Protein AF-0000000084948016 (afdb_homodimer)

pLDDT: mean 96.47, std 5.18, range [37.22, 98.94]

Nearest PDB structures (foldseek):
  1gd9-assembly1_B  TM=9.548E-01  e=1.407E-39  Pyrococcus horikoshii
  1dju-assembly1_A  TM=9.347E-01  e=1.464E-37  Pyrococcus horikoshii OT3
  1dju-assembly1_B  TM=9.350E-01  e=1.111E-37  Pyrococcus horikoshii OT3
  1xi9-assembly1_C  TM=9.245E-01  e=1.014E-36  Pyrococcus furiosus DSM 3638
  6l1n-assembly1_B  TM=9.121E-01  e=1.161E-32  Bacillus subtilis

Organism: Flavobacterium columnare (strain ATCC 49512 / CIP 103533 / TG 44/87) (NCBI:txid1041826)

Foldseek 3Di:
DVPPDDPLVVPFDDQLLVVLVVVLVVVVVVVDPFQEQSDQFFPDDFDPLLVVLLVVCVVVPLPDAAALQADQLLLVLVQVLCCVQAVAHFHSLQKGKFQALLLVLLLLLQLFDDAQAEEEEQPQADLVNCSSNVSNNYHYQYQYDDQVRLSDDALVSVLVRDDPRYQEYEAEACGVPALDHDDPVRLVRNVVSCLVPVRYAYEYEHQFVLLFQPPDHHDSCNPPSNVQRYKYKYFCCHLRVCVVLRIIMIRHHSVSSVSSSVVSCVVPGHGDSSSSSSRSSVSNDDSVSSVVSSVQLVVLLVVLCVLQVPAPQWAWDRRRGRFKTKTFNQVQAQPQFPNRHHNWQVSVQVLCCVQLSYHWGASVSSVDTRIIMGGSSDDSVSSVSSSVSVSVRRD/DVPPDDPLVVPFDDQLLVVLVVVLVVVVVVVDPFQEQSDQFFPDDFDPLLVVLLVVCVVVPLPDAAALQADQLLLVLVQVLCCVQAVAHFHSLQKGKFQALLLVLLLLLQLFDDAQAEEEEQPQADLVNCSSNVSNNYHYQYQYDDQVRLSDDALVSVLVRDDPRYQEYEAEACGVPALDHDDPVRLVRNVVSCLVPVRYAYEYEHQFVLLFQPPDHHDSCNPPSNVQRYKYKYFCCHLRVCVVLRIIMIRHHSVSSVSSSVVSCVVPGHGDSSSSSSRSSVSNDDSVSSVVSSVQLVVLLVVLVVLQVPAPQWAWDRRRGRFKTKTFNQVQAQPQFPNRHHHWQVSVQVLCCVQLSYHWGASVSSVDTRIIMGGSSDDSVSSVSSSVSVSVSRD

Secondary structure (DSSP, 8-state):
-TTSS-HHHHHPPPPHHHHHHHHHHHHHHTT---EE------SSPPPHHHHHHHHHHHHTT--SPPPTT--HHHHHHHHHHHHHHH-----GGGEEEEEHHHHHHHHHHHHH--TT-EEEEESS--HHHHHHHHHTT-EEEEE---TTTTT---HHHHHHH--TTEEEEEEESS-TTT-----HHHHHHHHHHHTT-TT-EEEEE-TTTTSBSSS----GGGSTT-TTTEEEEEESTTTTT-GGG-EEEEE--HHHHHHHHHHHHHHT-SPPHHHHHHHHHHHHS-GGGGHHHHHHHHHHHHHHHHHHHTSTT-B----SBTTEE--B-GGGTT-EETTEE--SHHHHHHHIIIII-EE-EEGGGGT-TTBEEEE--S-HHHHHHHHHHHHHHT-/-TTSS-HHHHHPPPPHHHHHHHHHHHHHHTT---EE------SSPPPHHHHHHHHHHHHTT--SPPPTT--HHHHHHHHHHHHHHH-----GGGEEEEEHHHHHHHHHHHHH--TT-EEEEESS--HHHHHHHHHTT-EEEEE---TTTTT---HHHHHHH--TTEEEEEEESS-TTT-----HHHHHHHHHHHTT-TT-EEEEE-TTTTSBSSS----GGGSTT-TTTEEEEEESTTTTT-GGG-EEEEE--HHHHHHHHHHHHHHT-SPPHHHHHHHHHHHHS-GGGGHHHHHHHHHHHHHHHHHHHTSTT-B----SBTTEE--B-GGGTT-EETTEE--SHHHHHHHIIIII-EE-EEGGGGT-TTBEEEE--S-HHHHHHHHHHHHHHT-

Sequence (790 aa):
MNNILSERINSLAVSQTLAMAALARELKAQGKDIISLSLGEPDFNTPDFIKEAAKQAIDDNFSAYPPVEGYLDLKEAICAKFKRDNNLHYTPAQIVVSTGAKQSLYNIAQVMLNHGDEVVLPAPYWVSYFEIIKLSGGTPIEVPTSVASNFKITPAQLEAAITPKTKMMWFSSPCNPSGSIYSKEELEALAEILKKHPNIYVVSDEIYEHINYTGNYYSIGSIPGMENNVITVNGVAKAFAMTGWRMGYIGAPEFIAKACTKMQGQVTSGANTIAQRATKAAVEANPEAIKYMVDSFEKRRGIVYQLLSEIPGFKLTMPEGAFYFFPDVSEYFGKILRGKEIKDANDFAMYLLAEANVATVTGDAFGNPNCIRLSYATSEELLREAIKRIKEALVMNNILSERINSLAVSQTLAMAALARELKAQGKDIISLSLGEPDFNTPDFIKEAAKQAIDDNFSAYPPVEGYLDLKEAICAKFKRDNNLHYTPAQIVVSTGAKQSLYNIAQVMLNHGDEVVLPAPYWVSYFEIIKLSGGTPIEVPTSVASNFKITPAQLEAAITPKTKMMWFSSPCNPSGSIYSKEELEALAEILKKHPNIYVVSDEIYEHINYTGNYYSIGSIPGMENNVITVNGVAKAFAMTGWRMGYIGAPEFIAKACTKMQGQVTSGANTIAQRATKAAVEANPEAIKYMVDSFEKRRGIVYQLLSEIPGFKLTMPEGAFYFFPDVSEYFGKILRGKEIKDANDFAMYLLAEANVATVTGDAFGNPNCIRLSYATSEELLREAIKRIKEALV

InterPro domains:
  IPR004838 Aminotransferases, class-I, pyridoxal-phosphate-binding site [PS00105] (235-248)
  IPR004839 Aminotransferase, class I/classII, large domain [PF00155] (32-390)
  IPR015421 Pyridoxal phosphate-dependent transferase, major domain [G3DSA:3.40.640.10] (64-285)
  IPR015422 Pyridoxal phosphate-dependent transferase, small domain [G3DSA:3.90.1150.10] (21-390)
  IPR015424 Pyridoxal phosphate-dependent transferase [SSF53383] (5-394)
  IPR050596 Aspartate/prephenate aminotransferase-like [PTHR46383] (5-394)

Structure (mmCIF, N/CA/C/O backbone):
data_AF-0000000084948016-model_v1
#
loop_
_entity.id
_entity.type
_entity.pdbx_description
1 polymer Aminotransferase
#
loop_
_atom_site.group_PDB
_atom_site.id
_atom_site.type_symbol
_atom_site.label_atom_id
_atom_site.label_alt_id
_atom_site.label_comp_id
_atom_site.label_asym_id
_atom_site.label_entity_id
_atom_site.label_seq_id
_atom_site.pdbx_PDB_ins_code
_atom_site.Cartn_x
_atom_site.Cartn_y
_atom_site.Cartn_z
_atom_site.occupancy
_atom_site.B_iso_or_equiv
_atom_site.auth_seq_id
_atom_site.auth_comp_id
_atom_site.auth_asym_id
_atom_site.auth_atom_id
_atom_site.pdbx_PDB_model_num
ATOM 1 N N . MET A 1 1 ? 17.891 9.414 -20.531 1 37.31 1 MET A N 1
ATOM 2 C CA . MET A 1 1 ? 17.594 8.977 -19.172 1 37.31 1 MET A CA 1
ATOM 3 C C . MET A 1 1 ? 16.141 9.266 -18.828 1 37.31 1 MET A C 1
ATOM 5 O O . MET A 1 1 ? 15.492 8.477 -18.141 1 37.31 1 MET A O 1
ATOM 9 N N . ASN A 1 2 ? 15.578 10.578 -19.281 1 53.16 2 ASN A N 1
ATOM 10 C CA . ASN A 1 2 ? 14.289 11.242 -19.094 1 53.16 2 ASN A CA 1
ATOM 11 C C . ASN A 1 2 ? 13.156 10.469 -19.75 1 53.16 2 ASN A C 1
ATOM 13 O O . ASN A 1 2 ? 12.023 10.477 -19.266 1 53.16 2 ASN A O 1
ATOM 17 N N . ASN A 1 3 ? 13.57 9.383 -20.594 1 75.12 3 ASN A N 1
ATOM 18 C CA . ASN A 1 3 ? 12.57 8.805 -21.484 1 75.12 3 ASN A CA 1
ATOM 19 C C . ASN A 1 3 ? 12.125 7.43 -21 1 75.12 3 ASN A C 1
ATOM 21 O O . ASN A 1 3 ? 11.258 6.801 -21.625 1 75.12 3 ASN A O 1
ATOM 25 N N . ILE A 1 4 ? 12.633 7.137 -19.891 1 91.88 4 ILE A N 1
ATOM 26 C CA . ILE A 1 4 ? 12.328 5.766 -19.5 1 91.88 4 ILE A CA 1
ATOM 27 C C . ILE A 1 4 ? 11.195 5.754 -18.484 1 91.88 4 ILE A C 1
ATOM 29 O O . ILE A 1 4 ? 10.305 4.898 -18.531 1 91.88 4 ILE A O 1
ATOM 33 N N . LEU A 1 5 ? 11.094 6.789 -17.672 1 97.06 5 LEU A N 1
ATOM 34 C CA . LEU A 1 5 ? 10.086 6.859 -16.625 1 97.06 5 LEU A CA 1
ATOM 35 C C . LEU A 1 5 ? 8.758 7.371 -17.172 1 97.06 5 LEU A C 1
ATOM 37 O O . LEU A 1 5 ? 8.734 8.062 -18.203 1 97.06 5 LEU A O 1
ATOM 41 N N . SER A 1 6 ? 7.754 7.02 -16.562 1 97.12 6 SER A N 1
ATOM 42 C CA . SER A 1 6 ? 6.414 7.402 -17 1 97.12 6 SER A CA 1
ATOM 43 C C . SER A 1 6 ? 6.191 8.906 -16.844 1 97.12 6 SER A C 1
ATOM 45 O O . SER A 1 6 ? 6.832 9.555 -16.016 1 97.12 6 SER A O 1
ATOM 47 N N . GLU A 1 7 ? 5.23 9.445 -17.594 1 94.75 7 GLU A N 1
ATOM 48 C CA . GLU A 1 7 ? 4.852 10.859 -17.5 1 94.75 7 GLU A CA 1
ATOM 49 C C . GLU A 1 7 ? 4.262 11.18 -16.125 1 94.75 7 GLU A C 1
ATOM 51 O O . GLU A 1 7 ? 4.496 12.266 -15.594 1 94.75 7 GLU A O 1
ATOM 56 N N . ARG A 1 8 ? 3.514 10.266 -15.555 1 93.06 8 ARG A N 1
ATOM 57 C CA . ARG A 1 8 ? 2.85 10.523 -14.281 1 93.06 8 ARG A CA 1
ATOM 58 C C . ARG A 1 8 ? 3.867 10.727 -13.164 1 93.06 8 ARG A C 1
ATOM 60 O O . ARG A 1 8 ? 3.732 11.641 -12.352 1 93.06 8 ARG A O 1
ATOM 67 N N . ILE A 1 9 ? 4.945 9.867 -13.156 1 95.06 9 ILE A N 1
ATOM 68 C CA . ILE A 1 9 ? 5.918 9.984 -12.078 1 95.06 9 ILE A CA 1
ATOM 69 C C . ILE A 1 9 ? 6.742 11.258 -12.266 1 95.06 9 ILE A C 1
ATOM 71 O O . ILE A 1 9 ? 7.137 11.898 -11.289 1 95.06 9 ILE A O 1
ATOM 75 N N . ASN A 1 10 ? 6.965 11.609 -13.516 1 92.81 10 ASN A N 1
ATOM 76 C CA . ASN A 1 10 ? 7.715 12.828 -13.805 1 92.81 10 ASN A CA 1
ATOM 77 C C . ASN A 1 10 ? 6.922 14.078 -13.43 1 92.81 10 ASN A C 1
ATOM 79 O O . ASN A 1 10 ? 7.508 15.117 -13.117 1 92.81 10 ASN A O 1
ATOM 83 N N . SER A 1 11 ? 5.668 13.93 -13.383 1 89 11 SER A N 1
ATOM 84 C CA . SER A 1 11 ? 4.809 15.078 -13.094 1 89 11 SER A CA 1
ATOM 85 C C . SER A 1 11 ? 4.562 15.219 -11.594 1 89 11 SER A C 1
ATOM 87 O O . SER A 1 11 ? 4.086 16.25 -11.133 1 89 11 SER A O 1
ATOM 89 N N . LEU A 1 12 ? 4.859 14.219 -10.898 1 90 12 LEU A N 1
ATOM 90 C CA . LEU A 1 12 ? 4.617 14.227 -9.461 1 90 12 LEU A CA 1
ATOM 91 C C . LEU A 1 12 ? 5.656 15.078 -8.742 1 90 12 LEU A C 1
ATOM 93 O O . LEU A 1 12 ? 6.859 14.93 -8.977 1 90 12 LEU A O 1
ATOM 97 N N . ALA A 1 13 ? 5.156 15.984 -7.914 1 85 13 ALA A N 1
ATOM 98 C CA . ALA A 1 13 ? 6.066 16.781 -7.098 1 85 13 ALA A CA 1
ATOM 99 C C . ALA A 1 13 ? 6.57 15.992 -5.895 1 85 13 ALA A C 1
ATOM 101 O O . ALA A 1 13 ? 5.914 15.047 -5.453 1 85 13 ALA A O 1
ATOM 102 N N . VAL A 1 14 ? 7.707 16.391 -5.445 1 78.38 14 VAL A N 1
ATOM 103 C CA . VAL A 1 14 ? 8.234 15.789 -4.219 1 78.38 14 VAL A CA 1
ATOM 104 C C . VAL A 1 14 ? 7.496 16.359 -3.01 1 78.38 14 VAL A C 1
ATOM 106 O O . VAL A 1 14 ? 7.23 17.562 -2.951 1 78.38 14 VAL A O 1
ATOM 109 N N . SER A 1 15 ? 7.086 15.461 -2.135 1 82.12 15 SER A N 1
ATOM 110 C CA . SER A 1 15 ? 6.477 15.93 -0.897 1 82.12 15 SER A CA 1
ATOM 111 C C . SER A 1 15 ? 7.418 16.859 -0.129 1 82.12 15 SER A C 1
ATOM 113 O O . SER A 1 15 ? 8.516 16.438 0.259 1 82.12 15 SER A O 1
ATOM 115 N N . GLN A 1 16 ? 6.949 17.984 0.146 1 81.56 16 GLN A N 1
ATOM 116 C CA . GLN A 1 16 ? 7.805 18.953 0.813 1 81.56 16 GLN A CA 1
ATOM 117 C C . GLN A 1 16 ? 8.031 18.578 2.273 1 81.56 16 GLN A C 1
ATOM 119 O O . GLN A 1 16 ? 9.094 18.859 2.832 1 81.56 16 GLN A O 1
ATOM 124 N N . THR A 1 17 ? 7 17.953 2.854 1 83.56 17 THR A N 1
ATOM 125 C CA . THR A 1 17 ? 7.176 17.469 4.223 1 83.56 17 THR A CA 1
ATOM 126 C C . THR A 1 17 ? 8.242 16.391 4.289 1 83.56 17 THR A C 1
ATOM 128 O O . THR A 1 17 ? 9.141 16.438 5.137 1 83.56 17 THR A O 1
ATOM 131 N N . LEU A 1 18 ? 8.172 15.531 3.387 1 78.44 18 LEU A N 1
ATOM 132 C CA . LEU A 1 18 ? 9.133 14.43 3.365 1 78.44 18 LEU A CA 1
ATOM 133 C C . LEU A 1 18 ? 10.516 14.93 2.973 1 78.44 18 LEU A C 1
ATOM 135 O O . LEU A 1 18 ? 11.523 14.477 3.52 1 78.44 18 LEU A O 1
ATOM 139 N N . ALA A 1 19 ? 10.539 15.875 2.08 1 79.75 19 ALA A N 1
ATOM 140 C CA . ALA A 1 19 ? 11.805 16.453 1.639 1 79.75 19 ALA A CA 1
ATOM 141 C C . ALA A 1 19 ? 12.5 17.172 2.783 1 79.75 19 ALA A C 1
ATOM 143 O O . ALA A 1 19 ? 13.711 17.031 2.973 1 79.75 19 ALA A O 1
ATOM 144 N N . MET A 1 20 ? 11.75 17.891 3.543 1 86.62 20 MET A N 1
ATOM 145 C CA . MET A 1 20 ? 12.312 18.625 4.672 1 86.62 20 MET A CA 1
ATOM 146 C C . MET A 1 20 ? 12.758 17.672 5.773 1 86.62 20 MET A C 1
ATOM 148 O O . MET A 1 20 ? 13.805 17.891 6.395 1 86.62 20 MET A O 1
ATOM 152 N N . ALA A 1 21 ? 11.953 16.656 5.934 1 82.19 21 ALA A N 1
ATOM 153 C CA . ALA A 1 21 ? 12.336 15.648 6.922 1 82.19 21 ALA A CA 1
ATOM 154 C C . ALA A 1 21 ? 13.633 14.953 6.531 1 82.19 21 ALA A C 1
ATOM 156 O O . ALA A 1 21 ? 14.5 14.727 7.375 1 82.19 21 ALA A O 1
ATOM 157 N N . ALA A 1 22 ? 13.75 14.633 5.312 1 78.81 22 ALA A N 1
ATOM 158 C CA . ALA A 1 22 ? 14.961 13.984 4.812 1 78.81 22 ALA A CA 1
ATOM 159 C C . ALA A 1 22 ? 16.172 14.914 4.945 1 78.81 22 ALA A C 1
ATOM 161 O O . ALA A 1 22 ? 17.25 14.477 5.348 1 78.81 22 ALA A O 1
ATOM 162 N N . LEU A 1 23 ? 15.977 16.156 4.621 1 86.06 23 LEU A N 1
ATOM 163 C CA . LEU A 1 23 ? 17.047 17.141 4.723 1 86.06 23 LEU A CA 1
ATOM 164 C C . LEU A 1 23 ? 17.469 17.328 6.176 1 86.06 23 LEU A C 1
ATOM 166 O O . LEU A 1 23 ? 18.672 17.391 6.469 1 86.06 23 LEU A O 1
ATOM 170 N N . ALA A 1 24 ? 16.516 17.391 7.059 1 89 24 ALA A N 1
ATOM 171 C CA . ALA A 1 24 ? 16.812 17.516 8.484 1 89 24 ALA A CA 1
ATOM 172 C C . ALA A 1 24 ? 17.625 16.312 8.984 1 89 24 ALA A C 1
ATOM 174 O O . ALA A 1 24 ? 18.578 16.484 9.742 1 89 24 ALA A O 1
ATOM 175 N N . ARG A 1 25 ? 17.266 15.18 8.578 1 82.25 25 ARG A N 1
ATOM 176 C CA . ARG A 1 25 ? 17.969 13.961 8.953 1 82.25 25 ARG A CA 1
ATOM 177 C C . ARG A 1 25 ? 19.406 13.977 8.414 1 82.25 25 ARG A C 1
ATOM 179 O O . ARG A 1 25 ? 20.344 13.57 9.117 1 82.25 25 ARG A O 1
ATOM 186 N N . GLU A 1 26 ? 19.531 14.422 7.211 1 84.56 26 GLU A N 1
ATOM 187 C CA . GLU A 1 26 ? 20.844 14.508 6.594 1 84.56 26 GLU A CA 1
ATOM 188 C C . GLU A 1 26 ? 21.75 15.477 7.355 1 84.56 26 GLU A C 1
ATOM 190 O O . GLU A 1 26 ? 22.922 15.172 7.594 1 84.56 26 GLU A O 1
ATOM 195 N N . LEU A 1 27 ? 21.281 16.578 7.699 1 91.62 27 LEU A N 1
ATOM 196 C CA . LEU A 1 27 ? 22.047 17.578 8.43 1 91.62 27 LEU A CA 1
ATOM 197 C C . LEU A 1 27 ? 22.422 17.078 9.82 1 91.62 27 LEU A C 1
ATOM 199 O O . LEU A 1 27 ? 23.531 17.312 10.289 1 91.62 27 LEU A O 1
ATOM 203 N N . LYS A 1 28 ? 21.453 16.391 10.391 1 91 28 LYS A N 1
ATOM 204 C CA . LYS A 1 28 ? 21.766 15.766 11.68 1 91 28 LYS A CA 1
ATOM 205 C C . LYS A 1 28 ? 22.891 14.742 11.547 1 91 28 LYS A C 1
ATOM 207 O O . LYS A 1 28 ? 23.766 14.656 12.406 1 91 28 LYS A O 1
ATOM 212 N N . ALA A 1 29 ? 22.844 14.023 10.516 1 85.12 29 ALA A N 1
ATOM 213 C CA . ALA A 1 29 ? 23.875 13.008 10.266 1 85.12 29 ALA A CA 1
ATOM 214 C C . ALA A 1 29 ? 25.234 13.656 10.047 1 85.12 29 ALA A C 1
ATOM 216 O O . ALA A 1 29 ? 26.266 13.047 10.336 1 85.12 29 ALA A O 1
ATOM 217 N N . GLN A 1 30 ? 25.281 14.906 9.633 1 91.44 30 GLN A N 1
ATOM 218 C CA . GLN A 1 30 ? 26.5 15.664 9.422 1 91.44 30 GLN A CA 1
ATOM 219 C C . GLN A 1 30 ? 26.984 16.312 10.719 1 91.44 30 GLN A C 1
ATOM 221 O O . GLN A 1 30 ? 28 17.016 10.734 1 91.44 30 GLN A O 1
ATOM 226 N N . GLY A 1 31 ? 26.219 16.156 11.766 1 92.56 31 GLY A N 1
ATOM 227 C CA . GLY A 1 31 ? 26.656 16.625 13.07 1 92.56 31 GLY A CA 1
ATOM 228 C C . GLY A 1 31 ? 26.016 17.938 13.492 1 92.56 31 GLY A C 1
ATOM 229 O O . GLY A 1 31 ? 26.344 18.484 14.539 1 92.56 31 GLY A O 1
ATOM 230 N N . LYS A 1 32 ? 25.047 18.422 12.703 1 95.25 32 LYS A N 1
ATOM 231 C CA . LYS A 1 32 ? 24.375 19.656 13.062 1 95.25 32 LYS A CA 1
ATOM 232 C C . LYS A 1 32 ? 23.266 19.406 14.094 1 95.25 32 LYS A C 1
ATOM 234 O O . LYS A 1 32 ? 22.609 18.375 14.062 1 95.25 32 LYS A O 1
ATOM 239 N N . ASP A 1 33 ? 23.094 20.328 14.969 1 96.69 33 ASP A N 1
ATOM 240 C CA . ASP A 1 33 ? 22.062 20.234 16 1 96.69 33 ASP A CA 1
ATOM 241 C C . ASP A 1 33 ? 20.719 20.766 15.484 1 96.69 33 ASP A C 1
ATOM 243 O O . ASP A 1 33 ? 20.297 21.844 15.867 1 96.69 33 ASP A O 1
ATOM 247 N N . ILE A 1 34 ? 20.094 19.984 14.672 1 97.31 34 ILE A N 1
ATOM 248 C CA . ILE A 1 34 ? 18.844 20.375 14.039 1 97.31 34 ILE A CA 1
ATOM 249 C C . ILE A 1 34 ? 17.672 19.938 14.914 1 97.31 34 ILE A C 1
ATOM 251 O O . ILE A 1 34 ? 17.594 18.781 15.336 1 97.31 34 ILE A O 1
ATOM 255 N N . ILE A 1 35 ? 16.781 20.859 15.273 1 97.31 35 ILE A N 1
ATOM 256 C CA . ILE A 1 35 ? 15.492 20.516 15.844 1 97.31 35 ILE A CA 1
ATOM 257 C C . ILE A 1 35 ? 14.438 20.469 14.734 1 97.31 35 ILE A C 1
ATOM 259 O O . ILE A 1 35 ? 14.156 21.469 14.086 1 97.31 35 ILE A O 1
ATOM 263 N N . SER A 1 36 ? 13.906 19.281 14.5 1 95.69 36 SER A N 1
ATOM 264 C CA . SER A 1 36 ? 12.922 19.125 13.43 1 95.69 36 SER A CA 1
ATOM 265 C C . SER A 1 36 ? 11.5 19.266 13.961 1 95.69 36 SER A C 1
ATOM 267 O O . SER A 1 36 ? 11.062 18.484 14.797 1 95.69 36 SER A O 1
ATOM 269 N N . LEU A 1 37 ? 10.805 20.266 13.484 1 96.75 37 LEU A N 1
ATOM 270 C CA . LEU A 1 37 ? 9.383 20.438 13.742 1 96.75 37 LEU A CA 1
ATOM 271 C C . LEU A 1 37 ? 8.562 20.203 12.477 1 96.75 37 LEU A C 1
ATOM 273 O O . LEU A 1 37 ? 7.453 20.719 12.344 1 96.75 37 LEU A O 1
ATOM 277 N N . SER A 1 38 ? 9.203 19.438 11.508 1 92.75 38 SER A N 1
ATOM 278 C CA . SER A 1 38 ? 8.617 19.312 10.18 1 92.75 38 SER A CA 1
ATOM 279 C C . SER A 1 38 ? 7.734 18.062 10.094 1 92.75 38 SER A C 1
ATOM 281 O O . SER A 1 38 ? 6.859 17.984 9.227 1 92.75 38 SER A O 1
ATOM 283 N N . LEU A 1 39 ? 7.926 17.125 10.945 1 87.31 39 LEU A N 1
ATOM 284 C CA . LEU A 1 39 ? 7.219 15.852 10.812 1 87.31 39 LEU A CA 1
ATOM 285 C C . LEU A 1 39 ? 5.91 15.875 11.594 1 87.31 39 LEU A C 1
ATOM 287 O O . LEU A 1 39 ? 5.848 16.422 12.695 1 87.31 39 LEU A O 1
ATOM 291 N N . GLY A 1 40 ? 4.914 15.281 11 1 90.19 40 GLY A N 1
ATOM 292 C CA . GLY A 1 40 ? 3.605 15.172 11.625 1 90.19 40 GLY A CA 1
ATOM 293 C C . GLY A 1 40 ? 3.381 13.828 12.305 1 90.19 40 GLY A C 1
ATOM 294 O O . GLY A 1 40 ? 2.496 13.07 11.906 1 90.19 40 GLY A O 1
ATOM 295 N N . GLU A 1 41 ? 4.117 13.562 13.367 1 93.56 41 GLU A N 1
ATOM 296 C CA . GLU A 1 41 ? 3.988 12.297 14.094 1 93.56 41 GLU A CA 1
ATOM 297 C C . GLU A 1 41 ? 4.121 12.516 15.594 1 93.56 41 GLU A C 1
ATOM 299 O O . GLU A 1 41 ? 4.949 13.312 16.047 1 93.56 41 GLU A O 1
ATOM 304 N N . PRO A 1 42 ? 3.279 11.797 16.375 1 96.12 42 PRO A N 1
ATOM 305 C CA . PRO A 1 42 ? 3.41 11.883 17.828 1 96.12 42 PRO A CA 1
ATOM 306 C C . PRO A 1 42 ? 4.777 11.422 18.328 1 96.12 42 PRO A C 1
ATOM 308 O O . PRO A 1 42 ? 5.383 10.523 17.734 1 96.12 42 PRO A O 1
ATOM 311 N N . ASP A 1 43 ? 5.242 12.039 19.375 1 95.94 43 ASP A N 1
ATOM 312 C CA . ASP A 1 43 ? 6.516 11.641 19.953 1 95.94 43 ASP A CA 1
ATOM 313 C C . ASP A 1 43 ? 6.305 10.641 21.094 1 95.94 43 ASP A C 1
ATOM 315 O O . ASP A 1 43 ? 7.195 10.445 21.922 1 95.94 43 ASP A O 1
ATOM 319 N N . PHE A 1 44 ? 5.117 10.094 21.219 1 97.12 44 PHE A N 1
ATOM 320 C CA . PHE A 1 44 ? 4.809 9.055 22.188 1 97.12 44 PHE A CA 1
ATOM 321 C C . PHE A 1 44 ? 4.996 7.672 21.578 1 97.12 44 PHE A C 1
ATOM 323 O O . PHE A 1 44 ? 4.992 7.523 20.344 1 97.12 44 PHE A O 1
ATOM 330 N N . ASN A 1 45 ? 5.188 6.742 22.469 1 97.06 45 ASN A N 1
ATOM 331 C CA . ASN A 1 45 ? 5.16 5.352 22.031 1 97.06 45 ASN A CA 1
ATOM 332 C C . ASN A 1 45 ? 3.736 4.805 22 1 97.06 45 ASN A C 1
ATOM 334 O O . ASN A 1 45 ? 2.85 5.32 22.672 1 97.06 45 ASN A O 1
ATOM 338 N N . THR A 1 46 ? 3.545 3.812 21.156 1 98.38 46 THR A N 1
ATOM 339 C CA . THR A 1 46 ? 2.27 3.102 21.141 1 98.38 46 THR A CA 1
ATOM 340 C C . THR A 1 46 ? 1.924 2.588 22.531 1 98.38 46 THR A C 1
ATOM 342 O O . THR A 1 46 ? 2.789 2.07 23.25 1 98.38 46 THR A O 1
ATOM 345 N N . PRO A 1 47 ? 0.701 2.77 22.984 1 98.38 47 PRO A N 1
ATOM 346 C CA . PRO A 1 47 ? 0.299 2.291 24.312 1 98.38 47 PRO A CA 1
ATOM 347 C C . PRO A 1 47 ? 0.566 0.801 24.516 1 98.38 47 PRO A C 1
ATOM 349 O O . PRO A 1 47 ? 0.412 0.014 23.578 1 98.38 47 PRO A O 1
ATOM 352 N N . ASP A 1 48 ? 0.799 0.384 25.766 1 98.12 48 ASP A N 1
ATOM 353 C CA . ASP A 1 48 ? 1.234 -0.97 26.094 1 98.12 48 ASP A CA 1
ATOM 354 C C . ASP A 1 48 ? 0.15 -1.992 25.766 1 98.12 48 ASP A C 1
ATOM 356 O O . ASP A 1 48 ? 0.451 -3.096 25.297 1 98.12 48 ASP A O 1
ATOM 360 N N . PHE A 1 49 ? -1.1 -1.623 25.938 1 98.38 49 PHE A N 1
ATOM 361 C CA . PHE A 1 49 ? -2.164 -2.588 25.688 1 98.38 49 PHE A CA 1
ATOM 362 C C . PHE A 1 49 ? -2.256 -2.926 24.219 1 98.38 49 PHE A C 1
ATOM 364 O O . PHE A 1 49 ? -2.652 -4.035 23.844 1 98.38 49 PHE A O 1
ATOM 371 N N . ILE A 1 50 ? -1.916 -2.006 23.391 1 98.81 50 ILE A N 1
ATOM 372 C CA . ILE A 1 50 ? -1.888 -2.236 21.953 1 98.81 50 ILE A CA 1
ATOM 373 C C . ILE A 1 50 ? -0.684 -3.105 21.594 1 98.81 50 ILE A C 1
ATOM 375 O O . ILE A 1 50 ? -0.8 -4.039 20.797 1 98.81 50 ILE A O 1
ATOM 379 N N . LYS A 1 51 ? 0.521 -2.816 22.188 1 98.75 51 LYS A N 1
ATOM 380 C CA . LYS A 1 51 ? 1.724 -3.615 21.984 1 98.75 51 LYS A CA 1
ATOM 381 C C . LYS A 1 51 ? 1.484 -5.074 22.359 1 98.75 51 LYS A C 1
ATOM 383 O O . LYS A 1 51 ? 1.913 -5.984 21.641 1 98.75 51 LYS A O 1
ATOM 388 N N . GLU A 1 52 ? 0.765 -5.277 23.438 1 98.81 52 GLU A N 1
ATOM 389 C CA . GLU A 1 52 ? 0.481 -6.629 23.906 1 98.81 52 GLU A CA 1
ATOM 390 C C . GLU A 1 52 ? -0.44 -7.371 22.938 1 98.81 52 GLU A C 1
ATOM 392 O O . GLU A 1 52 ? -0.263 -8.562 22.703 1 98.81 52 GLU A O 1
ATOM 397 N N . ALA A 1 53 ? -1.417 -6.664 22.375 1 98.88 53 ALA A N 1
ATOM 398 C CA . ALA A 1 53 ? -2.299 -7.266 21.375 1 98.88 53 ALA A CA 1
ATOM 399 C C . ALA A 1 53 ? -1.515 -7.695 20.141 1 98.88 53 ALA A C 1
ATOM 401 O O . ALA A 1 53 ? -1.79 -8.75 19.562 1 98.88 53 ALA A O 1
ATOM 402 N N . ALA A 1 54 ? -0.563 -6.91 19.766 1 98.88 54 ALA A N 1
ATOM 403 C CA . ALA A 1 54 ? 0.278 -7.234 18.625 1 98.88 54 ALA A CA 1
ATOM 404 C C . ALA A 1 54 ? 1.131 -8.469 18.906 1 98.88 54 ALA A C 1
ATOM 406 O O . ALA A 1 54 ? 1.238 -9.359 18.047 1 98.88 54 ALA A O 1
ATOM 407 N N . LYS A 1 55 ? 1.793 -8.5 20.078 1 98.88 55 LYS A N 1
ATOM 408 C CA . LYS A 1 55 ? 2.619 -9.648 20.438 1 98.88 55 LYS A CA 1
ATOM 409 C C . LYS A 1 55 ? 1.786 -10.922 20.516 1 98.88 55 LYS A C 1
ATOM 411 O O . LYS A 1 55 ? 2.227 -11.984 20.062 1 98.88 55 LYS A O 1
ATOM 416 N N . GLN A 1 56 ? 0.56 -10.797 21.047 1 98.88 56 GLN A N 1
ATOM 417 C CA . GLN A 1 56 ? -0.337 -11.945 21.094 1 98.88 56 GLN A CA 1
ATOM 418 C C . GLN A 1 56 ? -0.695 -12.43 19.688 1 98.88 56 GLN A C 1
ATOM 420 O O . GLN A 1 56 ? -0.8 -13.633 19.453 1 98.88 56 GLN A O 1
ATOM 425 N N . ALA A 1 57 ? -0.928 -11.508 18.797 1 98.88 57 ALA A N 1
ATOM 426 C CA . ALA A 1 57 ? -1.243 -11.859 17.406 1 98.88 57 ALA A CA 1
ATOM 427 C C . ALA A 1 57 ? -0.109 -12.656 16.781 1 98.88 57 ALA A C 1
ATOM 429 O O . ALA A 1 57 ? -0.354 -13.578 15.984 1 98.88 57 ALA A O 1
ATOM 430 N N . ILE A 1 58 ? 1.152 -12.25 17.047 1 98.81 58 ILE A N 1
ATOM 431 C CA . ILE A 1 58 ? 2.314 -12.977 16.562 1 98.81 58 ILE A CA 1
ATOM 432 C C . ILE A 1 58 ? 2.307 -14.398 17.109 1 98.81 58 ILE A C 1
ATOM 434 O O . ILE A 1 58 ? 2.49 -15.367 16.359 1 98.81 58 ILE A O 1
ATOM 438 N N . ASP A 1 59 ? 1.972 -14.547 18.391 1 98.56 59 ASP A N 1
ATOM 439 C CA . ASP A 1 59 ? 1.938 -15.852 19.047 1 98.56 59 ASP A CA 1
ATOM 440 C C . ASP A 1 59 ? 0.79 -16.703 18.5 1 98.56 59 ASP A C 1
ATOM 442 O O . ASP A 1 59 ? 0.904 -17.938 18.422 1 98.56 59 ASP A O 1
ATOM 446 N N . ASP A 1 60 ? -0.289 -16.031 18.109 1 98.44 60 ASP A N 1
ATOM 447 C CA . ASP A 1 60 ? -1.47 -16.719 17.594 1 98.44 60 ASP A CA 1
ATOM 448 C C . ASP A 1 60 ? -1.328 -17.016 16.109 1 98.44 60 ASP A C 1
ATOM 450 O O . ASP A 1 60 ? -2.262 -17.531 15.477 1 98.44 60 ASP A O 1
ATOM 454 N N . ASN A 1 61 ? -0.239 -16.672 15.461 1 98.06 61 ASN A N 1
ATOM 455 C CA . ASN A 1 61 ? 0.104 -16.984 14.078 1 98.06 61 ASN A CA 1
ATOM 456 C C . ASN A 1 61 ? -0.816 -16.281 13.094 1 98.06 61 ASN A C 1
ATOM 458 O O . ASN A 1 61 ? -1.275 -16.891 12.125 1 98.06 61 ASN A O 1
ATOM 462 N N . PHE A 1 62 ? -1.126 -15.023 13.383 1 97.44 62 PHE A N 1
ATOM 463 C CA . PHE A 1 62 ? -1.756 -14.188 12.367 1 97.44 62 PHE A CA 1
ATOM 464 C C . PHE A 1 62 ? -0.758 -13.812 11.273 1 97.44 62 PHE A C 1
ATOM 466 O O . PHE A 1 62 ? -0.321 -12.664 11.195 1 97.44 62 PHE A O 1
ATOM 473 N N . SER A 1 63 ? -0.422 -14.758 10.438 1 95.75 63 SER A N 1
ATOM 474 C CA . SER A 1 63 ? 0.646 -14.539 9.469 1 95.75 63 SER A CA 1
ATOM 475 C C . SER A 1 63 ? 0.175 -14.836 8.047 1 95.75 63 SER A C 1
ATOM 477 O O . SER A 1 63 ? 0.899 -14.586 7.082 1 95.75 63 SER A O 1
ATOM 479 N N . ALA A 1 64 ? -1.017 -15.375 7.805 1 94.69 64 ALA A N 1
ATOM 480 C CA . ALA A 1 64 ? -1.543 -15.719 6.484 1 94.69 64 ALA A CA 1
ATOM 481 C C . ALA A 1 64 ? -2.189 -14.508 5.82 1 94.69 64 ALA A C 1
ATOM 483 O O . ALA A 1 64 ? -2.402 -13.477 6.465 1 94.69 64 ALA A O 1
ATOM 484 N N . TYR A 1 65 ? -2.502 -14.641 4.574 1 94.06 65 TYR A N 1
ATOM 485 C CA . TYR A 1 65 ? -3.188 -13.562 3.869 1 94.06 65 TYR A CA 1
ATOM 486 C C . TYR A 1 65 ? -4.484 -13.188 4.578 1 94.06 65 TYR A C 1
ATOM 488 O O . TYR A 1 65 ? -5.301 -14.055 4.891 1 94.06 65 TYR A O 1
ATOM 496 N N . PRO A 1 66 ? -4.688 -11.945 4.867 1 93.94 66 PRO A N 1
ATOM 497 C CA . PRO A 1 66 ? -6 -11.484 5.324 1 93.94 66 PRO A CA 1
ATOM 498 C C . PRO A 1 66 ? -6.949 -11.164 4.176 1 93.94 66 PRO A C 1
ATOM 500 O O . PRO A 1 66 ? -6.52 -11.07 3.021 1 93.94 66 PRO A O 1
ATOM 503 N N . PRO A 1 67 ? -8.242 -11.094 4.52 1 93.62 67 PRO A N 1
ATOM 504 C CA . PRO A 1 67 ? -9.094 -10.492 3.498 1 93.62 67 PRO A CA 1
ATOM 505 C C . PRO A 1 67 ? -8.602 -9.117 3.051 1 93.62 67 PRO A C 1
ATOM 507 O O . PRO A 1 67 ? -8.094 -8.344 3.865 1 93.62 67 PRO A O 1
ATOM 510 N N . VAL A 1 68 ? -8.781 -8.773 1.821 1 95.69 68 VAL A N 1
ATOM 511 C CA . VAL A 1 68 ? -8.266 -7.551 1.224 1 95.69 68 VAL A CA 1
ATOM 512 C C . VAL A 1 68 ? -8.781 -6.336 1.998 1 95.69 68 VAL A C 1
ATOM 514 O O . VAL A 1 68 ? -8.039 -5.375 2.223 1 95.69 68 VAL A O 1
ATOM 517 N N . GLU A 1 69 ? -10.07 -6.414 2.455 1 97.12 69 GLU A N 1
ATOM 518 C CA . GLU A 1 69 ? -10.719 -5.281 3.111 1 97.12 69 GLU A CA 1
ATOM 519 C C . GLU A 1 69 ? -10.484 -5.309 4.621 1 97.12 69 GLU A C 1
ATOM 521 O O . GLU A 1 69 ? -10.883 -4.383 5.332 1 97.12 69 GLU A O 1
ATOM 526 N N . GLY A 1 70 ? -9.891 -6.355 5.18 1 97.69 70 GLY A N 1
ATOM 527 C CA . GLY A 1 70 ? -9.656 -6.492 6.605 1 97.69 70 GLY A CA 1
ATOM 528 C C . GLY A 1 70 ? -10.5 -7.582 7.246 1 97.69 70 GLY A C 1
ATOM 529 O O . GLY A 1 70 ? -11.5 -8.023 6.672 1 97.69 70 GLY A O 1
ATOM 530 N N . TYR A 1 71 ? -10.047 -8.055 8.406 1 97.69 71 TYR A N 1
ATOM 531 C CA . TYR A 1 71 ? -10.766 -9.094 9.133 1 97.69 71 TYR A CA 1
ATOM 532 C C . TYR A 1 71 ? -12.156 -8.617 9.531 1 97.69 71 TYR A C 1
ATOM 534 O O . TYR A 1 71 ? -12.336 -7.453 9.898 1 97.69 71 TYR A O 1
ATOM 542 N N . LEU A 1 72 ? -13.117 -9.516 9.516 1 97.25 72 LEU A N 1
ATOM 543 C CA . LEU A 1 72 ? -14.5 -9.172 9.812 1 97.25 72 LEU A CA 1
ATOM 544 C C . LEU A 1 72 ? -14.633 -8.594 11.219 1 97.25 72 LEU A C 1
ATOM 546 O O . LEU A 1 72 ? -15.32 -7.59 11.414 1 97.25 72 LEU A O 1
ATOM 550 N N . ASP A 1 73 ? -13.992 -9.188 12.188 1 98.5 73 ASP A N 1
ATOM 551 C CA . ASP A 1 73 ? -14.125 -8.727 13.57 1 98.5 73 ASP A CA 1
ATOM 552 C C . ASP A 1 73 ? -13.477 -7.355 13.758 1 98.5 73 ASP A C 1
ATOM 554 O O . ASP A 1 73 ? -13.93 -6.562 14.586 1 98.5 73 ASP A O 1
ATOM 558 N N . LEU A 1 74 ? -12.43 -7.055 13.031 1 98.88 74 LEU A N 1
ATOM 559 C CA . LEU A 1 74 ? -11.875 -5.703 13.047 1 98.88 74 LEU A CA 1
ATOM 560 C C . LEU A 1 74 ? -12.852 -4.711 12.422 1 98.88 74 LEU A C 1
ATOM 562 O O . LEU A 1 74 ? -13.07 -3.625 12.969 1 98.88 74 LEU A O 1
ATOM 566 N N . LYS A 1 75 ? -13.445 -5.078 11.289 1 98.88 75 LYS A N 1
ATOM 567 C CA . LYS A 1 75 ? -14.414 -4.203 10.633 1 98.88 75 LYS A CA 1
ATOM 568 C C . LYS A 1 75 ? -15.617 -3.934 11.531 1 98.88 75 LYS A C 1
ATOM 570 O O . LYS A 1 75 ? -16.125 -2.816 11.562 1 98.88 75 LYS A O 1
ATOM 575 N N . GLU A 1 76 ? -16 -4.93 12.266 1 98.88 76 GLU A N 1
ATOM 576 C CA . GLU A 1 76 ? -17.078 -4.754 13.234 1 98.88 76 GLU A CA 1
ATOM 577 C C . GLU A 1 76 ? -16.672 -3.793 14.344 1 98.88 76 GLU A C 1
ATOM 579 O O . GLU A 1 76 ? -17.469 -2.939 14.758 1 98.88 76 GLU A O 1
ATOM 584 N N . ALA A 1 77 ? -15.453 -3.934 14.82 1 98.94 77 ALA A N 1
ATOM 585 C CA . ALA A 1 77 ? -14.938 -3.037 15.852 1 98.94 77 ALA A CA 1
ATOM 586 C C . ALA A 1 77 ? -14.875 -1.599 15.344 1 98.94 77 ALA A C 1
ATOM 588 O O . ALA A 1 77 ? -15.172 -0.658 16.078 1 98.94 77 ALA A O 1
ATOM 589 N N . ILE A 1 78 ? -14.531 -1.438 14.102 1 98.94 78 ILE A N 1
ATOM 590 C CA . ILE A 1 78 ? -14.453 -0.117 13.484 1 98.94 78 ILE A CA 1
ATOM 591 C C . ILE A 1 78 ? -15.859 0.479 13.375 1 98.94 78 ILE A C 1
ATOM 593 O O . ILE A 1 78 ? -16.062 1.668 13.633 1 98.94 78 ILE A O 1
ATOM 597 N N . CYS A 1 79 ? -16.812 -0.351 12.984 1 98.94 79 CYS A N 1
ATOM 598 C CA . CYS A 1 79 ? -18.203 0.106 12.953 1 98.94 79 CYS A CA 1
ATOM 599 C C . CYS A 1 79 ? -18.641 0.608 14.328 1 98.94 79 CYS A C 1
ATOM 601 O O . CYS A 1 79 ? -19.25 1.677 14.438 1 98.94 79 CYS A O 1
ATOM 603 N N . ALA A 1 80 ? -18.328 -0.164 15.328 1 98.88 80 ALA A N 1
ATOM 604 C CA . ALA A 1 80 ? -18.688 0.213 16.688 1 98.88 80 ALA A CA 1
ATOM 605 C C . ALA A 1 80 ? -18.016 1.521 17.094 1 98.88 80 ALA A C 1
ATOM 607 O O . ALA A 1 80 ? -18.641 2.387 17.719 1 98.88 80 ALA A O 1
ATOM 608 N N . LYS A 1 81 ? -16.781 1.647 16.781 1 98.56 81 LYS A N 1
ATOM 609 C CA . LYS A 1 81 ? -16.047 2.873 17.078 1 98.56 81 LYS A CA 1
ATOM 610 C C . LYS A 1 81 ? -16.672 4.07 16.359 1 98.56 81 LYS A C 1
ATOM 612 O O . LYS A 1 81 ? -16.828 5.141 16.953 1 98.56 81 LYS A O 1
ATOM 617 N N . PHE A 1 82 ? -17.016 3.969 15.078 1 98.62 82 PHE A N 1
ATOM 618 C CA . PHE A 1 82 ? -17.641 5.043 14.312 1 98.62 82 PHE A CA 1
ATOM 619 C C . PHE A 1 82 ? -18.969 5.461 14.945 1 98.62 82 PHE A C 1
ATOM 621 O O . PHE A 1 82 ? -19.266 6.656 15.047 1 98.62 82 PHE A O 1
ATOM 628 N N . LYS A 1 83 ? -19.688 4.473 15.375 1 98.44 83 LYS A N 1
ATOM 629 C CA . LYS A 1 83 ? -20.953 4.781 16.047 1 98.44 83 LYS A CA 1
ATOM 630 C C . LYS A 1 83 ? -20.703 5.516 17.359 1 98.44 83 LYS A C 1
ATOM 632 O O . LYS A 1 83 ? -21.312 6.559 17.625 1 98.44 83 LYS A O 1
ATOM 637 N N . ARG A 1 84 ? -19.797 5.055 18.156 1 97.31 84 ARG A N 1
ATOM 638 C CA . ARG A 1 84 ? -19.5 5.57 19.484 1 97.31 84 ARG A CA 1
ATOM 639 C C . ARG A 1 84 ? -18.922 6.98 19.422 1 97.31 84 ARG A C 1
ATOM 641 O O . ARG A 1 84 ? -19.375 7.879 20.141 1 97.31 84 ARG A O 1
ATOM 648 N N . ASP A 1 85 ? -17.984 7.176 18.531 1 96.69 85 ASP A N 1
ATOM 649 C CA . ASP A 1 85 ? -17.172 8.383 18.562 1 96.69 85 ASP A CA 1
ATOM 650 C C . ASP A 1 85 ? -17.688 9.43 17.594 1 96.69 85 ASP A C 1
ATOM 652 O O . ASP A 1 85 ? -17.469 10.625 17.781 1 96.69 85 ASP A O 1
ATOM 656 N N . ASN A 1 86 ? -18.422 8.992 16.516 1 97.06 86 ASN A N 1
ATOM 657 C CA . ASN A 1 86 ? -18.703 9.914 15.414 1 97.06 86 ASN A CA 1
ATOM 658 C C . ASN A 1 86 ? -20.188 9.922 15.062 1 97.06 86 ASN A C 1
ATOM 660 O O . ASN A 1 86 ? -20.625 10.688 14.203 1 97.06 86 ASN A O 1
ATOM 664 N N . ASN A 1 87 ? -21.016 9.07 15.68 1 97.75 87 ASN A N 1
ATOM 665 C CA . ASN A 1 87 ? -22.422 8.898 15.352 1 97.75 87 ASN A CA 1
ATOM 666 C C . ASN A 1 87 ? -22.609 8.531 13.883 1 97.75 87 ASN A C 1
ATOM 668 O O . ASN A 1 87 ? -23.484 9.07 13.211 1 97.75 87 ASN A O 1
ATOM 672 N N . LEU A 1 88 ? -21.719 7.746 13.383 1 98.56 88 LEU A N 1
ATOM 673 C CA . LEU A 1 88 ? -21.797 7.191 12.039 1 98.56 88 LEU A CA 1
ATOM 674 C C . LEU A 1 88 ? -22.219 5.727 12.078 1 98.56 88 LEU A C 1
ATOM 676 O O . LEU A 1 88 ? -21.656 4.941 12.852 1 98.56 88 LEU A O 1
ATOM 680 N N . HIS A 1 89 ? -23.141 5.352 11.258 1 98.31 89 HIS A N 1
ATOM 681 C CA . HIS A 1 89 ? -23.672 3.992 11.242 1 98.31 89 HIS A CA 1
ATOM 682 C C . HIS A 1 89 ? -23.281 3.256 9.969 1 98.31 89 HIS A C 1
ATOM 684 O O . HIS A 1 89 ? -23.875 3.461 8.914 1 98.31 89 HIS A O 1
ATOM 690 N N . TYR A 1 90 ? -22.312 2.422 10.141 1 98.62 90 TYR A N 1
ATOM 691 C CA . TYR A 1 90 ? -21.828 1.606 9.031 1 98.62 90 TYR A CA 1
ATOM 692 C C . TYR A 1 90 ? -22.031 0.123 9.32 1 98.62 90 TYR A C 1
ATOM 694 O O . TYR A 1 90 ? -22.141 -0.284 10.477 1 98.62 90 TYR A O 1
ATOM 702 N N . THR A 1 91 ? -22.172 -0.672 8.258 1 98.69 91 THR A N 1
ATOM 703 C CA . THR A 1 91 ? -22.016 -2.121 8.32 1 98.69 91 THR A CA 1
ATOM 704 C C . THR A 1 91 ? -20.609 -2.529 7.883 1 98.69 91 THR A C 1
ATOM 706 O O . THR A 1 91 ? -19.891 -1.745 7.254 1 98.69 91 THR A O 1
ATOM 709 N N . PRO A 1 92 ? -20.188 -3.729 8.203 1 98.62 92 PRO A N 1
ATOM 710 C CA . PRO A 1 92 ? -18.844 -4.168 7.809 1 98.62 92 PRO A CA 1
ATOM 711 C C . PRO A 1 92 ? -18.609 -4.086 6.305 1 98.62 92 PRO A C 1
ATOM 713 O O . PRO A 1 92 ? -17.484 -3.846 5.863 1 98.62 92 PRO A O 1
ATOM 716 N N . ALA A 1 93 ? -19.625 -4.203 5.477 1 98.06 93 ALA A N 1
ATOM 717 C CA . ALA A 1 93 ? -19.5 -4.145 4.02 1 98.06 93 ALA A CA 1
ATOM 718 C C . ALA A 1 93 ? -19.078 -2.754 3.561 1 98.06 93 ALA A C 1
ATOM 720 O O . ALA A 1 93 ? -18.656 -2.572 2.418 1 98.06 93 ALA A O 1
ATOM 721 N N . GLN A 1 94 ? -19.172 -1.771 4.48 1 98.75 94 GLN A N 1
ATOM 722 C CA . GLN A 1 94 ? -18.859 -0.382 4.152 1 98.75 94 GLN A CA 1
ATOM 723 C C . GLN A 1 94 ? -17.469 0.01 4.645 1 98.75 94 GLN A C 1
ATOM 725 O O . GLN A 1 94 ? -17.031 1.146 4.445 1 98.75 94 GLN A O 1
ATOM 730 N N . ILE A 1 95 ? -16.766 -0.965 5.301 1 98.94 95 ILE A N 1
ATOM 731 C CA . ILE A 1 95 ? -15.469 -0.692 5.898 1 98.94 95 ILE A CA 1
ATOM 732 C C . ILE A 1 95 ? -14.367 -1.309 5.043 1 98.94 95 ILE A C 1
ATOM 734 O O . ILE A 1 95 ? -14.484 -2.455 4.605 1 98.94 95 ILE A O 1
ATOM 738 N N . VAL A 1 96 ? -13.32 -0.559 4.727 1 98.94 96 VAL A N 1
ATOM 739 C CA . VAL A 1 96 ? -12.109 -1.07 4.094 1 98.94 96 VAL A CA 1
ATOM 740 C C . VAL A 1 96 ? -10.883 -0.677 4.922 1 98.94 96 VAL A C 1
ATOM 742 O O . VAL A 1 96 ? -10.648 0.509 5.16 1 98.94 96 VAL A O 1
ATOM 745 N N . VAL A 1 97 ? -10.148 -1.661 5.418 1 98.94 97 VAL A N 1
ATOM 746 C CA . VAL A 1 97 ? -8.906 -1.453 6.156 1 98.94 97 VAL A CA 1
ATOM 747 C C . VAL A 1 97 ? -7.73 -1.405 5.184 1 98.94 97 VAL A C 1
ATOM 749 O O . VAL A 1 97 ? -7.605 -2.264 4.309 1 98.94 97 VAL A O 1
ATOM 752 N N . SER A 1 98 ? -6.879 -0.392 5.324 1 98.81 98 SER A N 1
ATOM 753 C CA . SER A 1 98 ? -5.816 -0.156 4.352 1 98.81 98 SER A CA 1
ATOM 754 C C . SER A 1 98 ? -4.473 0.055 5.043 1 98.81 98 SER A C 1
ATOM 756 O O . SER A 1 98 ? -4.402 0.108 6.27 1 98.81 98 SER A O 1
ATOM 758 N N . THR A 1 99 ? -3.408 0.122 4.25 1 98.69 99 THR A N 1
ATOM 759 C CA . THR A 1 99 ? -2.057 0.399 4.727 1 98.69 99 THR A CA 1
ATOM 760 C C . THR A 1 99 ? -1.873 1.891 4.992 1 98.69 99 THR A C 1
ATOM 762 O O . THR A 1 99 ? -1.249 2.598 4.199 1 98.69 99 THR A O 1
ATOM 765 N N . GLY A 1 100 ? -2.426 2.309 6.121 1 98.19 100 GLY A N 1
ATOM 766 C CA . GLY A 1 100 ? -2.449 3.723 6.461 1 98.19 100 GLY A CA 1
ATOM 767 C C . GLY A 1 100 ? -3.604 4.469 5.82 1 98.19 100 GLY A C 1
ATOM 768 O O . GLY A 1 100 ? -4.18 4.008 4.836 1 98.19 100 GLY A O 1
ATOM 769 N N . ALA A 1 101 ? -3.92 5.633 6.418 1 98.31 101 ALA A N 1
ATOM 770 C CA . ALA A 1 101 ? -4.969 6.484 5.855 1 98.31 101 ALA A CA 1
ATOM 771 C C . ALA A 1 101 ? -4.582 6.988 4.469 1 98.31 101 ALA A C 1
ATOM 773 O O . ALA A 1 101 ? -5.449 7.227 3.627 1 98.31 101 ALA A O 1
ATOM 774 N N . LYS A 1 102 ? -3.287 7.141 4.18 1 97.94 102 LYS A N 1
ATOM 775 C CA . LYS A 1 102 ? -2.85 7.586 2.861 1 97.94 102 LYS A CA 1
ATOM 776 C C . LYS A 1 102 ? -3.348 6.645 1.77 1 97.94 102 LYS A C 1
ATOM 778 O O . LYS A 1 102 ? -3.828 7.09 0.727 1 97.94 102 LYS A O 1
ATOM 783 N N . GLN A 1 103 ? -3.244 5.262 1.989 1 98.81 103 GLN A N 1
ATOM 784 C CA . GLN A 1 103 ? -3.736 4.34 0.972 1 98.81 103 GLN A CA 1
ATOM 785 C C . GLN A 1 103 ? -5.25 4.449 0.816 1 98.81 103 GLN A C 1
ATOM 787 O O . GLN A 1 103 ? -5.777 4.301 -0.288 1 98.81 103 GLN A O 1
ATOM 792 N N . SER A 1 104 ? -5.938 4.684 1.936 1 98.88 104 SER A N 1
ATOM 793 C CA . SER A 1 104 ? -7.375 4.91 1.839 1 98.88 104 SER A CA 1
ATOM 794 C C . SER A 1 104 ? -7.691 6.059 0.887 1 98.88 104 SER A C 1
ATOM 796 O O . SER A 1 104 ? -8.547 5.926 0.008 1 98.88 104 SER A O 1
ATOM 798 N N . LEU A 1 105 ? -6.992 7.156 1.059 1 98.88 105 LEU A N 1
ATOM 799 C CA . LEU A 1 105 ? -7.184 8.328 0.213 1 98.88 105 LEU A CA 1
ATOM 800 C C . LEU A 1 105 ? -6.82 8.023 -1.235 1 98.88 105 LEU A C 1
ATOM 802 O O . LEU A 1 105 ? -7.531 8.422 -2.158 1 98.88 105 LEU A O 1
ATOM 806 N N . TYR A 1 106 ? -5.742 7.312 -1.383 1 98.81 106 TYR A N 1
ATOM 807 C CA . TYR A 1 106 ? -5.316 6.902 -2.717 1 98.81 106 TYR A CA 1
ATOM 808 C C . TYR A 1 106 ? -6.387 6.051 -3.391 1 98.81 106 TYR A C 1
ATOM 810 O O . TYR A 1 106 ? -6.742 6.289 -4.547 1 98.81 106 TYR A O 1
ATOM 818 N N . ASN A 1 107 ? -6.887 5.008 -2.682 1 98.88 107 ASN A N 1
ATOM 819 C CA . ASN A 1 107 ? -7.93 4.141 -3.217 1 98.88 107 ASN A CA 1
ATOM 820 C C . ASN A 1 107 ? -9.156 4.938 -3.641 1 98.88 107 ASN A C 1
ATOM 822 O O . ASN A 1 107 ? -9.688 4.73 -4.734 1 98.88 107 ASN A O 1
ATOM 826 N N . ILE A 1 108 ? -9.594 5.855 -2.781 1 98.88 108 ILE A N 1
ATOM 827 C CA . ILE A 1 108 ? -10.773 6.664 -3.062 1 98.88 108 ILE A CA 1
ATOM 828 C C . ILE A 1 108 ? -10.562 7.445 -4.359 1 98.88 108 ILE A C 1
ATOM 830 O O . ILE A 1 108 ? -11.43 7.441 -5.238 1 98.88 108 ILE A O 1
ATOM 834 N N . ALA A 1 109 ? -9.43 8.094 -4.484 1 98.75 109 ALA A N 1
ATOM 835 C CA . ALA A 1 109 ? -9.148 8.898 -5.672 1 98.75 109 ALA A CA 1
ATOM 836 C C . ALA A 1 109 ? -9.141 8.031 -6.93 1 98.75 109 ALA A C 1
ATOM 838 O O . ALA A 1 109 ? -9.758 8.383 -7.938 1 98.75 109 ALA A O 1
ATOM 839 N N . GLN A 1 110 ? -8.469 6.891 -6.84 1 98.31 110 GLN A N 1
ATOM 840 C CA . GLN A 1 110 ? -8.328 6.008 -7.992 1 98.31 110 GLN A CA 1
ATOM 841 C C . GLN A 1 110 ? -9.688 5.488 -8.453 1 98.31 110 GLN A C 1
ATOM 843 O O . GLN A 1 110 ? -9.93 5.348 -9.656 1 98.31 110 GLN A O 1
ATOM 848 N N . VAL A 1 111 ? -10.594 5.223 -7.551 1 98.38 111 VAL A N 1
ATOM 849 C CA . VAL A 1 111 ? -11.82 4.531 -7.945 1 98.38 111 VAL A CA 1
ATOM 850 C C . VAL A 1 111 ? -12.906 5.551 -8.289 1 98.38 111 VAL A C 1
ATOM 852 O O . VAL A 1 111 ? -13.93 5.203 -8.875 1 98.38 111 VAL A O 1
ATOM 855 N N . MET A 1 112 ? -12.688 6.852 -7.938 1 98.44 112 MET A N 1
ATOM 856 C CA . MET A 1 112 ? -13.773 7.805 -8.109 1 98.44 112 MET A CA 1
ATOM 857 C C . MET A 1 112 ? -13.445 8.82 -9.203 1 98.44 112 MET A C 1
ATOM 859 O O . MET A 1 112 ? -14.344 9.359 -9.852 1 98.44 112 MET A O 1
ATOM 863 N N . LEU A 1 113 ? -12.172 9.102 -9.477 1 98.06 113 LEU A N 1
ATOM 864 C CA . LEU A 1 113 ? -11.82 10.242 -10.312 1 98.06 113 LEU A CA 1
ATOM 865 C C . LEU A 1 113 ? -11.469 9.781 -11.727 1 98.06 113 LEU A C 1
ATOM 867 O O . LEU A 1 113 ? -10.836 8.734 -11.906 1 98.06 113 LEU A O 1
ATOM 871 N N . ASN A 1 114 ? -11.891 10.5 -12.688 1 96.5 114 ASN A N 1
ATOM 872 C CA . ASN A 1 114 ? -11.461 10.445 -14.078 1 96.5 114 ASN A CA 1
ATOM 873 C C . ASN A 1 114 ? -10.781 11.742 -14.508 1 96.5 114 ASN A C 1
ATOM 875 O O . ASN A 1 114 ? -10.828 12.742 -13.789 1 96.5 114 ASN A O 1
ATOM 879 N N . HIS A 1 115 ? -10.102 11.648 -15.688 1 94.31 115 HIS A N 1
ATOM 880 C CA . HIS A 1 115 ? -9.539 12.867 -16.266 1 94.31 115 HIS A CA 1
ATOM 881 C C . HIS A 1 115 ? -10.617 13.93 -16.453 1 94.31 115 HIS A C 1
ATOM 883 O O . HIS A 1 115 ? -11.664 13.656 -17.031 1 94.31 115 HIS A O 1
ATOM 889 N N . GLY A 1 116 ? -10.383 15.086 -15.844 1 93.06 116 GLY A N 1
ATOM 890 C CA . GLY A 1 116 ? -11.32 16.188 -16.016 1 93.06 116 GLY A CA 1
ATOM 891 C C . GLY A 1 116 ? -12.156 16.453 -14.773 1 93.06 116 GLY A C 1
ATOM 892 O O . GLY A 1 116 ? -12.734 17.531 -14.625 1 93.06 116 GLY A O 1
ATOM 893 N N . ASP A 1 117 ? -12.266 15.438 -13.898 1 97.94 117 ASP A N 1
ATOM 894 C CA . ASP A 1 117 ? -13 15.641 -12.648 1 97.94 117 ASP A CA 1
ATOM 895 C C . ASP A 1 117 ? -12.305 16.656 -11.758 1 97.94 117 ASP A C 1
ATOM 897 O O . ASP A 1 117 ? -11.07 16.703 -11.703 1 97.94 117 ASP A O 1
ATOM 901 N N . GLU A 1 118 ? -13.094 17.484 -11.109 1 98.75 118 GLU A N 1
ATOM 902 C CA . GLU A 1 118 ? -12.562 18.484 -10.195 1 98.75 118 GLU A CA 1
ATOM 903 C C . GLU A 1 118 ? -12.812 18.109 -8.742 1 98.75 118 GLU A C 1
ATOM 905 O O . GLU A 1 118 ? -13.867 17.562 -8.406 1 98.75 118 GLU A O 1
ATOM 910 N N . VAL A 1 119 ? -11.836 18.359 -7.91 1 98.88 119 VAL A N 1
ATOM 911 C CA . VAL A 1 119 ? -11.953 18.125 -6.473 1 98.88 119 VAL A CA 1
ATOM 912 C C . VAL A 1 119 ? -11.727 19.438 -5.723 1 98.88 119 VAL A C 1
ATOM 914 O O . VAL A 1 119 ? -10.648 20.031 -5.793 1 98.88 119 VAL A O 1
ATOM 917 N N . VAL A 1 120 ? -12.742 19.891 -4.984 1 98.94 120 VAL A N 1
ATOM 918 C CA . VAL A 1 120 ? -12.617 21.109 -4.168 1 98.94 120 VAL A CA 1
ATOM 919 C C . VAL A 1 120 ? -11.742 20.812 -2.951 1 98.94 120 VAL A C 1
ATOM 921 O O . VAL A 1 120 ? -11.984 19.859 -2.213 1 98.94 120 VAL A O 1
ATOM 924 N N . LEU A 1 121 ? -10.734 21.672 -2.76 1 98.62 121 LEU A N 1
ATOM 925 C CA . LEU A 1 121 ? -9.797 21.547 -1.65 1 98.62 121 LEU A CA 1
ATOM 926 C C . LEU A 1 121 ? -9.75 22.828 -0.832 1 98.62 121 LEU A C 1
ATOM 928 O O . LEU A 1 121 ? -9.039 23.781 -1.186 1 98.62 121 LEU A O 1
ATOM 932 N N . PRO A 1 122 ? -10.477 22.828 0.265 1 98.75 122 PRO A N 1
ATOM 933 C CA . PRO A 1 122 ? -10.211 23.938 1.18 1 98.75 122 PRO A CA 1
ATOM 934 C C . PRO A 1 122 ? -8.742 24.047 1.587 1 98.75 122 PRO A C 1
ATOM 936 O O . PRO A 1 122 ? -8.148 23.047 2.002 1 98.75 122 PRO A O 1
ATOM 939 N N . ALA A 1 123 ? -8.156 25.188 1.38 1 98.5 123 ALA A N 1
ATOM 940 C CA . ALA A 1 123 ? -6.762 25.406 1.758 1 98.5 123 ALA A CA 1
ATOM 941 C C . ALA A 1 123 ? -6.664 26.172 3.074 1 98.5 123 ALA A C 1
ATOM 943 O O . ALA A 1 123 ? -7.41 27.125 3.301 1 98.5 123 ALA A O 1
ATOM 944 N N . PRO A 1 124 ? -5.805 25.781 3.967 1 98.31 124 PRO A N 1
ATOM 945 C CA . PRO A 1 124 ? -4.727 24.828 3.744 1 98.31 124 PRO A CA 1
ATOM 946 C C . PRO A 1 124 ? -5.195 23.375 3.855 1 98.31 124 PRO A C 1
ATOM 948 O O . PRO A 1 124 ? -6.273 23.109 4.398 1 98.31 124 PRO A O 1
ATOM 951 N N . TYR A 1 125 ? -4.508 22.469 3.225 1 98.25 125 TYR A N 1
ATOM 952 C CA . TYR A 1 125 ? -4.809 21.047 3.205 1 98.25 125 TYR A CA 1
ATOM 953 C C . TYR A 1 125 ? -3.545 20.219 3.402 1 98.25 125 TYR A C 1
ATOM 955 O O . TYR A 1 125 ? -2.432 20.734 3.285 1 98.25 125 TYR A O 1
ATOM 963 N N . TRP A 1 126 ? -3.693 18.969 3.752 1 96.88 126 TRP A N 1
ATOM 964 C CA . TRP A 1 126 ? -2.543 18.078 3.854 1 96.88 126 TRP A CA 1
ATOM 965 C C . TRP A 1 126 ? -1.888 17.875 2.49 1 96.88 126 TRP A C 1
ATOM 967 O O . TRP A 1 126 ? -2.574 17.625 1.496 1 96.88 126 TRP A O 1
ATOM 977 N N . VAL A 1 127 ? -0.653 17.906 2.363 1 94.81 127 VAL A N 1
ATOM 978 C CA . VAL A 1 127 ? 0.172 18.047 1.169 1 94.81 127 VAL A CA 1
ATOM 979 C C . VAL A 1 127 ? -0.163 16.938 0.172 1 94.81 127 VAL A C 1
ATOM 981 O O . VAL A 1 127 ? -0.177 17.172 -1.04 1 94.81 127 VAL A O 1
ATOM 984 N N . SER A 1 128 ? -0.505 15.758 0.586 1 95.44 128 SER A N 1
ATOM 985 C CA . SER A 1 128 ? -0.632 14.617 -0.318 1 95.44 128 SER A CA 1
ATOM 986 C C . SER A 1 128 ? -1.984 14.625 -1.023 1 95.44 128 SER A C 1
ATOM 988 O O . SER A 1 128 ? -2.166 13.938 -2.029 1 95.44 128 SER A O 1
ATOM 990 N N . TYR A 1 129 ? -3.018 15.391 -0.474 1 97.94 129 TYR A N 1
ATOM 991 C CA . TYR A 1 129 ? -4.297 15.445 -1.172 1 97.94 129 TYR A CA 1
ATOM 992 C C . TYR A 1 129 ? -4.105 15.875 -2.623 1 97.94 129 TYR A C 1
ATOM 994 O O . TYR A 1 129 ? -4.59 15.211 -3.541 1 97.94 129 TYR A O 1
ATOM 1002 N N . PHE A 1 130 ? -3.34 16.938 -2.715 1 96.88 130 PHE A N 1
ATOM 1003 C CA . PHE A 1 130 ? -3.145 17.578 -4.012 1 96.88 130 PHE A CA 1
ATOM 1004 C C . PHE A 1 130 ? -2.52 16.594 -5.004 1 96.88 130 PHE A C 1
ATOM 1006 O O . PHE A 1 130 ? -3.029 16.422 -6.113 1 96.88 130 PHE A O 1
ATOM 1013 N N . GLU A 1 131 ? -1.518 15.938 -4.645 1 95.69 131 GLU A N 1
ATOM 1014 C CA . GLU A 1 131 ? -0.771 15.062 -5.543 1 95.69 131 GLU A CA 1
ATOM 1015 C C . GLU A 1 131 ? -1.544 13.781 -5.832 1 95.69 131 GLU A C 1
ATOM 1017 O O . GLU A 1 131 ? -1.484 13.25 -6.945 1 95.69 131 GLU A O 1
ATOM 1022 N N . ILE A 1 132 ? -2.25 13.219 -4.855 1 97.44 132 ILE A N 1
ATOM 1023 C CA . ILE A 1 132 ? -3.039 12.008 -5.039 1 97.44 132 ILE A CA 1
ATOM 1024 C C . ILE A 1 132 ? -4.164 12.273 -6.035 1 97.44 132 ILE A C 1
ATOM 1026 O O . ILE A 1 132 ? -4.434 11.453 -6.914 1 97.44 132 ILE A O 1
ATOM 1030 N N . ILE A 1 133 ? -4.824 13.445 -5.922 1 97.94 133 ILE A N 1
ATOM 1031 C CA . ILE A 1 133 ? -5.887 13.836 -6.844 1 97.94 133 ILE A CA 1
ATOM 1032 C C . ILE A 1 133 ? -5.324 13.93 -8.258 1 97.94 133 ILE A C 1
ATOM 1034 O O . ILE A 1 133 ? -5.879 13.352 -9.195 1 97.94 133 ILE A O 1
ATOM 1038 N N . LYS A 1 134 ? -4.152 14.555 -8.391 1 96.19 134 LYS A N 1
ATOM 1039 C CA . LYS A 1 134 ? -3.527 14.719 -9.695 1 96.19 134 LYS A CA 1
ATOM 1040 C C . LYS A 1 134 ? -3.123 13.367 -10.289 1 96.19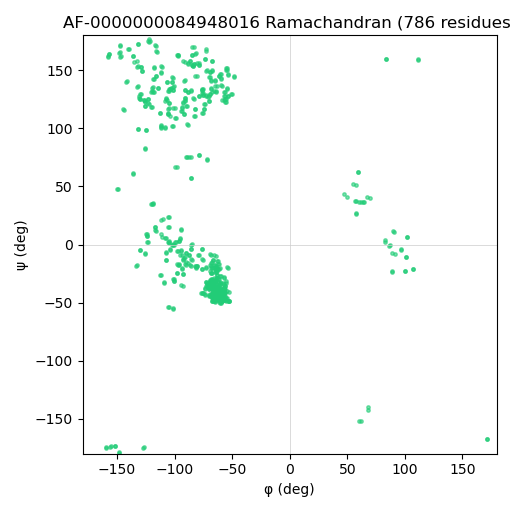 134 LYS A C 1
ATOM 1042 O O . LYS A 1 134 ? -3.357 13.102 -11.469 1 96.19 134 LYS A O 1
ATOM 1047 N N . LEU A 1 135 ? -2.559 12.562 -9.469 1 95 135 LEU A N 1
ATOM 1048 C CA . LEU A 1 135 ? -2.109 11.234 -9.875 1 95 135 LEU A CA 1
ATOM 1049 C C . LEU A 1 135 ? -3.277 10.406 -10.398 1 95 135 LEU A C 1
ATOM 1051 O O . LEU A 1 135 ? -3.09 9.523 -11.242 1 95 135 LEU A O 1
ATOM 1055 N N . SER A 1 136 ? -4.465 10.688 -9.938 1 96.38 136 SER A N 1
ATOM 1056 C CA . SER A 1 136 ? -5.656 9.922 -10.281 1 96.38 136 SER A CA 1
ATOM 1057 C C . SER A 1 136 ? -6.426 10.57 -11.43 1 96.38 136 SER A C 1
ATOM 1059 O O . SER A 1 136 ? -7.523 10.133 -11.773 1 96.38 136 SER A O 1
ATOM 1061 N N . GLY A 1 137 ? -5.852 11.711 -11.992 1 94.88 137 GLY A N 1
ATOM 1062 C CA . GLY A 1 137 ? -6.438 12.352 -13.164 1 94.88 137 GLY A CA 1
ATOM 1063 C C . GLY A 1 137 ? -7.332 13.523 -12.812 1 94.88 137 GLY A C 1
ATOM 1064 O O . GLY A 1 137 ? -7.824 14.227 -13.695 1 94.88 137 GLY A O 1
ATOM 1065 N N . GLY A 1 138 ? -7.52 13.758 -11.492 1 97.31 138 GLY A N 1
ATOM 1066 C CA . GLY A 1 138 ? -8.367 14.859 -11.062 1 97.31 138 GLY A CA 1
ATOM 1067 C C . GLY A 1 138 ? -7.648 16.188 -11.07 1 97.31 138 GLY A C 1
ATOM 1068 O O . GLY A 1 138 ? -6.422 16.25 -11.195 1 97.31 138 GLY A O 1
ATOM 1069 N N . THR A 1 139 ? -8.438 17.234 -11.008 1 98.19 139 THR A N 1
ATOM 1070 C CA . THR A 1 139 ? -7.926 18.594 -10.891 1 98.19 139 THR A CA 1
ATOM 1071 C C . THR A 1 139 ? -8.289 19.188 -9.539 1 98.19 139 THR A C 1
ATOM 1073 O O . THR A 1 139 ? -9.461 19.438 -9.25 1 98.19 139 THR A O 1
ATOM 1076 N N . PRO A 1 140 ? -7.352 19.438 -8.703 1 98.19 140 PRO A N 1
ATOM 1077 C CA . PRO A 1 140 ? -7.648 20.109 -7.438 1 98.19 140 PRO A CA 1
ATOM 1078 C C . PRO A 1 140 ? -8.055 21.562 -7.629 1 98.19 140 PRO A C 1
ATOM 1080 O O . PRO A 1 140 ? -7.395 22.312 -8.359 1 98.19 140 PRO A O 1
ATOM 1083 N N . ILE A 1 141 ? -9.148 21.969 -7.055 1 98.69 141 ILE A N 1
ATOM 1084 C CA . ILE A 1 141 ? -9.633 23.344 -7.023 1 98.69 141 ILE A CA 1
ATOM 1085 C C . ILE A 1 141 ? -9.477 23.906 -5.613 1 98.69 141 ILE A C 1
ATOM 1087 O O . ILE A 1 141 ? -10.352 23.719 -4.762 1 98.69 141 ILE A O 1
ATOM 1091 N N . GLU A 1 142 ? -8.453 24.688 -5.418 1 98.5 142 GLU A N 1
ATOM 1092 C CA . GLU A 1 142 ? -8.148 25.234 -4.094 1 98.5 142 GLU A CA 1
ATOM 1093 C C . GLU A 1 142 ? -9.094 26.375 -3.74 1 98.5 142 GLU A C 1
ATOM 1095 O O . GLU A 1 142 ? -9.406 27.219 -4.586 1 98.5 142 GLU A O 1
ATOM 1100 N N . VAL A 1 143 ? -9.602 26.344 -2.568 1 98.81 143 VAL A N 1
ATOM 1101 C CA . VAL A 1 143 ? -10.375 27.438 -1.996 1 98.81 143 VAL A CA 1
ATOM 1102 C C . VAL A 1 143 ? -9.602 28.078 -0.847 1 98.81 143 VAL A C 1
ATOM 1104 O O . VAL A 1 143 ? -9.625 27.578 0.28 1 98.81 143 VAL A O 1
ATOM 1107 N N . PRO A 1 144 ? -8.984 29.172 -1.071 1 98.12 144 PRO A N 1
ATOM 1108 C CA . PRO A 1 144 ? -8.07 29.75 -0.084 1 98.12 144 PRO A CA 1
ATOM 1109 C C . PRO A 1 144 ? -8.797 30.281 1.146 1 98.12 144 PRO A C 1
ATOM 1111 O O . PRO A 1 144 ? -9.914 30.797 1.031 1 98.12 144 PRO A O 1
ATOM 1114 N N . THR A 1 145 ? -8.211 30.141 2.24 1 98 145 THR A N 1
ATOM 1115 C CA . THR A 1 145 ? -8.617 30.75 3.502 1 98 145 THR A CA 1
ATOM 1116 C C . THR A 1 145 ? -7.457 31.516 4.141 1 98 145 THR A C 1
ATOM 1118 O O . THR A 1 145 ? -6.43 31.734 3.496 1 98 145 THR A O 1
ATOM 1121 N N . SER A 1 146 ? -7.703 32.031 5.395 1 95.94 146 SER A N 1
ATOM 1122 C CA . SER A 1 146 ? -6.699 32.844 6.055 1 95.94 146 SER A CA 1
ATOM 1123 C C . SER A 1 146 ? -6.734 32.656 7.566 1 95.94 146 SER A C 1
ATOM 1125 O O . SER A 1 146 ? -7.625 32 8.094 1 95.94 146 SER A O 1
ATOM 1127 N N . VAL A 1 147 ? -5.73 33.25 8.18 1 96.62 147 VAL A N 1
ATOM 1128 C CA . VAL A 1 147 ? -5.684 33.25 9.633 1 96.62 147 VAL A CA 1
ATOM 1129 C C . VAL A 1 147 ? -6.953 33.906 10.195 1 96.62 147 VAL A C 1
ATOM 1131 O O . VAL A 1 147 ? -7.516 33.406 11.18 1 96.62 147 VAL A O 1
ATOM 1134 N N . ALA A 1 148 ? -7.434 34.938 9.539 1 96 148 ALA A N 1
ATOM 1135 C CA . ALA A 1 148 ? -8.602 35.688 9.992 1 96 148 ALA A CA 1
ATOM 1136 C C . ALA A 1 148 ? -9.859 34.844 9.953 1 96 148 ALA A C 1
ATOM 1138 O O . ALA A 1 148 ? -10.766 35 10.766 1 96 148 ALA A O 1
ATOM 1139 N N . SER A 1 149 ? -9.922 33.875 9.055 1 96.88 149 SER A N 1
ATOM 1140 C CA . SER A 1 149 ? -11.07 32.969 8.93 1 96.88 149 SER A CA 1
ATOM 1141 C C . SER A 1 149 ? -10.844 31.688 9.703 1 96.88 149 SER A C 1
ATOM 1143 O O . SER A 1 149 ? -11.602 30.719 9.555 1 96.88 149 SER A O 1
ATOM 1145 N N . ASN A 1 150 ? -9.734 31.594 10.445 1 97.69 150 ASN A N 1
ATOM 1146 C CA . ASN A 1 150 ? -9.297 30.375 11.125 1 97.69 150 ASN A CA 1
ATOM 1147 C C . ASN A 1 150 ? -9.125 29.219 10.148 1 97.69 150 ASN A C 1
ATOM 1149 O O . ASN A 1 150 ? -9.406 28.062 10.492 1 97.69 150 ASN A O 1
ATOM 1153 N N . PHE A 1 151 ? -8.852 29.609 8.945 1 98.19 151 PHE A N 1
ATOM 1154 C CA . PHE A 1 151 ? -8.531 28.672 7.867 1 98.19 151 PHE A CA 1
ATOM 1155 C C . PHE A 1 151 ? -9.719 27.781 7.551 1 98.19 151 PHE A C 1
ATOM 1157 O O . PHE A 1 151 ? -9.555 26.594 7.281 1 98.19 151 PHE A O 1
ATOM 1164 N N . LYS A 1 152 ? -10.953 28.297 7.613 1 98.38 152 LYS A N 1
ATOM 1165 C CA . LYS A 1 152 ? -12.172 27.578 7.258 1 98.38 152 LYS A CA 1
ATOM 1166 C C . LYS A 1 152 ? -12.891 28.25 6.094 1 98.38 152 LYS A C 1
ATOM 1168 O O . LYS A 1 152 ? -12.938 29.484 6.016 1 98.38 152 LYS A O 1
ATOM 1173 N N . ILE A 1 153 ? -13.445 27.438 5.234 1 98.69 153 ILE A N 1
ATOM 1174 C CA . ILE A 1 153 ? -14.195 28.016 4.121 1 98.69 153 ILE A CA 1
ATOM 1175 C C . ILE A 1 153 ? -15.641 28.266 4.551 1 98.69 153 ILE A C 1
ATOM 1177 O O . ILE A 1 153 ? -16.141 27.656 5.492 1 98.69 153 ILE A O 1
ATOM 1181 N N . THR A 1 154 ? -16.297 29.172 3.838 1 98.38 154 THR A N 1
ATOM 1182 C CA . THR A 1 154 ? -17.719 29.453 4.039 1 98.38 154 THR A CA 1
ATOM 1183 C C . THR A 1 154 ? -18.562 28.703 3.023 1 98.38 154 THR A C 1
ATOM 1185 O O . THR A 1 154 ? -18.047 28.234 2.004 1 98.38 154 THR A O 1
ATOM 1188 N N . PRO A 1 155 ? -19.891 28.594 3.328 1 98.62 155 PRO A N 1
ATOM 1189 C CA . PRO A 1 155 ? -20.797 28.016 2.328 1 98.62 155 PRO A CA 1
ATOM 1190 C C . PRO A 1 155 ? -20.75 28.75 0.992 1 98.62 155 PRO A C 1
ATOM 1192 O O . PRO A 1 155 ? -20.797 28.125 -0.068 1 98.62 155 PRO A O 1
ATOM 1195 N N . ALA A 1 156 ? -20.625 30.062 1.053 1 98.62 156 ALA A N 1
ATOM 1196 C CA . ALA A 1 156 ? -20.578 30.859 -0.169 1 98.62 156 ALA A CA 1
ATOM 1197 C C . ALA A 1 156 ? -19.328 30.531 -0.99 1 98.62 156 ALA A C 1
ATOM 1199 O O . ALA A 1 156 ? -19.391 30.453 -2.219 1 98.62 156 ALA A O 1
ATOM 1200 N N . GLN A 1 157 ? -18.203 30.344 -0.366 1 98.81 157 GLN A N 1
ATOM 1201 C CA . GLN A 1 157 ? -16.969 29.984 -1.055 1 98.81 157 GLN A CA 1
ATOM 1202 C C . GLN A 1 157 ? -17.078 28.594 -1.682 1 98.81 157 GLN A C 1
ATOM 1204 O O . GLN A 1 157 ? -16.609 28.359 -2.795 1 98.81 157 GLN A O 1
ATOM 1209 N N . LEU A 1 158 ? -17.703 27.688 -0.913 1 98.81 158 LEU A N 1
ATOM 1210 C CA . LEU A 1 158 ? -17.922 26.344 -1.441 1 98.81 158 LEU A CA 1
ATOM 1211 C C . LEU A 1 158 ? -18.797 26.375 -2.684 1 98.81 158 LEU A C 1
ATOM 1213 O O . LEU A 1 158 ? -18.469 25.766 -3.705 1 98.81 158 LEU A O 1
ATOM 1217 N N . GLU A 1 159 ? -19.875 27.094 -2.574 1 98.69 159 GLU A N 1
ATOM 1218 C CA . GLU A 1 159 ? -20.812 27.203 -3.695 1 98.69 159 GLU A CA 1
ATOM 1219 C C . GLU A 1 159 ? -20.125 27.781 -4.926 1 98.69 159 GLU A C 1
ATOM 1221 O O . GLU A 1 159 ? -20.344 27.328 -6.047 1 98.69 159 GLU A O 1
ATOM 1226 N N . ALA A 1 160 ? -19.297 28.781 -4.707 1 98.69 160 ALA A N 1
ATOM 1227 C CA . ALA A 1 160 ? -18.609 29.453 -5.797 1 98.69 160 ALA A CA 1
ATOM 1228 C C . ALA A 1 160 ? -17.578 28.547 -6.461 1 98.69 160 ALA A C 1
ATOM 1230 O O . ALA A 1 160 ? -17.266 28.703 -7.641 1 98.69 160 ALA A O 1
ATOM 1231 N N . ALA A 1 161 ? -17.062 27.547 -5.742 1 98.75 161 ALA A N 1
ATOM 1232 C CA . ALA A 1 161 ? -16.016 26.656 -6.238 1 98.75 161 ALA A CA 1
ATOM 1233 C C . ALA A 1 161 ? -16.609 25.5 -7.035 1 98.75 161 ALA A C 1
ATOM 1235 O O . ALA A 1 161 ? -15.891 24.828 -7.785 1 98.75 161 ALA A O 1
ATOM 1236 N N . ILE A 1 162 ? -17.875 25.203 -6.891 1 98.62 162 ILE A N 1
ATOM 1237 C CA . ILE A 1 162 ? -18.516 24.062 -7.523 1 98.62 162 ILE A CA 1
ATOM 1238 C C . ILE A 1 162 ? -18.812 24.375 -8.984 1 98.62 162 ILE A C 1
ATOM 1240 O O . ILE A 1 162 ? -19.344 25.453 -9.305 1 98.62 162 ILE A O 1
ATOM 1244 N N . THR A 1 163 ? -18.422 23.578 -9.875 1 98.31 163 THR A N 1
ATOM 1245 C CA . THR A 1 163 ? -18.719 23.609 -11.297 1 98.31 163 THR A CA 1
ATOM 1246 C C . THR A 1 163 ? -19.375 22.297 -11.734 1 98.31 163 THR A C 1
ATOM 1248 O O . THR A 1 163 ? -19.5 21.359 -10.945 1 98.31 163 THR A O 1
ATOM 1251 N N . PRO A 1 164 ? -19.828 22.188 -12.977 1 97.19 164 PRO A N 1
ATOM 1252 C CA . PRO A 1 164 ? -20.391 20.922 -13.461 1 97.19 164 PRO A CA 1
ATOM 1253 C C . PRO A 1 164 ? -19.375 19.781 -13.453 1 97.19 164 PRO A C 1
ATOM 1255 O O . PRO A 1 164 ? -19.75 18.609 -13.562 1 97.19 164 PRO A O 1
ATOM 1258 N N . LYS A 1 165 ? -18.078 20.125 -13.312 1 97.94 165 LYS A N 1
ATOM 1259 C CA . LYS A 1 165 ? -17.031 19.109 -13.328 1 97.94 165 LYS A CA 1
ATOM 1260 C C . LYS A 1 165 ? -16.672 18.672 -11.906 1 97.94 165 LYS A C 1
ATOM 1262 O O . LYS A 1 165 ? -15.898 17.734 -11.719 1 97.94 165 LYS A O 1
ATOM 1267 N N . THR A 1 166 ? -17.25 19.297 -10.875 1 98.62 166 THR A N 1
ATOM 1268 C CA . THR A 1 166 ? -16.922 18.969 -9.5 1 98.62 166 THR A CA 1
ATOM 1269 C C . THR A 1 166 ? -17.453 17.594 -9.125 1 98.62 166 THR A C 1
ATOM 1271 O O . THR A 1 166 ? -18.656 17.328 -9.258 1 98.62 166 THR A O 1
ATOM 1274 N N . LYS A 1 167 ? -16.5 16.766 -8.68 1 98.38 167 LYS A N 1
ATOM 1275 C CA . LYS A 1 167 ? -16.844 15.398 -8.32 1 98.38 167 LYS A CA 1
ATOM 1276 C C . LYS A 1 167 ? -16.781 15.188 -6.809 1 98.38 167 LYS A C 1
ATOM 1278 O O . LYS A 1 167 ? -17.531 14.383 -6.254 1 98.38 167 LYS A O 1
ATOM 1283 N N . MET A 1 168 ? -15.867 15.883 -6.207 1 98.81 168 MET A N 1
ATOM 1284 C CA . MET A 1 168 ? -15.617 15.633 -4.793 1 98.81 168 MET A CA 1
ATOM 1285 C C . MET A 1 168 ? -15.188 16.906 -4.078 1 98.81 168 MET A C 1
ATOM 1287 O O . MET A 1 168 ? -14.797 17.875 -4.719 1 98.81 168 MET A O 1
ATOM 1291 N N . MET A 1 169 ? -15.219 16.859 -2.742 1 98.88 169 MET A N 1
ATOM 1292 C CA . MET A 1 169 ? -14.555 17.781 -1.819 1 98.88 169 MET A CA 1
ATOM 1293 C C . MET A 1 169 ? -13.758 17 -0.771 1 98.88 169 MET A C 1
ATOM 1295 O O . MET A 1 169 ? -14.273 16.062 -0.163 1 98.88 169 MET A O 1
ATOM 1299 N N . TRP A 1 170 ? -12.484 17.359 -0.597 1 98.88 170 TRP A N 1
ATOM 1300 C CA . TRP A 1 170 ? -11.648 16.719 0.41 1 98.88 170 TRP A CA 1
ATOM 1301 C C . TRP A 1 170 ? -11.25 17.703 1.5 1 98.88 170 TRP A C 1
ATOM 1303 O O . TRP A 1 170 ? -10.859 18.844 1.207 1 98.88 170 TRP A O 1
ATOM 1313 N N . PHE A 1 171 ? -11.344 17.297 2.723 1 98.69 171 PHE A N 1
ATOM 1314 C CA . PHE A 1 171 ? -10.82 18.125 3.812 1 98.69 171 PHE A CA 1
ATOM 1315 C C . PHE A 1 171 ? -10.539 17.266 5.043 1 98.69 171 PHE A C 1
ATOM 1317 O O . PHE A 1 171 ? -10.969 16.109 5.117 1 98.69 171 PHE A O 1
ATOM 1324 N N . SER A 1 172 ? -9.781 17.781 5.898 1 98.25 172 SER A N 1
ATOM 1325 C CA . SER A 1 172 ? -9.562 17.141 7.188 1 98.25 172 SER A CA 1
ATOM 1326 C C . SER A 1 172 ? -10.07 18 8.336 1 98.25 172 SER A C 1
ATOM 1328 O O . SER A 1 172 ? -10.008 19.234 8.273 1 98.25 172 SER A O 1
ATOM 1330 N N . SER A 1 173 ? -10.555 17.406 9.312 1 96.38 173 SER A N 1
ATOM 1331 C CA . SER A 1 173 ? -11 18.016 10.562 1 96.38 173 SER A CA 1
ATOM 1332 C C . SER A 1 173 ? -10.719 17.109 11.75 1 96.38 173 SER A C 1
ATOM 1334 O O . SER A 1 173 ? -11.281 16.016 11.844 1 96.38 173 SER A O 1
ATOM 1336 N N . PRO A 1 174 ? -9.891 17.547 12.656 1 97.81 174 PRO A N 1
ATOM 1337 C CA . PRO A 1 174 ? -9.055 18.75 12.68 1 97.81 174 PRO A CA 1
ATOM 1338 C C . PRO A 1 174 ? -8.148 18.859 11.453 1 97.81 174 PRO A C 1
ATOM 1340 O O . PRO A 1 174 ? -7.707 17.844 10.914 1 97.81 174 PRO A O 1
ATOM 1343 N N . CYS A 1 175 ? -7.879 20.094 11.109 1 98.31 175 CYS A N 1
ATOM 1344 C CA . CYS A 1 175 ? -7.172 20.391 9.867 1 98.31 175 CYS A CA 1
ATOM 1345 C C . CYS A 1 175 ? -5.664 20.25 10.047 1 98.31 175 CYS A C 1
ATOM 1347 O O . CYS A 1 175 ? -5.102 20.75 11.016 1 98.31 175 CYS A O 1
ATOM 1349 N N . ASN A 1 176 ? -4.996 19.484 9.281 1 97.69 176 ASN A N 1
ATOM 1350 C CA . ASN A 1 176 ? -3.57 19.609 8.984 1 97.69 176 ASN A CA 1
ATOM 1351 C C . ASN A 1 176 ? -3.32 20.5 7.777 1 97.69 176 ASN A C 1
ATOM 1353 O O . ASN A 1 176 ? -3.66 20.141 6.648 1 97.69 176 ASN A O 1
ATOM 1357 N N . PRO A 1 177 ? -2.893 21.703 8.055 1 97.75 177 PRO A N 1
ATOM 1358 C CA . PRO A 1 177 ? -1.862 22.016 9.047 1 97.75 177 PRO A CA 1
ATOM 1359 C C . PRO A 1 177 ? -2.344 23 10.109 1 97.75 177 PRO A C 1
ATOM 1361 O O . PRO A 1 177 ? -1.582 23.375 11.008 1 97.75 177 PRO A O 1
ATOM 1364 N N . SER A 1 178 ? -3.594 23.438 10.094 1 97.94 178 SER A N 1
ATOM 1365 C CA . SER A 1 178 ? -3.943 24.625 10.875 1 97.94 178 SER A CA 1
ATOM 1366 C C . SER A 1 178 ? -4.438 24.25 12.266 1 97.94 178 SER A C 1
ATOM 1368 O O . SER A 1 178 ? -4.473 25.094 13.164 1 97.94 178 SER A O 1
ATOM 1370 N N . GLY A 1 179 ? -4.953 23.047 12.352 1 98 179 GLY A N 1
ATOM 1371 C CA . GLY A 1 179 ? -5.535 22.609 13.617 1 98 179 GLY A CA 1
ATOM 1372 C C . GLY A 1 179 ? -6.961 23.094 13.805 1 98 179 GLY A C 1
ATOM 1373 O O . GLY A 1 179 ? -7.59 22.797 14.82 1 98 179 GLY A O 1
ATOM 1374 N N . SER A 1 180 ? -7.52 23.75 12.852 1 97.81 180 SER A N 1
ATOM 1375 C CA . SER A 1 180 ? -8.891 24.234 12.945 1 97.81 180 SER A CA 1
ATOM 1376 C C . SER A 1 180 ? -9.891 23.078 12.922 1 97.81 180 SER A C 1
ATOM 1378 O O . SER A 1 180 ? -9.625 22.031 12.32 1 97.81 180 SER A O 1
ATOM 1380 N N . ILE A 1 181 ? -11.016 23.234 13.602 1 97.81 181 ILE A N 1
ATOM 1381 C CA . ILE A 1 181 ? -12.117 22.281 13.633 1 97.81 181 ILE A CA 1
ATOM 1382 C C . ILE A 1 181 ? -13.422 22.984 13.234 1 97.81 181 ILE A C 1
ATOM 1384 O O . ILE A 1 181 ? -13.766 24.016 13.797 1 97.81 181 ILE A O 1
ATOM 1388 N N . TYR A 1 182 ? -14.055 22.484 12.25 1 97.06 182 TYR A N 1
ATOM 1389 C CA . TYR A 1 182 ? -15.375 23.016 11.93 1 97.06 182 TYR A CA 1
ATOM 1390 C C . TYR A 1 182 ? -16.375 22.656 13.023 1 97.06 182 TYR A C 1
ATOM 1392 O O . TYR A 1 182 ? -16.438 21.5 13.477 1 97.06 182 TYR A O 1
ATOM 1400 N N . SER A 1 183 ? -17.172 23.625 13.445 1 95.75 183 SER A N 1
ATOM 1401 C CA . SER A 1 183 ? -18.25 23.359 14.383 1 95.75 183 SER A CA 1
ATOM 1402 C C . SER A 1 183 ? -19.406 22.609 13.703 1 95.75 183 SER A C 1
ATOM 1404 O O . SER A 1 183 ? -19.438 22.5 12.477 1 95.75 183 SER A O 1
ATOM 1406 N N . LYS A 1 184 ? -20.281 22.094 14.484 1 96.88 184 LYS A N 1
ATOM 1407 C CA . LYS A 1 184 ? -21.484 21.453 13.961 1 96.88 184 LYS A CA 1
ATOM 1408 C C . LYS A 1 184 ? -22.25 22.391 13.031 1 96.88 184 LYS A C 1
ATOM 1410 O O . LYS A 1 184 ? -22.625 21.984 11.922 1 96.88 184 LYS A O 1
ATOM 1415 N N . GLU A 1 185 ? -22.406 23.625 13.492 1 97.44 185 GLU A N 1
ATOM 1416 C CA . GLU A 1 185 ? -23.156 24.609 12.719 1 97.44 185 GLU A CA 1
ATOM 1417 C C . GLU A 1 185 ? -22.484 24.906 11.383 1 97.44 185 GLU A C 1
ATOM 1419 O O . GLU A 1 185 ? -23.141 25.016 10.352 1 97.44 185 GLU A O 1
ATOM 1424 N N . GLU A 1 186 ? -21.203 25.031 11.422 1 97.75 186 GLU A N 1
ATOM 1425 C CA . GLU A 1 186 ? -20.453 25.297 10.195 1 97.75 186 GLU A CA 1
ATOM 1426 C C . GLU A 1 186 ? -20.562 24.141 9.219 1 97.75 186 GLU A C 1
ATOM 1428 O O . GLU A 1 186 ? -20.734 24.344 8.016 1 97.75 186 GLU A O 1
ATOM 1433 N N . LEU A 1 187 ? -20.453 22.891 9.711 1 98.38 187 LEU A N 1
ATOM 1434 C CA . LEU A 1 187 ? -20.547 21.719 8.859 1 98.38 187 LEU A CA 1
ATOM 1435 C C . LEU A 1 187 ? -21.953 21.578 8.281 1 98.38 187 LEU A C 1
ATOM 1437 O O . LEU A 1 187 ? -22.125 21.203 7.117 1 98.38 187 LEU A O 1
ATOM 1441 N N . GLU A 1 188 ? -22.969 21.891 9.102 1 98.5 188 GLU A N 1
ATOM 1442 C CA . GLU A 1 188 ? -24.344 21.844 8.617 1 98.5 188 GLU A CA 1
ATOM 1443 C C . GLU A 1 188 ? -24.562 22.859 7.5 1 98.5 188 GLU A C 1
ATOM 1445 O O . GLU A 1 188 ? -25.266 22.578 6.531 1 98.5 188 GLU A O 1
ATOM 1450 N N . ALA A 1 189 ? -23.984 24.016 7.676 1 98.69 189 ALA A N 1
ATOM 1451 C CA . ALA A 1 189 ? -24.109 25.047 6.648 1 98.69 189 ALA A CA 1
ATOM 1452 C C . ALA A 1 189 ? -23.453 24.609 5.344 1 98.69 189 ALA A C 1
ATOM 1454 O O . ALA A 1 189 ? -24 24.844 4.262 1 98.69 189 ALA A O 1
ATOM 1455 N N . LEU A 1 190 ? -22.281 24 5.41 1 98.69 190 LEU A N 1
ATOM 1456 C CA . LEU A 1 190 ? -21.625 23.453 4.223 1 98.69 190 LEU A CA 1
ATOM 1457 C C . LEU A 1 190 ? -22.469 22.344 3.607 1 98.69 190 LEU A C 1
ATOM 1459 O O . LEU A 1 190 ? -22.594 22.25 2.383 1 98.69 190 LEU A O 1
ATOM 1463 N N . ALA A 1 191 ? -23.047 21.469 4.469 1 98.62 191 ALA A N 1
ATOM 1464 C CA . ALA A 1 191 ? -23.859 20.344 4.023 1 98.62 191 ALA A CA 1
ATOM 1465 C C . ALA A 1 191 ? -25.078 20.828 3.23 1 98.62 191 ALA A C 1
ATOM 1467 O O . ALA A 1 191 ? -25.516 20.156 2.287 1 98.62 191 ALA A O 1
ATOM 1468 N N . GLU A 1 192 ? -25.625 21.969 3.607 1 98.5 192 GLU A N 1
ATOM 1469 C CA . GLU A 1 192 ? -26.766 22.516 2.891 1 98.5 192 GLU A CA 1
ATOM 1470 C C . GLU A 1 192 ? -26.422 22.812 1.435 1 98.5 192 GLU A C 1
ATOM 1472 O O . GLU A 1 192 ? -27.25 22.641 0.543 1 98.5 192 GLU A O 1
ATOM 1477 N N . ILE A 1 193 ? -25.234 23.281 1.189 1 98.69 193 ILE A N 1
ATOM 1478 C CA . ILE A 1 193 ? -24.766 23.516 -0.172 1 98.69 193 ILE A CA 1
ATOM 1479 C C . ILE A 1 193 ? -24.562 22.188 -0.887 1 98.69 193 ILE A C 1
ATOM 1481 O O . ILE A 1 193 ? -25 22.016 -2.027 1 98.69 193 ILE A O 1
ATOM 1485 N N . LEU A 1 194 ? -23.984 21.219 -0.21 1 98.62 194 LEU A N 1
ATOM 1486 C CA . LEU A 1 194 ? -23.625 19.938 -0.807 1 98.62 194 LEU A CA 1
ATOM 1487 C C . LEU A 1 194 ? -24.859 19.125 -1.159 1 98.62 194 LEU A C 1
ATOM 1489 O O . LEU A 1 194 ? -24.891 18.406 -2.166 1 98.62 194 LEU A O 1
ATOM 1493 N N . LYS A 1 195 ? -25.938 19.234 -0.382 1 98 195 LYS A N 1
ATOM 1494 C CA . LYS A 1 195 ? -27.172 18.5 -0.592 1 98 195 LYS A CA 1
ATOM 1495 C C . LYS A 1 195 ? -27.828 18.891 -1.911 1 98 195 LYS A C 1
ATOM 1497 O O . LYS A 1 195 ? -28.609 18.125 -2.484 1 98 195 LYS A O 1
ATOM 1502 N N . LYS A 1 196 ? -27.5 20.078 -2.408 1 97.62 196 LYS A N 1
ATOM 1503 C CA . LYS A 1 196 ? -28.016 20.531 -3.695 1 97.62 196 LYS A CA 1
ATOM 1504 C C . LYS A 1 196 ? -27.312 19.828 -4.852 1 97.62 196 LYS A C 1
ATOM 1506 O O . LYS A 1 196 ? -27.781 19.859 -5.988 1 97.62 196 LYS A O 1
ATOM 1511 N N . HIS A 1 197 ? -26.219 19.156 -4.59 1 97.25 197 HIS A N 1
ATOM 1512 C CA . HIS A 1 197 ? -25.422 18.453 -5.586 1 97.25 197 HIS A CA 1
ATOM 1513 C C . HIS A 1 197 ? -25.219 17 -5.211 1 97.25 197 HIS A C 1
ATOM 1515 O O . HIS A 1 197 ? -24.125 16.594 -4.82 1 97.25 197 HIS A O 1
ATOM 1521 N N . PRO A 1 198 ? -26.156 16.172 -5.5 1 94.06 198 PRO A N 1
ATOM 1522 C CA . PRO A 1 198 ? -26.172 14.789 -4.992 1 94.06 198 PRO A CA 1
ATOM 1523 C C . PRO A 1 198 ? -25.062 13.938 -5.602 1 94.06 198 PRO A C 1
ATOM 1525 O O . PRO A 1 198 ? -24.781 12.844 -5.102 1 94.06 198 PRO A O 1
ATOM 1528 N N . ASN A 1 199 ? -24.391 14.43 -6.574 1 95.12 199 ASN A N 1
ATOM 1529 C CA . ASN A 1 199 ? -23.328 13.633 -7.199 1 95.12 199 ASN A CA 1
ATOM 1530 C C . ASN A 1 199 ? -21.953 14.039 -6.695 1 95.12 199 ASN A C 1
ATOM 1532 O O . ASN A 1 199 ? -20.938 13.492 -7.137 1 95.12 199 ASN A O 1
ATOM 1536 N N . ILE A 1 200 ? -21.906 15.016 -5.801 1 98.12 200 ILE A N 1
ATOM 1537 C CA . ILE A 1 200 ? -20.641 15.398 -5.18 1 98.12 200 ILE A CA 1
ATOM 1538 C C . ILE A 1 200 ? -20.438 14.602 -3.895 1 98.12 200 ILE A C 1
ATOM 1540 O O . ILE A 1 200 ? -21.328 14.562 -3.035 1 98.12 200 ILE A O 1
ATOM 1544 N N . TYR A 1 201 ? -19.312 13.891 -3.801 1 98.75 201 TYR A N 1
ATOM 1545 C CA . TYR A 1 201 ? -18.969 13.109 -2.621 1 98.75 201 TYR A CA 1
ATOM 1546 C C . TYR A 1 201 ? -17.922 13.836 -1.776 1 98.75 201 TYR A C 1
ATOM 1548 O O . TYR A 1 201 ? -17.047 14.516 -2.311 1 98.75 201 TYR A O 1
ATOM 1556 N N . VAL A 1 202 ? -18.047 13.703 -0.458 1 98.88 202 VAL A N 1
ATOM 1557 C CA . VAL A 1 202 ? -17.125 14.367 0.469 1 98.88 202 VAL A CA 1
ATOM 1558 C C . VAL A 1 202 ? -16.203 13.336 1.102 1 98.88 202 VAL A C 1
ATOM 1560 O O . VAL A 1 202 ? -16.656 12.312 1.613 1 98.88 202 VAL A O 1
ATOM 1563 N N . VAL A 1 203 ? -14.93 13.57 0.986 1 98.94 203 VAL A N 1
ATOM 1564 C CA . VAL A 1 203 ? -13.961 12.852 1.807 1 98.94 203 VAL A CA 1
ATOM 1565 C C . VAL A 1 203 ? -13.672 13.648 3.078 1 98.94 203 VAL A C 1
ATOM 1567 O O . VAL A 1 203 ? -13.156 14.766 3.018 1 98.94 203 VAL A O 1
ATOM 1570 N N . SER A 1 204 ? -14.086 13.117 4.133 1 98.88 204 SER A N 1
ATOM 1571 C CA . SER A 1 204 ? -13.789 13.688 5.445 1 98.88 204 SER A CA 1
ATOM 1572 C C . SER A 1 204 ? -12.672 12.922 6.141 1 98.88 204 SER A C 1
ATOM 1574 O O . SER A 1 204 ? -12.898 11.836 6.684 1 98.88 204 SER A O 1
ATOM 1576 N N . ASP A 1 205 ? -11.484 13.484 6.109 1 98.81 205 ASP A N 1
ATOM 1577 C CA . ASP A 1 205 ? -10.336 12.906 6.793 1 98.81 205 ASP A CA 1
ATOM 1578 C C . ASP A 1 205 ? -10.32 13.289 8.273 1 98.81 205 ASP A C 1
ATOM 1580 O O . ASP A 1 205 ? -10.055 14.438 8.617 1 98.81 205 ASP A O 1
ATOM 1584 N N . GLU A 1 206 ? -10.555 12.312 9.109 1 98.69 206 GLU A N 1
ATOM 1585 C CA . GLU A 1 206 ? -10.742 12.57 10.539 1 98.69 206 GLU A CA 1
ATOM 1586 C C . GLU A 1 206 ? -9.688 11.859 11.375 1 98.69 206 GLU A C 1
ATOM 1588 O O . GLU A 1 206 ? -9.961 11.406 12.484 1 98.69 206 GLU A O 1
ATOM 1593 N N . ILE A 1 207 ? -8.5 11.789 10.836 1 98.31 207 ILE A N 1
ATOM 1594 C CA . ILE A 1 207 ? -7.379 11.062 11.422 1 98.31 207 ILE A CA 1
ATOM 1595 C C . ILE A 1 207 ? -7.004 11.68 12.766 1 98.31 207 ILE A C 1
ATOM 1597 O O . ILE A 1 207 ? -6.469 11.008 13.641 1 98.31 207 ILE A O 1
ATOM 1601 N N . TYR A 1 208 ? -7.355 12.969 13.008 1 98 208 TYR A N 1
ATOM 1602 C CA . TYR A 1 208 ? -6.965 13.68 14.219 1 98 208 TYR A CA 1
ATOM 1603 C C . TYR A 1 208 ? -8.148 13.812 15.18 1 98 208 TYR A C 1
ATOM 1605 O O . TYR A 1 208 ? -8.086 14.57 16.141 1 98 208 TYR A O 1
ATOM 1613 N N . GLU A 1 209 ? -9.227 13.055 14.984 1 97.44 209 GLU A N 1
ATOM 1614 C CA . GLU A 1 209 ? -10.477 13.281 15.695 1 97.44 209 GLU A CA 1
ATOM 1615 C C . GLU A 1 209 ? -10.266 13.258 17.203 1 97.44 209 GLU A C 1
ATOM 1617 O O . GLU A 1 209 ? -10.883 14.039 17.938 1 97.44 209 GLU A O 1
ATOM 1622 N N . HIS A 1 210 ? -9.305 12.461 17.688 1 97.06 210 HIS A N 1
ATOM 1623 C CA . HIS A 1 210 ? -9.141 12.289 19.125 1 97.06 210 HIS A CA 1
ATOM 1624 C C . HIS A 1 210 ? -8.156 13.305 19.688 1 97.06 210 HIS A C 1
ATOM 1626 O O . HIS A 1 210 ? -8.078 13.477 20.906 1 97.06 210 HIS A O 1
ATOM 1632 N N . ILE A 1 211 ? -7.371 13.922 18.844 1 97.38 211 ILE A N 1
ATOM 1633 C CA . ILE A 1 211 ? -6.535 15.039 19.281 1 97.38 211 ILE A CA 1
ATOM 1634 C C . ILE A 1 211 ? -7.305 16.344 19.125 1 97.38 211 ILE A C 1
ATOM 1636 O O . ILE A 1 211 ? -7.066 17.109 18.188 1 97.38 211 ILE A O 1
ATOM 1640 N N . ASN A 1 212 ? -8.18 16.547 19.969 1 96.62 212 ASN A N 1
ATOM 1641 C CA . ASN A 1 212 ? -9.195 17.594 20 1 96.62 212 ASN A CA 1
ATOM 1642 C C . ASN A 1 212 ? -9.227 18.297 21.344 1 96.62 212 ASN A C 1
ATOM 1644 O O . ASN A 1 212 ? -9.414 17.656 22.391 1 96.62 212 ASN A O 1
ATOM 1648 N N . TYR A 1 213 ? -9.086 19.625 21.328 1 96.81 213 TYR A N 1
ATOM 1649 C CA . TYR A 1 213 ? -8.945 20.359 22.578 1 96.81 213 TYR A CA 1
ATOM 1650 C C . TYR A 1 213 ? -10.234 21.109 22.922 1 96.81 213 TYR A C 1
ATOM 1652 O O . TYR A 1 213 ? -10.289 21.844 23.906 1 96.81 213 TYR A O 1
ATOM 1660 N N . THR A 1 214 ? -11.242 20.953 22.094 1 92.94 214 THR A N 1
ATOM 1661 C CA . THR A 1 214 ? -12.477 21.703 22.266 1 92.94 214 THR A CA 1
ATOM 1662 C C . THR A 1 214 ? -13.516 20.891 23.031 1 92.94 214 THR A C 1
ATOM 1664 O O . THR A 1 214 ? -14.5 21.438 23.531 1 92.94 214 THR A O 1
ATOM 1667 N N . GLY A 1 215 ? -13.32 19.594 23.125 1 85.94 215 GLY A N 1
ATOM 1668 C CA . GLY A 1 215 ? -14.25 18.719 23.828 1 85.94 215 GLY A CA 1
ATOM 1669 C C . GLY A 1 215 ? -15.359 18.203 22.922 1 85.94 215 GLY A C 1
ATOM 1670 O O . GLY A 1 215 ? -16 17.203 23.25 1 85.94 215 GLY A O 1
ATOM 1671 N N . ASN A 1 216 ? -15.609 18.922 21.875 1 86.06 216 ASN A N 1
ATOM 1672 C CA . ASN A 1 216 ? -16.672 18.469 20.984 1 86.06 216 ASN A CA 1
ATOM 1673 C C . ASN A 1 216 ? -16.141 18.203 19.578 1 86.06 216 ASN A C 1
ATOM 1675 O O . ASN A 1 216 ? -15.305 18.953 19.062 1 86.06 216 ASN A O 1
ATOM 1679 N N . TYR A 1 217 ? -16.547 17.062 18.984 1 90.88 217 TYR A N 1
ATOM 1680 C CA . TYR A 1 217 ? -16.203 16.734 17.609 1 90.88 217 TYR A CA 1
ATOM 1681 C C . TYR A 1 217 ? -17.422 16.281 16.828 1 90.88 217 TYR A C 1
ATOM 1683 O O . TYR A 1 217 ? -18.297 15.602 17.391 1 90.88 217 TYR A O 1
ATOM 1691 N N . TYR A 1 218 ? -17.562 16.75 15.641 1 95.19 218 TYR A N 1
ATOM 1692 C CA . TYR A 1 218 ? -18.703 16.422 14.789 1 95.19 218 TYR A CA 1
ATOM 1693 C C . TYR A 1 218 ? -18.25 15.992 13.406 1 95.19 218 TYR A C 1
ATOM 1695 O O . TYR A 1 218 ? -17.438 16.672 12.773 1 95.19 218 TYR A O 1
ATOM 1703 N N . SER A 1 219 ? -18.734 14.797 12.992 1 97.94 219 SER A N 1
ATOM 1704 C CA . SER A 1 219 ? -18.422 14.305 11.648 1 97.94 219 SER A CA 1
ATOM 1705 C C . SER A 1 219 ? -19.484 14.742 10.641 1 97.94 219 SER A C 1
ATOM 1707 O O . SER A 1 219 ? -20.688 14.578 10.883 1 97.94 219 SER A O 1
ATOM 1709 N N . ILE A 1 220 ? -19.094 15.227 9.555 1 98.5 220 ILE A N 1
ATOM 1710 C CA . ILE A 1 220 ? -20.031 15.719 8.539 1 98.5 220 ILE A CA 1
ATOM 1711 C C . ILE A 1 220 ? -20.891 14.562 8.031 1 98.5 220 ILE A C 1
ATOM 1713 O O . ILE A 1 220 ? -22.047 14.766 7.645 1 98.5 220 ILE A O 1
ATOM 1717 N N . GLY A 1 221 ? -20.375 13.32 8.102 1 98.31 221 GLY A N 1
ATOM 1718 C CA . GLY A 1 221 ? -21.109 12.156 7.648 1 98.31 221 GLY A CA 1
ATOM 1719 C C . GLY A 1 221 ? -22.312 11.844 8.508 1 98.31 221 GLY A C 1
ATOM 1720 O O . GLY A 1 221 ? -23.203 11.078 8.109 1 98.31 221 GLY A O 1
ATOM 1721 N N . SER A 1 222 ? -22.375 12.422 9.703 1 97.81 222 SER A N 1
ATOM 1722 C CA . SER A 1 222 ? -23.469 12.164 10.625 1 97.81 222 SER A CA 1
ATOM 1723 C C . SER A 1 222 ? -24.641 13.109 10.375 1 97.81 222 SER A C 1
ATOM 1725 O O . SER A 1 222 ? -25.719 12.953 10.961 1 97.81 222 SER A O 1
ATOM 1727 N N . ILE A 1 223 ? -24.469 14.133 9.531 1 98.19 223 ILE A N 1
ATOM 1728 C CA . ILE A 1 223 ? -25.516 15.086 9.203 1 98.19 223 ILE A CA 1
ATOM 1729 C C . ILE A 1 223 ? -26.578 14.406 8.344 1 98.19 223 ILE A C 1
ATOM 1731 O O . ILE A 1 223 ? -26.266 13.812 7.305 1 98.19 223 ILE A O 1
ATOM 1735 N N . PRO A 1 224 ? -27.859 14.5 8.758 1 97.19 224 PRO A N 1
ATOM 1736 C CA . PRO A 1 224 ? -28.906 13.891 7.941 1 97.19 224 PRO A CA 1
ATOM 1737 C C . PRO A 1 224 ? -28.875 14.352 6.488 1 97.19 224 PRO A C 1
ATOM 1739 O O . PRO A 1 224 ? -28.75 15.547 6.215 1 97.19 224 PRO A O 1
ATOM 1742 N N . GLY A 1 225 ? -28.859 13.398 5.613 1 96.88 225 GLY A N 1
ATOM 1743 C CA . GLY A 1 225 ? -28.828 13.695 4.191 1 96.88 225 GLY A CA 1
ATOM 1744 C C . GLY A 1 225 ? -27.438 13.562 3.58 1 96.88 225 GLY A C 1
ATOM 1745 O O . GLY A 1 225 ? -27.297 13.555 2.355 1 96.88 225 GLY A O 1
ATOM 1746 N N . MET A 1 226 ? -26.422 13.414 4.441 1 97.81 226 MET A N 1
ATOM 1747 C CA . MET A 1 226 ? -25.047 13.344 3.941 1 97.81 226 MET A CA 1
ATOM 1748 C C . MET A 1 226 ? -24.531 11.906 3.969 1 97.81 226 MET A C 1
ATOM 1750 O O . MET A 1 226 ? -23.469 11.617 3.422 1 97.81 226 MET A O 1
ATOM 1754 N N . GLU A 1 227 ? -25.281 10.922 4.492 1 94 227 GLU A N 1
ATOM 1755 C CA . GLU A 1 227 ? -24.828 9.578 4.836 1 94 227 GLU A CA 1
ATOM 1756 C C . GLU A 1 227 ? -24.328 8.836 3.598 1 94 227 GLU A C 1
ATOM 1758 O O . GLU A 1 227 ? -23.391 8.047 3.68 1 94 227 GLU A O 1
ATOM 1763 N N . ASN A 1 228 ? -24.922 9.102 2.479 1 95.56 228 ASN A N 1
ATOM 1764 C CA . ASN A 1 228 ? -24.625 8.336 1.272 1 95.56 228 ASN A CA 1
ATOM 1765 C C . ASN A 1 228 ? -23.625 9.078 0.374 1 95.56 228 ASN A C 1
ATOM 1767 O O . ASN A 1 228 ? -23.266 8.578 -0.695 1 95.56 228 ASN A O 1
ATOM 1771 N N . ASN A 1 229 ? -23.156 10.281 0.864 1 97.81 229 ASN A N 1
ATOM 1772 C CA . ASN A 1 229 ? -22.266 11.078 0.026 1 97.81 229 ASN A CA 1
ATOM 1773 C C . ASN A 1 229 ? -20.953 11.391 0.741 1 97.81 229 ASN A C 1
ATOM 1775 O O . ASN A 1 229 ? -20.172 12.211 0.267 1 97.81 229 ASN A O 1
ATOM 1779 N N . VAL A 1 230 ? -20.766 10.75 1.898 1 98.75 230 VAL A N 1
ATOM 1780 C CA . VAL A 1 230 ? -19.547 11.023 2.645 1 98.75 230 VAL A CA 1
ATOM 1781 C C . VAL A 1 230 ? -18.719 9.742 2.777 1 98.75 230 VAL A C 1
ATOM 1783 O O . VAL A 1 230 ? -19.266 8.664 3.02 1 98.75 230 VAL A O 1
ATOM 1786 N N . ILE A 1 231 ? -17.484 9.82 2.49 1 98.88 231 ILE A N 1
ATOM 1787 C CA . ILE A 1 231 ? -16.484 8.82 2.811 1 98.88 231 ILE A CA 1
ATOM 1788 C C . ILE A 1 231 ? -15.617 9.305 3.971 1 98.88 231 ILE A C 1
ATOM 1790 O O . ILE A 1 231 ? -14.883 10.289 3.834 1 98.88 231 ILE A O 1
ATOM 1794 N N . THR A 1 232 ? -15.711 8.672 5.105 1 98.94 232 THR A N 1
ATOM 1795 C CA . THR A 1 232 ? -14.93 9.055 6.273 1 98.94 232 THR A CA 1
ATOM 1796 C C . THR A 1 232 ? -13.625 8.266 6.336 1 98.94 232 THR A C 1
ATOM 1798 O O . THR A 1 232 ? -13.633 7.035 6.277 1 98.94 232 THR A O 1
ATOM 1801 N N . VAL A 1 233 ? -12.539 8.961 6.355 1 98.94 233 VAL A N 1
ATOM 1802 C CA . VAL A 1 233 ? -11.211 8.375 6.473 1 98.94 233 VAL A CA 1
ATOM 1803 C C . VAL A 1 233 ? -10.703 8.523 7.902 1 98.94 233 VAL A C 1
ATOM 1805 O O . VAL A 1 233 ? -10.82 9.602 8.5 1 98.94 233 VAL A O 1
ATOM 1808 N N . ASN A 1 234 ? -10.188 7.484 8.453 1 98.81 234 ASN A N 1
ATOM 1809 C CA . ASN A 1 234 ? -9.625 7.504 9.805 1 98.81 234 ASN A CA 1
ATOM 1810 C C . ASN A 1 234 ? -8.523 6.465 9.969 1 98.81 234 ASN A C 1
ATOM 1812 O O . ASN A 1 234 ? -8.008 5.938 8.977 1 98.81 234 ASN A O 1
ATOM 1816 N N . GLY A 1 235 ? -8.023 6.293 11.188 1 98.44 235 GLY A N 1
ATOM 1817 C CA . GLY A 1 235 ? -6.926 5.387 11.492 1 98.44 235 GLY A CA 1
ATOM 1818 C C . GLY A 1 235 ? -6.414 5.523 12.906 1 98.44 235 GLY A C 1
ATOM 1819 O O . GLY A 1 235 ? -7.074 6.125 13.758 1 98.44 235 GLY A O 1
ATOM 1820 N N . VAL A 1 236 ? -5.254 4.91 13.133 1 98.44 236 VAL A N 1
ATOM 1821 C CA . VAL A 1 236 ? -4.75 4.844 14.5 1 98.44 236 VAL A CA 1
ATOM 1822 C C . VAL A 1 236 ? -3.348 5.449 14.562 1 98.44 236 VAL A C 1
ATOM 1824 O O . VAL A 1 236 ? -2.695 5.418 15.609 1 98.44 236 VAL A O 1
ATOM 1827 N N . ALA A 1 237 ? -2.904 6.035 13.508 1 98.06 237 ALA A N 1
ATOM 1828 C CA . ALA A 1 237 ? -1.536 6.531 13.383 1 98.06 237 ALA A CA 1
ATOM 1829 C C . ALA A 1 237 ? -1.269 7.66 14.375 1 98.06 237 ALA A C 1
ATOM 1831 O O . ALA A 1 237 ? -0.171 7.762 14.922 1 98.06 237 ALA A O 1
ATOM 1832 N N . LYS A 1 238 ? -2.303 8.531 14.594 1 97.94 238 LYS A N 1
ATOM 1833 C CA . LYS A 1 238 ? -2.035 9.781 15.297 1 97.94 238 LYS A CA 1
ATOM 1834 C C . LYS A 1 238 ? -2.473 9.695 16.766 1 97.94 238 LYS A C 1
ATOM 1836 O O . LYS A 1 238 ? -1.636 9.672 17.656 1 97.94 238 LYS A O 1
ATOM 1841 N N . ALA A 1 239 ? -3.732 9.352 16.969 1 95.62 239 ALA A N 1
ATOM 1842 C CA . ALA A 1 239 ? -4.266 9.328 18.328 1 95.62 239 ALA A CA 1
ATOM 1843 C C . ALA A 1 239 ? -3.572 8.266 19.172 1 95.62 239 ALA A C 1
ATOM 1845 O O . ALA A 1 239 ? -3.361 8.453 20.375 1 95.62 239 ALA A O 1
ATOM 1846 N N . PHE A 1 240 ? -3.148 7.184 18.547 1 97.88 240 PHE A N 1
ATOM 1847 C CA . PHE A 1 240 ? -2.609 6.059 19.312 1 97.88 240 PHE A CA 1
ATOM 1848 C C . PHE A 1 240 ? -1.112 5.91 19.062 1 97.88 240 PHE A C 1
ATOM 1850 O O . PHE A 1 240 ? -0.512 4.906 19.453 1 97.88 240 PHE A O 1
ATOM 1857 N N . ALA A 1 241 ? -0.511 6.848 18.391 1 98 241 ALA A N 1
ATOM 1858 C CA . ALA A 1 241 ? 0.926 6.871 18.125 1 98 241 ALA A CA 1
ATOM 1859 C C . ALA A 1 241 ? 1.378 5.586 17.438 1 98 241 ALA A C 1
ATOM 1861 O O . ALA A 1 241 ? 2.326 4.934 17.875 1 98 241 ALA A O 1
ATOM 1862 N N . MET A 1 242 ? 0.697 5.25 16.359 1 98.31 242 MET A N 1
ATOM 1863 C CA . MET A 1 242 ? 0.977 4.02 15.617 1 98.31 242 MET A CA 1
ATOM 1864 C C . MET A 1 242 ? 1.364 4.324 14.172 1 98.31 242 MET A C 1
ATOM 1866 O O . MET A 1 242 ? 0.989 3.59 13.258 1 98.31 242 MET A O 1
ATOM 1870 N N . THR A 1 243 ? 2.064 5.422 13.922 1 97.75 243 THR A N 1
ATOM 1871 C CA . THR A 1 243 ? 2.326 5.898 12.57 1 97.75 243 THR A CA 1
ATOM 1872 C C . THR A 1 243 ? 3.059 4.832 11.758 1 97.75 243 THR A C 1
ATOM 1874 O O . THR A 1 243 ? 2.717 4.582 10.602 1 97.75 243 THR A O 1
ATOM 1877 N N . GLY A 1 244 ? 4.023 4.098 12.352 1 97.94 244 GLY A N 1
ATOM 1878 C CA . GLY A 1 244 ? 4.816 3.113 11.633 1 97.94 244 GLY A CA 1
ATOM 1879 C C . GLY A 1 244 ? 4.094 1.797 11.43 1 97.94 244 GLY A C 1
ATOM 1880 O O . GLY A 1 244 ? 4.551 0.94 10.672 1 97.94 244 GLY A O 1
ATOM 1881 N N . TRP A 1 245 ? 2.936 1.624 12.078 1 98.5 245 TRP A N 1
ATOM 1882 C CA . TRP A 1 245 ? 2.168 0.389 11.953 1 98.5 245 TRP A CA 1
ATOM 1883 C C . TRP A 1 245 ? 1.352 0.379 10.664 1 98.5 245 TRP A C 1
ATOM 1885 O O . TRP A 1 245 ? 0.895 -0.677 10.227 1 98.5 245 TRP A O 1
ATOM 1895 N N . ARG A 1 246 ? 1.138 1.542 10.062 1 98.5 246 ARG A N 1
ATOM 1896 C CA . ARG A 1 246 ? 0.542 1.754 8.75 1 98.5 246 ARG A CA 1
ATOM 1897 C C . ARG A 1 246 ? -0.868 1.175 8.688 1 98.5 246 ARG A C 1
ATOM 1899 O O . ARG A 1 246 ? -1.145 0.284 7.879 1 98.5 246 ARG A O 1
ATOM 1906 N N . MET A 1 247 ? -1.744 1.726 9.516 1 98.81 247 MET A N 1
ATOM 1907 C CA . MET A 1 247 ? -3.131 1.271 9.547 1 98.81 247 MET A CA 1
ATOM 1908 C C . MET A 1 247 ? -4.09 2.441 9.359 1 98.81 247 MET A C 1
ATOM 1910 O O . MET A 1 247 ? -3.988 3.447 10.062 1 98.81 247 MET A O 1
ATOM 1914 N N . GLY A 1 248 ? -4.941 2.371 8.398 1 98.75 248 GLY A N 1
ATOM 1915 C CA . GLY A 1 248 ? -6.055 3.277 8.164 1 98.75 248 GLY A CA 1
ATOM 1916 C C . GLY A 1 248 ? -7.312 2.568 7.703 1 98.75 248 GLY A C 1
ATOM 1917 O O . GLY A 1 248 ? -7.293 1.361 7.445 1 98.75 248 GLY A O 1
ATOM 1918 N N . TYR A 1 249 ? -8.398 3.229 7.695 1 98.94 249 TYR A N 1
ATOM 1919 C CA . TYR A 1 249 ? -9.648 2.625 7.246 1 98.94 249 TYR A CA 1
ATOM 1920 C C . TYR A 1 249 ? -10.633 3.691 6.785 1 98.94 249 TYR A C 1
ATOM 1922 O O . TYR A 1 249 ? -10.461 4.879 7.078 1 98.94 249 TYR A O 1
ATOM 1930 N N . ILE A 1 250 ? -11.656 3.24 6.055 1 98.94 250 ILE A N 1
ATOM 1931 C CA . ILE A 1 250 ? -12.734 4.141 5.645 1 98.94 250 ILE A CA 1
ATOM 1932 C C . ILE A 1 250 ? -14.086 3.539 6.02 1 98.94 250 ILE A C 1
ATOM 1934 O O . ILE A 1 250 ? -14.195 2.328 6.215 1 98.94 250 ILE A O 1
ATOM 1938 N N . GLY A 1 251 ? -15.016 4.363 6.289 1 98.88 251 GLY A N 1
ATOM 1939 C CA . GLY A 1 251 ? -16.438 4.117 6.141 1 98.88 251 GLY A CA 1
ATOM 1940 C C . GLY A 1 251 ? -17.047 4.824 4.941 1 98.88 251 GLY A C 1
ATOM 1941 O O . GLY A 1 251 ? -16.938 6.047 4.816 1 98.88 251 GLY A O 1
ATOM 1942 N N . ALA A 1 252 ? -17.641 4.098 4.023 1 98.75 252 ALA A N 1
ATOM 1943 C CA . ALA A 1 252 ? -18.109 4.652 2.752 1 98.75 252 ALA A CA 1
ATOM 1944 C C . ALA A 1 252 ? -19.375 3.941 2.275 1 98.75 252 ALA A C 1
ATOM 1946 O O . ALA A 1 252 ? -19.719 2.863 2.768 1 98.75 252 ALA A O 1
ATOM 1947 N N . PRO A 1 253 ? -20.125 4.598 1.322 1 98.19 253 PRO A N 1
ATOM 1948 C CA . PRO A 1 253 ? -21.141 3.795 0.645 1 98.19 253 PRO A CA 1
ATOM 1949 C C . PRO A 1 253 ? -20.609 2.463 0.13 1 98.19 253 PRO A C 1
ATOM 1951 O O . PRO A 1 253 ? -19.469 2.396 -0.345 1 98.19 253 PRO A O 1
ATOM 1954 N N . GLU A 1 254 ? -21.453 1.478 0.204 1 97.94 254 GLU A N 1
ATOM 1955 C CA . GLU A 1 254 ? -21.031 0.103 -0.031 1 97.94 254 GLU A CA 1
ATOM 1956 C C . GLU A 1 254 ? -20.375 -0.045 -1.403 1 97.94 254 GLU A C 1
ATOM 1958 O O . GLU A 1 254 ? -19.359 -0.719 -1.543 1 97.94 254 GLU A O 1
ATOM 1963 N N . PHE A 1 255 ? -20.922 0.58 -2.443 1 97.12 255 PHE A N 1
ATOM 1964 C CA . PHE A 1 255 ? -20.391 0.395 -3.789 1 97.12 255 PHE A CA 1
ATOM 1965 C C . PHE A 1 255 ? -19.016 1.015 -3.916 1 97.12 255 PHE A C 1
ATOM 1967 O O . PHE A 1 255 ? -18.172 0.529 -4.68 1 97.12 255 PHE A O 1
ATOM 1974 N N . ILE A 1 256 ? -18.734 2.084 -3.145 1 98.38 256 ILE A N 1
ATOM 1975 C CA . ILE A 1 256 ? -17.406 2.695 -3.148 1 98.38 256 ILE A CA 1
ATOM 1976 C C . ILE A 1 256 ? -16.438 1.82 -2.361 1 98.38 256 ILE A C 1
ATOM 1978 O O . ILE A 1 256 ? -15.289 1.617 -2.783 1 98.38 256 ILE A O 1
ATOM 1982 N N . ALA A 1 257 ? -16.906 1.304 -1.213 1 98.62 257 ALA A N 1
ATOM 1983 C CA . ALA A 1 257 ? -16.078 0.402 -0.415 1 98.62 257 ALA A CA 1
ATOM 1984 C C . ALA A 1 257 ? -15.656 -0.815 -1.23 1 98.62 257 ALA A C 1
ATOM 1986 O O . ALA A 1 257 ? -14.492 -1.212 -1.199 1 98.62 257 ALA A O 1
ATOM 1987 N N . LYS A 1 258 ? -16.562 -1.378 -1.974 1 96.75 258 LYS A N 1
ATOM 1988 C CA . LYS A 1 258 ? -16.266 -2.529 -2.822 1 96.75 258 LYS A CA 1
ATOM 1989 C C . LYS A 1 258 ? -15.242 -2.174 -3.898 1 96.75 258 LYS A C 1
ATOM 1991 O O . LYS A 1 258 ? -14.344 -2.961 -4.188 1 96.75 258 LYS A O 1
ATOM 1996 N N . ALA A 1 259 ? -15.398 -0.999 -4.473 1 97.88 259 ALA A N 1
ATOM 1997 C CA . ALA A 1 259 ? -14.453 -0.538 -5.492 1 97.88 259 ALA A CA 1
ATOM 1998 C C . ALA A 1 259 ? -13.062 -0.335 -4.898 1 97.88 259 ALA A C 1
ATOM 2000 O O . ALA A 1 259 ? -12.062 -0.682 -5.523 1 97.88 259 ALA A O 1
ATOM 2001 N N . CYS A 1 260 ? -13.039 0.244 -3.68 1 98.5 260 CYS A N 1
ATOM 2002 C CA . CYS A 1 260 ? -11.758 0.438 -3.01 1 98.5 260 CYS A CA 1
ATOM 2003 C C . CYS A 1 260 ? -11.094 -0.899 -2.707 1 98.5 260 CYS A C 1
ATOM 2005 O O . CYS A 1 260 ? -9.875 -1.035 -2.838 1 98.5 260 CYS A O 1
ATOM 2007 N N . THR A 1 261 ? -11.883 -1.871 -2.314 1 97.06 261 THR A N 1
ATOM 2008 C CA . THR A 1 261 ? -11.367 -3.213 -2.066 1 97.06 261 THR A CA 1
ATOM 2009 C C . THR A 1 261 ? -10.758 -3.803 -3.336 1 97.06 261 THR A C 1
ATOM 2011 O O . THR A 1 261 ? -9.664 -4.367 -3.305 1 97.06 261 THR A O 1
ATOM 2014 N N . LYS A 1 262 ? -11.5 -3.658 -4.406 1 95.94 262 LYS A N 1
ATOM 2015 C CA . LYS A 1 262 ? -11.039 -4.156 -5.699 1 95.94 262 LYS A CA 1
ATOM 2016 C C . LYS A 1 262 ? -9.719 -3.502 -6.102 1 95.94 262 LYS A C 1
ATOM 2018 O O . LYS A 1 262 ? -8.789 -4.184 -6.527 1 95.94 262 LYS A O 1
ATOM 2023 N N . MET A 1 263 ? -9.57 -2.197 -5.957 1 97.38 263 MET A N 1
ATOM 2024 C CA . MET A 1 263 ? -8.352 -1.458 -6.277 1 97.38 263 MET A CA 1
ATOM 2025 C C . MET A 1 263 ? -7.199 -1.896 -5.379 1 97.38 263 MET A C 1
ATOM 2027 O O . MET A 1 263 ? -6.102 -2.184 -5.863 1 97.38 263 MET A O 1
ATOM 2031 N N . GLN A 1 264 ? -7.527 -1.987 -4.102 1 97.25 264 GLN A N 1
ATOM 2032 C CA . GLN A 1 264 ? -6.523 -2.385 -3.119 1 97.25 264 GLN A CA 1
ATOM 2033 C C . GLN A 1 264 ? -6.004 -3.791 -3.404 1 97.25 264 GLN A C 1
ATOM 2035 O O . GLN A 1 264 ? -4.832 -4.086 -3.156 1 97.25 264 GLN A O 1
ATOM 2040 N N . GLY A 1 265 ? -6.812 -4.605 -3.973 1 95.31 265 GLY A N 1
ATOM 2041 C CA . GLY A 1 265 ? -6.438 -5.965 -4.328 1 95.31 265 GLY A CA 1
ATOM 2042 C C . GLY A 1 265 ? -5.344 -6.027 -5.379 1 95.31 265 GLY A C 1
ATOM 2043 O O . GLY A 1 265 ? -4.629 -7.023 -5.48 1 95.31 265 GLY A O 1
ATOM 2044 N N . GLN A 1 266 ? -5.137 -4.926 -6.113 1 96.12 266 GLN A N 1
ATOM 2045 C CA . GLN A 1 266 ? -4.133 -4.883 -7.172 1 96.12 266 GLN A CA 1
ATOM 2046 C C . GLN A 1 266 ? -2.932 -4.039 -6.758 1 96.12 266 GLN A C 1
ATOM 2048 O O . GLN A 1 266 ? -1.912 -4.012 -7.449 1 96.12 266 GLN A O 1
ATOM 2053 N N . VAL A 1 267 ? -3.018 -3.359 -5.586 1 97.5 267 VAL A N 1
ATOM 2054 C CA . VAL A 1 267 ? -1.972 -2.428 -5.18 1 97.5 267 VAL A CA 1
ATOM 2055 C C . VAL A 1 267 ? -1.132 -3.045 -4.066 1 97.5 267 VAL A C 1
ATOM 2057 O O . VAL A 1 267 ? 0.088 -3.168 -4.191 1 97.5 267 VAL A O 1
ATOM 2060 N N . THR A 1 268 ? -1.856 -3.465 -3.018 1 97.56 268 THR A N 1
ATOM 2061 C CA . THR A 1 268 ? -1.137 -3.988 -1.863 1 97.56 268 THR A CA 1
ATOM 2062 C C . THR A 1 268 ? -1.757 -5.301 -1.39 1 97.56 268 THR A C 1
ATOM 2064 O O . THR A 1 268 ? -1.144 -6.039 -0.617 1 97.56 268 THR A O 1
ATOM 2067 N N . SER A 1 269 ? -2.969 -5.602 -1.777 1 94.31 269 SER A N 1
ATOM 2068 C CA . SER A 1 269 ? -3.771 -6.652 -1.16 1 94.31 269 SER A CA 1
ATOM 2069 C C . SER A 1 269 ? -4.164 -6.285 0.267 1 94.31 269 SER A C 1
ATOM 2071 O O . SER A 1 269 ? -4.57 -5.152 0.531 1 94.31 269 SER A O 1
ATOM 2073 N N . GLY A 1 270 ? -4.152 -7.176 1.193 1 95.31 270 GLY A N 1
ATOM 2074 C CA . GLY A 1 270 ? -4.602 -6.895 2.549 1 95.31 270 GLY A CA 1
ATOM 2075 C C . GLY A 1 270 ? -3.555 -6.184 3.387 1 95.31 270 GLY A C 1
ATOM 2076 O O . GLY A 1 270 ? -2.363 -6.238 3.082 1 95.31 270 GLY A O 1
ATOM 2077 N N . ALA A 1 271 ? -4.004 -5.465 4.422 1 98.25 271 ALA A N 1
ATOM 2078 C CA . ALA A 1 271 ? -3.104 -4.789 5.355 1 98.25 271 ALA A CA 1
ATOM 2079 C C . ALA A 1 271 ? -2.424 -5.793 6.281 1 98.25 271 ALA A C 1
ATOM 2081 O O . ALA A 1 271 ? -2.867 -6.938 6.402 1 98.25 271 ALA A O 1
ATOM 2082 N N . ASN A 1 272 ? -1.306 -5.426 6.895 1 98.75 272 ASN A N 1
ATOM 2083 C CA . ASN A 1 272 ? -0.53 -6.266 7.797 1 98.75 272 ASN A CA 1
ATOM 2084 C C . ASN A 1 272 ? -1.409 -6.887 8.883 1 98.75 272 ASN A C 1
ATOM 2086 O O . ASN A 1 272 ? -2.15 -6.18 9.562 1 98.75 272 ASN A O 1
ATOM 2090 N N . THR A 1 273 ? -1.319 -8.172 9.062 1 98.69 273 THR A N 1
ATOM 2091 C CA . THR A 1 273 ? -2.256 -8.906 9.906 1 98.69 273 THR A CA 1
ATOM 2092 C C . THR A 1 273 ? -2.006 -8.602 11.383 1 98.69 273 THR A C 1
ATOM 2094 O O . THR A 1 273 ? -2.949 -8.516 12.172 1 98.69 273 THR A O 1
ATOM 2097 N N . ILE A 1 274 ? -0.743 -8.414 11.797 1 98.81 274 ILE A N 1
ATOM 2098 C CA . ILE A 1 274 ? -0.416 -8.094 13.188 1 98.81 274 ILE A CA 1
ATOM 2099 C C . ILE A 1 274 ? -0.94 -6.707 13.531 1 98.81 274 ILE A C 1
ATOM 2101 O O . ILE A 1 274 ? -1.552 -6.512 14.586 1 98.81 274 ILE A O 1
ATOM 2105 N N . ALA A 1 275 ? -0.716 -5.793 12.609 1 98.88 275 ALA A N 1
ATOM 2106 C CA . ALA A 1 275 ? -1.165 -4.418 12.82 1 98.88 275 ALA A CA 1
ATOM 2107 C C . ALA A 1 275 ? -2.689 -4.34 12.875 1 98.88 275 ALA A C 1
ATOM 2109 O O . ALA A 1 275 ? -3.25 -3.498 13.578 1 98.88 275 ALA A O 1
ATOM 2110 N N . GLN A 1 276 ? -3.385 -5.215 12.133 1 98.88 276 GLN A N 1
ATOM 2111 C CA . GLN A 1 276 ? -4.844 -5.242 12.211 1 98.88 276 GLN A CA 1
ATOM 2112 C C . GLN A 1 276 ? -5.316 -5.637 13.602 1 98.88 276 GLN A C 1
ATOM 2114 O O . GLN A 1 276 ? -6.266 -5.059 14.133 1 98.88 276 GLN A O 1
ATOM 2119 N N . ARG A 1 277 ? -4.621 -6.605 14.195 1 98.88 277 ARG A N 1
ATOM 2120 C CA . ARG A 1 277 ? -4.984 -7.027 15.547 1 98.88 277 ARG A CA 1
ATOM 2121 C C . ARG A 1 277 ? -4.715 -5.918 16.562 1 98.88 277 ARG A C 1
ATOM 2123 O O . ARG A 1 277 ? -5.52 -5.688 17.469 1 98.88 277 ARG A O 1
ATOM 2130 N N . ALA A 1 278 ? -3.586 -5.27 16.391 1 98.88 278 ALA A N 1
ATOM 2131 C CA . ALA A 1 278 ? -3.266 -4.113 17.234 1 98.88 278 ALA A CA 1
ATOM 2132 C C . ALA A 1 278 ? -4.316 -3.018 17.078 1 98.88 278 ALA A C 1
ATOM 2134 O O . ALA A 1 278 ? -4.73 -2.402 18.062 1 98.88 278 ALA A O 1
ATOM 2135 N N . THR A 1 279 ? -4.762 -2.818 15.883 1 98.94 279 THR A N 1
ATOM 2136 C CA . THR A 1 279 ? -5.746 -1.785 15.578 1 98.94 279 THR A CA 1
ATOM 2137 C C . THR A 1 279 ? -7.086 -2.109 16.234 1 98.94 279 THR A C 1
ATOM 2139 O O . THR A 1 279 ? -7.773 -1.214 16.734 1 98.94 279 THR A O 1
ATOM 2142 N N . LYS A 1 280 ? -7.43 -3.383 16.203 1 98.94 280 LYS A N 1
ATOM 2143 C CA . LYS A 1 280 ? -8.664 -3.779 16.875 1 98.94 280 LYS A CA 1
ATOM 2144 C C . LYS A 1 280 ? -8.641 -3.402 18.344 1 98.94 280 LYS A C 1
ATOM 2146 O O . LYS A 1 280 ? -9.625 -2.873 18.875 1 98.94 280 LYS A O 1
ATOM 2151 N N . ALA A 1 281 ? -7.488 -3.652 19.016 1 98.88 281 ALA A N 1
ATOM 2152 C CA . ALA A 1 281 ? -7.34 -3.273 20.422 1 98.88 281 ALA A CA 1
ATOM 2153 C C . ALA A 1 281 ? -7.465 -1.763 20.594 1 98.88 281 ALA A C 1
ATOM 2155 O O . ALA A 1 281 ? -8.086 -1.293 21.547 1 98.88 281 ALA A O 1
ATOM 2156 N N . ALA A 1 282 ? -6.949 -1.034 19.688 1 98.81 282 ALA A N 1
ATOM 2157 C CA . ALA A 1 282 ? -6.957 0.425 19.766 1 98.81 282 ALA A CA 1
ATOM 2158 C C . ALA A 1 282 ? -8.375 0.971 19.641 1 98.81 282 ALA A C 1
ATOM 2160 O O . ALA A 1 282 ? -8.828 1.758 20.469 1 98.81 282 ALA A O 1
ATOM 2161 N N . VAL A 1 283 ? -9.117 0.498 18.625 1 98.62 283 VAL A N 1
ATOM 2162 C CA . VAL A 1 283 ? -10.406 1.107 18.312 1 98.62 283 VAL A CA 1
ATOM 2163 C C . VAL A 1 283 ? -11.453 0.651 19.328 1 98.62 283 VAL A C 1
ATOM 2165 O O . VAL A 1 283 ? -12.477 1.316 19.516 1 98.62 283 VAL A O 1
ATOM 2168 N N . GLU A 1 284 ? -11.188 -0.457 19.984 1 98.62 284 GLU A N 1
ATOM 2169 C CA . GLU A 1 284 ? -12.109 -0.952 21 1 98.62 284 GLU A CA 1
ATOM 2170 C C . GLU A 1 284 ? -11.906 -0.228 22.328 1 98.62 284 GLU A C 1
ATOM 2172 O O . GLU A 1 284 ? -12.789 -0.237 23.188 1 98.62 284 GLU A O 1
ATOM 2177 N N . ALA A 1 285 ? -10.758 0.369 22.469 1 97.44 285 ALA A N 1
ATOM 2178 C CA . ALA A 1 285 ? -10.43 1.013 23.75 1 97.44 285 ALA A CA 1
ATOM 2179 C C . ALA A 1 285 ? -11.242 2.289 23.938 1 97.44 285 ALA A C 1
ATOM 2181 O O . ALA A 1 285 ? -11.625 2.941 22.969 1 97.44 285 ALA A O 1
ATOM 2182 N N . ASN A 1 286 ? -11.508 2.58 25.234 1 94.69 286 ASN A N 1
ATOM 2183 C CA . ASN A 1 286 ? -12.031 3.896 25.578 1 94.69 286 ASN A CA 1
ATOM 2184 C C . ASN A 1 286 ? -11.031 5.004 25.266 1 94.69 286 ASN A C 1
ATOM 2186 O O . ASN A 1 286 ? -9.852 4.891 25.594 1 94.69 286 ASN A O 1
ATOM 2190 N N . PRO A 1 287 ? -11.508 6 24.609 1 91.75 287 PRO A N 1
ATOM 2191 C CA . PRO A 1 287 ? -10.602 7.098 24.25 1 91.75 287 PRO A CA 1
ATOM 2192 C C . PRO A 1 287 ? -9.859 7.664 25.453 1 91.75 287 PRO A C 1
ATOM 2194 O O . PRO A 1 287 ? -8.797 8.281 25.297 1 91.75 287 PRO A O 1
ATOM 2197 N N . GLU A 1 288 ? -10.336 7.457 26.656 1 94.19 288 GLU A N 1
ATOM 2198 C CA . GLU A 1 288 ? -9.656 7.887 27.875 1 94.19 288 GLU A CA 1
ATOM 2199 C C . GLU A 1 288 ? -8.289 7.223 28 1 94.19 288 GLU A C 1
ATOM 2201 O O . GLU A 1 288 ? -7.402 7.742 28.688 1 94.19 288 GLU A O 1
ATOM 2206 N N . ALA A 1 289 ? -8.133 6.176 27.312 1 94.75 289 ALA A N 1
ATOM 2207 C CA . ALA A 1 289 ? -6.887 5.414 27.391 1 94.75 289 ALA A CA 1
ATOM 2208 C C . ALA A 1 289 ? -5.723 6.215 26.812 1 94.75 289 ALA A C 1
ATOM 2210 O O . ALA A 1 289 ? -4.559 5.934 27.109 1 94.75 289 ALA A O 1
ATOM 2211 N N . ILE A 1 290 ? -6.055 7.223 25.984 1 95.62 290 ILE A N 1
ATOM 2212 C CA . ILE A 1 290 ? -4.984 7.977 25.359 1 95.62 290 ILE A CA 1
ATOM 2213 C C . ILE A 1 290 ? -5.027 9.43 25.828 1 95.62 290 ILE A C 1
ATOM 2215 O O . ILE A 1 290 ? -4.359 10.297 25.25 1 95.62 290 ILE A O 1
ATOM 2219 N N . LYS A 1 291 ? -5.793 9.742 26.844 1 96.25 291 LYS A N 1
ATOM 2220 C CA . LYS A 1 291 ? -5.984 11.102 27.344 1 96.25 291 LYS A CA 1
ATOM 2221 C C . LYS A 1 291 ? -4.664 11.719 27.781 1 96.25 291 LYS A C 1
ATOM 2223 O O . LYS A 1 291 ? -4.453 12.93 27.641 1 96.25 291 LYS A O 1
ATOM 2228 N N . TYR A 1 292 ? -3.736 10.93 28.297 1 97.12 292 TYR A N 1
ATOM 2229 C CA . TYR A 1 292 ? -2.453 11.438 28.766 1 97.12 292 TYR A CA 1
ATOM 2230 C C . TYR A 1 292 ? -1.66 12.047 27.625 1 97.12 292 TYR A C 1
ATOM 2232 O O . TYR A 1 292 ? -0.962 13.055 27.797 1 97.12 292 TYR A O 1
ATOM 2240 N N . MET A 1 293 ? -1.771 11.477 26.469 1 97.38 293 MET A N 1
ATOM 2241 C CA . MET A 1 293 ? -1.1 12.047 25.312 1 97.38 293 MET A CA 1
ATOM 2242 C C . MET A 1 293 ? -1.755 13.359 24.891 1 97.38 293 MET A C 1
ATOM 2244 O O . MET A 1 293 ? -1.066 14.352 24.625 1 97.38 293 MET A O 1
ATOM 2248 N N . VAL A 1 294 ? -3.096 13.375 24.875 1 97.19 294 VAL A N 1
ATOM 2249 C CA . VAL A 1 294 ? -3.854 14.547 24.453 1 97.19 294 VAL A CA 1
ATOM 2250 C C . VAL A 1 294 ? -3.598 15.703 25.422 1 97.19 294 VAL A C 1
ATOM 2252 O O . VAL A 1 294 ? -3.406 16.844 24.984 1 97.19 294 VAL A O 1
ATOM 2255 N N . ASP A 1 295 ? -3.523 15.375 26.688 1 97.75 295 ASP A N 1
ATOM 2256 C CA . ASP A 1 295 ? -3.246 16.391 27.703 1 97.75 295 ASP A CA 1
ATOM 2257 C C . ASP A 1 295 ? -1.858 17 27.516 1 97.75 295 ASP A C 1
ATOM 2259 O O . ASP A 1 295 ? -1.673 18.203 27.688 1 97.75 295 ASP A O 1
ATOM 2263 N N . SER A 1 296 ? -0.949 16.156 27.188 1 98.06 296 SER A N 1
ATOM 2264 C CA . SER A 1 296 ? 0.41 16.625 26.938 1 98.06 296 SER A CA 1
ATOM 2265 C C . SER A 1 296 ? 0.465 17.547 25.734 1 98.06 296 SER A C 1
ATOM 2267 O O . SER A 1 296 ? 1.117 18.594 25.781 1 98.06 296 SER A O 1
ATOM 2269 N N . PHE A 1 297 ? -0.239 17.172 24.688 1 98.19 297 PHE A N 1
ATOM 2270 C CA . PHE A 1 297 ? -0.297 18.016 23.5 1 98.19 297 PHE A CA 1
ATOM 2271 C C . PHE A 1 297 ? -0.94 19.359 23.828 1 98.19 297 PHE A C 1
ATOM 2273 O O . PHE A 1 297 ? -0.497 20.406 23.359 1 98.19 297 PHE A O 1
ATOM 2280 N N . GLU A 1 298 ? -1.966 19.297 24.609 1 98.12 298 GLU A N 1
ATOM 2281 C CA . GLU A 1 298 ? -2.662 20.531 25 1 98.12 298 GLU A CA 1
ATOM 2282 C C . GLU A 1 298 ? -1.749 21.469 25.781 1 98.12 298 GLU A C 1
ATOM 2284 O O . GLU A 1 298 ? -1.744 22.672 25.547 1 98.12 298 GLU A O 1
ATOM 2289 N N . LYS A 1 299 ? -1.018 20.906 26.703 1 98.44 299 LYS A N 1
ATOM 2290 C CA . LYS A 1 299 ? -0.056 21.688 27.469 1 98.44 299 LYS A CA 1
ATOM 2291 C C . LYS A 1 299 ? 0.99 22.312 26.562 1 98.44 299 LYS A C 1
ATOM 2293 O O . LYS A 1 299 ? 1.266 23.516 26.656 1 98.44 299 LYS A O 1
ATOM 2298 N N . ARG A 1 300 ? 1.546 21.547 25.688 1 98.62 300 ARG A N 1
ATOM 2299 C CA . ARG A 1 300 ? 2.557 22.031 24.75 1 98.62 300 ARG A CA 1
ATOM 2300 C C . ARG A 1 300 ? 1.989 23.109 23.844 1 98.62 300 ARG A C 1
ATOM 2302 O O . ARG A 1 300 ? 2.664 24.094 23.547 1 98.62 300 ARG A O 1
ATOM 2309 N N . ARG A 1 301 ? 0.776 22.875 23.406 1 98.31 301 ARG A N 1
ATOM 2310 C CA . ARG A 1 301 ? 0.065 23.844 22.594 1 98.31 301 ARG A CA 1
ATOM 2311 C C . ARG A 1 301 ? 0.052 25.219 23.266 1 98.31 301 ARG A C 1
ATOM 2313 O O . ARG A 1 301 ? 0.313 26.234 22.609 1 98.31 301 ARG A O 1
ATOM 2320 N N . GLY A 1 302 ? -0.31 25.219 24.531 1 98.25 302 GLY A N 1
ATOM 2321 C CA . GLY A 1 302 ? -0.334 26.453 25.297 1 98.25 302 GLY A CA 1
ATOM 2322 C C . GLY A 1 302 ? 1.018 27.141 25.344 1 98.25 302 GLY A C 1
ATOM 2323 O O . GLY A 1 302 ? 1.114 28.359 25.141 1 98.25 302 GLY A O 1
ATOM 2324 N N . ILE A 1 303 ? 2.047 26.406 25.562 1 98.31 303 ILE A N 1
ATOM 2325 C CA . ILE A 1 303 ? 3.408 26.922 25.656 1 98.31 303 ILE A CA 1
ATOM 2326 C C . ILE A 1 303 ? 3.85 27.5 24.312 1 98.31 303 ILE A C 1
ATOM 2328 O O . ILE A 1 303 ? 4.355 28.625 24.25 1 98.31 303 ILE A O 1
ATOM 2332 N N . VAL A 1 304 ? 3.627 26.734 23.297 1 98.56 304 VAL A N 1
ATOM 2333 C CA . VAL A 1 304 ? 4.074 27.141 21.969 1 98.56 304 VAL A CA 1
ATOM 2334 C C . VAL A 1 304 ? 3.307 28.375 21.531 1 98.56 304 VAL A C 1
ATOM 2336 O O . VAL A 1 304 ? 3.883 29.297 20.922 1 98.56 304 VAL A O 1
ATOM 2339 N N . TYR A 1 305 ? 2.002 28.391 21.812 1 98.38 305 TYR A N 1
ATOM 2340 C CA . TYR A 1 305 ? 1.201 29.562 21.453 1 98.38 305 TYR A CA 1
ATOM 2341 C C . TYR A 1 305 ? 1.759 30.828 22.109 1 98.38 305 TYR A C 1
ATOM 2343 O O . TYR A 1 305 ? 1.916 31.859 21.453 1 98.38 305 TYR A O 1
ATOM 2351 N N . GLN A 1 306 ? 2.023 30.719 23.359 1 98.19 306 GLN A N 1
ATOM 2352 C CA . GLN A 1 306 ? 2.564 31.859 24.078 1 98.19 306 GLN A CA 1
ATOM 2353 C C . GLN A 1 306 ? 3.891 32.312 23.484 1 98.19 306 GLN A C 1
ATOM 2355 O O . GLN A 1 306 ? 4.078 33.5 23.219 1 98.19 306 GLN A O 1
ATOM 2360 N N . LEU A 1 307 ? 4.77 31.438 23.25 1 98.31 307 LEU A N 1
ATOM 2361 C CA . LEU A 1 307 ? 6.113 31.75 22.781 1 98.31 307 LEU A CA 1
ATOM 2362 C C . LEU A 1 307 ? 6.07 32.312 21.359 1 98.31 307 LEU A C 1
ATOM 2364 O O . LEU A 1 307 ? 6.746 33.281 21.047 1 98.31 307 LEU A O 1
ATOM 2368 N N . LEU A 1 308 ? 5.301 31.688 20.5 1 98.12 308 LEU A N 1
ATOM 2369 C CA . LEU A 1 308 ? 5.211 32.125 19.109 1 98.12 308 LEU A CA 1
ATOM 2370 C C . LEU A 1 308 ? 4.547 33.5 19.031 1 98.12 308 LEU A C 1
ATOM 2372 O O . LEU A 1 308 ? 4.891 34.312 18.172 1 98.12 308 LEU A O 1
ATOM 2376 N N . SER A 1 309 ? 3.574 33.75 19.906 1 97.06 309 SER A N 1
ATOM 2377 C CA . SER A 1 309 ? 2.834 35 19.891 1 97.06 309 SER A CA 1
ATOM 2378 C C . SER A 1 309 ? 3.742 36.188 20.234 1 97.06 309 SER A C 1
ATOM 2380 O O . SER A 1 309 ? 3.432 37.344 19.906 1 97.06 309 SER A O 1
ATOM 2382 N N . GLU A 1 310 ? 4.848 35.875 20.812 1 96.69 310 GLU A N 1
ATOM 2383 C CA . GLU A 1 310 ? 5.801 36.906 21.188 1 96.69 310 GLU A CA 1
ATOM 2384 C C . GLU A 1 310 ? 6.723 37.281 20.031 1 96.69 310 GLU A C 1
ATOM 2386 O O . GLU A 1 310 ? 7.426 38.281 20.094 1 96.69 310 GLU A O 1
ATOM 2391 N N . ILE A 1 311 ? 6.719 36.5 19.031 1 97.12 311 ILE A N 1
ATOM 2392 C CA . ILE A 1 311 ? 7.578 36.781 17.891 1 97.12 311 ILE A CA 1
ATOM 2393 C C . ILE A 1 311 ? 6.914 37.812 16.984 1 97.12 311 ILE A C 1
ATOM 2395 O O . ILE A 1 311 ? 5.863 37.562 16.391 1 97.12 311 ILE A O 1
ATOM 2399 N N . PRO A 1 312 ? 7.535 39 16.828 1 95.81 312 PRO A N 1
ATOM 2400 C CA . PRO A 1 312 ? 6.945 40 15.938 1 95.81 312 PRO A CA 1
ATOM 2401 C C . PRO A 1 312 ? 6.75 39.469 14.516 1 95.81 312 PRO A C 1
ATOM 2403 O O . PRO A 1 312 ? 7.617 38.75 13.992 1 95.81 312 PRO A O 1
ATOM 2406 N N . GLY A 1 313 ? 5.531 39.688 14 1 96.38 313 GLY A N 1
ATOM 2407 C CA . GLY A 1 313 ? 5.285 39.344 12.617 1 96.38 313 GLY A CA 1
ATOM 2408 C C . GLY A 1 313 ? 4.57 38.031 12.461 1 96.38 313 GLY A C 1
ATOM 2409 O O . GLY A 1 313 ? 4.035 37.719 11.391 1 96.38 313 GLY A O 1
ATOM 2410 N N . PHE A 1 314 ? 4.66 37.188 13.438 1 97.88 314 PHE A N 1
ATOM 2411 C CA . PHE A 1 314 ? 3.893 35.938 13.406 1 97.88 314 PHE A CA 1
ATOM 2412 C C . PHE A 1 314 ? 2.42 36.188 13.695 1 97.88 314 PHE A C 1
ATOM 2414 O O . PHE A 1 314 ? 2.08 36.781 14.734 1 97.88 314 PHE A O 1
ATOM 2421 N N . LYS A 1 315 ? 1.569 35.906 12.742 1 97.56 315 LYS A N 1
ATOM 2422 C CA . LYS A 1 315 ? 0.126 35.938 12.961 1 97.56 315 LYS A CA 1
ATOM 2423 C C . LYS A 1 315 ? -0.415 34.5 13.141 1 97.56 315 LYS A C 1
ATOM 2425 O O . LYS A 1 315 ? -0.273 33.656 12.242 1 97.56 315 LYS A O 1
ATOM 2430 N N . LEU A 1 316 ? -0.944 34.219 14.227 1 94.31 316 LEU A N 1
ATOM 2431 C CA . LEU A 1 316 ? -1.273 32.844 14.492 1 94.31 316 LEU A CA 1
ATOM 2432 C C . LEU A 1 316 ? -2.676 32.719 15.086 1 94.31 316 LEU A C 1
ATOM 2434 O O . LEU A 1 316 ? -3.236 33.688 15.578 1 94.31 316 LEU A O 1
ATOM 2438 N N . THR A 1 317 ? -3.279 31.594 14.969 1 95.56 317 THR A N 1
ATOM 2439 C CA . THR A 1 317 ? -4.48 31.156 15.656 1 95.56 317 THR A CA 1
ATOM 2440 C C . THR A 1 317 ? -4.152 30.047 16.656 1 95.56 317 THR A C 1
ATOM 2442 O O . THR A 1 317 ? -3.111 29.391 16.547 1 95.56 317 THR A O 1
ATOM 2445 N N . MET A 1 318 ? -4.977 29.969 17.672 1 97 318 MET A N 1
ATOM 2446 C CA . MET A 1 318 ? -4.871 28.828 18.578 1 97 318 MET A CA 1
ATOM 2447 C C . MET A 1 318 ? -5.457 27.562 17.938 1 97 318 MET A C 1
ATOM 2449 O O . MET A 1 318 ? -6.66 27.5 17.688 1 97 318 MET A O 1
ATOM 2453 N N . PRO A 1 319 ? -4.602 26.578 17.656 1 97.81 319 PRO A N 1
ATOM 2454 C CA . PRO A 1 319 ? -5.164 25.344 17.094 1 97.81 319 PRO A CA 1
ATOM 2455 C C . PRO A 1 319 ? -6.191 24.688 18.016 1 97.81 319 PRO A C 1
ATOM 2457 O O . PRO A 1 319 ? -6.012 24.672 19.234 1 97.81 319 PRO A O 1
ATOM 2460 N N . GLU A 1 320 ? -7.207 24.141 17.453 1 98 320 GLU A N 1
ATOM 2461 C CA . GLU A 1 320 ? -8.273 23.469 18.203 1 98 320 GLU A CA 1
ATOM 2462 C C . GLU A 1 320 ? -8.055 21.969 18.25 1 98 320 GLU A C 1
ATOM 2464 O O . GLU A 1 320 ? -8.672 21.266 19.078 1 98 320 GLU A O 1
ATOM 2469 N N . GLY A 1 321 ? -7.23 21.453 17.391 1 97.81 321 GLY A N 1
ATOM 2470 C CA . GLY A 1 321 ? -6.895 20.047 17.328 1 97.81 321 GLY A CA 1
ATOM 2471 C C . GLY A 1 321 ? -5.59 19.781 16.609 1 97.81 321 GLY A C 1
ATOM 2472 O O . GLY A 1 321 ? -4.832 20.703 16.312 1 97.81 321 GLY A O 1
ATOM 2473 N N . ALA A 1 322 ? -5.312 18.484 16.438 1 97.81 322 ALA A N 1
ATOM 2474 C CA . ALA A 1 322 ? -4.043 18.047 15.859 1 97.81 322 ALA A CA 1
ATOM 2475 C C . ALA A 1 322 ? -2.865 18.484 16.719 1 97.81 322 ALA A C 1
ATOM 2477 O O . ALA A 1 322 ? -2.947 18.484 17.953 1 97.81 322 ALA A O 1
ATOM 2478 N N . PHE A 1 323 ? -1.693 18.703 16.156 1 98.5 323 PHE A N 1
ATOM 2479 C CA . PHE A 1 323 ? -0.534 19.125 16.922 1 98.5 323 PHE A CA 1
ATOM 2480 C C . PHE A 1 323 ? 0.404 19.969 16.078 1 98.5 323 PHE A C 1
ATOM 2482 O O . PHE A 1 323 ? 1.615 19.75 16.062 1 98.5 323 PHE A O 1
ATOM 2489 N N . TYR A 1 324 ? -0.256 20.969 15.367 1 98.25 324 TYR A N 1
ATOM 2490 C CA . TYR A 1 324 ? 0.502 21.875 14.508 1 98.25 324 TYR A CA 1
ATOM 2491 C C . TYR A 1 324 ? 0.151 23.328 14.805 1 98.25 324 TYR A C 1
ATOM 2493 O O . TYR A 1 324 ? -0.95 23.625 15.273 1 98.25 324 TYR A O 1
ATOM 2501 N N . PHE A 1 325 ? 1.07 24.219 14.555 1 98.56 325 PHE A N 1
ATOM 2502 C CA . PHE A 1 325 ? 0.82 25.641 14.352 1 98.56 325 PHE A CA 1
ATOM 2503 C C . PHE A 1 325 ? 1.091 26.031 12.898 1 98.56 325 PHE A C 1
ATOM 2505 O O . PHE A 1 325 ? 1.941 25.422 12.242 1 98.56 325 PHE A O 1
ATOM 2512 N N . PHE A 1 326 ? 0.373 26.969 12.438 1 98.56 326 PHE A N 1
ATOM 2513 C CA . PHE A 1 326 ? 0.452 27.391 11.047 1 98.56 326 PHE A CA 1
ATOM 2514 C C . PHE A 1 326 ? 0.465 28.906 10.938 1 98.56 326 PHE A C 1
ATOM 2516 O O . PHE A 1 326 ? -0.369 29.5 10.242 1 98.56 326 PHE A O 1
ATOM 2523 N N . PRO A 1 327 ? 1.438 29.562 11.508 1 98.5 327 PRO A N 1
ATOM 2524 C CA . PRO A 1 327 ? 1.473 31.016 11.539 1 98.5 327 PRO A CA 1
ATOM 2525 C C . PRO A 1 327 ? 1.688 31.641 10.164 1 98.5 327 PRO A C 1
ATOM 2527 O O . PRO A 1 327 ? 2.424 31.078 9.344 1 98.5 327 PRO A O 1
ATOM 2530 N N . ASP A 1 328 ? 1.043 32.719 9.891 1 98.56 328 ASP A N 1
ATOM 2531 C CA . ASP A 1 328 ? 1.336 33.594 8.758 1 98.56 328 ASP A CA 1
ATOM 2532 C C . ASP A 1 328 ? 2.605 34.406 9.008 1 98.56 328 ASP A C 1
ATOM 2534 O O . ASP A 1 328 ? 2.684 35.156 9.977 1 98.56 328 ASP A O 1
ATOM 2538 N N . VAL A 1 329 ? 3.568 34.281 8.195 1 98.5 329 VAL A N 1
ATOM 2539 C CA . VAL A 1 329 ? 4.871 34.906 8.391 1 98.5 329 VAL A CA 1
ATOM 2540 C C . VAL A 1 329 ? 5.141 35.906 7.262 1 98.5 329 VAL A C 1
ATOM 2542 O O . VAL A 1 329 ? 6.289 36.281 7.023 1 98.5 329 VAL A O 1
ATOM 2545 N N . SER A 1 330 ? 4.141 36.281 6.512 1 98.19 330 SER A N 1
ATOM 2546 C CA . SER A 1 330 ? 4.273 37.094 5.309 1 98.19 330 SER A CA 1
ATOM 2547 C C . SER A 1 330 ? 4.871 38.469 5.625 1 98.19 330 SER A C 1
ATOM 2549 O O . SER A 1 330 ? 5.359 39.156 4.727 1 98.19 330 SER A O 1
ATOM 2551 N N . GLU A 1 331 ? 4.875 38.875 6.891 1 97.69 331 GLU A N 1
ATOM 2552 C CA . GLU A 1 331 ? 5.496 40.156 7.305 1 97.69 331 GLU A CA 1
ATOM 2553 C C . GLU A 1 331 ? 6.992 40.125 7.023 1 97.69 331 GLU A C 1
ATOM 2555 O O . GLU A 1 331 ? 7.621 41.188 6.945 1 97.69 331 GLU A O 1
ATOM 2560 N N . TYR A 1 332 ? 7.543 39 6.887 1 98.12 332 TYR A N 1
ATOM 2561 C CA . TYR A 1 332 ? 8.984 38.906 6.68 1 98.12 332 TYR A CA 1
ATOM 2562 C C . TYR A 1 332 ? 9.32 38.906 5.195 1 98.12 332 TYR A C 1
ATOM 2564 O O . TYR A 1 332 ? 10.492 39 4.816 1 98.12 332 TYR A O 1
ATOM 2572 N N . PHE A 1 333 ? 8.297 38.75 4.363 1 98.19 333 PHE A N 1
ATOM 2573 C CA . PHE A 1 333 ? 8.547 38.688 2.928 1 98.19 333 PHE A CA 1
ATOM 2574 C C . PHE A 1 333 ? 9.086 40.031 2.422 1 98.19 333 PHE A C 1
ATOM 2576 O O . PHE A 1 333 ? 8.555 41.094 2.768 1 98.19 333 PHE A O 1
ATOM 2583 N N . GLY A 1 334 ? 10.141 40.062 1.65 1 97.56 334 GLY A N 1
ATOM 2584 C CA . GLY A 1 334 ? 10.781 41.25 1.129 1 97.56 334 GLY A CA 1
ATOM 2585 C C . GLY A 1 334 ? 11.859 41.812 2.045 1 97.56 334 GLY A C 1
ATOM 2586 O O . GLY A 1 334 ? 12.617 42.688 1.653 1 97.56 334 GLY A O 1
ATOM 2587 N N . LYS A 1 335 ? 11.977 41.281 3.191 1 97.38 335 LYS A N 1
ATOM 2588 C CA . LYS A 1 335 ? 13 41.75 4.129 1 97.38 335 LYS A CA 1
ATOM 2589 C C . LYS A 1 335 ? 14.312 41 3.916 1 97.38 335 LYS A C 1
ATOM 2591 O O . LYS A 1 335 ? 14.336 39.938 3.309 1 97.38 335 LYS A O 1
ATOM 2596 N N . ILE A 1 336 ? 15.367 41.594 4.293 1 97.38 336 ILE A N 1
ATOM 2597 C CA . ILE A 1 336 ? 16.688 40.969 4.328 1 97.38 336 ILE A CA 1
ATOM 2598 C C . ILE A 1 336 ? 17.062 40.625 5.77 1 97.38 336 ILE A C 1
ATOM 2600 O O . ILE A 1 336 ? 17.141 41.531 6.621 1 97.38 336 ILE A O 1
ATOM 2604 N N . LEU A 1 337 ? 17.109 39.406 6.109 1 96.69 337 LEU A N 1
ATOM 2605 C CA . LEU A 1 337 ? 17.516 38.906 7.418 1 96.69 337 LEU A CA 1
ATOM 2606 C C . LEU A 1 337 ? 18.922 38.312 7.363 1 96.69 337 LEU A C 1
ATOM 2608 O O . LEU A 1 337 ? 19.156 37.312 6.676 1 96.69 337 LEU A O 1
ATOM 2612 N N . ARG A 1 338 ? 19.859 38.906 8.109 1 95.94 338 ARG A N 1
ATOM 2613 C CA . ARG A 1 338 ? 21.25 38.469 8.133 1 95.94 338 ARG A CA 1
ATOM 2614 C C . ARG A 1 338 ? 21.781 38.25 6.723 1 95.94 338 ARG A C 1
ATOM 2616 O O . ARG A 1 338 ? 22.359 37.188 6.418 1 95.94 338 ARG A O 1
ATOM 2623 N N . GLY A 1 339 ? 21.5 39.125 5.789 1 95.44 339 GLY A N 1
ATOM 2624 C CA . GLY A 1 339 ? 22.031 39.156 4.441 1 95.44 339 GLY A CA 1
ATOM 2625 C C . GLY A 1 339 ? 21.266 38.312 3.469 1 95.44 339 GLY A C 1
ATOM 2626 O O . GLY A 1 339 ? 21.609 38.219 2.287 1 95.44 339 GLY A O 1
ATOM 2627 N N . LYS A 1 340 ? 20.219 37.625 3.934 1 96.12 340 LYS A N 1
ATOM 2628 C CA . LYS A 1 340 ? 19.406 36.781 3.072 1 96.12 340 LYS A CA 1
ATOM 2629 C C . LYS A 1 340 ? 18.047 37.406 2.797 1 96.12 340 LYS A C 1
ATOM 2631 O O . LYS A 1 340 ? 17.328 37.75 3.729 1 96.12 340 LYS A O 1
ATOM 2636 N N . GLU A 1 341 ? 17.734 37.562 1.573 1 97.75 341 GLU A N 1
ATOM 2637 C CA . GLU A 1 341 ? 16.406 38.062 1.21 1 97.75 341 GLU A CA 1
ATOM 2638 C C . GLU A 1 341 ? 15.352 36.969 1.371 1 97.75 341 GLU A C 1
ATOM 2640 O O . GLU A 1 341 ? 15.531 35.844 0.884 1 97.75 341 GLU A O 1
ATOM 2645 N N . ILE A 1 342 ? 14.281 37.312 2.049 1 98.44 342 ILE A N 1
ATOM 2646 C CA . ILE A 1 342 ? 13.156 36.375 2.225 1 98.44 342 ILE A CA 1
ATOM 2647 C C . ILE A 1 342 ? 12.055 36.719 1.221 1 98.44 342 ILE A C 1
ATOM 2649 O O . ILE A 1 342 ? 11.32 37.719 1.403 1 98.44 342 ILE A O 1
ATOM 2653 N N . LYS A 1 343 ? 11.875 35.906 0.25 1 98.44 343 LYS A N 1
ATOM 2654 C CA . LYS A 1 343 ? 10.922 36.219 -0.812 1 98.44 343 LYS A CA 1
ATOM 2655 C C . LYS A 1 343 ? 9.555 35.625 -0.517 1 98.44 343 LYS A C 1
ATOM 2657 O O . LYS A 1 343 ? 8.531 36.156 -0.94 1 98.44 343 LYS A O 1
ATOM 2662 N N . ASP A 1 344 ? 9.539 34.469 0.079 1 98.25 344 ASP A N 1
ATOM 2663 C CA . ASP A 1 344 ? 8.32 33.719 0.327 1 98.25 344 ASP A CA 1
ATOM 2664 C C . ASP A 1 344 ? 8.5 32.781 1.507 1 98.25 344 ASP A C 1
ATOM 2666 O O . ASP A 1 344 ? 9.508 32.844 2.219 1 98.25 344 ASP A O 1
ATOM 2670 N N . ALA A 1 345 ? 7.504 31.984 1.704 1 98.12 345 ALA A N 1
ATOM 2671 C CA . ALA A 1 345 ? 7.512 31.078 2.848 1 98.12 345 ALA A CA 1
ATOM 2672 C C . ALA A 1 345 ? 8.586 30.016 2.689 1 98.12 345 ALA A C 1
ATOM 2674 O O . ALA A 1 345 ? 9.141 29.531 3.68 1 98.12 345 ALA A O 1
ATOM 2675 N N . ASN A 1 346 ? 8.867 29.625 1.475 1 97.12 346 ASN A N 1
ATOM 2676 C CA . ASN A 1 346 ? 9.945 28.688 1.233 1 97.12 346 ASN A CA 1
ATOM 2677 C C . ASN A 1 346 ? 11.289 29.234 1.693 1 97.12 346 ASN A C 1
ATOM 2679 O O . ASN A 1 346 ? 12.039 28.547 2.395 1 97.12 346 ASN A O 1
ATOM 2683 N N . ASP A 1 347 ? 11.57 30.438 1.271 1 97.69 347 ASP A N 1
ATOM 2684 C CA . ASP A 1 347 ? 12.797 31.094 1.701 1 97.69 347 ASP A CA 1
ATOM 2685 C C . ASP A 1 347 ? 12.867 31.188 3.225 1 97.69 347 ASP A C 1
ATOM 2687 O O . ASP A 1 347 ? 13.93 31 3.814 1 97.69 347 ASP A O 1
ATOM 2691 N N . PHE A 1 348 ? 11.781 31.547 3.783 1 98.25 348 PHE A N 1
ATOM 2692 C CA . PHE A 1 348 ? 11.734 31.719 5.23 1 98.25 348 PHE A CA 1
ATOM 2693 C C . PHE A 1 348 ? 12.031 30.406 5.945 1 98.25 348 PHE A C 1
ATOM 2695 O O . PHE A 1 348 ? 12.82 30.375 6.891 1 98.25 348 PHE A O 1
ATOM 2702 N N . ALA A 1 349 ? 11.391 29.281 5.535 1 97.88 349 ALA A N 1
ATOM 2703 C CA . ALA A 1 349 ? 11.641 27.969 6.125 1 97.88 349 ALA A CA 1
ATOM 2704 C C . ALA A 1 349 ? 13.109 27.578 5.988 1 97.88 349 ALA A C 1
ATOM 2706 O O . ALA A 1 349 ? 13.711 27.062 6.938 1 97.88 349 ALA A O 1
ATOM 2707 N N . MET A 1 350 ? 13.656 27.844 4.793 1 97 350 MET A N 1
ATOM 2708 C CA . MET A 1 350 ? 15.062 27.531 4.562 1 97 350 MET A CA 1
ATOM 2709 C C . MET A 1 350 ? 15.969 28.406 5.41 1 97 350 MET A C 1
ATOM 2711 O O . MET A 1 350 ? 17.016 27.953 5.879 1 97 350 MET A O 1
ATOM 2715 N N . TYR A 1 351 ? 15.609 29.641 5.566 1 97.69 351 TYR A N 1
ATOM 2716 C CA . TYR A 1 351 ? 16.344 30.562 6.426 1 97.69 351 TYR A CA 1
ATOM 2717 C C . TYR A 1 351 ? 16.391 30.047 7.863 1 97.69 351 TYR A C 1
ATOM 2719 O O . TYR A 1 351 ? 17.438 30.047 8.5 1 97.69 351 TYR A O 1
ATOM 2727 N N . LEU A 1 352 ? 15.227 29.625 8.391 1 98.19 352 LEU A N 1
ATOM 2728 C CA . LEU A 1 352 ? 15.164 29.094 9.75 1 98.19 352 LEU A CA 1
ATOM 2729 C C . LEU A 1 352 ? 16.047 27.844 9.891 1 98.19 352 LEU A C 1
ATOM 2731 O O . LEU A 1 352 ? 16.688 27.656 10.922 1 98.19 352 LEU A O 1
ATOM 2735 N N . LEU A 1 353 ? 15.984 27 8.875 1 97.62 353 LEU A N 1
ATOM 2736 C CA . LEU A 1 353 ? 16.828 25.797 8.906 1 97.62 353 LEU A CA 1
ATOM 2737 C C . LEU A 1 353 ? 18.297 26.172 8.961 1 97.62 353 LEU A C 1
ATOM 2739 O O . LEU A 1 353 ? 19.062 25.578 9.734 1 97.62 353 LEU A O 1
ATOM 2743 N N . ALA A 1 354 ? 18.734 27.156 8.18 1 95.62 354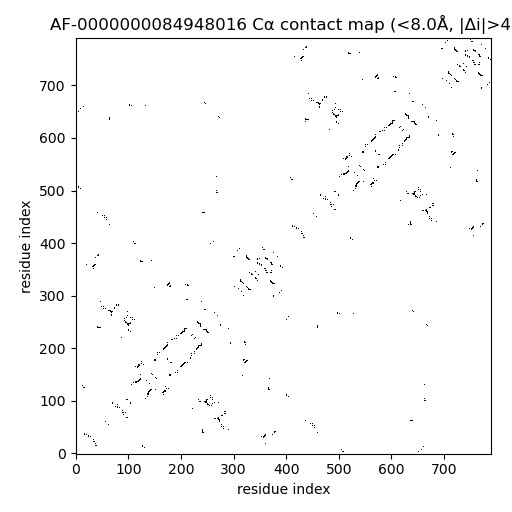 ALA A N 1
ATOM 2744 C CA . ALA A 1 354 ? 20.141 27.531 8.031 1 95.62 354 ALA A CA 1
ATOM 2745 C C . ALA A 1 354 ? 20.641 28.312 9.242 1 95.62 354 ALA A C 1
ATOM 2747 O O . ALA A 1 354 ? 21.75 28.094 9.711 1 95.62 354 ALA A O 1
ATOM 2748 N N . GLU A 1 355 ? 19.797 29.234 9.734 1 97.06 355 GLU A N 1
ATOM 2749 C CA . GLU A 1 355 ? 20.266 30.203 10.719 1 97.06 355 GLU A CA 1
ATOM 2750 C C . GLU A 1 355 ? 19.844 29.812 12.133 1 97.06 355 GLU A C 1
ATOM 2752 O O . GLU A 1 355 ? 20.531 30.141 13.109 1 97.06 355 GLU A O 1
ATOM 2757 N N . ALA A 1 356 ? 18.719 29.125 12.203 1 97.88 356 ALA A N 1
ATOM 2758 C CA . ALA A 1 356 ? 18.219 28.734 13.523 1 97.88 356 ALA A CA 1
ATOM 2759 C C . ALA A 1 356 ? 18.391 27.25 13.766 1 97.88 356 ALA A C 1
ATOM 2761 O O . ALA A 1 356 ? 18.25 26.781 14.898 1 97.88 356 ALA A O 1
ATOM 2762 N N . ASN A 1 357 ? 18.688 26.438 12.758 1 97.75 357 ASN A N 1
ATOM 2763 C CA . ASN A 1 357 ? 18.781 24.984 12.844 1 97.75 357 ASN A CA 1
ATOM 2764 C C . ASN A 1 357 ? 17.438 24.375 13.25 1 97.75 357 ASN A C 1
ATOM 2766 O O . ASN A 1 357 ? 17.406 23.453 14.078 1 97.75 357 ASN A O 1
ATOM 2770 N N . VAL A 1 358 ? 16.391 24.984 12.75 1 98.25 358 VAL A N 1
ATOM 2771 C CA . VAL A 1 358 ? 15.039 24.5 13 1 98.25 358 VAL A CA 1
ATOM 2772 C C . VAL A 1 358 ? 14.344 24.203 11.672 1 98.25 358 VAL A C 1
ATOM 2774 O O . VAL A 1 358 ? 14.211 25.094 10.82 1 98.25 358 VAL A O 1
ATOM 2777 N N . ALA A 1 359 ? 13.938 22.953 11.523 1 97.81 359 ALA A N 1
ATOM 2778 C CA . ALA A 1 359 ? 13.25 22.547 10.297 1 97.81 359 ALA A CA 1
ATOM 2779 C C . ALA A 1 359 ? 11.742 22.734 10.414 1 97.81 359 ALA A C 1
ATOM 2781 O O . ALA A 1 359 ? 11.117 22.203 11.328 1 97.81 359 ALA A O 1
ATOM 2782 N N . THR A 1 360 ? 11.188 23.531 9.594 1 97.81 360 THR A N 1
ATOM 2783 C CA . THR A 1 360 ? 9.75 23.734 9.422 1 97.81 360 THR A CA 1
ATOM 2784 C C . THR A 1 360 ? 9.328 23.453 7.988 1 97.81 360 THR A C 1
ATOM 2786 O O . THR A 1 360 ? 10.156 23.109 7.148 1 97.81 360 THR A O 1
ATOM 2789 N N . VAL A 1 361 ? 8.031 23.531 7.715 1 97.06 361 VAL A N 1
ATOM 2790 C CA . VAL A 1 361 ? 7.562 23.219 6.371 1 97.06 361 VAL A CA 1
ATOM 2791 C C . VAL A 1 361 ? 6.852 24.422 5.777 1 97.06 361 VAL A C 1
ATOM 2793 O O . VAL A 1 361 ? 6.016 25.047 6.434 1 97.06 361 VAL A O 1
ATOM 2796 N N . THR A 1 362 ? 7.203 24.797 4.547 1 97.69 362 THR A N 1
ATOM 2797 C CA . THR A 1 362 ? 6.59 25.906 3.848 1 97.69 362 THR A CA 1
ATOM 2798 C C . THR A 1 362 ? 5.086 25.703 3.691 1 97.69 362 THR A C 1
ATOM 2800 O O . THR A 1 362 ? 4.641 24.578 3.42 1 97.69 362 THR A O 1
ATOM 2803 N N . GLY A 1 363 ? 4.332 26.734 3.918 1 97.69 363 GLY A N 1
ATOM 2804 C CA . GLY A 1 363 ? 2.889 26.656 3.748 1 97.69 363 GLY A CA 1
ATOM 2805 C C . GLY A 1 363 ? 2.467 26.516 2.299 1 97.69 363 GLY A C 1
ATOM 2806 O O . GLY A 1 363 ? 1.335 26.109 2.018 1 97.69 363 GLY A O 1
ATOM 2807 N N . ASP A 1 364 ? 3.352 26.828 1.408 1 96.06 364 ASP A N 1
ATOM 2808 C CA . ASP A 1 364 ? 3.078 26.656 -0.015 1 96.06 364 ASP A CA 1
ATOM 2809 C C . ASP A 1 364 ? 2.691 25.219 -0.326 1 96.06 364 ASP A C 1
ATOM 2811 O O . ASP A 1 364 ? 1.812 24.969 -1.155 1 96.06 364 ASP A O 1
ATOM 2815 N N . ALA A 1 365 ? 3.271 24.297 0.336 1 94.56 365 ALA A N 1
ATOM 2816 C CA . ALA A 1 365 ? 3.037 22.875 0.149 1 94.56 365 ALA A CA 1
ATOM 2817 C C . ALA A 1 365 ? 1.628 22.484 0.586 1 94.56 365 ALA A C 1
ATOM 2819 O O . ALA A 1 365 ? 1.101 21.453 0.161 1 94.56 365 ALA A O 1
ATOM 2820 N N . PHE A 1 366 ? 1.026 23.328 1.42 1 97.38 366 PHE A N 1
ATOM 2821 C CA . PHE A 1 366 ? -0.291 23.062 1.987 1 97.38 366 PHE A CA 1
ATOM 2822 C C . PHE A 1 366 ? -1.354 23.922 1.31 1 97.38 366 PHE A C 1
ATOM 2824 O O . PHE A 1 366 ? -2.504 23.953 1.755 1 97.38 366 PHE A O 1
ATOM 2831 N N . GLY A 1 367 ? -0.942 24.703 0.311 1 96.94 367 GLY A N 1
ATOM 2832 C CA . GLY A 1 367 ? -1.88 25.562 -0.403 1 96.94 367 GLY A CA 1
ATOM 2833 C C . GLY A 1 367 ? -2.02 26.938 0.211 1 96.94 367 GLY A C 1
ATOM 2834 O O . GLY A 1 367 ? -2.982 27.656 -0.07 1 96.94 367 GLY A O 1
ATOM 2835 N N . ASN A 1 368 ? -1.185 27.328 1.122 1 97.75 368 ASN A N 1
ATOM 2836 C CA . ASN A 1 368 ? -1.127 28.656 1.706 1 97.75 368 ASN A CA 1
ATOM 2837 C C . ASN A 1 368 ? 0.298 29.203 1.719 1 97.75 368 ASN A C 1
ATOM 2839 O O . ASN A 1 368 ? 1.037 29 2.684 1 97.75 368 ASN A O 1
ATOM 2843 N N . PRO A 1 369 ? 0.651 30.031 0.79 1 97.44 369 PRO A N 1
ATOM 2844 C CA . PRO A 1 369 ? 2.043 30.438 0.583 1 97.44 369 PRO A CA 1
ATOM 2845 C C . PRO A 1 369 ? 2.52 31.453 1.619 1 97.44 369 PRO A C 1
ATOM 2847 O O . PRO A 1 369 ? 3.707 31.797 1.658 1 97.44 369 PRO A O 1
ATOM 2850 N N . ASN A 1 370 ? 1.649 31.891 2.486 1 98.19 370 ASN A N 1
ATOM 2851 C CA . ASN A 1 370 ? 2.021 32.906 3.463 1 98.19 370 ASN A CA 1
ATOM 2852 C C . ASN A 1 370 ? 2.467 32.281 4.781 1 98.19 370 ASN A C 1
ATOM 2854 O O . ASN A 1 370 ? 3.006 32.969 5.648 1 98.19 370 ASN A O 1
ATOM 2858 N N . CYS A 1 371 ? 2.289 30.969 4.938 1 98.5 371 CYS A N 1
ATOM 2859 C CA . CYS A 1 371 ? 2.436 30.375 6.254 1 98.5 371 CYS A CA 1
ATOM 2860 C C . CYS A 1 371 ? 3.588 29.375 6.27 1 98.5 371 CYS A C 1
ATOM 2862 O O . CYS A 1 371 ? 4.199 29.109 5.234 1 98.5 371 CYS A O 1
ATOM 2864 N N . ILE A 1 372 ? 3.924 28.891 7.445 1 98.19 372 ILE A N 1
ATOM 2865 C CA . ILE A 1 372 ? 4.758 27.719 7.664 1 98.19 372 ILE A CA 1
ATOM 2866 C C . ILE A 1 372 ? 4.102 26.797 8.695 1 98.19 372 ILE A C 1
ATOM 2868 O O . ILE A 1 372 ? 3.316 27.266 9.531 1 98.19 372 ILE A O 1
ATOM 2872 N N . ARG A 1 373 ? 4.375 25.547 8.617 1 98.31 373 ARG A N 1
ATOM 2873 C CA . ARG A 1 373 ? 3.855 24.609 9.609 1 98.31 373 ARG A CA 1
ATOM 2874 C C . ARG A 1 373 ? 4.938 24.219 10.609 1 98.31 373 ARG A C 1
ATOM 2876 O O . ARG A 1 373 ? 6.062 23.906 10.219 1 98.31 373 ARG A O 1
ATOM 2883 N N . LEU A 1 374 ? 4.602 24.219 11.859 1 97.5 374 LEU A N 1
ATOM 2884 C CA . LEU A 1 374 ? 5.418 23.734 12.961 1 97.5 374 LEU A CA 1
ATOM 2885 C C . LEU A 1 374 ? 4.668 22.656 13.75 1 97.5 374 LEU A C 1
ATOM 2887 O O . LEU A 1 374 ? 3.547 22.891 14.211 1 97.5 374 LEU A O 1
ATOM 2891 N N . SER A 1 375 ? 5.266 21.547 13.883 1 97.81 375 SER A N 1
ATOM 2892 C CA . SER A 1 375 ? 4.699 20.516 14.734 1 97.81 375 SER A CA 1
ATOM 2893 C C . SER A 1 375 ? 5.117 20.703 16.188 1 97.81 375 SER A C 1
ATOM 2895 O O . SER A 1 375 ? 6.281 20.984 16.469 1 97.81 375 SER A O 1
ATOM 2897 N N . TYR A 1 376 ? 4.188 20.641 17.062 1 98.06 376 TYR A N 1
ATOM 2898 C CA . TYR A 1 376 ? 4.562 20.688 18.469 1 98.06 376 TYR A CA 1
ATOM 2899 C C . TYR A 1 376 ? 4.473 19.312 19.125 1 98.06 376 TYR A C 1
ATOM 2901 O O . TYR A 1 376 ? 4.254 19.203 20.328 1 98.06 376 TYR A O 1
ATOM 2909 N N . ALA A 1 377 ? 4.574 18.25 18.297 1 96.5 377 ALA A N 1
ATOM 2910 C CA . ALA A 1 377 ? 4.621 16.875 18.75 1 96.5 377 ALA A CA 1
ATOM 2911 C C . ALA A 1 377 ? 6.047 16.453 19.094 1 96.5 377 ALA A C 1
ATOM 2913 O O . ALA A 1 377 ? 6.586 15.523 18.5 1 96.5 377 ALA A O 1
ATOM 2914 N N . THR A 1 378 ? 6.727 17.109 19.984 1 96.31 378 THR A N 1
ATOM 2915 C CA . THR A 1 378 ? 8.039 16.828 20.547 1 96.31 378 THR A CA 1
ATOM 2916 C C . THR A 1 378 ? 8.133 17.312 21.984 1 96.31 378 THR A C 1
ATOM 2918 O O . THR A 1 378 ? 7.152 17.812 22.547 1 96.31 378 THR A O 1
ATOM 2921 N N . SER A 1 379 ? 9.242 17.156 22.641 1 96.56 379 SER A N 1
ATOM 2922 C CA . SER A 1 379 ? 9.352 17.484 24.062 1 96.56 379 SER A CA 1
ATOM 2923 C C . SER A 1 379 ? 9.234 19 24.281 1 96.56 379 SER A C 1
ATOM 2925 O O . SER A 1 379 ? 9.562 19.797 23.406 1 96.56 379 SER A O 1
ATOM 2927 N N . GLU A 1 380 ? 8.719 19.312 25.422 1 97.5 380 GLU A N 1
ATOM 2928 C CA . GLU A 1 380 ? 8.617 20.719 25.797 1 97.5 380 GLU A CA 1
ATOM 2929 C C . GLU A 1 380 ? 9.977 21.422 25.703 1 97.5 380 GLU A C 1
ATOM 2931 O O . GLU A 1 380 ? 10.062 22.562 25.25 1 97.5 380 GLU A O 1
ATOM 2936 N N . GLU A 1 381 ? 11.008 20.734 26.109 1 98.12 381 GLU A N 1
ATOM 2937 C CA . GLU A 1 381 ? 12.359 21.281 26.078 1 98.12 381 GLU A CA 1
ATOM 2938 C C . GLU A 1 381 ? 12.781 21.641 24.656 1 98.12 381 GLU A C 1
ATOM 2940 O O . GLU A 1 381 ? 13.281 22.75 24.422 1 98.12 381 GLU A O 1
ATOM 2945 N N . LEU A 1 382 ? 12.516 20.766 23.766 1 97.69 382 LEU A N 1
ATOM 2946 C CA . LEU A 1 382 ? 12.891 20.984 22.375 1 97.69 382 LEU A CA 1
ATOM 2947 C C . LEU A 1 382 ? 12.055 22.109 21.75 1 97.69 382 LEU A C 1
ATOM 2949 O O . LEU A 1 382 ? 12.555 22.891 20.953 1 97.69 382 LEU A O 1
ATOM 2953 N N . LEU A 1 383 ? 10.812 22.188 22.172 1 98.44 383 LEU A N 1
ATOM 2954 C CA . LEU A 1 383 ? 9.938 23.234 21.672 1 98.44 383 LEU A CA 1
ATOM 2955 C C . LEU A 1 383 ? 10.414 24.609 22.125 1 98.44 383 LEU A C 1
ATOM 2957 O O . LEU A 1 383 ? 10.5 25.531 21.312 1 98.44 383 LEU A O 1
ATOM 2961 N N . ARG A 1 384 ? 10.719 24.75 23.391 1 98.56 384 ARG A N 1
ATOM 2962 C CA . ARG A 1 384 ? 11.211 26.016 23.922 1 98.56 384 ARG A CA 1
ATOM 2963 C C . ARG A 1 384 ? 12.523 26.422 23.25 1 98.56 384 ARG A C 1
ATOM 2965 O O . ARG A 1 384 ? 12.703 27.594 22.891 1 98.56 384 ARG A O 1
ATOM 2972 N N . GLU A 1 385 ? 13.398 25.422 23.078 1 98.62 385 GLU A N 1
ATOM 2973 C CA . GLU A 1 385 ? 14.68 25.688 22.438 1 98.62 385 GLU A CA 1
ATOM 2974 C C . GLU A 1 385 ? 14.5 26.094 20.984 1 98.62 385 GLU A C 1
ATOM 2976 O O . GLU A 1 385 ? 15.148 27.031 20.5 1 98.62 385 GLU A O 1
ATOM 2981 N N . ALA A 1 386 ? 13.633 25.391 20.281 1 98.56 386 ALA A N 1
ATOM 2982 C CA . ALA A 1 386 ? 13.398 25.688 18.875 1 98.56 386 ALA A CA 1
ATOM 2983 C C . ALA A 1 386 ? 12.883 27.125 18.703 1 98.56 386 ALA A C 1
ATOM 2985 O O . ALA A 1 386 ? 13.359 27.859 17.844 1 98.56 386 ALA A O 1
ATOM 2986 N N . ILE A 1 387 ? 11.922 27.516 19.484 1 98.5 387 ILE A N 1
ATOM 2987 C CA . ILE A 1 387 ? 11.305 28.828 19.344 1 98.5 387 ILE A CA 1
ATOM 2988 C C . ILE A 1 387 ? 12.305 29.906 19.766 1 98.5 387 ILE A C 1
ATOM 2990 O O . ILE A 1 387 ? 12.352 30.984 19.172 1 98.5 387 ILE A O 1
ATOM 2994 N N . LYS A 1 388 ? 13.102 29.625 20.797 1 98.25 388 LYS A N 1
ATOM 2995 C CA . LYS A 1 388 ? 14.18 30.531 21.188 1 98.25 388 LYS A CA 1
ATOM 2996 C C . LYS A 1 388 ? 15.125 30.797 20.016 1 98.25 388 LYS A C 1
ATOM 2998 O O . LYS A 1 388 ? 15.461 31.938 19.719 1 98.25 388 LYS A O 1
ATOM 3003 N N . ARG A 1 389 ? 15.523 29.734 19.344 1 98.44 389 ARG A N 1
ATOM 3004 C CA . ARG A 1 389 ? 16.422 29.859 18.203 1 98.44 389 ARG A CA 1
ATOM 3005 C C . ARG A 1 389 ? 15.789 30.672 17.078 1 98.44 389 ARG A C 1
ATOM 3007 O O . ARG A 1 389 ? 16.453 31.469 16.422 1 98.44 389 ARG A O 1
ATOM 3014 N N . ILE A 1 390 ? 14.547 30.406 16.859 1 98.44 390 ILE A N 1
ATOM 3015 C CA . ILE A 1 390 ? 13.82 31.125 15.828 1 98.44 390 ILE A CA 1
ATOM 3016 C C . ILE A 1 390 ? 13.805 32.625 16.156 1 98.44 390 ILE A C 1
ATOM 3018 O O . ILE A 1 390 ? 14.133 33.469 15.312 1 98.44 390 ILE A O 1
ATOM 3022 N N . LYS A 1 391 ? 13.477 32.969 17.391 1 97.38 391 LYS A N 1
ATOM 3023 C CA . LYS A 1 391 ? 13.438 34.344 17.828 1 97.38 391 LYS A CA 1
ATOM 3024 C C . LYS A 1 391 ? 14.789 35.031 17.641 1 97.38 391 LYS A C 1
ATOM 3026 O O . LYS A 1 391 ? 14.859 36.156 17.141 1 97.38 391 LYS A O 1
ATOM 3031 N N . GLU A 1 392 ? 15.812 34.312 17.984 1 97.25 392 GLU A N 1
ATOM 3032 C CA . GLU A 1 392 ? 17.172 34.875 17.891 1 97.25 392 GLU A CA 1
ATOM 3033 C C . GLU A 1 392 ? 17.562 35.094 16.438 1 97.25 392 GLU A C 1
ATOM 3035 O O . GLU A 1 392 ? 18.281 36.062 16.125 1 97.25 392 GLU A O 1
ATOM 3040 N N . ALA A 1 393 ? 17.109 34.219 15.586 1 97.56 393 ALA A N 1
ATOM 3041 C CA . ALA A 1 393 ? 17.469 34.312 14.172 1 97.56 393 ALA A CA 1
ATOM 3042 C C . ALA A 1 393 ? 16.75 35.469 13.492 1 97.56 393 ALA A C 1
ATOM 3044 O O . ALA A 1 393 ? 17.156 35.906 12.414 1 97.56 393 ALA A O 1
ATOM 3045 N N . LEU A 1 394 ? 15.688 35.938 14.086 1 96.94 394 LEU A N 1
ATOM 3046 C CA . LEU A 1 394 ? 14.859 36.938 13.43 1 96.94 394 LEU A CA 1
ATOM 3047 C C . LEU A 1 394 ? 15.211 38.344 13.93 1 96.94 394 LEU A C 1
ATOM 3049 O O . LEU A 1 394 ? 14.617 39.344 13.477 1 96.94 394 LEU A O 1
ATOM 3053 N N . VAL A 1 395 ? 16.094 38.438 14.922 1 87.81 395 VAL A N 1
ATOM 3054 C CA . VAL A 1 395 ? 16.594 39.719 15.406 1 87.81 395 VAL A CA 1
ATOM 3055 C C . VAL A 1 395 ? 17.828 40.125 14.617 1 87.81 395 VAL A C 1
ATOM 3057 O O . VAL A 1 395 ? 18.625 39.281 14.211 1 87.81 395 VAL A O 1
ATOM 3060 N N . MET B 1 1 ? -25.938 4.809 -11.094 1 37.22 1 MET B N 1
ATOM 3061 C CA . MET B 1 1 ? -25.031 4.156 -10.164 1 37.22 1 MET B CA 1
ATOM 3062 C C . MET B 1 1 ? -23.641 3.982 -10.789 1 37.22 1 MET B C 1
ATOM 3064 O O . MET B 1 1 ? -22.625 4.109 -10.102 1 37.22 1 MET B O 1
ATOM 3068 N N . ASN B 1 2 ? -23.594 3.576 -12.211 1 52.81 2 ASN B N 1
ATOM 3069 C CA . ASN B 1 2 ? -22.5 3.236 -13.117 1 52.81 2 ASN B CA 1
ATOM 3070 C C . ASN B 1 2 ? -21.609 4.438 -13.383 1 52.81 2 ASN B C 1
ATOM 3072 O O . ASN B 1 2 ? -20.406 4.277 -13.594 1 52.81 2 ASN B O 1
ATOM 3076 N N . ASN B 1 3 ? -22.078 5.711 -12.898 1 75.44 3 ASN B N 1
ATOM 3077 C CA . ASN B 1 3 ? -21.422 6.918 -13.391 1 75.44 3 ASN B CA 1
ATOM 3078 C C . ASN B 1 3 ? -20.562 7.566 -12.312 1 75.44 3 ASN B C 1
ATOM 3080 O O . ASN B 1 3 ? -19.938 8.594 -12.547 1 75.44 3 ASN B O 1
ATOM 3084 N N . ILE B 1 4 ? -20.516 6.863 -11.266 1 91.94 4 ILE B N 1
ATOM 3085 C CA . ILE B 1 4 ? -19.828 7.559 -10.18 1 91.94 4 ILE B CA 1
ATOM 3086 C C . ILE B 1 4 ? -18.391 7.039 -10.07 1 91.94 4 ILE B C 1
ATOM 3088 O O . ILE B 1 4 ? -17.453 7.816 -9.852 1 91.94 4 ILE B O 1
ATOM 3092 N N . LEU B 1 5 ? -18.172 5.77 -10.406 1 97.12 5 LEU B N 1
ATOM 3093 C CA . LEU B 1 5 ? -16.859 5.156 -10.289 1 97.12 5 LEU B CA 1
ATOM 3094 C C . LEU B 1 5 ? -16 5.465 -11.516 1 97.12 5 LEU B C 1
ATOM 3096 O O . LEU B 1 5 ? -16.531 5.742 -12.594 1 97.12 5 LEU B O 1
ATOM 3100 N N . SER B 1 6 ? -14.789 5.453 -11.32 1 97.12 6 SER B N 1
ATOM 3101 C CA . SER B 1 6 ? -13.844 5.77 -12.391 1 97.12 6 SER B CA 1
ATOM 3102 C C . SER B 1 6 ? -13.867 4.699 -13.484 1 97.12 6 SER B C 1
ATOM 3104 O O . SER B 1 6 ? -14.219 3.547 -13.219 1 97.12 6 SER B O 1
ATOM 3106 N N . GLU B 1 7 ? -13.422 5.059 -14.688 1 94.81 7 GLU B N 1
ATOM 3107 C CA . GLU B 1 7 ? -13.312 4.125 -15.805 1 94.81 7 GLU B CA 1
ATOM 3108 C C . GLU B 1 7 ? -12.289 3.033 -15.516 1 94.81 7 GLU B C 1
ATOM 3110 O O . GLU B 1 7 ? -12.477 1.877 -15.898 1 94.81 7 GLU B O 1
ATOM 3115 N N . ARG B 1 8 ? -11.211 3.371 -14.836 1 93.12 8 ARG B N 1
ATOM 3116 C CA . ARG B 1 8 ? -10.141 2.41 -14.578 1 93.12 8 ARG B CA 1
ATOM 3117 C C . ARG B 1 8 ? -10.625 1.279 -13.68 1 93.12 8 ARG B C 1
ATOM 3119 O O . ARG B 1 8 ? -10.344 0.107 -13.945 1 93.12 8 ARG B O 1
ATOM 3126 N N . ILE B 1 9 ? -11.414 1.641 -12.625 1 95.06 9 ILE B N 1
ATOM 3127 C CA . ILE B 1 9 ? -11.859 0.595 -11.703 1 95.06 9 ILE B CA 1
ATOM 3128 C C . ILE B 1 9 ? -12.914 -0.272 -12.391 1 95.06 9 ILE B C 1
ATOM 3130 O O . ILE B 1 9 ? -12.992 -1.479 -12.141 1 95.06 9 ILE B O 1
ATOM 3134 N N . ASN B 1 10 ? -13.703 0.354 -13.234 1 92.88 10 ASN B N 1
ATOM 3135 C CA . ASN B 1 10 ? -14.719 -0.392 -13.969 1 92.88 10 ASN B CA 1
ATOM 3136 C C . ASN B 1 10 ? -14.102 -1.35 -14.977 1 92.88 10 ASN B C 1
ATOM 3138 O O . ASN B 1 10 ? -14.695 -2.375 -15.312 1 92.88 10 ASN B O 1
ATOM 3142 N N . SER B 1 11 ? -12.945 -1.044 -15.383 1 89.19 11 SER B N 1
ATOM 3143 C CA . SER B 1 11 ? -12.273 -1.854 -16.391 1 89.19 11 SER B CA 1
ATOM 3144 C C . SER B 1 11 ? -11.477 -2.984 -15.766 1 89.19 11 SER B C 1
ATOM 3146 O O . SER B 1 11 ? -11.055 -3.918 -16.453 1 89.19 11 SER B O 1
ATOM 3148 N N . LEU B 1 12 ? -11.258 -2.881 -14.516 1 89.75 12 LEU B N 1
ATOM 3149 C CA . LEU B 1 12 ? -10.453 -3.877 -13.82 1 89.75 12 LEU B CA 1
ATOM 3150 C C . LEU B 1 12 ? -11.242 -5.164 -13.602 1 89.75 12 LEU B C 1
ATOM 3152 O O . LEU B 1 12 ? -12.383 -5.125 -13.133 1 89.75 12 LEU B O 1
ATOM 3156 N N . ALA B 1 13 ? -10.633 -6.25 -13.992 1 84.81 13 ALA B N 1
ATOM 3157 C CA . A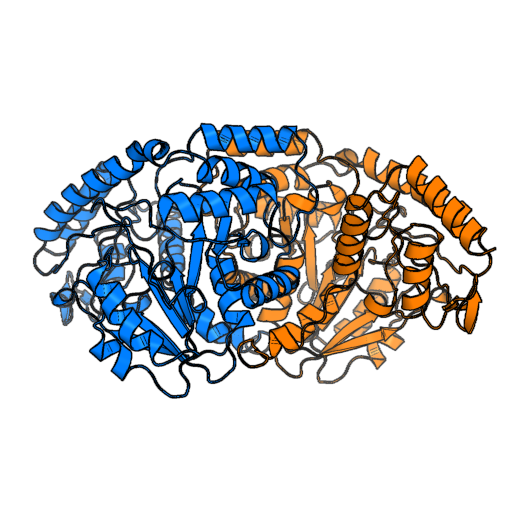LA B 1 13 ? -11.266 -7.543 -13.75 1 84.81 13 ALA B CA 1
ATOM 3158 C C . ALA B 1 13 ? -11.07 -7.984 -12.297 1 84.81 13 ALA B C 1
ATOM 3160 O O . ALA B 1 13 ? -10.117 -7.562 -11.641 1 84.81 13 ALA B O 1
ATOM 3161 N N . VAL B 1 14 ? -11.984 -8.789 -11.883 1 78.5 14 VAL B N 1
ATOM 3162 C CA . VAL B 1 14 ? -11.844 -9.375 -10.555 1 78.5 14 VAL B CA 1
ATOM 3163 C C . VAL B 1 14 ? -10.797 -10.492 -10.594 1 78.5 14 VAL B C 1
ATOM 3165 O O . VAL B 1 14 ? -10.766 -11.281 -11.539 1 78.5 14 VAL B O 1
ATOM 3168 N N . SER B 1 15 ? -9.914 -10.445 -9.609 1 82 15 SER B N 1
ATOM 3169 C CA . SER B 1 15 ? -8.953 -11.531 -9.508 1 82 15 SER B CA 1
ATOM 3170 C C . SER B 1 15 ? -9.648 -12.875 -9.352 1 82 15 SER B C 1
ATOM 3172 O O . SER B 1 15 ? -10.391 -13.094 -8.391 1 82 15 SER B O 1
ATOM 3174 N N . GLN B 1 16 ? -9.328 -13.734 -10.211 1 81.12 16 GLN B N 1
ATOM 3175 C CA . GLN B 1 16 ? -10 -15.031 -10.188 1 81.12 16 GLN B CA 1
ATOM 3176 C C . GLN B 1 16 ? -9.523 -15.875 -9.008 1 81.12 16 GLN B C 1
ATOM 3178 O O . GLN B 1 16 ? -10.289 -16.672 -8.453 1 81.12 16 GLN B O 1
ATOM 3183 N N . THR B 1 17 ? -8.25 -15.672 -8.648 1 83.5 17 THR B N 1
ATOM 3184 C CA . THR B 1 17 ? -7.746 -16.375 -7.473 1 83.5 17 THR B CA 1
ATOM 3185 C C . THR B 1 17 ? -8.469 -15.898 -6.215 1 83.5 17 THR B C 1
ATOM 3187 O O . THR B 1 17 ? -8.922 -16.719 -5.41 1 83.5 17 THR B O 1
ATOM 3190 N N . LEU B 1 18 ? -8.617 -14.664 -6.137 1 78.31 18 LEU B N 1
ATOM 3191 C CA . LEU B 1 18 ? -9.273 -14.094 -4.965 1 78.31 18 LEU B CA 1
ATOM 3192 C C . LEU B 1 18 ? -10.766 -14.406 -4.973 1 78.31 18 LEU B C 1
ATOM 3194 O O . LEU B 1 18 ? -11.352 -14.688 -3.922 1 78.31 18 LEU B O 1
ATOM 3198 N N . ALA B 1 19 ? -11.328 -14.406 -6.145 1 79.5 19 ALA B N 1
ATOM 3199 C CA . ALA B 1 19 ? -12.75 -14.711 -6.285 1 79.5 19 ALA B CA 1
ATOM 3200 C C . ALA B 1 19 ? -13.039 -16.156 -5.883 1 79.5 19 ALA B C 1
ATOM 3202 O O . ALA B 1 19 ? -14.008 -16.422 -5.176 1 79.5 19 ALA B O 1
ATOM 3203 N N . MET B 1 20 ? -12.188 -17.031 -6.285 1 86.5 20 MET B N 1
ATOM 3204 C CA . MET B 1 20 ? -12.367 -18.453 -5.953 1 86.5 20 MET B CA 1
ATOM 3205 C C . MET B 1 20 ? -12.133 -18.688 -4.465 1 86.5 20 MET B C 1
ATOM 3207 O O . MET B 1 20 ? -12.852 -19.469 -3.84 1 86.5 20 MET B O 1
ATOM 3211 N N . ALA B 1 21 ? -11.156 -17.969 -3.965 1 81.81 21 ALA B N 1
ATOM 3212 C CA . ALA B 1 21 ? -10.898 -18.078 -2.531 1 81.81 21 ALA B CA 1
ATOM 3213 C C . ALA B 1 21 ? -12.086 -17.578 -1.716 1 81.81 21 ALA B C 1
ATOM 3215 O O . ALA B 1 21 ? -12.469 -18.203 -0.724 1 81.81 21 ALA B O 1
ATOM 3216 N N . ALA B 1 22 ? -12.625 -16.516 -2.121 1 78.12 22 ALA B N 1
ATOM 3217 C CA . ALA B 1 22 ? -13.789 -15.953 -1.438 1 78.12 22 ALA B CA 1
ATOM 3218 C C . ALA B 1 22 ? -14.984 -16.891 -1.534 1 78.12 22 ALA B C 1
ATOM 3220 O O . ALA B 1 22 ? -15.703 -17.109 -0.551 1 78.12 22 ALA B O 1
ATOM 3221 N N . LEU B 1 23 ? -15.188 -17.453 -2.697 1 85.94 23 LEU B N 1
ATOM 3222 C CA . LEU B 1 23 ? -16.281 -18.391 -2.91 1 85.94 23 LEU B CA 1
ATOM 3223 C C . LEU B 1 23 ? -16.109 -19.641 -2.053 1 85.94 23 LEU B C 1
ATOM 3225 O O . LEU B 1 23 ? -17.062 -20.125 -1.439 1 85.94 23 LEU B O 1
ATOM 3229 N N . ALA B 1 24 ? -14.914 -20.125 -1.985 1 88.88 24 ALA B N 1
ATOM 3230 C CA . ALA B 1 24 ? -14.609 -21.297 -1.156 1 88.88 24 ALA B CA 1
ATOM 3231 C C . ALA B 1 24 ? -14.898 -21.016 0.315 1 88.88 24 ALA B C 1
ATOM 3233 O O . ALA B 1 24 ? -15.469 -21.844 1.015 1 88.88 24 ALA B O 1
ATOM 3234 N N . ARG B 1 25 ? -14.531 -19.891 0.757 1 82.06 25 ARG B N 1
ATOM 3235 C CA . ARG B 1 25 ? -14.781 -19.469 2.135 1 82.06 25 ARG B CA 1
ATOM 3236 C C . ARG B 1 25 ? -16.281 -19.375 2.412 1 82.06 25 ARG B C 1
ATOM 3238 O O . ARG B 1 25 ? -16.75 -19.781 3.479 1 82.06 25 ARG B O 1
ATOM 3245 N N . GLU B 1 26 ? -16.969 -18.828 1.462 1 84.31 26 GLU B N 1
ATOM 3246 C CA . GLU B 1 26 ? -18.406 -18.703 1.597 1 84.31 26 GLU B CA 1
ATOM 3247 C C . GLU B 1 26 ? -19.094 -20.062 1.702 1 84.31 26 GLU B C 1
ATOM 3249 O O . GLU B 1 26 ? -19.969 -20.266 2.535 1 84.31 26 GLU B O 1
ATOM 3254 N N . LEU B 1 27 ? -18.734 -20.953 0.904 1 91.62 27 LEU B N 1
ATOM 3255 C CA . LEU B 1 27 ? -19.312 -22.297 0.902 1 91.62 27 LEU B CA 1
ATOM 3256 C C . LEU B 1 27 ? -18.969 -23.031 2.195 1 91.62 27 LEU B C 1
ATOM 3258 O O . LEU B 1 27 ? -19.812 -23.75 2.75 1 91.62 27 LEU B O 1
ATOM 3262 N N . LYS B 1 28 ? -17.75 -22.797 2.627 1 90.88 28 LYS B N 1
ATOM 3263 C CA . LYS B 1 28 ? -17.375 -23.375 3.918 1 90.88 28 LYS B CA 1
ATOM 3264 C C . LYS B 1 28 ? -18.234 -22.797 5.043 1 90.88 28 LYS B C 1
ATOM 3266 O O . LYS B 1 28 ? -18.641 -23.531 5.945 1 90.88 28 LYS B O 1
ATOM 3271 N N . ALA B 1 29 ? -18.484 -21.578 4.984 1 84.94 29 ALA B N 1
ATOM 3272 C CA . ALA B 1 29 ? -19.328 -20.922 5.988 1 84.94 29 ALA B CA 1
ATOM 3273 C C . ALA B 1 29 ? -20.75 -21.453 5.961 1 84.94 29 ALA B C 1
ATOM 3275 O O . ALA B 1 29 ? -21.438 -21.453 6.984 1 84.94 29 ALA B O 1
ATOM 3276 N N . GLN B 1 30 ? -21.188 -22 4.836 1 91.44 30 GLN B N 1
ATOM 3277 C CA . GLN B 1 30 ? -22.5 -22.594 4.676 1 91.44 30 GLN B CA 1
ATOM 3278 C C . GLN B 1 30 ? -22.516 -24.047 5.129 1 91.44 30 GLN B C 1
ATOM 3280 O O . GLN B 1 30 ? -23.547 -24.719 5.055 1 91.44 30 GLN B O 1
ATOM 3285 N N . GLY B 1 31 ? -21.375 -24.547 5.512 1 92.56 31 GLY B N 1
ATOM 3286 C CA . GLY B 1 31 ? -21.312 -25.875 6.094 1 92.56 31 GLY B CA 1
ATOM 3287 C C . GLY B 1 31 ? -20.812 -26.938 5.125 1 92.56 31 GLY B C 1
ATOM 3288 O O . GLY B 1 31 ? -20.781 -28.125 5.457 1 92.56 31 GLY B O 1
ATOM 3289 N N . LYS B 1 32 ? -20.375 -26.516 3.939 1 95.25 32 LYS B N 1
ATOM 3290 C CA . LYS B 1 32 ? -19.844 -27.469 2.969 1 95.25 32 LYS B CA 1
ATOM 3291 C C . LYS B 1 32 ? -18.406 -27.844 3.281 1 95.25 32 LYS B C 1
ATOM 3293 O O . LYS B 1 32 ? -17.625 -26.984 3.732 1 95.25 32 LYS B O 1
ATOM 3298 N N . ASP B 1 33 ? -18.047 -29.047 3.031 1 96.69 33 ASP B N 1
ATOM 3299 C CA . ASP B 1 33 ? -16.688 -29.516 3.258 1 96.69 33 ASP B CA 1
ATOM 3300 C C . ASP B 1 33 ? -15.797 -29.25 2.045 1 96.69 33 ASP B C 1
ATOM 3302 O O . ASP B 1 33 ? -15.453 -30.172 1.303 1 96.69 33 ASP B O 1
ATOM 3306 N N . ILE B 1 34 ? -15.422 -28.016 1.892 1 97.31 34 ILE B N 1
ATOM 3307 C CA . ILE B 1 34 ? -14.641 -27.594 0.738 1 97.31 34 ILE B CA 1
ATOM 3308 C C . ILE B 1 34 ? -13.148 -27.703 1.056 1 97.31 34 ILE B C 1
ATOM 3310 O O . ILE B 1 34 ? -12.695 -27.234 2.096 1 97.31 34 ILE B O 1
ATOM 3314 N N . ILE B 1 35 ? -12.398 -28.406 0.239 1 97.25 35 ILE B N 1
ATOM 3315 C CA . ILE B 1 35 ? -10.938 -28.344 0.268 1 97.25 35 ILE B CA 1
ATOM 3316 C C . ILE B 1 35 ? -10.445 -27.312 -0.743 1 97.25 35 ILE B C 1
ATOM 3318 O O . ILE B 1 35 ? -10.648 -27.469 -1.948 1 97.25 35 ILE B O 1
ATOM 3322 N N . SER B 1 36 ? -9.844 -26.266 -0.243 1 95.69 36 SER B N 1
ATOM 3323 C CA . SER B 1 36 ? -9.383 -25.203 -1.133 1 95.69 36 SER B CA 1
ATOM 3324 C C . SER B 1 36 ? -7.922 -25.406 -1.526 1 95.69 36 SER B C 1
ATOM 3326 O O . SER B 1 36 ? -7.035 -25.406 -0.669 1 95.69 36 SER B O 1
ATOM 3328 N N . LEU B 1 37 ? -7.68 -25.578 -2.791 1 96.69 37 LEU B N 1
ATOM 3329 C CA . LEU B 1 37 ? -6.34 -25.625 -3.365 1 96.69 37 LEU B CA 1
ATOM 3330 C C . LEU B 1 37 ? -6.09 -24.391 -4.238 1 96.69 37 LEU B C 1
ATOM 3332 O O . LEU B 1 37 ? -5.25 -24.438 -5.141 1 96.69 37 LEU B O 1
ATOM 3336 N N . SER B 1 38 ? -6.91 -23.312 -3.959 1 92.69 38 SER B N 1
ATOM 3337 C CA . SER B 1 38 ? -6.906 -22.156 -4.848 1 92.69 38 SER B CA 1
ATOM 3338 C C . SER B 1 38 ? -5.922 -21.094 -4.367 1 92.69 38 SER B C 1
ATOM 3340 O O . SER B 1 38 ? -5.492 -20.234 -5.145 1 92.69 38 SER B O 1
ATOM 3342 N N . LEU B 1 39 ? -5.555 -21.125 -3.139 1 87.19 39 LEU B N 1
ATOM 3343 C CA . LEU B 1 39 ? -4.73 -20.047 -2.59 1 87.19 39 LEU B CA 1
ATOM 3344 C C . LEU B 1 39 ? -3.248 -20.375 -2.725 1 87.19 39 LEU B C 1
ATOM 3346 O O . LEU B 1 39 ? -2.844 -21.531 -2.533 1 87.19 39 LEU B O 1
ATOM 3350 N N . GLY B 1 40 ? -2.5 -19.344 -3.023 1 90.06 40 GLY B N 1
ATOM 3351 C CA . GLY B 1 40 ? -1.057 -19.484 -3.139 1 90.06 40 GLY B CA 1
ATOM 3352 C C . GLY B 1 40 ? -0.316 -19.031 -1.895 1 90.06 40 GLY B C 1
ATOM 3353 O O . GLY B 1 40 ? 0.458 -18.062 -1.94 1 90.06 40 GLY B O 1
ATOM 3354 N N . GLU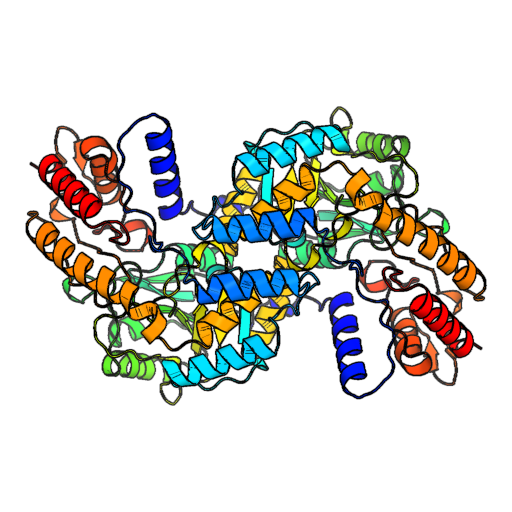 B 1 41 ? -0.484 -19.734 -0.792 1 93.56 41 GLU B N 1
ATOM 3355 C CA . GLU B 1 41 ? 0.192 -19.391 0.454 1 93.56 41 GLU B CA 1
ATOM 3356 C C . GLU B 1 41 ? 0.637 -20.641 1.207 1 93.56 41 GLU B C 1
ATOM 3358 O O . GLU B 1 41 ? -0.081 -21.641 1.235 1 93.56 41 GLU B O 1
ATOM 3363 N N . PRO B 1 42 ? 1.831 -20.578 1.814 1 96.06 42 PRO B N 1
ATOM 3364 C CA . PRO B 1 42 ? 2.293 -21.703 2.625 1 96.06 42 PRO B CA 1
ATOM 3365 C C . PRO B 1 42 ? 1.359 -22.016 3.795 1 96.06 42 PRO B C 1
ATOM 3367 O O . PRO B 1 42 ? 0.75 -21.094 4.359 1 96.06 42 PRO B O 1
ATOM 3370 N N . ASP B 1 43 ? 1.259 -23.25 4.129 1 95.94 43 ASP B N 1
ATOM 3371 C CA . ASP B 1 43 ? 0.438 -23.641 5.273 1 95.94 43 ASP B CA 1
ATOM 3372 C C . ASP B 1 43 ? 1.28 -23.75 6.543 1 95.94 43 ASP B C 1
ATOM 3374 O O . ASP B 1 43 ? 0.856 -24.375 7.523 1 95.94 43 ASP B O 1
ATOM 3378 N N . PHE B 1 44 ? 2.496 -23.266 6.512 1 97.12 44 PHE B N 1
ATOM 3379 C CA . PHE B 1 44 ? 3.373 -23.203 7.676 1 97.12 44 PHE B CA 1
ATOM 3380 C C . PHE B 1 44 ? 3.221 -21.875 8.406 1 97.12 44 PHE B C 1
ATOM 3382 O O . PHE B 1 44 ? 2.764 -20.891 7.824 1 97.12 44 PHE B O 1
ATOM 3389 N N . ASN B 1 45 ? 3.588 -21.953 9.656 1 97.12 45 ASN B N 1
ATOM 3390 C CA . ASN B 1 45 ? 3.701 -20.703 10.398 1 97.12 45 ASN B CA 1
ATOM 3391 C C . ASN B 1 45 ? 5.059 -20.047 10.18 1 97.12 45 ASN B C 1
ATOM 3393 O O . ASN B 1 45 ? 6.031 -20.703 9.828 1 97.12 45 ASN B O 1
ATOM 3397 N N . THR B 1 46 ? 5.078 -18.734 10.344 1 98.38 46 THR B N 1
ATOM 3398 C CA . THR B 1 46 ? 6.344 -18.016 10.32 1 98.38 46 THR B CA 1
ATOM 3399 C C . THR B 1 46 ? 7.324 -18.594 11.328 1 98.38 46 THR B C 1
ATOM 3401 O O . THR B 1 46 ? 6.941 -18.922 12.453 1 98.38 46 THR B O 1
ATOM 3404 N N . PRO B 1 47 ? 8.562 -18.812 10.961 1 98.38 47 PRO B N 1
ATOM 3405 C CA . PRO B 1 47 ? 9.555 -19.375 11.875 1 98.38 47 PRO B CA 1
ATOM 3406 C C . PRO B 1 47 ? 9.68 -18.562 13.172 1 98.38 47 PRO B C 1
ATOM 3408 O O . PRO B 1 47 ? 9.586 -17.344 13.148 1 98.38 47 PRO B O 1
ATOM 3411 N N . ASP B 1 48 ? 10.07 -19.234 14.266 1 98.12 48 ASP B N 1
ATOM 3412 C CA . ASP B 1 48 ? 10.07 -18.656 15.609 1 98.12 48 ASP B CA 1
ATOM 3413 C C . ASP B 1 48 ? 11.094 -17.516 15.711 1 98.12 48 ASP B C 1
ATOM 3415 O O . ASP B 1 48 ? 10.852 -16.516 16.375 1 98.12 48 ASP B O 1
ATOM 3419 N N . PHE B 1 49 ? 12.219 -17.656 15.031 1 98.44 49 PHE B N 1
ATOM 3420 C CA . PHE B 1 49 ? 13.25 -16.641 15.156 1 98.44 49 PHE B CA 1
ATOM 3421 C C . PHE B 1 49 ? 12.781 -15.328 14.531 1 98.44 49 PHE B C 1
ATOM 3423 O O . PHE B 1 49 ? 13.195 -14.25 14.961 1 98.44 49 PHE B O 1
ATOM 3430 N N . ILE B 1 50 ? 11.969 -15.414 13.539 1 98.81 50 ILE B N 1
ATOM 3431 C CA . ILE B 1 50 ? 11.398 -14.234 12.906 1 98.81 50 ILE B CA 1
ATOM 3432 C C . ILE B 1 50 ? 10.336 -13.617 13.82 1 98.81 50 ILE B C 1
ATOM 3434 O O . ILE B 1 50 ? 10.289 -12.398 14 1 98.81 50 ILE B O 1
ATOM 3438 N N . LYS B 1 51 ? 9.461 -14.477 14.453 1 98.75 51 LYS B N 1
ATOM 3439 C CA . LYS B 1 51 ? 8.453 -14.016 15.406 1 98.75 51 LYS B CA 1
ATOM 3440 C C . LYS B 1 51 ? 9.094 -13.266 16.562 1 98.75 51 LYS B C 1
ATOM 3442 O O . LYS B 1 51 ? 8.586 -12.227 17 1 98.75 51 LYS B O 1
ATOM 3447 N N . GLU B 1 52 ? 10.211 -13.766 17.031 1 98.81 52 GLU B N 1
ATOM 3448 C CA . GLU B 1 52 ? 10.914 -13.148 18.141 1 98.81 52 GLU B CA 1
ATOM 3449 C C . GLU B 1 52 ? 11.477 -11.781 17.766 1 98.81 52 GLU B C 1
ATOM 3451 O O . GLU B 1 52 ? 11.445 -10.844 18.562 1 98.81 52 GLU B O 1
ATOM 3456 N N . ALA B 1 53 ? 11.984 -11.664 16.531 1 98.88 53 ALA B N 1
ATOM 3457 C CA . ALA B 1 53 ? 12.469 -10.375 16.047 1 98.88 53 ALA B CA 1
ATOM 3458 C C . ALA B 1 53 ? 11.344 -9.352 15.977 1 98.88 53 ALA B C 1
ATOM 3460 O O . ALA B 1 53 ? 11.547 -8.18 16.297 1 98.88 53 ALA B O 1
ATOM 3461 N N . ALA B 1 54 ? 10.195 -9.797 15.602 1 98.88 54 ALA B N 1
ATOM 3462 C CA . ALA B 1 54 ? 9.031 -8.914 15.539 1 98.88 54 ALA B CA 1
ATOM 3463 C C . ALA B 1 54 ? 8.617 -8.445 16.938 1 98.88 54 ALA B C 1
ATOM 3465 O O . ALA B 1 54 ? 8.344 -7.266 17.141 1 98.88 54 ALA B O 1
ATOM 3466 N N . LYS B 1 55 ? 8.516 -9.398 17.875 1 98.88 55 LYS B N 1
ATOM 3467 C CA . LYS B 1 55 ? 8.148 -9.047 19.25 1 98.88 55 LYS B CA 1
ATOM 3468 C C . LYS B 1 55 ? 9.156 -8.086 19.859 1 98.88 55 LYS B C 1
ATOM 3470 O O . LYS B 1 55 ? 8.781 -7.137 20.562 1 98.88 55 LYS B O 1
ATOM 3475 N N . GLN B 1 56 ? 10.453 -8.32 19.562 1 98.88 56 GLN B N 1
ATOM 3476 C CA . GLN B 1 56 ? 11.492 -7.418 20.062 1 98.88 56 GLN B CA 1
ATOM 3477 C C . GLN B 1 56 ? 11.32 -6.02 19.469 1 98.88 56 GLN B C 1
ATOM 3479 O O . GLN B 1 56 ? 11.547 -5.023 20.172 1 98.88 56 GLN B O 1
ATOM 3484 N N . ALA B 1 57 ? 10.984 -5.945 18.203 1 98.88 57 ALA B N 1
ATOM 3485 C CA . ALA B 1 57 ? 10.766 -4.656 17.547 1 98.88 57 ALA B CA 1
ATOM 3486 C C . ALA B 1 57 ? 9.641 -3.879 18.234 1 98.88 57 ALA B C 1
ATOM 3488 O O . ALA B 1 57 ? 9.711 -2.654 18.359 1 98.88 57 ALA B O 1
ATOM 3489 N N . ILE B 1 58 ? 8.555 -4.59 18.625 1 98.81 58 ILE B N 1
ATOM 3490 C CA . ILE B 1 58 ? 7.449 -3.963 19.344 1 98.81 58 ILE B CA 1
ATOM 3491 C C . ILE B 1 58 ? 7.953 -3.408 20.672 1 98.81 58 ILE B C 1
ATOM 3493 O O . ILE B 1 58 ? 7.668 -2.262 21.031 1 98.81 58 ILE B O 1
ATOM 3497 N N . ASP B 1 59 ? 8.805 -4.16 21.359 1 98.62 59 ASP B N 1
ATOM 3498 C CA . ASP B 1 59 ? 9.352 -3.752 22.641 1 98.62 59 ASP B CA 1
ATOM 3499 C C . ASP B 1 59 ? 10.32 -2.58 22.484 1 98.62 59 ASP B C 1
ATOM 3501 O O . ASP B 1 59 ? 10.414 -1.725 23.375 1 98.62 59 ASP B O 1
ATOM 3505 N N . ASP B 1 60 ? 10.984 -2.545 21.328 1 98.5 60 ASP B N 1
ATOM 3506 C CA . ASP B 1 60 ? 11.961 -1.493 21.062 1 98.5 60 ASP B CA 1
ATOM 3507 C C . ASP B 1 60 ? 11.281 -0.246 20.5 1 98.5 60 ASP B C 1
ATOM 3509 O O . ASP B 1 60 ? 11.953 0.717 20.125 1 98.5 60 ASP B O 1
ATOM 3513 N N . ASN B 1 61 ? 9.977 -0.224 20.312 1 98.06 61 ASN B N 1
ATOM 3514 C CA . ASN B 1 61 ? 9.172 0.921 19.922 1 98.06 61 ASN B CA 1
ATOM 3515 C C . ASN B 1 61 ? 9.453 1.33 18.469 1 98.06 61 ASN B C 1
ATOM 3517 O O . ASN B 1 61 ? 9.578 2.518 18.172 1 98.06 61 ASN B O 1
ATOM 3521 N N . PHE B 1 62 ? 9.609 0.329 17.609 1 97.5 62 PHE B N 1
ATOM 3522 C CA . PHE B 1 62 ? 9.602 0.622 16.188 1 97.5 62 PHE B CA 1
ATOM 3523 C C . PHE B 1 62 ? 8.195 0.973 15.711 1 97.5 62 PHE B C 1
ATOM 3525 O O . PHE B 1 62 ? 7.559 0.193 14.992 1 97.5 62 PHE B O 1
ATOM 3532 N N . SER B 1 63 ? 7.723 2.139 16.062 1 95.75 63 SER B N 1
ATOM 3533 C CA . SER B 1 63 ? 6.332 2.492 15.805 1 95.75 63 SER B CA 1
ATOM 3534 C C . SER B 1 63 ? 6.234 3.803 15.023 1 95.75 63 SER B C 1
ATOM 3536 O O . SER B 1 63 ? 5.148 4.199 14.602 1 95.75 63 SER B O 1
ATOM 3538 N N . ALA B 1 64 ? 7.305 4.562 14.805 1 94.81 64 ALA B N 1
ATOM 3539 C CA . ALA B 1 64 ? 7.305 5.844 14.102 1 94.81 64 ALA B CA 1
ATOM 3540 C C . ALA B 1 64 ? 7.371 5.641 12.586 1 94.81 64 ALA B C 1
ATOM 3542 O O . ALA B 1 64 ? 7.609 4.527 12.117 1 94.81 64 ALA B O 1
ATOM 3543 N N . TYR B 1 65 ? 7.172 6.684 11.867 1 94.19 65 TYR B N 1
ATOM 3544 C CA . TYR B 1 65 ? 7.285 6.605 10.414 1 94.19 65 TYR B CA 1
ATOM 3545 C C . TYR B 1 65 ? 8.656 6.09 10 1 94.19 65 TYR B C 1
ATOM 3547 O O . TYR B 1 65 ? 9.688 6.59 10.469 1 94.19 65 TYR B O 1
ATOM 3555 N N . PRO B 1 66 ? 8.711 5.09 9.18 1 94.06 66 PRO B N 1
ATOM 3556 C CA . PRO B 1 66 ? 9.984 4.699 8.562 1 94.06 66 PRO B CA 1
ATOM 3557 C C . PRO B 1 66 ? 10.305 5.496 7.301 1 94.06 66 PRO B C 1
ATOM 3559 O O . PRO B 1 66 ? 9.43 6.191 6.773 1 94.06 66 PRO B O 1
ATOM 3562 N N . PRO B 1 67 ? 11.578 5.441 6.914 1 93.75 67 PRO B N 1
ATOM 3563 C CA . PRO B 1 67 ? 11.812 5.938 5.555 1 93.75 67 PRO B CA 1
ATOM 3564 C C . PRO B 1 67 ? 10.922 5.25 4.516 1 93.75 67 PRO B C 1
ATOM 3566 O O . PRO B 1 67 ? 10.656 4.051 4.625 1 93.75 67 PRO B O 1
ATOM 3569 N N . VAL B 1 68 ? 10.523 5.945 3.508 1 95.81 68 VAL B N 1
ATOM 3570 C CA . VAL B 1 68 ? 9.586 5.461 2.504 1 95.81 68 VAL B CA 1
ATOM 3571 C C . VAL B 1 68 ? 10.125 4.191 1.855 1 95.81 68 VAL B C 1
ATOM 3573 O O . VAL B 1 68 ? 9.375 3.248 1.598 1 95.81 68 VAL B O 1
ATOM 3576 N N . GLU B 1 69 ? 11.477 4.148 1.635 1 97.19 69 GLU B N 1
ATOM 3577 C CA . GLU B 1 69 ? 12.109 3.039 0.921 1 97.19 69 GLU B CA 1
ATOM 3578 C C . GLU B 1 69 ? 12.523 1.928 1.882 1 97.19 69 GLU B C 1
ATOM 3580 O O . GLU B 1 69 ? 12.984 0.87 1.453 1 97.19 69 GLU B O 1
ATOM 3585 N N . GLY B 1 70 ? 12.422 2.113 3.188 1 97.75 70 GLY B N 1
ATOM 3586 C CA . GLY B 1 70 ? 12.828 1.135 4.184 1 97.75 70 GLY B CA 1
ATOM 3587 C C . GLY B 1 70 ? 14.039 1.564 4.984 1 97.75 70 GLY B C 1
ATOM 3588 O O . GLY B 1 70 ? 14.781 2.463 4.57 1 97.75 70 GLY B O 1
ATOM 3589 N N . TYR B 1 71 ? 14.203 0.959 6.152 1 97.69 71 TYR B N 1
ATOM 3590 C CA . TYR B 1 71 ? 15.344 1.265 7.012 1 97.69 71 TYR B CA 1
ATOM 3591 C C . TYR B 1 71 ? 16.656 0.922 6.324 1 97.69 71 TYR B C 1
ATOM 3593 O O . TYR B 1 71 ? 16.75 -0.085 5.617 1 97.69 71 TYR B O 1
ATOM 3601 N N . LEU B 1 72 ? 17.672 1.708 6.566 1 97.25 72 LEU B N 1
ATOM 3602 C CA . LEU B 1 72 ? 18.969 1.534 5.918 1 97.25 72 LEU B CA 1
ATOM 3603 C C . LEU B 1 72 ? 19.562 0.162 6.23 1 97.25 72 LEU B C 1
ATOM 3605 O O . LEU B 1 72 ? 20.062 -0.522 5.336 1 97.25 72 LEU B O 1
ATOM 3609 N N . ASP B 1 73 ? 19.484 -0.263 7.473 1 98.5 73 ASP B N 1
ATOM 3610 C CA . ASP B 1 73 ? 20.094 -1.537 7.855 1 98.5 73 ASP B CA 1
ATOM 3611 C C . ASP B 1 73 ? 19.328 -2.711 7.238 1 98.5 73 ASP B C 1
ATOM 3613 O O . ASP B 1 73 ? 19.922 -3.75 6.938 1 98.5 73 ASP B O 1
ATOM 3617 N N . LEU B 1 74 ? 18.047 -2.596 7.047 1 98.88 74 LEU B N 1
ATOM 3618 C CA . LEU B 1 74 ? 17.297 -3.613 6.312 1 98.88 74 LEU B CA 1
ATOM 3619 C C . LEU B 1 74 ? 17.719 -3.641 4.848 1 98.88 74 LEU B C 1
ATOM 3621 O O . LEU B 1 74 ? 17.938 -4.715 4.277 1 98.88 74 LEU B O 1
ATOM 3625 N N . LYS B 1 75 ? 17.859 -2.467 4.227 1 98.88 75 LYS B N 1
ATOM 3626 C CA . LYS B 1 75 ? 18.281 -2.395 2.832 1 98.88 75 LYS B CA 1
ATOM 3627 C C . LYS B 1 75 ? 19.672 -2.996 2.648 1 98.88 75 LYS B C 1
ATOM 3629 O O . LYS B 1 75 ? 19.938 -3.67 1.651 1 98.88 75 LYS B O 1
ATOM 3634 N N . GLU B 1 76 ? 20.516 -2.777 3.617 1 98.88 76 GLU B N 1
ATOM 3635 C CA . GLU B 1 76 ? 21.844 -3.387 3.59 1 98.88 76 GLU B CA 1
ATOM 3636 C C . GLU B 1 76 ? 21.75 -4.906 3.689 1 98.88 76 GLU B C 1
ATOM 3638 O O . GLU B 1 76 ? 22.453 -5.625 2.979 1 98.88 76 GLU B O 1
ATOM 3643 N N . ALA B 1 77 ? 20.891 -5.391 4.555 1 98.94 77 ALA B N 1
ATOM 3644 C CA . ALA B 1 77 ? 20.672 -6.828 4.703 1 98.94 77 ALA B CA 1
ATOM 3645 C C . ALA B 1 77 ? 20.141 -7.438 3.41 1 98.94 77 ALA B C 1
ATOM 3647 O O . ALA B 1 77 ? 20.531 -8.547 3.029 1 98.94 77 ALA B O 1
ATOM 3648 N N . ILE B 1 78 ? 19.281 -6.715 2.742 1 98.94 78 ILE B N 1
ATOM 3649 C CA . ILE B 1 78 ? 18.719 -7.172 1.48 1 98.94 78 ILE B CA 1
ATOM 3650 C C . ILE B 1 78 ? 19.797 -7.227 0.411 1 98.94 78 ILE B C 1
ATOM 3652 O O . ILE B 1 78 ? 19.859 -8.172 -0.376 1 98.94 78 ILE B O 1
ATOM 3656 N N . CYS B 1 79 ? 20.656 -6.207 0.391 1 98.88 79 CYS B N 1
ATOM 3657 C CA . CYS B 1 79 ? 21.797 -6.23 -0.523 1 98.88 79 CYS B CA 1
ATOM 3658 C C . CYS B 1 79 ? 22.656 -7.473 -0.294 1 98.88 79 CYS B C 1
ATOM 3660 O O . CYS B 1 79 ? 23.031 -8.148 -1.247 1 98.88 79 CYS B O 1
ATOM 3662 N N . ALA B 1 80 ? 22.938 -7.738 0.949 1 98.88 80 ALA B N 1
ATOM 3663 C CA . ALA B 1 80 ? 23.75 -8.906 1.294 1 98.88 80 ALA B CA 1
ATOM 3664 C C . ALA B 1 80 ? 23.062 -10.195 0.859 1 98.88 80 ALA B C 1
ATOM 3666 O O . ALA B 1 80 ? 23.719 -11.102 0.324 1 98.88 80 ALA B O 1
ATOM 3667 N N . LYS B 1 81 ? 21.812 -10.289 1.097 1 98.56 81 LYS B N 1
ATOM 3668 C CA . LYS B 1 81 ? 21.047 -11.461 0.684 1 98.56 81 LYS B CA 1
ATOM 3669 C C . LYS B 1 81 ? 21.078 -11.633 -0.832 1 98.56 81 LYS B C 1
ATOM 3671 O O . LYS B 1 81 ? 21.266 -12.742 -1.334 1 98.56 81 LYS B O 1
ATOM 3676 N N . PHE B 1 82 ? 20.875 -10.562 -1.627 1 98.62 82 PHE B N 1
ATOM 3677 C CA . PHE B 1 82 ? 20.922 -10.617 -3.084 1 98.62 82 PHE B CA 1
ATOM 3678 C C . PHE B 1 82 ? 22.281 -11.109 -3.572 1 98.62 82 PHE B C 1
ATOM 3680 O O . PHE B 1 82 ? 22.359 -11.922 -4.496 1 98.62 82 PHE B O 1
ATOM 3687 N N . LYS B 1 83 ? 23.297 -10.609 -2.916 1 98.44 83 LYS B N 1
ATOM 3688 C CA . LYS B 1 83 ? 24.625 -11.062 -3.279 1 98.44 83 LYS B CA 1
ATOM 3689 C C . LYS B 1 83 ? 24.812 -12.547 -2.973 1 98.44 83 LYS B C 1
ATOM 3691 O O . LYS B 1 83 ? 25.266 -13.312 -3.826 1 98.44 83 LYS B O 1
ATOM 3696 N N . ARG B 1 84 ? 24.406 -12.977 -1.825 1 97.25 84 ARG B N 1
ATOM 3697 C CA . ARG B 1 84 ? 24.594 -14.344 -1.331 1 97.25 84 ARG B CA 1
ATOM 3698 C C . ARG B 1 84 ? 23.781 -15.336 -2.148 1 97.25 84 ARG B C 1
ATOM 3700 O O . ARG B 1 84 ? 24.312 -16.375 -2.576 1 97.25 84 ARG B O 1
ATOM 3707 N N . ASP B 1 85 ? 22.547 -15.016 -2.4 1 96.62 85 ASP B N 1
ATOM 3708 C CA . ASP B 1 85 ? 21.609 -16 -2.91 1 96.62 85 ASP B CA 1
ATOM 3709 C C . ASP B 1 85 ? 21.469 -15.891 -4.426 1 96.62 85 ASP B C 1
ATOM 3711 O O . ASP B 1 85 ? 21.109 -16.875 -5.09 1 96.62 85 ASP B O 1
ATOM 3715 N N . ASN B 1 86 ? 21.766 -14.688 -5.016 1 97 86 ASN B N 1
ATOM 3716 C CA . ASN B 1 86 ? 21.391 -14.469 -6.41 1 97 86 ASN B CA 1
ATOM 3717 C C . ASN B 1 86 ? 22.562 -13.938 -7.223 1 97 86 ASN B C 1
ATOM 3719 O O . ASN B 1 86 ? 22.453 -13.742 -8.438 1 97 86 ASN B O 1
ATOM 3723 N N . ASN B 1 87 ? 23.703 -13.656 -6.594 1 97.69 87 ASN B N 1
ATOM 3724 C CA . ASN B 1 87 ? 24.859 -13.039 -7.234 1 97.69 87 ASN B CA 1
ATOM 3725 C C . ASN B 1 87 ? 24.5 -11.695 -7.871 1 97.69 87 ASN B C 1
ATOM 3727 O O . ASN B 1 87 ? 24.906 -11.414 -9 1 97.69 87 ASN B O 1
ATOM 3731 N N . LEU B 1 88 ? 23.656 -10.977 -7.215 1 98.5 88 LEU B N 1
ATOM 3732 C CA . LEU B 1 88 ? 23.281 -9.625 -7.605 1 98.5 88 LEU B CA 1
ATOM 3733 C C . LEU B 1 88 ? 23.953 -8.594 -6.695 1 98.5 88 LEU B C 1
ATOM 3735 O O . LEU B 1 88 ? 23.922 -8.734 -5.469 1 98.5 88 LEU B O 1
ATOM 3739 N N . HIS B 1 89 ? 24.516 -7.578 -7.266 1 98.31 89 HIS B N 1
ATOM 3740 C CA . HIS B 1 89 ? 25.25 -6.562 -6.512 1 98.31 89 HIS B CA 1
ATOM 3741 C C . HIS B 1 89 ? 24.5 -5.227 -6.535 1 98.31 89 HIS B C 1
ATOM 3743 O O . HIS B 1 89 ? 24.594 -4.484 -7.52 1 98.31 89 HIS B O 1
ATOM 3749 N N . TYR B 1 90 ? 23.875 -4.977 -5.449 1 98.62 90 TYR B N 1
ATOM 3750 C CA . TYR B 1 90 ? 23.125 -3.73 -5.281 1 98.62 90 TYR B CA 1
ATOM 3751 C C . TYR B 1 90 ? 23.703 -2.904 -4.137 1 98.62 90 TYR B C 1
ATOM 3753 O O . TYR B 1 90 ? 24.359 -3.443 -3.24 1 98.62 90 TYR B O 1
ATOM 3761 N N . THR B 1 91 ? 23.547 -1.585 -4.215 1 98.69 91 THR B N 1
ATOM 3762 C CA . THR B 1 91 ? 23.703 -0.691 -3.072 1 98.69 91 THR B CA 1
ATOM 3763 C C . THR B 1 91 ? 22.359 -0.372 -2.445 1 98.69 91 THR B C 1
ATOM 3765 O O . THR B 1 91 ? 21.312 -0.58 -3.07 1 98.69 91 THR B O 1
ATOM 3768 N N . PRO B 1 92 ? 22.328 0.123 -1.243 1 98.62 92 PRO B N 1
ATOM 3769 C CA . PRO B 1 92 ? 21.062 0.444 -0.593 1 98.62 92 PRO B CA 1
ATOM 3770 C C . PRO B 1 92 ? 20.219 1.427 -1.401 1 98.62 92 PRO B C 1
ATOM 3772 O O . PRO B 1 92 ? 18.984 1.371 -1.356 1 98.62 92 PRO B O 1
ATOM 3775 N N . ALA B 1 93 ? 20.812 2.293 -2.191 1 98.06 93 ALA B N 1
ATOM 3776 C CA . ALA B 1 93 ? 20.094 3.277 -2.998 1 98.06 93 ALA B CA 1
ATOM 3777 C C . ALA B 1 93 ? 19.266 2.6 -4.086 1 98.06 93 ALA B C 1
ATOM 3779 O O . ALA B 1 93 ? 18.391 3.221 -4.68 1 98.06 93 ALA B O 1
ATOM 3780 N N . GLN B 1 94 ? 19.531 1.3 -4.309 1 98.75 94 GLN B N 1
ATOM 3781 C CA . GLN B 1 94 ? 18.859 0.552 -5.371 1 98.75 94 GLN B CA 1
ATOM 3782 C C . GLN B 1 94 ? 17.75 -0.327 -4.805 1 98.75 94 GLN B C 1
ATOM 3784 O O . GLN B 1 94 ? 17.062 -1.023 -5.555 1 98.75 94 GLN B O 1
ATOM 3789 N N . ILE B 1 95 ? 17.578 -0.284 -3.451 1 98.94 95 ILE B N 1
ATOM 3790 C CA . ILE B 1 95 ? 16.609 -1.144 -2.775 1 98.94 95 ILE B CA 1
ATOM 3791 C C . ILE B 1 95 ? 15.391 -0.322 -2.361 1 98.94 95 ILE B C 1
ATOM 3793 O O . ILE B 1 95 ? 15.531 0.784 -1.833 1 98.94 95 ILE B O 1
ATOM 3797 N N . VAL B 1 96 ? 14.18 -0.791 -2.645 1 98.94 96 VAL B N 1
ATOM 3798 C CA . VAL B 1 96 ? 12.938 -0.222 -2.133 1 98.94 96 VAL B CA 1
ATOM 3799 C C . VAL B 1 96 ? 12.117 -1.312 -1.447 1 98.94 96 VAL B C 1
ATOM 3801 O O . VAL B 1 96 ? 11.773 -2.322 -2.066 1 98.94 96 VAL B O 1
ATOM 3804 N N . VAL B 1 97 ? 11.852 -1.153 -0.157 1 98.94 97 VAL B N 1
ATOM 3805 C CA . VAL B 1 97 ? 11.008 -2.059 0.619 1 98.94 97 VAL B CA 1
ATOM 3806 C C . VAL B 1 97 ? 9.555 -1.614 0.527 1 98.94 97 VAL B C 1
ATOM 3808 O O . VAL B 1 97 ? 9.242 -0.434 0.709 1 98.94 97 VAL B O 1
ATOM 3811 N N . SER B 1 98 ? 8.656 -2.555 0.223 1 98.81 98 SER B N 1
ATOM 3812 C CA . SER B 1 98 ? 7.262 -2.213 -0.053 1 98.81 98 SER B CA 1
ATOM 3813 C C . SER B 1 98 ? 6.309 -3.107 0.73 1 98.81 98 SER B C 1
ATOM 3815 O O . SER B 1 98 ? 6.738 -4.043 1.41 1 98.81 98 SER B O 1
ATOM 3817 N N . THR B 1 99 ? 5.016 -2.785 0.683 1 98.69 99 THR B N 1
ATOM 3818 C CA . THR B 1 99 ? 3.957 -3.57 1.306 1 98.69 99 THR B CA 1
ATOM 3819 C C . THR B 1 99 ? 3.613 -4.789 0.454 1 98.69 99 THR B C 1
ATOM 3821 O O . THR B 1 99 ? 2.596 -4.801 -0.242 1 98.69 99 THR B O 1
ATOM 3824 N N . GLY B 1 100 ? 4.488 -5.781 0.556 1 98.12 100 GLY B N 1
ATOM 3825 C CA . GLY B 1 100 ? 4.375 -6.961 -0.286 1 98.12 100 GLY B CA 1
ATOM 3826 C C . GLY B 1 100 ? 5.008 -6.781 -1.653 1 98.12 100 GLY B C 1
ATOM 3827 O O . GLY B 1 100 ? 5.203 -5.652 -2.109 1 98.12 100 GLY B O 1
ATOM 3828 N N . ALA B 1 101 ? 5.316 -7.93 -2.287 1 98.31 101 ALA B N 1
ATOM 3829 C CA . ALA B 1 101 ? 5.863 -7.898 -3.643 1 98.31 101 ALA B CA 1
ATOM 3830 C C . ALA B 1 101 ? 4.859 -7.305 -4.625 1 98.31 101 ALA B C 1
ATOM 3832 O O . ALA B 1 101 ? 5.246 -6.691 -5.625 1 98.31 101 ALA B O 1
ATOM 3833 N N . LYS B 1 102 ? 3.553 -7.441 -4.359 1 97.94 102 LYS B N 1
ATOM 3834 C CA . LYS B 1 102 ? 2.537 -6.871 -5.242 1 97.94 102 LYS B CA 1
ATOM 3835 C C . LYS B 1 102 ? 2.713 -5.359 -5.375 1 97.94 102 LYS B C 1
ATOM 3837 O O . LYS B 1 102 ? 2.631 -4.816 -6.477 1 97.94 102 LYS B O 1
ATOM 3842 N N . GLN B 1 103 ? 2.975 -4.621 -4.215 1 98.81 103 GLN B N 1
ATOM 3843 C CA . GLN B 1 103 ? 3.172 -3.18 -4.32 1 98.81 103 GLN B CA 1
ATOM 3844 C C . GLN B 1 103 ? 4.438 -2.854 -5.105 1 98.81 103 GLN B C 1
ATOM 3846 O O . GLN B 1 103 ? 4.48 -1.858 -5.832 1 98.81 103 GLN B O 1
ATOM 3851 N N . SER B 1 104 ? 5.461 -3.68 -4.93 1 98.88 104 SER B N 1
ATOM 3852 C CA . SER B 1 104 ? 6.66 -3.488 -5.738 1 98.88 104 SER B CA 1
ATOM 3853 C C . SER B 1 104 ? 6.336 -3.51 -7.227 1 98.88 104 SER B C 1
ATOM 3855 O O . SER B 1 104 ? 6.758 -2.623 -7.973 1 98.88 104 SER B O 1
ATOM 3857 N N . LEU B 1 105 ? 5.574 -4.496 -7.633 1 98.88 105 LEU B N 1
ATOM 3858 C CA . LEU B 1 105 ? 5.18 -4.637 -9.031 1 98.88 105 LEU B CA 1
ATOM 3859 C C . LEU B 1 105 ? 4.316 -3.457 -9.469 1 98.88 105 LEU B C 1
ATOM 3861 O O . LEU B 1 105 ? 4.496 -2.928 -10.57 1 98.88 105 LEU B O 1
ATOM 3865 N N . TYR B 1 106 ? 3.426 -3.084 -8.594 1 98.81 106 TYR B N 1
ATOM 3866 C CA . TYR B 1 106 ? 2.576 -1.93 -8.867 1 98.81 106 TYR B CA 1
ATOM 3867 C C . TYR B 1 106 ? 3.414 -0.673 -9.07 1 98.81 106 TYR B C 1
ATOM 3869 O O . TYR B 1 106 ? 3.211 0.067 -10.03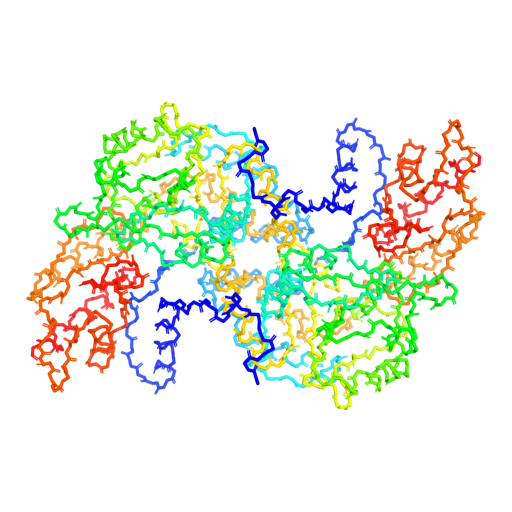9 1 98.81 106 TYR B O 1
ATOM 3877 N N . ASN B 1 107 ? 4.348 -0.399 -8.141 1 98.88 107 ASN B N 1
ATOM 3878 C CA . ASN B 1 107 ? 5.227 0.763 -8.242 1 98.88 107 ASN B CA 1
ATOM 3879 C C . ASN B 1 107 ? 5.996 0.768 -9.562 1 98.88 107 ASN B C 1
ATOM 3881 O O . ASN B 1 107 ? 6.059 1.791 -10.242 1 98.88 107 ASN B O 1
ATOM 3885 N N . ILE B 1 108 ? 6.559 -0.376 -9.914 1 98.88 108 ILE B N 1
ATOM 3886 C CA . ILE B 1 108 ? 7.34 -0.494 -11.141 1 98.88 108 ILE B CA 1
ATOM 3887 C C . ILE B 1 108 ? 6.477 -0.122 -12.344 1 98.88 108 ILE B C 1
ATOM 3889 O O . ILE B 1 108 ? 6.887 0.677 -13.188 1 98.88 108 ILE B O 1
ATOM 3893 N N . ALA B 1 109 ? 5.293 -0.684 -12.414 1 98.75 109 ALA B N 1
ATOM 3894 C CA . ALA B 1 109 ? 4.406 -0.418 -13.547 1 98.75 109 ALA B CA 1
ATOM 3895 C C . ALA B 1 109 ? 4.043 1.062 -13.625 1 98.75 109 ALA B C 1
ATOM 3897 O O . ALA B 1 109 ? 4.109 1.669 -14.695 1 98.75 109 ALA B O 1
ATOM 3898 N N . GLN B 1 110 ? 3.697 1.635 -12.477 1 98.31 110 GLN B N 1
ATOM 3899 C CA . GLN B 1 110 ? 3.264 3.027 -12.438 1 98.31 110 GLN B CA 1
ATOM 3900 C C . GLN B 1 110 ? 4.383 3.965 -12.883 1 98.31 110 GLN B C 1
ATOM 3902 O O . GLN B 1 110 ? 4.125 4.969 -13.547 1 98.31 110 GLN B O 1
ATOM 3907 N N . VAL B 1 111 ? 5.609 3.662 -12.562 1 98.38 111 VAL B N 1
ATOM 3908 C CA . VAL B 1 111 ? 6.668 4.641 -12.789 1 98.38 111 VAL B CA 1
ATOM 3909 C C . VAL B 1 111 ? 7.301 4.406 -14.156 1 98.38 111 VAL B C 1
ATOM 3911 O O . VAL B 1 111 ? 8.031 5.258 -14.664 1 98.38 111 VAL B O 1
ATOM 3914 N N . MET B 1 112 ? 7.016 3.244 -14.797 1 98.44 112 MET B N 1
ATOM 3915 C CA . MET B 1 112 ? 7.73 2.932 -16.031 1 98.44 112 MET B CA 1
ATOM 3916 C C . MET B 1 112 ? 6.793 2.979 -17.234 1 98.44 112 MET B C 1
ATOM 3918 O O . MET B 1 112 ? 7.23 3.25 -18.359 1 98.44 112 MET B O 1
ATOM 3922 N N . LEU B 1 113 ? 5.492 2.75 -17.062 1 98.12 113 LEU B N 1
ATOM 3923 C CA . LEU B 1 113 ? 4.617 2.527 -18.219 1 98.12 113 LEU B CA 1
ATOM 3924 C C . LEU B 1 113 ? 3.807 3.781 -18.531 1 98.12 113 LEU B C 1
ATOM 3926 O O . LEU B 1 113 ? 3.373 4.492 -17.625 1 98.12 113 LEU B O 1
ATOM 3930 N N . ASN B 1 114 ? 3.652 4.074 -19.75 1 96.5 114 ASN B N 1
ATOM 3931 C CA . ASN B 1 114 ? 2.711 5.035 -20.312 1 96.5 114 ASN B CA 1
ATOM 3932 C C . ASN B 1 114 ? 1.68 4.348 -21.203 1 96.5 114 ASN B C 1
ATOM 3934 O O . ASN B 1 114 ? 1.825 3.17 -21.531 1 96.5 114 ASN B O 1
ATOM 3938 N N . HIS B 1 115 ? 0.603 5.129 -21.516 1 94.31 115 HIS B N 1
ATOM 3939 C CA . HIS B 1 115 ? -0.368 4.621 -22.469 1 94.31 115 HIS B CA 1
ATOM 3940 C C . HIS B 1 115 ? 0.303 4.25 -23.797 1 94.31 115 HIS B C 1
ATOM 3942 O O . HIS B 1 115 ? 1.05 5.055 -24.359 1 94.31 115 HIS B O 1
ATOM 3948 N N . GLY B 1 116 ? 0.13 3.002 -24.188 1 93.12 116 GLY B N 1
ATOM 3949 C CA . GLY B 1 116 ? 0.684 2.564 -25.453 1 93.12 116 GLY B CA 1
ATOM 3950 C C . GLY B 1 116 ? 1.892 1.659 -25.297 1 93.12 116 GLY B C 1
ATOM 3951 O O . GLY B 1 116 ? 2.264 0.945 -26.234 1 93.12 116 GLY B O 1
ATOM 3952 N N . ASP B 1 117 ? 2.547 1.716 -24.141 1 97.94 117 ASP B N 1
ATOM 3953 C CA . ASP B 1 117 ? 3.676 0.826 -23.891 1 97.94 117 ASP B CA 1
ATOM 3954 C C . ASP B 1 117 ? 3.225 -0.632 -23.844 1 97.94 117 ASP B C 1
ATOM 3956 O O . ASP B 1 117 ? 2.141 -0.936 -23.328 1 97.94 117 ASP B O 1
ATOM 3960 N N . GLU B 1 118 ? 4.043 -1.501 -24.391 1 98.75 118 GLU B N 1
ATOM 3961 C CA . GLU B 1 118 ? 3.752 -2.932 -24.391 1 98.75 118 GLU B CA 1
ATOM 3962 C C . GLU B 1 118 ? 4.645 -3.676 -23.406 1 98.75 118 GLU B C 1
ATOM 3964 O O . GLU B 1 118 ? 5.824 -3.352 -23.25 1 98.75 118 GLU B O 1
ATOM 3969 N N . VAL B 1 119 ? 4.07 -4.625 -22.703 1 98.88 119 VAL B N 1
ATOM 3970 C CA . VAL B 1 119 ? 4.805 -5.484 -21.781 1 98.88 119 VAL B CA 1
ATOM 3971 C C . VAL B 1 119 ? 4.664 -6.941 -22.219 1 98.88 119 VAL B C 1
ATOM 3973 O O . VAL B 1 119 ? 3.557 -7.488 -22.234 1 98.88 119 VAL B O 1
ATOM 3976 N N . VAL B 1 120 ? 5.777 -7.59 -22.547 1 98.94 120 VAL B N 1
ATOM 3977 C CA . VAL B 1 120 ? 5.777 -9.008 -22.906 1 98.94 120 VAL B CA 1
ATOM 3978 C C . VAL B 1 120 ? 5.547 -9.859 -21.656 1 98.94 120 VAL B C 1
ATOM 3980 O O . VAL B 1 120 ? 6.246 -9.703 -20.656 1 98.94 120 VAL B O 1
ATOM 3983 N N . LEU B 1 121 ? 4.566 -10.758 -21.75 1 98.62 121 LEU B N 1
ATOM 3984 C CA . LEU B 1 121 ? 4.207 -11.648 -20.656 1 98.62 121 LEU B CA 1
ATOM 3985 C C . LEU B 1 121 ? 4.266 -13.109 -21.109 1 98.62 121 LEU B C 1
ATOM 3987 O O . LEU B 1 121 ? 3.307 -13.617 -21.688 1 98.62 121 LEU B O 1
ATOM 3991 N N . PRO B 1 122 ? 5.367 -13.758 -20.781 1 98.75 122 PRO B N 1
ATOM 3992 C CA . PRO B 1 122 ? 5.305 -15.203 -20.969 1 98.75 122 PRO B CA 1
ATOM 3993 C C . PRO B 1 122 ? 4.145 -15.852 -20.219 1 98.75 122 PRO B C 1
ATOM 3995 O O . PRO B 1 122 ? 3.979 -15.602 -19.016 1 98.75 122 PRO B O 1
ATOM 3998 N N . ALA B 1 123 ? 3.311 -16.578 -20.906 1 98.5 123 ALA B N 1
ATOM 3999 C CA . ALA B 1 123 ? 2.18 -17.25 -20.281 1 98.5 123 ALA B CA 1
ATOM 4000 C C . ALA B 1 123 ? 2.479 -18.734 -20.062 1 98.5 123 ALA B C 1
ATOM 4002 O O . ALA B 1 123 ? 3.055 -19.391 -20.922 1 98.5 123 ALA B O 1
ATOM 4003 N N . PRO B 1 124 ? 2.156 -19.266 -18.922 1 98.31 124 PRO B N 1
ATOM 4004 C CA . PRO B 1 124 ? 1.287 -18.672 -17.906 1 98.31 124 PRO B CA 1
ATOM 4005 C C . PRO B 1 124 ? 2.031 -17.688 -17 1 98.31 124 PRO B C 1
ATOM 4007 O O . PRO B 1 124 ? 3.264 -17.703 -16.953 1 98.31 124 PRO B O 1
ATOM 4010 N N . TYR B 1 125 ? 1.334 -16.766 -16.422 1 98.25 125 TYR B N 1
ATOM 4011 C CA . TYR B 1 125 ? 1.869 -15.742 -15.531 1 98.25 125 TYR B CA 1
ATOM 4012 C C . TYR B 1 125 ? 0.983 -15.57 -14.305 1 98.25 125 TYR B C 1
ATOM 4014 O O . TYR B 1 125 ? -0.158 -16.047 -14.281 1 98.25 125 TYR B O 1
ATOM 4022 N N . TRP B 1 126 ? 1.498 -14.969 -13.25 1 96.81 126 TRP B N 1
ATOM 4023 C CA . TRP B 1 126 ? 0.683 -14.664 -12.078 1 96.81 126 TRP B CA 1
ATOM 4024 C C . TRP B 1 126 ? -0.423 -13.672 -12.43 1 96.81 126 TRP B C 1
ATOM 4026 O O . TRP B 1 126 ? -0.173 -12.664 -13.086 1 96.81 126 TRP B O 1
ATOM 4036 N N . VAL B 1 127 ? -1.576 -13.828 -12.023 1 94.75 127 VAL B N 1
ATOM 4037 C CA . VAL B 1 127 ? -2.83 -13.227 -12.461 1 94.75 127 VAL B CA 1
ATOM 4038 C C . VAL B 1 127 ? -2.734 -11.703 -12.352 1 94.75 127 VAL B C 1
ATOM 4040 O O . VAL B 1 127 ? -3.264 -10.984 -13.203 1 94.75 127 VAL B O 1
ATOM 4043 N N . SER B 1 128 ? -2.039 -11.148 -11.414 1 95.38 128 SER B N 1
ATOM 4044 C CA . SER B 1 128 ? -2.084 -9.719 -11.148 1 95.38 128 SER B CA 1
ATOM 4045 C C . SER B 1 128 ? -1.174 -8.953 -12.102 1 95.38 128 SER B C 1
ATOM 4047 O O . SER B 1 128 ? -1.298 -7.73 -12.242 1 95.38 128 SER B O 1
ATOM 4049 N N . TYR B 1 129 ? -0.167 -9.656 -12.773 1 97.88 129 TYR B N 1
ATOM 4050 C CA . TYR B 1 129 ? 0.672 -8.953 -13.734 1 97.88 129 TYR B CA 1
ATOM 4051 C C . TYR B 1 129 ? -0.177 -8.227 -14.773 1 97.88 129 TYR B C 1
ATOM 4053 O O . TYR B 1 129 ? 0.001 -7.031 -15.008 1 97.88 129 TYR B O 1
ATOM 4061 N N . PHE B 1 130 ? -1.104 -9.016 -15.273 1 96.88 130 PHE B N 1
ATOM 4062 C CA . PHE B 1 130 ? -1.933 -8.547 -16.375 1 96.88 130 PHE B CA 1
ATOM 4063 C C . PHE B 1 130 ? -2.711 -7.297 -15.977 1 96.88 130 PHE B C 1
ATOM 4065 O O . PHE B 1 130 ? -2.678 -6.285 -16.672 1 96.88 130 PHE B O 1
ATOM 4072 N N . GLU B 1 131 ? -3.328 -7.297 -14.891 1 95.69 131 GLU B N 1
ATOM 4073 C CA . GLU B 1 131 ? -4.195 -6.207 -14.453 1 95.69 131 GLU B CA 1
ATOM 4074 C C . GLU B 1 131 ? -3.381 -4.996 -14.016 1 95.69 131 GLU B C 1
ATOM 4076 O O . GLU B 1 131 ? -3.789 -3.854 -14.227 1 95.69 131 GLU B O 1
ATOM 4081 N N . ILE B 1 132 ? -2.238 -5.199 -13.352 1 97.44 132 ILE B N 1
ATOM 4082 C CA . ILE B 1 132 ? -1.378 -4.109 -12.914 1 97.44 132 ILE B CA 1
ATOM 4083 C C . ILE B 1 132 ? -0.834 -3.354 -14.125 1 97.44 132 ILE B C 1
ATOM 4085 O O . ILE B 1 132 ? -0.803 -2.121 -14.133 1 97.44 132 ILE B O 1
ATOM 4089 N N . ILE B 1 133 ? -0.428 -4.094 -15.172 1 98 133 ILE B N 1
ATOM 4090 C CA . ILE B 1 133 ? 0.064 -3.486 -16.406 1 98 133 ILE B CA 1
ATOM 4091 C C . ILE B 1 133 ? -1.037 -2.637 -17.031 1 98 133 ILE B C 1
ATOM 4093 O O . ILE B 1 133 ? -0.816 -1.471 -17.375 1 98 133 ILE B O 1
ATOM 4097 N N . LYS B 1 134 ? -2.254 -3.182 -17.062 1 96.19 134 LYS B N 1
ATOM 4098 C CA . LYS B 1 134 ? -3.381 -2.467 -17.656 1 96.19 134 LYS B CA 1
ATOM 4099 C C . LYS B 1 134 ? -3.725 -1.22 -16.859 1 96.19 134 LYS B C 1
ATOM 4101 O O . LYS B 1 134 ? -3.955 -0.15 -17.422 1 96.19 134 LYS B O 1
ATOM 4106 N N . LEU B 1 135 ? -3.727 -1.377 -15.586 1 94.94 135 LEU B N 1
ATOM 4107 C CA . LEU B 1 135 ? -4.043 -0.278 -14.68 1 94.94 135 LEU B CA 1
ATOM 4108 C C . LEU B 1 135 ? -3.057 0.872 -14.852 1 94.94 135 LEU B C 1
ATOM 4110 O O . LEU B 1 135 ? -3.4 2.031 -14.609 1 94.94 135 LEU B O 1
ATOM 4114 N N . SER B 1 136 ? -1.867 0.576 -15.289 1 96.31 136 SER B N 1
ATOM 4115 C CA . SER B 1 136 ? -0.8 1.562 -15.422 1 96.31 136 SER B CA 1
ATOM 4116 C C . SER B 1 136 ? -0.716 2.098 -16.844 1 96.31 136 SER B C 1
ATOM 4118 O O . SER B 1 136 ? 0.2 2.852 -17.188 1 96.31 136 SER B O 1
ATOM 4120 N N . GLY B 1 137 ? -1.683 1.635 -17.75 1 94.88 137 GLY B N 1
ATOM 4121 C CA . GLY B 1 137 ? -1.763 2.156 -19.094 1 94.88 137 GLY B CA 1
ATOM 4122 C C . GLY B 1 137 ? -1.048 1.285 -20.125 1 94.88 137 GLY B C 1
ATOM 4123 O O . GLY B 1 137 ? -1.115 1.545 -21.328 1 94.88 137 GLY B O 1
ATOM 4124 N N . GLY B 1 138 ? -0.373 0.215 -19.625 1 97.31 138 GLY B N 1
ATOM 4125 C CA . GLY B 1 138 ? 0.345 -0.67 -20.531 1 97.31 138 GLY B CA 1
ATOM 4126 C C . GLY B 1 138 ? -0.55 -1.698 -21.203 1 97.31 138 GLY B C 1
ATOM 4127 O O . GLY B 1 138 ? -1.703 -1.876 -20.797 1 97.31 138 GLY B O 1
ATOM 4128 N N . THR B 1 139 ? -0.029 -2.285 -22.234 1 98.12 139 THR B N 1
ATOM 4129 C CA . THR B 1 139 ? -0.693 -3.375 -22.938 1 98.12 139 THR B CA 1
ATOM 4130 C C . THR B 1 139 ? 0.072 -4.684 -22.766 1 98.12 139 THR B C 1
ATOM 4132 O O . THR B 1 139 ? 1.191 -4.828 -23.266 1 98.12 139 THR B O 1
ATOM 4135 N N . PRO B 1 140 ? -0.47 -5.621 -22.094 1 98.19 140 PRO B N 1
ATOM 4136 C CA . PRO B 1 140 ? 0.192 -6.922 -21.984 1 98.19 140 PRO B CA 1
ATOM 4137 C C . PRO B 1 140 ? 0.199 -7.688 -23.312 1 98.19 140 PRO B C 1
ATOM 4139 O O . PRO B 1 140 ? -0.834 -7.785 -23.984 1 98.19 140 PRO B O 1
ATOM 4142 N N . ILE B 1 141 ? 1.341 -8.156 -23.719 1 98.69 141 ILE B N 1
ATOM 4143 C CA . ILE B 1 141 ? 1.523 -9.008 -24.891 1 98.69 141 ILE B CA 1
ATOM 4144 C C . ILE B 1 141 ? 1.857 -10.438 -24.453 1 98.69 141 ILE B C 1
ATOM 4146 O O . ILE B 1 141 ? 3.02 -10.75 -24.188 1 98.69 141 ILE B O 1
ATOM 4150 N N . GLU B 1 142 ? 0.875 -11.297 -24.469 1 98.5 142 GLU B N 1
ATOM 4151 C CA . GLU B 1 142 ? 1.048 -12.664 -24 1 98.5 142 GLU B CA 1
ATOM 4152 C C . GLU B 1 142 ? 1.819 -13.508 -25.016 1 98.5 142 GLU B C 1
ATOM 4154 O O . GLU B 1 142 ? 1.587 -13.398 -26.219 1 98.5 142 GLU B O 1
ATOM 4159 N N . VAL B 1 143 ? 2.758 -14.227 -24.547 1 98.81 143 VAL B N 1
ATOM 4160 C CA . VAL B 1 143 ? 3.479 -15.219 -25.328 1 98.81 143 VAL B CA 1
ATOM 4161 C C . VAL B 1 143 ? 3.141 -16.625 -24.828 1 98.81 143 VAL B C 1
ATOM 4163 O O . VAL B 1 143 ? 3.719 -17.094 -23.844 1 98.81 143 VAL B O 1
ATOM 4166 N N . PRO B 1 144 ? 2.287 -17.312 -25.484 1 98.19 144 PRO B N 1
ATOM 4167 C CA . PRO B 1 144 ? 1.77 -18.578 -24.969 1 98.19 144 PRO B CA 1
ATOM 4168 C C . PRO B 1 144 ? 2.82 -19.688 -24.969 1 98.19 144 PRO B C 1
ATOM 4170 O O . PRO B 1 144 ? 3.666 -19.75 -25.859 1 98.19 144 PRO B O 1
ATOM 4173 N N . THR B 1 145 ? 2.779 -20.5 -24.016 1 98 145 THR B N 1
ATOM 4174 C CA . THR B 1 145 ? 3.547 -21.734 -23.906 1 98 145 THR B CA 1
ATOM 4175 C C . THR B 1 145 ? 2.629 -22.906 -23.625 1 98 145 THR B C 1
ATOM 4177 O O . THR B 1 145 ? 1.405 -22.797 -23.719 1 98 145 THR B O 1
ATOM 4180 N N . SER B 1 146 ? 3.266 -24.109 -23.391 1 95.94 146 SER B N 1
ATOM 4181 C CA . SER B 1 146 ? 2.484 -25.328 -23.203 1 95.94 146 SER B CA 1
ATOM 4182 C C . SER B 1 146 ? 3.174 -26.297 -22.234 1 95.94 146 SER B C 1
ATOM 4184 O O . SER B 1 146 ? 4.312 -26.062 -21.828 1 95.94 146 SER B O 1
ATOM 4186 N N . VAL B 1 147 ? 2.412 -27.312 -21.906 1 96.62 147 VAL B N 1
ATOM 4187 C CA . VAL B 1 147 ? 2.967 -28.375 -21.078 1 96.62 147 VAL B CA 1
ATOM 4188 C C . VAL B 1 147 ? 4.207 -28.969 -21.75 1 96.62 147 VAL B C 1
ATOM 4190 O O . VAL B 1 147 ? 5.207 -29.25 -21.078 1 96.62 147 VAL B O 1
ATOM 4193 N N . ALA B 1 148 ? 4.164 -29.094 -23.062 1 95.94 148 ALA B N 1
ATOM 4194 C CA . ALA B 1 148 ? 5.246 -29.703 -23.844 1 95.94 148 ALA B CA 1
ATOM 4195 C C . ALA B 1 148 ? 6.516 -28.859 -23.75 1 95.94 148 ALA B C 1
ATOM 4197 O O . ALA B 1 148 ? 7.625 -29.391 -23.812 1 95.94 148 ALA B O 1
ATOM 4198 N N . SER B 1 149 ? 6.402 -27.562 -23.594 1 96.81 149 SER B N 1
ATOM 4199 C CA . SER B 1 149 ? 7.543 -26.672 -23.5 1 96.81 149 SER B CA 1
ATOM 4200 C C . SER B 1 149 ? 7.902 -26.391 -22.031 1 96.81 149 SER B C 1
ATOM 4202 O O . SER B 1 149 ? 8.703 -25.5 -21.734 1 96.81 149 SER B O 1
ATOM 4204 N N . ASN B 1 150 ? 7.23 -27.062 -21.094 1 97.62 150 ASN B N 1
ATOM 4205 C CA . ASN B 1 150 ? 7.352 -26.828 -19.656 1 97.62 150 ASN B CA 1
ATOM 4206 C C . ASN B 1 150 ? 7.02 -25.391 -19.297 1 97.62 150 ASN B C 1
ATOM 4208 O O . ASN B 1 150 ? 7.633 -24.812 -18.406 1 97.62 150 ASN B O 1
ATOM 4212 N N . PHE B 1 151 ? 6.203 -24.828 -20.141 1 98.25 151 PHE B N 1
ATOM 4213 C CA . PHE B 1 151 ? 5.652 -23.484 -19.938 1 98.25 151 PHE B CA 1
ATOM 4214 C C . PHE B 1 151 ? 6.758 -22.438 -19.953 1 98.25 151 PHE B C 1
ATOM 4216 O O . PHE B 1 151 ? 6.723 -21.484 -19.188 1 98.25 151 PHE B O 1
ATOM 4223 N N . LYS B 1 152 ? 7.785 -22.594 -20.797 1 98.38 152 LYS B N 1
ATOM 4224 C CA . LYS B 1 152 ? 8.867 -21.625 -20.984 1 98.38 152 LYS B CA 1
ATOM 4225 C C . LYS B 1 152 ? 8.898 -21.109 -22.422 1 98.38 152 LYS B C 1
ATOM 4227 O O . LYS B 1 152 ? 8.68 -21.859 -23.359 1 98.38 152 LYS B O 1
ATOM 4232 N N . ILE B 1 153 ? 9.188 -19.844 -22.547 1 98.69 153 ILE B N 1
ATOM 4233 C CA . ILE B 1 153 ? 9.289 -19.281 -23.891 1 98.69 153 ILE B CA 1
ATOM 4234 C C . ILE B 1 153 ? 10.703 -19.484 -24.438 1 98.69 153 ILE B C 1
ATOM 4236 O O . ILE B 1 153 ? 11.648 -19.656 -23.656 1 98.69 153 ILE B O 1
ATOM 4240 N N . THR B 1 154 ? 10.828 -19.453 -25.734 1 98.31 154 THR B N 1
ATOM 4241 C CA . THR B 1 154 ? 12.117 -19.516 -26.422 1 98.31 154 THR B CA 1
ATOM 4242 C C . THR B 1 154 ? 12.602 -18.125 -26.797 1 98.31 154 THR B C 1
ATOM 4244 O O . THR B 1 154 ? 11.812 -17.172 -26.812 1 98.31 154 THR B O 1
ATOM 4247 N N . PRO B 1 155 ? 13.93 -18.016 -27.109 1 98.56 155 PRO B N 1
ATOM 4248 C CA . PRO B 1 155 ? 14.43 -16.75 -27.609 1 98.56 155 PRO B CA 1
ATOM 4249 C C . PRO B 1 155 ? 13.695 -16.281 -28.875 1 98.56 155 PRO B C 1
ATOM 4251 O O . PRO B 1 155 ? 13.43 -15.094 -29.047 1 98.56 155 PRO B O 1
ATOM 4254 N N . ALA B 1 156 ? 13.367 -17.234 -29.734 1 98.62 156 ALA B N 1
ATOM 4255 C CA . ALA B 1 156 ? 12.664 -16.891 -30.969 1 98.62 156 ALA B CA 1
ATOM 4256 C C . ALA B 1 156 ? 11.281 -16.328 -30.672 1 98.62 156 ALA B C 1
ATOM 4258 O O . ALA B 1 156 ? 10.852 -15.375 -31.328 1 98.62 156 ALA B O 1
ATOM 4259 N N . GLN B 1 157 ? 10.57 -16.859 -29.734 1 98.81 157 GLN B N 1
ATOM 4260 C CA . GLN B 1 157 ? 9.258 -16.359 -29.344 1 98.81 157 GLN B CA 1
ATOM 4261 C C . GLN B 1 157 ? 9.359 -14.961 -28.75 1 98.81 157 GLN B C 1
ATOM 4263 O O . GLN B 1 157 ? 8.516 -14.102 -29.016 1 98.81 157 GLN B O 1
ATOM 4268 N N . LEU B 1 158 ? 10.414 -14.789 -27.922 1 98.81 158 LEU B N 1
ATOM 4269 C CA . LEU B 1 158 ? 10.641 -13.469 -27.328 1 98.81 158 LEU B CA 1
ATOM 4270 C C . LEU B 1 158 ? 10.906 -12.43 -28.422 1 98.81 158 LEU B C 1
ATOM 4272 O O . LEU B 1 158 ? 10.305 -11.352 -28.422 1 98.81 158 LEU B O 1
ATOM 4276 N N . GLU B 1 159 ? 11.766 -12.789 -29.328 1 98.62 159 GLU B N 1
ATOM 4277 C CA . GLU B 1 159 ? 12.109 -11.875 -30.406 1 98.62 159 GLU B CA 1
ATOM 4278 C C . GLU B 1 159 ? 10.883 -11.516 -31.234 1 98.62 159 GLU B C 1
ATOM 4280 O O . GLU B 1 159 ? 10.703 -10.352 -31.625 1 98.62 159 GLU B O 1
ATOM 4285 N N . ALA B 1 160 ? 10.055 -12.492 -31.484 1 98.69 160 ALA B N 1
ATOM 4286 C CA . ALA B 1 160 ? 8.859 -12.297 -32.312 1 98.69 160 ALA B CA 1
ATOM 4287 C C . ALA B 1 160 ? 7.844 -11.406 -31.594 1 98.69 160 ALA B C 1
ATOM 4289 O O . ALA B 1 160 ? 7.043 -10.727 -32.25 1 98.69 160 ALA B O 1
ATOM 4290 N N . ALA B 1 161 ? 7.879 -11.344 -30.25 1 98.75 161 ALA B N 1
ATOM 4291 C CA . ALA B 1 161 ? 6.902 -10.602 -29.469 1 98.75 161 ALA B CA 1
ATOM 4292 C C . ALA B 1 161 ? 7.32 -9.141 -29.312 1 98.75 161 ALA B C 1
ATOM 4294 O O . ALA B 1 161 ? 6.504 -8.289 -28.969 1 98.75 161 ALA B O 1
ATOM 4295 N N . ILE B 1 162 ? 8.562 -8.805 -29.547 1 98.62 162 ILE B N 1
ATOM 4296 C CA . ILE B 1 162 ? 9.094 -7.465 -29.344 1 98.62 162 ILE B CA 1
ATOM 4297 C C . ILE B 1 162 ? 8.695 -6.57 -30.516 1 98.62 162 ILE B C 1
ATOM 4299 O O . ILE B 1 162 ? 8.828 -6.965 -31.688 1 98.62 162 ILE B O 1
ATOM 4303 N N . THR B 1 163 ? 8.125 -5.469 -30.281 1 98.31 163 THR B N 1
ATOM 4304 C CA . THR B 1 163 ? 7.809 -4.398 -31.219 1 98.31 163 THR B CA 1
ATOM 4305 C C . THR B 1 163 ? 8.469 -3.092 -30.797 1 98.31 163 THR B C 1
ATOM 4307 O O . THR B 1 163 ? 9.086 -3.016 -29.734 1 98.31 163 THR B O 1
ATOM 4310 N N . PRO B 1 164 ? 8.375 -2.033 -31.594 1 97.19 164 PRO B N 1
ATOM 4311 C CA . PRO B 1 164 ? 8.922 -0.736 -31.188 1 97.19 164 PRO B CA 1
ATOM 4312 C C . PRO B 1 164 ? 8.242 -0.167 -29.938 1 97.19 164 PRO B C 1
ATOM 4314 O O . PRO B 1 164 ? 8.766 0.761 -29.312 1 97.19 164 PRO B O 1
ATOM 4317 N N . LYS B 1 165 ? 7.09 -0.748 -29.578 1 97.88 165 LYS B N 1
ATOM 4318 C CA . LYS B 1 165 ? 6.332 -0.264 -28.422 1 97.88 165 LYS B CA 1
ATOM 4319 C C . LYS B 1 165 ? 6.684 -1.052 -27.172 1 97.88 165 LYS B C 1
ATOM 4321 O O . LYS B 1 165 ? 6.254 -0.699 -26.062 1 97.88 165 LYS B O 1
ATOM 4326 N N . THR B 1 166 ? 7.5 -2.109 -27.281 1 98.62 166 THR B N 1
ATOM 4327 C CA . THR B 1 166 ? 7.836 -2.947 -26.141 1 98.62 166 THR B CA 1
ATOM 4328 C C . THR B 1 166 ? 8.734 -2.193 -25.156 1 98.62 166 THR B C 1
ATOM 4330 O O . THR B 1 166 ? 9.797 -1.696 -25.547 1 98.62 166 THR B O 1
ATOM 4333 N N . LYS B 1 167 ? 8.227 -2.131 -23.922 1 98.31 167 LYS B N 1
ATOM 4334 C CA . LYS B 1 167 ? 8.945 -1.406 -22.891 1 98.31 167 LYS B CA 1
ATOM 4335 C C . LYS B 1 167 ? 9.539 -2.365 -21.859 1 98.31 167 LYS B C 1
ATOM 4337 O O . LYS B 1 167 ? 10.586 -2.088 -21.281 1 98.31 167 LYS B O 1
ATOM 4342 N N . MET B 1 168 ? 8.844 -3.441 -21.641 1 98.81 168 MET B N 1
ATOM 4343 C CA . MET B 1 168 ? 9.25 -4.332 -20.562 1 98.81 168 MET B CA 1
ATOM 4344 C C . MET B 1 168 ? 8.914 -5.785 -20.891 1 98.81 168 MET B C 1
ATOM 4346 O O . MET B 1 168 ? 8.117 -6.047 -21.797 1 98.81 168 MET B O 1
ATOM 4350 N N . MET B 1 169 ? 9.5 -6.711 -20.141 1 98.88 169 MET B N 1
ATOM 4351 C CA . MET B 1 169 ? 9.109 -8.109 -20 1 98.88 169 MET B CA 1
ATOM 4352 C C . MET B 1 169 ? 8.977 -8.5 -18.531 1 98.88 169 MET B C 1
ATOM 4354 O O . MET B 1 169 ? 9.867 -8.203 -17.734 1 98.88 169 MET B O 1
ATOM 4358 N N . TRP B 1 170 ? 7.852 -9.102 -18.172 1 98.88 170 TRP B N 1
ATOM 4359 C CA . TRP B 1 170 ? 7.641 -9.555 -16.797 1 98.88 170 TRP B CA 1
ATOM 4360 C C . TRP B 1 170 ? 7.547 -11.078 -16.734 1 98.88 170 TRP B C 1
ATOM 4362 O O . TRP B 1 170 ? 6.855 -11.695 -17.547 1 98.88 170 TRP B O 1
ATOM 4372 N N . PHE B 1 171 ? 8.219 -11.672 -15.805 1 98.69 171 PHE B N 1
ATOM 4373 C CA . PHE B 1 171 ? 8.047 -13.094 -15.562 1 98.69 171 PHE B CA 1
ATOM 4374 C C . PHE B 1 171 ? 8.469 -13.469 -14.148 1 98.69 171 PHE B C 1
ATOM 4376 O O . PHE B 1 171 ? 9.094 -12.664 -13.453 1 98.69 171 PHE B O 1
ATOM 4383 N N . SER B 1 172 ? 8.031 -14.578 -13.727 1 98.25 172 SER B N 1
ATOM 4384 C CA . SER B 1 172 ? 8.484 -15.109 -12.445 1 98.25 172 SER B CA 1
ATOM 4385 C C . SER B 1 172 ? 9.25 -16.422 -12.633 1 98.25 172 SER B C 1
ATOM 4387 O O . SER B 1 172 ? 8.938 -17.203 -13.531 1 98.25 172 SER B O 1
ATOM 4389 N N . SER B 1 173 ? 10.203 -16.625 -11.867 1 96.31 173 SER B N 1
ATOM 4390 C CA . SER B 1 173 ? 10.992 -17.844 -11.789 1 96.31 173 SER B CA 1
ATOM 4391 C C . SER B 1 173 ? 11.422 -18.156 -10.359 1 96.31 173 SER B C 1
ATOM 4393 O O . SER B 1 173 ? 12.18 -17.391 -9.758 1 96.31 173 SER B O 1
ATOM 4395 N N . PRO B 1 174 ? 10.953 -19.25 -9.82 1 97.81 174 PRO B N 1
ATOM 4396 C CA . PRO B 1 174 ? 9.984 -20.234 -10.32 1 97.81 174 PRO B CA 1
ATOM 4397 C C . PRO B 1 174 ? 8.656 -19.594 -10.711 1 97.81 174 PRO B C 1
ATOM 4399 O O . PRO B 1 174 ? 8.227 -18.609 -10.102 1 97.81 174 PRO B O 1
ATOM 4402 N N . CYS B 1 175 ? 8.023 -20.219 -11.68 1 98.38 175 CYS B N 1
ATOM 4403 C CA . CYS B 1 175 ? 6.828 -19.641 -12.297 1 98.38 175 CYS B CA 1
ATOM 4404 C C . CYS B 1 175 ? 5.586 -19.969 -11.469 1 98.38 175 CYS B C 1
ATOM 4406 O O . CYS B 1 175 ? 5.383 -21.109 -11.062 1 98.38 175 CYS B O 1
ATOM 4408 N N . ASN B 1 176 ? 4.816 -19.047 -11.07 1 97.69 176 ASN B N 1
ATOM 4409 C CA . ASN B 1 176 ? 3.402 -19.172 -10.742 1 97.69 176 ASN B CA 1
ATOM 4410 C C . ASN B 1 176 ? 2.518 -18.953 -11.961 1 97.69 176 ASN B C 1
ATOM 4412 O O . ASN B 1 176 ? 2.424 -17.844 -12.469 1 97.69 176 ASN B O 1
ATOM 4416 N N . PRO B 1 177 ? 2.033 -20.031 -12.492 1 97.69 177 PRO B N 1
ATOM 4417 C CA . PRO B 1 177 ? 1.462 -21.156 -11.742 1 97.69 177 PRO B CA 1
ATOM 4418 C C . PRO B 1 177 ? 2.139 -22.484 -12.055 1 97.69 177 PRO B C 1
ATOM 4420 O O . PRO B 1 177 ? 1.756 -23.516 -11.508 1 97.69 177 PRO B O 1
ATOM 4423 N N . SER B 1 178 ? 3.16 -22.531 -12.898 1 97.94 178 SER B N 1
ATOM 4424 C CA . SER B 1 178 ? 3.566 -23.812 -13.461 1 97.94 178 SER B CA 1
ATOM 4425 C C . SER B 1 178 ? 4.652 -24.469 -12.617 1 97.94 178 SER B C 1
ATOM 4427 O O . SER B 1 178 ? 4.895 -25.672 -12.734 1 97.94 178 SER B O 1
ATOM 4429 N N . GLY B 1 179 ? 5.375 -23.641 -11.906 1 98 179 GLY B N 1
ATOM 4430 C CA . GLY B 1 179 ? 6.496 -24.156 -11.133 1 98 179 GLY B CA 1
ATOM 4431 C C . GLY B 1 179 ? 7.758 -24.328 -11.953 1 98 179 GLY B C 1
ATOM 4432 O O . GLY B 1 179 ? 8.789 -24.75 -11.438 1 98 179 GLY B O 1
ATOM 4433 N N . SER B 1 180 ? 7.734 -23.969 -13.195 1 97.81 180 SER B N 1
ATOM 4434 C CA . SER B 1 180 ? 8.906 -24.109 -14.055 1 97.81 180 SER B CA 1
ATOM 4435 C C . SER B 1 180 ? 10.008 -23.125 -13.648 1 97.81 180 SER B C 1
ATOM 4437 O O . SER B 1 180 ? 9.719 -22.047 -13.125 1 97.81 180 SER B O 1
ATOM 4439 N N . ILE B 1 181 ? 11.258 -23.5 -13.836 1 97.75 181 ILE B N 1
ATOM 4440 C CA . ILE B 1 181 ? 12.438 -22.688 -13.586 1 97.75 181 ILE B CA 1
ATOM 4441 C C . ILE B 1 181 ? 13.297 -22.625 -14.844 1 97.75 181 ILE B C 1
ATOM 4443 O O . ILE B 1 181 ? 13.633 -23.656 -15.422 1 97.75 181 ILE B O 1
ATOM 4447 N N . TYR B 1 182 ? 13.555 -21.453 -15.305 1 97 182 TYR B N 1
ATOM 4448 C CA . TYR B 1 182 ? 14.508 -21.328 -16.406 1 97 182 TYR B CA 1
ATOM 4449 C C . TYR B 1 182 ? 15.922 -21.688 -15.945 1 97 182 TYR B C 1
ATOM 4451 O O . TYR B 1 182 ? 16.375 -21.234 -14.898 1 97 182 TYR B O 1
ATOM 4459 N N . SER B 1 183 ? 16.609 -22.484 -16.734 1 95.69 183 SER B N 1
ATOM 4460 C CA . SER B 1 183 ? 18.016 -22.781 -16.453 1 95.69 183 SER B CA 1
ATOM 4461 C C . SER B 1 183 ? 18.906 -21.578 -16.766 1 95.69 183 SER B C 1
ATOM 4463 O O . SER B 1 183 ? 18.453 -20.609 -17.391 1 95.69 183 SER B O 1
ATOM 4465 N N . LYS B 1 184 ? 20.109 -21.641 -16.344 1 96.81 184 LYS B N 1
ATOM 4466 C CA . LYS B 1 184 ? 21.078 -20.594 -16.656 1 96.81 184 LYS B CA 1
ATOM 4467 C C . LYS B 1 184 ? 21.203 -20.406 -18.172 1 96.81 184 LYS B C 1
ATOM 4469 O O . LYS B 1 184 ? 21.172 -19.281 -18.656 1 96.81 184 LYS B O 1
ATOM 4474 N N . GLU B 1 185 ? 21.281 -21.531 -18.859 1 97.38 185 GLU B N 1
ATOM 4475 C CA . GLU B 1 185 ? 21.469 -21.484 -20.312 1 97.38 185 GLU B CA 1
ATOM 4476 C C . GLU B 1 185 ? 20.25 -20.859 -20.984 1 97.38 185 GLU B C 1
ATOM 4478 O O . GLU B 1 185 ? 20.391 -20.062 -21.922 1 97.38 185 GLU B O 1
ATOM 4483 N N . GLU B 1 186 ? 19.109 -21.219 -20.547 1 97.69 186 GLU B N 1
ATOM 4484 C CA . GLU B 1 186 ? 17.875 -20.656 -21.109 1 97.69 186 GLU B CA 1
ATOM 4485 C C . GLU B 1 186 ? 17.797 -19.156 -20.859 1 97.69 186 GLU B C 1
ATOM 4487 O O . GLU B 1 186 ? 17.422 -18.391 -21.766 1 97.69 186 GLU B O 1
ATOM 4492 N N . LEU B 1 187 ? 18.141 -18.703 -19.656 1 98.38 187 LEU B N 1
ATOM 4493 C CA . LEU B 1 187 ? 18.109 -17.281 -19.328 1 98.38 187 LEU B CA 1
ATOM 4494 C C . LEU B 1 187 ? 19.141 -16.516 -20.141 1 98.38 187 LEU B C 1
ATOM 4496 O O . LEU B 1 187 ? 18.891 -15.391 -20.578 1 98.38 187 LEU B O 1
ATOM 4500 N N . GLU B 1 188 ? 20.312 -17.109 -20.312 1 98.5 188 GLU B N 1
ATOM 4501 C CA . GLU B 1 188 ? 21.359 -16.484 -21.109 1 98.5 188 GLU B CA 1
ATOM 4502 C C . GLU B 1 188 ? 20.906 -16.312 -22.562 1 98.5 188 GLU B C 1
ATOM 4504 O O . GLU B 1 188 ? 21.188 -15.297 -23.188 1 98.5 188 GLU B O 1
ATOM 4509 N N . ALA B 1 189 ? 20.234 -17.328 -23.047 1 98.69 189 ALA B N 1
ATOM 4510 C CA . ALA B 1 189 ? 19.719 -17.25 -24.422 1 98.69 189 ALA B CA 1
ATOM 4511 C C . ALA B 1 189 ? 18.688 -16.141 -24.562 1 98.69 189 ALA B C 1
ATOM 4513 O O . ALA B 1 189 ? 18.688 -15.422 -25.562 1 98.69 189 ALA B O 1
ATOM 4514 N N . LEU B 1 190 ? 17.781 -16 -23.609 1 98.69 190 LEU B N 1
ATOM 4515 C CA . LEU B 1 190 ? 16.812 -14.906 -23.625 1 98.69 190 LEU B CA 1
ATOM 4516 C C . LEU B 1 190 ? 17.531 -13.555 -23.516 1 98.69 190 LEU B C 1
ATOM 4518 O O . LEU B 1 190 ? 17.156 -12.594 -24.172 1 98.69 190 LEU B O 1
ATOM 4522 N N . ALA B 1 191 ? 18.562 -13.484 -22.641 1 98.62 191 ALA B N 1
ATOM 4523 C CA . ALA B 1 191 ? 19.328 -12.258 -22.406 1 98.62 191 ALA B CA 1
ATOM 4524 C C . ALA B 1 191 ? 20 -11.781 -23.703 1 98.62 191 ALA B C 1
ATOM 4526 O O . ALA B 1 191 ? 20.125 -10.578 -23.938 1 98.62 191 ALA B O 1
ATOM 4527 N N . GLU B 1 192 ? 20.406 -12.719 -24.547 1 98.5 192 GLU B N 1
ATOM 4528 C CA . GLU B 1 192 ? 21.031 -12.352 -25.812 1 98.5 192 GLU B CA 1
ATOM 4529 C C . GLU B 1 192 ? 20.078 -11.57 -26.703 1 98.5 192 GLU B C 1
ATOM 4531 O O . GLU B 1 192 ? 20.484 -10.656 -27.422 1 98.5 192 GLU B O 1
ATOM 4536 N N . ILE B 1 193 ? 18.828 -11.93 -26.672 1 98.62 193 ILE B N 1
ATOM 4537 C CA . ILE B 1 193 ? 17.797 -11.195 -27.406 1 98.62 193 ILE B CA 1
ATOM 4538 C C . ILE B 1 193 ? 17.594 -9.82 -26.766 1 98.62 193 ILE B C 1
ATOM 4540 O O . ILE B 1 193 ? 17.547 -8.805 -27.469 1 98.62 193 ILE B O 1
ATOM 4544 N N . LEU B 1 194 ? 17.531 -9.773 -25.453 1 98.56 194 LEU B N 1
ATOM 4545 C CA . LEU B 1 194 ? 17.203 -8.555 -24.719 1 98.56 194 LEU B CA 1
ATOM 4546 C C . LEU B 1 194 ? 18.328 -7.531 -24.859 1 98.56 194 LEU B C 1
ATOM 4548 O O . LEU B 1 194 ? 18.062 -6.328 -24.906 1 98.56 194 LEU B O 1
ATOM 4552 N N . LYS B 1 195 ? 19.578 -7.961 -24.938 1 98 195 LYS B N 1
ATOM 4553 C CA . LYS B 1 195 ? 20.734 -7.078 -25.031 1 98 195 LYS B CA 1
ATOM 4554 C C . LYS B 1 195 ? 20.703 -6.27 -26.328 1 98 195 LYS B C 1
ATOM 4556 O O . LYS B 1 195 ? 21.297 -5.195 -26.406 1 98 195 LYS B O 1
ATOM 4561 N N . LYS B 1 196 ? 19.969 -6.766 -27.312 1 97.62 196 LYS B N 1
ATOM 4562 C CA . LYS B 1 196 ? 19.828 -6.043 -28.578 1 97.62 196 LYS B CA 1
ATOM 4563 C C . LYS B 1 196 ? 18.859 -4.871 -28.422 1 97.62 196 LYS B C 1
ATOM 4565 O O . LYS B 1 196 ? 18.812 -3.988 -29.281 1 97.62 196 LYS B O 1
ATOM 4570 N N . HIS B 1 197 ? 18.125 -4.816 -27.344 1 97.19 197 HIS B N 1
ATOM 4571 C CA . HIS B 1 197 ? 17.125 -3.787 -27.078 1 97.19 197 HIS B CA 1
ATOM 4572 C C . HIS B 1 197 ? 17.375 -3.113 -25.734 1 97.19 197 HIS B C 1
ATOM 4574 O O . HIS B 1 197 ? 16.641 -3.336 -24.766 1 97.19 197 HIS B O 1
ATOM 4580 N N . PRO B 1 198 ? 18.25 -2.17 -25.672 1 94 198 PRO B N 1
ATOM 4581 C CA . PRO B 1 198 ? 18.719 -1.618 -24.406 1 94 198 PRO B CA 1
ATOM 4582 C C . PRO B 1 198 ? 17.656 -0.821 -23.672 1 94 198 PRO B C 1
ATOM 4584 O O . PRO B 1 198 ? 17.812 -0.505 -22.484 1 94 198 PRO B O 1
ATOM 4587 N N . ASN B 1 199 ? 16.547 -0.586 -24.297 1 95.06 199 ASN B N 1
ATOM 4588 C CA . ASN B 1 199 ? 15.508 0.192 -23.641 1 95.06 199 ASN B CA 1
ATOM 4589 C C . ASN B 1 199 ? 14.406 -0.706 -23.094 1 95.06 199 ASN B C 1
ATOM 4591 O O . ASN B 1 199 ? 13.43 -0.216 -22.516 1 95.06 199 ASN B O 1
ATOM 4595 N N . ILE B 1 200 ? 14.547 -2.008 -23.266 1 98.12 200 ILE B N 1
ATOM 4596 C CA . ILE B 1 200 ? 13.609 -2.951 -22.672 1 98.12 200 ILE B CA 1
ATOM 4597 C C . ILE B 1 200 ? 14.102 -3.381 -21.297 1 98.12 200 ILE B C 1
ATOM 4599 O O . ILE B 1 200 ? 15.25 -3.809 -21.156 1 98.12 200 ILE B O 1
ATOM 4603 N N . TYR B 1 201 ? 13.281 -3.18 -20.281 1 98.75 201 TYR B N 1
ATOM 4604 C CA . TYR B 1 201 ? 13.602 -3.572 -18.906 1 98.75 201 TYR B CA 1
ATOM 4605 C C . TYR B 1 201 ? 12.883 -4.863 -18.531 1 98.75 201 TYR B C 1
ATOM 4607 O O . TYR B 1 201 ? 11.75 -5.102 -18.953 1 98.75 201 TYR B O 1
ATOM 4615 N N . VAL B 1 202 ? 13.547 -5.703 -17.75 1 98.88 202 VAL B N 1
ATOM 4616 C CA . VAL B 1 202 ? 12.992 -6.984 -17.328 1 98.88 202 VAL B CA 1
ATOM 4617 C C . VAL B 1 202 ? 12.617 -6.93 -15.844 1 98.88 202 VAL B C 1
ATOM 4619 O O . VAL B 1 202 ? 13.43 -6.531 -15.008 1 98.88 202 VAL B O 1
ATOM 4622 N N . VAL B 1 203 ? 11.398 -7.238 -15.562 1 98.94 203 VAL B N 1
ATOM 4623 C CA . VAL B 1 203 ? 11.008 -7.539 -14.188 1 98.94 203 VAL B CA 1
ATOM 4624 C C . VAL B 1 203 ? 11.125 -9.039 -13.93 1 98.94 203 VAL B C 1
ATOM 4626 O O . VAL B 1 203 ? 10.43 -9.844 -14.555 1 98.94 203 VAL B O 1
ATOM 4629 N N . SER B 1 204 ? 12.039 -9.359 -13.125 1 98.88 204 SER B N 1
ATOM 4630 C CA . SER B 1 204 ? 12.211 -10.734 -12.68 1 98.88 204 SER B CA 1
ATOM 4631 C C . SER B 1 204 ? 11.641 -10.938 -11.273 1 98.88 204 SER B C 1
ATOM 4633 O O . SER B 1 204 ? 12.273 -10.555 -10.281 1 98.88 204 SER B O 1
ATOM 4635 N N . ASP B 1 205 ? 10.461 -11.523 -11.219 1 98.81 205 ASP B N 1
ATOM 4636 C CA . ASP B 1 205 ? 9.828 -11.844 -9.938 1 98.81 205 ASP B CA 1
ATOM 4637 C C . ASP B 1 205 ? 10.352 -13.164 -9.383 1 98.81 205 ASP B C 1
ATOM 4639 O O . ASP B 1 205 ? 10.023 -14.234 -9.906 1 98.81 205 ASP B O 1
ATOM 4643 N N . GLU B 1 206 ? 11.094 -13.07 -8.312 1 98.69 206 GLU B N 1
ATOM 4644 C CA . GLU B 1 206 ? 11.805 -14.234 -7.777 1 98.69 206 GLU B CA 1
ATOM 4645 C C . GLU B 1 206 ? 11.328 -14.562 -6.363 1 98.69 206 GLU B C 1
ATOM 4647 O O . GLU B 1 206 ? 12.125 -15.008 -5.527 1 98.69 206 GLU B O 1
ATOM 4652 N N . ILE B 1 207 ? 10.062 -14.352 -6.125 1 98.31 207 ILE B N 1
ATOM 4653 C CA . ILE B 1 207 ? 9.445 -14.492 -4.809 1 98.31 207 ILE B CA 1
ATOM 4654 C C . ILE B 1 207 ? 9.539 -15.953 -4.352 1 98.31 207 ILE B C 1
ATOM 4656 O O . ILE B 1 207 ? 9.555 -16.234 -3.152 1 98.31 207 ILE B O 1
ATOM 4660 N N . TYR B 1 208 ? 9.719 -16.922 -5.277 1 98 208 TYR B N 1
ATOM 4661 C CA . TYR B 1 208 ? 9.734 -18.344 -4.953 1 98 208 TYR B CA 1
ATOM 4662 C C . TYR B 1 208 ? 11.156 -18.891 -4.996 1 98 208 TYR B C 1
ATOM 4664 O O . TYR B 1 208 ? 11.352 -20.109 -4.977 1 98 208 TYR B O 1
ATOM 4672 N N . GLU B 1 209 ? 12.172 -18.047 -5.008 1 97.44 209 GLU B N 1
ATOM 4673 C CA . GLU B 1 209 ? 13.539 -18.469 -5.285 1 97.44 209 GLU B CA 1
ATOM 4674 C C . GLU B 1 209 ? 13.977 -19.594 -4.34 1 97.44 209 GLU B C 1
ATOM 4676 O O . GLU B 1 209 ? 14.68 -20.516 -4.746 1 97.44 209 GLU B O 1
ATOM 4681 N N . HIS B 1 210 ? 13.477 -19.578 -3.096 1 97.06 210 HIS B N 1
ATOM 4682 C CA . HIS B 1 210 ? 13.953 -20.516 -2.098 1 97.06 210 HIS B CA 1
ATOM 4683 C C . HIS B 1 210 ? 13.117 -21.797 -2.104 1 97.06 210 HIS B C 1
ATOM 4685 O O . HIS B 1 210 ? 13.508 -22.812 -1.514 1 97.06 210 HIS B O 1
ATOM 4691 N N . ILE B 1 211 ? 11.945 -21.75 -2.695 1 97.38 211 ILE B N 1
ATOM 4692 C CA . ILE B 1 211 ? 11.156 -22.969 -2.916 1 97.38 211 ILE B CA 1
ATOM 4693 C C . ILE B 1 211 ? 11.531 -23.578 -4.262 1 97.38 211 ILE B C 1
ATOM 4695 O O . ILE B 1 211 ? 10.797 -23.453 -5.238 1 97.38 211 ILE B O 1
ATOM 4699 N N . ASN B 1 212 ? 12.617 -24.156 -4.289 1 96.56 212 ASN B N 1
ATOM 4700 C CA . ASN B 1 212 ? 13.336 -24.688 -5.441 1 96.56 212 ASN B CA 1
ATOM 4701 C C . ASN B 1 212 ? 13.789 -26.125 -5.207 1 96.56 212 ASN B C 1
ATOM 4703 O O . ASN B 1 212 ? 14.508 -26.406 -4.25 1 96.56 212 ASN B O 1
ATOM 4707 N N . TYR B 1 213 ? 13.406 -27.031 -6.121 1 96.81 213 TYR B N 1
ATOM 4708 C CA . TYR B 1 213 ? 13.656 -28.453 -5.902 1 96.81 213 TYR B CA 1
ATOM 4709 C C . TYR B 1 213 ? 14.812 -28.938 -6.77 1 96.81 213 TYR B C 1
ATOM 4711 O O . TYR B 1 213 ? 15.133 -30.125 -6.77 1 96.81 213 TYR B O 1
ATOM 4719 N N . THR B 1 214 ? 15.398 -28.062 -7.531 1 92.88 214 THR B N 1
ATOM 4720 C CA . THR B 1 214 ? 16.422 -28.453 -8.492 1 92.88 214 THR B CA 1
ATOM 4721 C C . THR B 1 214 ? 17.828 -28.266 -7.898 1 92.88 214 THR B C 1
ATOM 4723 O O . THR B 1 214 ? 18.797 -28.797 -8.422 1 92.88 214 THR B O 1
ATOM 4726 N N . GLY B 1 215 ? 17.938 -27.484 -6.828 1 86 215 GLY B N 1
ATOM 4727 C CA . GLY B 1 215 ? 19.219 -27.219 -6.195 1 86 215 GLY B CA 1
ATOM 4728 C C . GLY B 1 215 ? 19.938 -26.016 -6.781 1 86 215 GLY B C 1
ATOM 4729 O O . GLY B 1 215 ? 20.828 -25.453 -6.148 1 86 215 GLY B O 1
ATOM 4730 N N . ASN B 1 216 ? 19.594 -25.703 -7.996 1 86 216 ASN B N 1
ATOM 4731 C CA . ASN B 1 216 ? 20.266 -24.562 -8.617 1 86 216 ASN B CA 1
ATOM 4732 C C . ASN B 1 216 ? 19.266 -23.469 -8.977 1 86 216 ASN B C 1
ATOM 4734 O O . ASN B 1 216 ? 18.156 -23.75 -9.422 1 86 216 ASN B O 1
ATOM 4738 N N . TYR B 1 217 ? 19.609 -22.203 -8.672 1 90.38 217 TYR B N 1
ATOM 4739 C CA . TYR B 1 217 ? 18.812 -21.047 -9.039 1 90.38 217 TYR B CA 1
ATOM 4740 C C . TYR B 1 217 ? 19.672 -19.953 -9.664 1 90.38 217 TYR B C 1
ATOM 4742 O O . TYR B 1 217 ? 20.812 -19.75 -9.242 1 90.38 217 TYR B O 1
ATOM 4750 N N . TYR B 1 218 ? 19.188 -19.391 -10.734 1 94.94 218 TYR B N 1
ATOM 4751 C CA . TYR B 1 218 ? 19.922 -18.344 -11.438 1 94.94 218 TYR B CA 1
ATOM 4752 C C . TYR B 1 218 ? 19.016 -17.156 -11.711 1 94.94 218 TYR B C 1
ATOM 4754 O O . TYR B 1 218 ? 17.906 -17.312 -12.227 1 94.94 218 TYR B O 1
ATOM 4762 N N . SER B 1 219 ? 19.5 -15.969 -11.297 1 97.81 219 SER B N 1
ATOM 4763 C CA . SER B 1 219 ? 18.766 -14.734 -11.562 1 97.81 219 SER B CA 1
ATOM 4764 C C . SER B 1 219 ? 19.203 -14.102 -12.875 1 97.81 219 SER B C 1
ATOM 4766 O O . SER B 1 219 ? 20.406 -13.945 -13.125 1 97.81 219 SER B O 1
ATOM 4768 N N . ILE B 1 220 ? 18.328 -13.719 -13.672 1 98.5 220 ILE B N 1
ATOM 4769 C CA . ILE B 1 220 ? 18.656 -13.141 -14.977 1 98.5 220 ILE B CA 1
ATOM 4770 C C . ILE B 1 220 ? 19.438 -11.836 -14.789 1 98.5 220 ILE B C 1
ATOM 4772 O O . ILE B 1 220 ? 20.266 -11.477 -15.625 1 98.5 220 ILE B O 1
ATOM 4776 N N . GLY B 1 221 ? 19.234 -11.164 -13.648 1 98.25 221 GLY B N 1
ATOM 4777 C CA . GLY B 1 221 ? 19.938 -9.922 -13.367 1 98.25 221 GLY B CA 1
ATOM 4778 C C . GLY B 1 221 ? 21.422 -10.109 -13.148 1 98.25 221 GLY B C 1
ATOM 4779 O O . GLY B 1 221 ? 22.188 -9.141 -13.188 1 98.25 221 GLY B O 1
ATOM 4780 N N . SER B 1 222 ? 21.844 -11.352 -12.922 1 97.81 222 SER B N 1
ATOM 4781 C CA . SER B 1 222 ? 23.25 -11.633 -12.672 1 97.81 222 SER B CA 1
ATOM 4782 C C . SER B 1 222 ? 24.016 -11.867 -13.969 1 97.81 222 SER B C 1
ATOM 4784 O O . SER B 1 222 ? 25.25 -11.984 -13.969 1 97.81 222 SER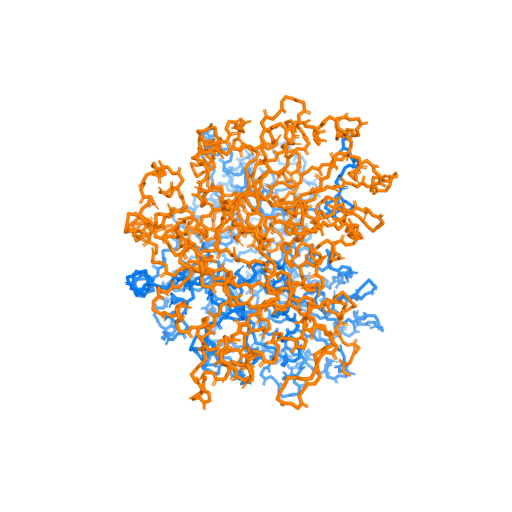 B O 1
ATOM 4786 N N . ILE B 1 223 ? 23.312 -11.969 -15.102 1 98.12 223 ILE B N 1
ATOM 4787 C CA . ILE B 1 223 ? 23.938 -12.172 -16.406 1 98.12 223 ILE B CA 1
ATOM 4788 C C . ILE B 1 223 ? 24.672 -10.898 -16.828 1 98.12 223 ILE B C 1
ATOM 4790 O O . ILE B 1 223 ? 24.078 -9.82 -16.859 1 98.12 223 ILE B O 1
ATOM 4794 N N . PRO B 1 224 ? 25.953 -11.016 -17.203 1 97.19 224 PRO B N 1
ATOM 4795 C CA . PRO B 1 224 ? 26.672 -9.82 -17.656 1 97.19 224 PRO B CA 1
ATOM 4796 C C . PRO B 1 224 ? 25.953 -9.086 -18.781 1 97.19 224 PRO B C 1
ATOM 4798 O O . PRO B 1 224 ? 25.516 -9.711 -19.75 1 97.19 224 PRO B O 1
ATOM 4801 N N . GLY B 1 225 ? 25.766 -7.824 -18.578 1 96.88 225 GLY B N 1
ATOM 4802 C CA . GLY B 1 225 ? 25.094 -7.004 -19.578 1 96.88 225 GLY B CA 1
ATOM 4803 C C . GLY B 1 225 ? 23.641 -6.738 -19.25 1 96.88 225 GLY B C 1
ATOM 4804 O O . GLY B 1 225 ? 23 -5.887 -19.875 1 96.88 225 GLY B O 1
ATOM 4805 N N . MET B 1 226 ? 23.109 -7.453 -18.234 1 97.81 226 MET B N 1
ATOM 4806 C CA . MET B 1 226 ? 21.688 -7.305 -17.906 1 97.81 226 MET B CA 1
ATOM 4807 C C . MET B 1 226 ? 21.516 -6.461 -16.656 1 97.81 226 MET B C 1
ATOM 4809 O O . MET B 1 226 ? 20.391 -6.078 -16.312 1 97.81 226 MET B O 1
ATOM 4813 N N . GLU B 1 227 ? 22.594 -6.027 -15.953 1 93.88 227 GLU B N 1
ATOM 4814 C CA . GLU B 1 227 ? 22.578 -5.461 -14.609 1 93.88 227 GLU B CA 1
ATOM 4815 C C . GLU B 1 227 ? 21.766 -4.168 -14.562 1 93.88 227 GLU B C 1
ATOM 4817 O O . GLU B 1 227 ? 21.109 -3.873 -13.562 1 93.88 227 GLU B O 1
ATOM 4822 N N . ASN B 1 228 ? 21.766 -3.438 -15.633 1 95.44 228 ASN B N 1
ATOM 4823 C CA . ASN B 1 228 ? 21.156 -2.115 -15.641 1 95.44 228 ASN B CA 1
ATOM 4824 C C . ASN B 1 228 ? 19.766 -2.148 -16.266 1 95.44 228 ASN B C 1
ATOM 4826 O O . ASN B 1 228 ? 19.094 -1.116 -16.359 1 95.44 228 ASN B O 1
ATOM 4830 N N . ASN B 1 229 ? 19.312 -3.398 -16.656 1 97.81 229 ASN B N 1
ATOM 4831 C CA . ASN B 1 229 ? 18.016 -3.496 -17.328 1 97.81 229 ASN B CA 1
ATOM 4832 C C . ASN B 1 229 ? 17.078 -4.473 -16.609 1 97.81 229 ASN B C 1
ATOM 4834 O O . ASN B 1 229 ? 16.031 -4.828 -17.141 1 97.81 229 ASN B O 1
ATOM 4838 N N . VAL B 1 230 ? 17.516 -4.898 -15.422 1 98.75 230 VAL B N 1
ATOM 4839 C CA . VAL B 1 230 ? 16.688 -5.848 -14.695 1 98.75 230 VAL B CA 1
ATOM 4840 C C . VAL B 1 230 ? 16.25 -5.242 -13.359 1 98.75 230 VAL B C 1
ATOM 4842 O O . VAL B 1 230 ? 17.047 -4.59 -12.68 1 98.75 230 VAL B O 1
ATOM 4845 N N . ILE B 1 231 ? 15.016 -5.328 -13.07 1 98.88 231 ILE B N 1
ATOM 4846 C CA . ILE B 1 231 ? 14.438 -5.082 -11.75 1 98.88 231 ILE B CA 1
ATOM 4847 C C . ILE B 1 231 ? 14.055 -6.41 -11.102 1 98.88 231 ILE B C 1
ATOM 4849 O O . ILE B 1 231 ? 13.156 -7.105 -11.586 1 98.88 231 ILE B O 1
ATOM 4853 N N . THR B 1 232 ? 14.727 -6.777 -10.047 1 98.94 232 THR B N 1
ATOM 4854 C CA . THR B 1 232 ? 14.445 -8.023 -9.344 1 98.94 232 THR B CA 1
ATOM 4855 C C . THR B 1 232 ? 13.453 -7.789 -8.211 1 98.94 232 THR B C 1
ATOM 4857 O O . THR B 1 232 ? 13.672 -6.918 -7.363 1 98.94 232 THR B O 1
ATOM 4860 N N . VAL B 1 233 ? 12.359 -8.477 -8.258 1 98.94 233 VAL B N 1
ATOM 4861 C CA . VAL B 1 233 ? 11.336 -8.422 -7.223 1 98.94 233 VAL B CA 1
ATOM 4862 C C . VAL B 1 233 ? 11.438 -9.648 -6.32 1 98.94 233 VAL B C 1
ATOM 4864 O O . VAL B 1 233 ? 11.578 -10.773 -6.805 1 98.94 233 VAL B O 1
ATOM 4867 N N . ASN B 1 234 ? 11.398 -9.438 -5.043 1 98.81 234 ASN B N 1
ATOM 4868 C CA . ASN B 1 234 ? 11.453 -10.531 -4.074 1 98.81 234 ASN B CA 1
ATOM 4869 C C . ASN B 1 234 ? 10.734 -10.164 -2.779 1 98.81 234 ASN B C 1
ATOM 4871 O O . ASN B 1 234 ? 9.969 -9.195 -2.74 1 98.81 234 ASN B O 1
ATOM 4875 N N . GLY B 1 235 ? 10.828 -11.023 -1.771 1 98.38 235 GLY B N 1
ATOM 4876 C CA . GLY B 1 235 ? 10.148 -10.844 -0.497 1 98.38 235 GLY B CA 1
ATOM 4877 C C . GLY B 1 235 ? 10.25 -12.055 0.411 1 98.38 235 GLY B C 1
ATOM 4878 O O . GLY B 1 235 ? 11.078 -12.945 0.182 1 98.38 235 GLY B O 1
ATOM 4879 N N . VAL B 1 236 ? 9.422 -12.031 1.454 1 98.38 236 VAL B N 1
ATOM 4880 C CA . VAL B 1 236 ? 9.547 -13.062 2.475 1 98.38 236 VAL B CA 1
ATOM 4881 C C . VAL B 1 236 ? 8.211 -13.781 2.648 1 98.38 236 VAL B C 1
ATOM 4883 O O . VAL B 1 236 ? 8.062 -14.633 3.529 1 98.38 236 VAL B O 1
ATOM 4886 N N . ALA B 1 237 ? 7.27 -13.508 1.824 1 98.06 237 ALA B N 1
ATOM 4887 C CA . ALA B 1 237 ? 5.902 -14.008 1.959 1 98.06 237 ALA B CA 1
ATOM 4888 C C . ALA B 1 237 ? 5.859 -15.531 1.807 1 98.06 237 ALA B C 1
ATOM 4890 O O . ALA B 1 237 ? 5.094 -16.203 2.496 1 98.06 237 ALA B O 1
ATOM 4891 N N . LYS B 1 238 ? 6.707 -16.062 0.88 1 97.88 238 LYS B N 1
ATOM 4892 C CA . LYS B 1 238 ? 6.523 -17.453 0.481 1 97.88 238 LYS B CA 1
ATOM 4893 C C . LYS B 1 238 ? 7.531 -18.359 1.178 1 97.88 238 LYS B C 1
ATOM 4895 O O . LYS B 1 238 ? 7.16 -19.172 2.035 1 97.88 238 LYS B O 1
ATOM 4900 N N . ALA B 1 239 ? 8.805 -18.031 1.03 1 95.69 239 ALA B N 1
ATOM 4901 C CA . ALA B 1 239 ? 9.844 -18.891 1.588 1 95.69 239 ALA B CA 1
ATOM 4902 C C . ALA B 1 239 ? 9.773 -18.922 3.111 1 95.69 239 ALA B C 1
ATOM 4904 O O . ALA B 1 239 ? 10.039 -19.953 3.732 1 95.69 239 ALA B O 1
ATOM 4905 N N . PHE B 1 240 ? 9.352 -17.844 3.725 1 97.88 240 PHE B N 1
ATOM 4906 C CA . PHE B 1 240 ? 9.391 -17.734 5.18 1 97.88 240 PHE B CA 1
ATOM 4907 C C . PHE B 1 240 ? 7.98 -17.75 5.762 1 97.88 240 PHE B C 1
ATOM 4909 O O . PHE B 1 240 ? 7.793 -17.469 6.945 1 97.88 240 PHE B O 1
ATOM 4916 N N . ALA B 1 241 ? 6.984 -17.984 4.953 1 97.94 241 ALA B N 1
ATOM 4917 C CA . ALA B 1 241 ? 5.59 -18.094 5.379 1 97.94 241 ALA B CA 1
ATOM 4918 C C . ALA B 1 241 ? 5.145 -16.828 6.105 1 97.94 241 ALA B C 1
ATOM 4920 O O . ALA B 1 241 ? 4.598 -16.891 7.207 1 97.94 241 ALA B O 1
ATOM 4921 N N . MET B 1 242 ? 5.387 -15.695 5.461 1 98.31 242 MET B N 1
ATOM 4922 C CA . MET B 1 242 ? 5.062 -14.398 6.051 1 98.31 242 MET B CA 1
ATOM 4923 C C . MET B 1 242 ? 4.062 -13.641 5.184 1 98.31 242 MET B C 1
ATOM 4925 O O . MET B 1 242 ? 4.16 -12.422 5.043 1 98.31 242 MET B O 1
ATOM 4929 N N . THR B 1 243 ? 3.129 -14.328 4.539 1 97.75 243 THR B N 1
ATOM 4930 C CA . THR B 1 243 ? 2.25 -13.719 3.547 1 97.75 243 THR B CA 1
ATOM 4931 C C . THR B 1 243 ? 1.463 -12.562 4.156 1 97.75 243 THR B C 1
ATOM 4933 O O . THR B 1 243 ? 1.342 -11.5 3.551 1 97.75 243 THR B O 1
ATOM 4936 N N . GLY B 1 244 ? 0.984 -12.688 5.418 1 97.88 244 GLY B N 1
ATOM 4937 C CA . GLY B 1 244 ? 0.166 -11.664 6.051 1 97.88 244 GLY B CA 1
ATOM 4938 C C . GLY B 1 244 ? 0.976 -10.492 6.586 1 97.88 244 GLY B C 1
ATOM 4939 O O . GLY B 1 244 ? 0.416 -9.469 6.965 1 97.88 244 GLY B O 1
ATOM 4940 N N . TRP B 1 245 ? 2.307 -10.625 6.59 1 98.5 245 TRP B N 1
ATOM 4941 C CA . TRP B 1 245 ? 3.174 -9.57 7.094 1 98.5 245 TRP B CA 1
ATOM 4942 C C . TRP B 1 245 ? 3.375 -8.484 6.043 1 98.5 245 TRP B C 1
ATOM 4944 O O . TRP B 1 245 ? 3.799 -7.371 6.363 1 98.5 245 TRP B O 1
ATOM 4954 N N . ARG B 1 246 ? 3.092 -8.789 4.781 1 98.44 246 ARG B N 1
ATOM 4955 C CA . ARG B 1 246 ? 3.041 -7.867 3.646 1 98.44 246 ARG B CA 1
ATOM 4956 C C . ARG B 1 246 ? 4.383 -7.168 3.449 1 98.44 246 ARG B C 1
ATOM 4958 O O . ARG B 1 246 ? 4.461 -5.938 3.525 1 98.44 246 ARG B O 1
ATOM 4965 N N . MET B 1 247 ? 5.406 -7.969 3.158 1 98.81 247 MET B N 1
ATOM 4966 C CA . MET B 1 247 ? 6.738 -7.414 2.926 1 98.81 247 MET B CA 1
ATOM 4967 C C . MET B 1 247 ? 7.297 -7.887 1.587 1 98.81 247 MET B C 1
ATOM 4969 O O . MET B 1 247 ? 7.305 -9.086 1.3 1 98.81 247 MET B O 1
ATOM 4973 N N . GLY B 1 248 ? 7.668 -6.984 0.751 1 98.75 248 GLY B N 1
ATOM 4974 C CA . GLY B 1 248 ? 8.391 -7.211 -0.489 1 98.75 248 GLY B CA 1
ATOM 4975 C C . GLY B 1 248 ? 9.461 -6.168 -0.753 1 98.75 248 GLY B C 1
ATOM 4976 O O . GLY B 1 248 ? 9.57 -5.18 -0.021 1 98.75 248 GLY B O 1
ATOM 4977 N N . TYR B 1 249 ? 10.305 -6.391 -1.684 1 98.94 249 TYR B N 1
ATOM 4978 C CA . TYR B 1 249 ? 11.344 -5.43 -2.016 1 98.94 249 TYR B CA 1
ATOM 4979 C C . TYR B 1 249 ? 11.836 -5.625 -3.447 1 98.94 249 TYR B C 1
ATOM 4981 O O . TYR B 1 249 ? 11.578 -6.66 -4.062 1 98.94 249 TYR B O 1
ATOM 4989 N N . ILE B 1 250 ? 12.531 -4.605 -3.951 1 98.94 250 ILE B N 1
ATOM 4990 C CA . ILE B 1 250 ? 13.148 -4.703 -5.27 1 98.94 250 ILE B CA 1
ATOM 4991 C C . ILE B 1 250 ? 14.625 -4.32 -5.184 1 98.94 250 ILE B C 1
ATOM 4993 O O . ILE B 1 250 ? 15.039 -3.637 -4.242 1 98.94 250 ILE B O 1
ATOM 4997 N N . GLY B 1 251 ? 15.406 -4.887 -6.008 1 98.88 251 GLY B N 1
ATOM 4998 C CA . GLY B 1 251 ? 16.656 -4.348 -6.504 1 98.88 251 GLY B CA 1
ATOM 4999 C C . GLY B 1 251 ? 16.578 -3.84 -7.93 1 98.88 251 GLY B C 1
ATOM 5000 O O . GLY B 1 251 ? 16.203 -4.59 -8.836 1 98.88 251 GLY B O 1
ATOM 5001 N N . ALA B 1 252 ? 16.875 -2.578 -8.172 1 98.75 252 ALA B N 1
ATOM 5002 C CA . ALA B 1 252 ? 16.656 -1.949 -9.477 1 98.75 252 ALA B CA 1
ATOM 5003 C C . ALA B 1 252 ? 17.719 -0.89 -9.75 1 98.75 252 ALA B C 1
ATOM 5005 O O . ALA B 1 252 ? 18.422 -0.458 -8.836 1 98.75 252 ALA B O 1
ATOM 5006 N N . PRO B 1 253 ? 17.875 -0.505 -11.055 1 98.19 253 PRO B N 1
ATOM 5007 C CA . PRO B 1 253 ? 18.656 0.712 -11.281 1 98.19 253 PRO B CA 1
ATOM 5008 C C . PRO B 1 253 ? 18.219 1.871 -10.391 1 98.19 253 PRO B C 1
ATOM 5010 O O . PRO B 1 253 ? 17.016 2.043 -10.141 1 98.19 253 PRO B O 1
ATOM 5013 N N . GLU B 1 254 ? 19.203 2.641 -10 1 98 254 GLU B N 1
ATOM 5014 C CA . GLU B 1 254 ? 18.984 3.645 -8.961 1 98 254 GLU B CA 1
ATOM 5015 C C . GLU B 1 254 ? 17.859 4.609 -9.359 1 98 254 GLU B C 1
ATOM 5017 O O . GLU B 1 254 ? 17.016 4.965 -8.531 1 98 254 GLU B O 1
ATOM 5022 N N . PHE B 1 255 ? 17.812 5.039 -10.617 1 97.19 255 PHE B N 1
ATOM 5023 C CA . PHE B 1 255 ? 16.812 6.031 -11.016 1 97.19 255 PHE B CA 1
ATOM 5024 C C . PHE B 1 255 ? 15.414 5.445 -10.961 1 97.19 255 PHE B C 1
ATOM 5026 O O . PHE B 1 255 ? 14.445 6.164 -10.703 1 97.19 255 PHE B O 1
ATOM 5033 N N . ILE B 1 256 ? 15.281 4.129 -11.18 1 98.44 256 ILE B N 1
ATOM 5034 C CA . ILE B 1 256 ? 13.977 3.473 -11.078 1 98.44 256 ILE B CA 1
ATOM 5035 C C . ILE B 1 256 ? 13.602 3.309 -9.609 1 98.44 256 ILE B C 1
ATOM 5037 O O . ILE B 1 256 ? 12.445 3.533 -9.227 1 98.44 256 ILE B O 1
ATOM 5041 N N . ALA B 1 257 ? 14.594 2.922 -8.789 1 98.62 257 ALA B N 1
ATOM 5042 C CA . ALA B 1 257 ? 14.359 2.797 -7.352 1 98.62 257 ALA B CA 1
ATOM 5043 C C . ALA B 1 257 ? 13.875 4.117 -6.758 1 98.62 257 ALA B C 1
ATOM 5045 O O . ALA B 1 257 ? 12.922 4.137 -5.977 1 98.62 257 ALA B O 1
ATOM 5046 N N . LYS B 1 258 ? 14.484 5.195 -7.145 1 96.88 258 LYS B N 1
ATOM 5047 C CA . LYS B 1 258 ? 14.094 6.52 -6.672 1 96.88 258 LYS B CA 1
ATOM 5048 C C . LYS B 1 258 ? 12.672 6.859 -7.105 1 96.88 258 LYS B C 1
ATOM 5050 O O . LYS B 1 258 ? 11.898 7.422 -6.332 1 96.88 258 LYS B O 1
ATOM 5055 N N . ALA B 1 259 ? 12.344 6.523 -8.336 1 97.94 259 ALA B N 1
ATOM 5056 C CA . ALA B 1 259 ? 11 6.77 -8.852 1 97.94 259 ALA B CA 1
ATOM 5057 C C . ALA B 1 259 ? 9.969 5.945 -8.094 1 97.94 259 ALA B C 1
ATOM 5059 O O . ALA B 1 259 ? 8.883 6.438 -7.781 1 97.94 259 ALA B O 1
ATOM 5060 N N . CYS B 1 260 ? 10.336 4.68 -7.812 1 98.56 260 CYS B N 1
ATOM 5061 C CA . CYS B 1 260 ? 9.43 3.824 -7.051 1 98.56 260 CYS B CA 1
ATOM 5062 C C . CYS B 1 260 ? 9.211 4.375 -5.645 1 98.56 260 CYS B C 1
ATOM 5064 O O . CYS B 1 260 ? 8.102 4.332 -5.121 1 98.56 260 CYS B O 1
ATOM 5066 N N . THR B 1 261 ? 10.266 4.887 -5.051 1 97.19 261 THR B N 1
ATOM 5067 C CA . THR B 1 261 ? 10.164 5.512 -3.732 1 97.19 261 THR B CA 1
ATOM 5068 C C . THR B 1 261 ? 9.211 6.703 -3.771 1 97.19 261 THR B C 1
ATOM 5070 O O . THR B 1 261 ? 8.352 6.848 -2.898 1 97.19 261 THR B O 1
ATOM 5073 N N . LYS B 1 262 ? 9.398 7.52 -4.777 1 96.06 262 LYS B N 1
ATOM 5074 C CA . LYS B 1 262 ? 8.555 8.695 -4.949 1 96.06 262 LYS B CA 1
ATOM 5075 C C . LYS B 1 262 ? 7.086 8.297 -5.105 1 96.06 262 LYS B C 1
ATOM 5077 O O . LYS B 1 262 ? 6.207 8.883 -4.465 1 96.06 262 LYS B O 1
ATOM 5082 N N . MET B 1 263 ? 6.762 7.289 -5.898 1 97.44 263 MET B N 1
ATOM 5083 C CA . MET B 1 263 ? 5.402 6.797 -6.109 1 97.44 263 MET B CA 1
ATOM 5084 C C . MET B 1 263 ? 4.824 6.223 -4.816 1 97.44 263 MET B C 1
ATOM 5086 O O . MET B 1 263 ? 3.707 6.562 -4.43 1 97.44 263 MET B O 1
ATOM 5090 N N . GLN B 1 264 ? 5.656 5.414 -4.176 1 97.31 264 GLN B N 1
ATOM 5091 C CA . GLN B 1 264 ? 5.242 4.785 -2.928 1 97.31 264 GLN B CA 1
ATOM 5092 C C . GLN B 1 264 ? 4.926 5.828 -1.861 1 97.31 264 GLN B C 1
ATOM 5094 O O . GLN B 1 264 ? 4.035 5.629 -1.032 1 97.31 264 GLN B O 1
ATOM 5099 N N . GLY B 1 265 ? 5.574 6.941 -1.924 1 95.5 265 GLY B N 1
ATOM 5100 C CA . GLY B 1 265 ? 5.355 8.039 -0.992 1 95.5 265 GLY B CA 1
ATOM 5101 C C . GLY B 1 265 ? 3.957 8.625 -1.079 1 95.5 265 GLY B C 1
ATOM 5102 O O . GLY B 1 265 ? 3.467 9.219 -0.118 1 95.5 265 GLY B O 1
ATOM 5103 N N . GLN B 1 266 ? 3.254 8.383 -2.199 1 96.31 266 GLN B N 1
ATOM 5104 C CA . GLN B 1 266 ? 1.914 8.922 -2.4 1 96.31 266 GLN B CA 1
ATOM 5105 C C . GLN B 1 266 ? 0.855 7.832 -2.279 1 96.31 266 GLN B C 1
ATOM 5107 O O . GLN B 1 266 ? -0.342 8.117 -2.25 1 96.31 266 GLN B O 1
ATOM 5112 N N . VAL B 1 267 ? 1.286 6.559 -2.164 1 97.56 267 VAL B N 1
ATOM 5113 C CA . VAL B 1 267 ? 0.345 5.445 -2.18 1 97.56 267 VAL B CA 1
ATOM 5114 C C . VAL B 1 267 ? 0.168 4.895 -0.766 1 97.56 267 VAL B C 1
ATOM 5116 O O . VAL B 1 267 ? -0.952 4.836 -0.252 1 97.56 267 VAL B O 1
ATOM 5119 N N . THR B 1 268 ? 1.331 4.562 -0.164 1 97.62 268 THR B N 1
ATOM 5120 C CA . THR B 1 268 ? 1.265 3.949 1.158 1 97.62 268 THR B CA 1
ATOM 5121 C C . THR B 1 268 ? 2.264 4.602 2.109 1 97.62 268 THR B C 1
ATOM 5123 O O . THR B 1 268 ? 2.17 4.434 3.326 1 97.62 268 THR B O 1
ATOM 5126 N N . SER B 1 269 ? 3.256 5.305 1.594 1 94.69 269 SER B N 1
ATOM 5127 C CA . SER B 1 269 ? 4.426 5.707 2.367 1 94.69 269 SER B CA 1
ATOM 5128 C C . SER B 1 269 ? 5.281 4.5 2.74 1 94.69 269 SER B C 1
ATOM 5130 O O . SER B 1 269 ? 5.512 3.615 1.914 1 94.69 269 SER B O 1
ATOM 5132 N N . GLY B 1 270 ? 5.859 4.453 3.912 1 95.62 270 GLY B N 1
ATOM 5133 C CA . GLY B 1 270 ? 6.758 3.371 4.277 1 95.62 270 GLY B CA 1
ATOM 5134 C C . GLY B 1 270 ? 6.035 2.098 4.672 1 95.62 270 GLY B C 1
ATOM 5135 O O . GLY B 1 270 ? 4.859 2.137 5.043 1 95.62 270 GLY B O 1
ATOM 5136 N N . ALA B 1 271 ? 6.707 0.954 4.555 1 98.31 271 ALA B N 1
ATOM 5137 C CA . ALA B 1 271 ? 6.152 -0.337 4.957 1 98.31 271 ALA B CA 1
ATOM 5138 C C . ALA B 1 271 ? 6.117 -0.469 6.477 1 98.31 271 ALA B C 1
ATOM 5140 O O . ALA B 1 271 ? 6.785 0.286 7.188 1 98.31 271 ALA B O 1
ATOM 5141 N N . ASN B 1 272 ? 5.297 -1.359 7.004 1 98.81 272 ASN B N 1
ATOM 5142 C CA . ASN B 1 272 ? 5.137 -1.6 8.438 1 98.81 272 ASN B CA 1
ATOM 5143 C C . ASN B 1 272 ? 6.48 -1.802 9.125 1 98.81 272 ASN B C 1
ATOM 5145 O O . ASN B 1 272 ? 7.285 -2.629 8.695 1 98.81 272 ASN B O 1
ATOM 5149 N N . THR B 1 273 ? 6.727 -1.099 10.188 1 98.69 273 THR B N 1
ATOM 5150 C CA . THR B 1 273 ? 8.047 -1.039 10.805 1 98.69 273 THR B CA 1
ATOM 5151 C C . THR B 1 273 ? 8.367 -2.348 11.523 1 98.69 273 THR B C 1
ATOM 5153 O O . THR B 1 273 ? 9.516 -2.799 11.516 1 98.69 273 THR B O 1
ATOM 5156 N N . ILE B 1 274 ? 7.367 -3.006 12.133 1 98.81 274 ILE B N 1
ATOM 5157 C CA . ILE B 1 274 ? 7.582 -4.277 12.82 1 98.81 274 ILE B CA 1
ATOM 5158 C C . ILE B 1 274 ? 7.93 -5.359 11.797 1 98.81 274 ILE B C 1
ATOM 5160 O O . ILE B 1 274 ? 8.867 -6.129 12 1 98.81 274 ILE B O 1
ATOM 5164 N N . ALA B 1 275 ? 7.18 -5.355 10.719 1 98.88 275 ALA B N 1
ATOM 5165 C CA . ALA B 1 275 ? 7.41 -6.34 9.664 1 98.88 275 ALA B CA 1
ATOM 5166 C C . ALA B 1 275 ? 8.773 -6.145 9.016 1 98.88 275 ALA B C 1
ATOM 5168 O O . ALA B 1 275 ? 9.406 -7.105 8.578 1 98.88 275 ALA B O 1
ATOM 5169 N N . GLN B 1 276 ? 9.258 -4.891 8.938 1 98.94 276 GLN B N 1
ATOM 5170 C CA . GLN B 1 276 ? 10.594 -4.652 8.406 1 98.94 276 GLN B CA 1
ATOM 5171 C C . GLN B 1 276 ? 11.664 -5.301 9.273 1 98.94 276 GLN B C 1
ATOM 5173 O O . GLN B 1 276 ? 12.617 -5.887 8.758 1 98.94 276 GLN B O 1
ATOM 5178 N N . ARG B 1 277 ? 11.469 -5.215 10.594 1 98.88 277 ARG B N 1
ATOM 5179 C CA . ARG B 1 277 ? 12.43 -5.84 11.5 1 98.88 277 ARG B CA 1
ATOM 5180 C C . ARG B 1 277 ? 12.391 -7.359 11.375 1 98.88 277 ARG B C 1
ATOM 5182 O O . ARG B 1 277 ? 13.438 -8.016 11.391 1 98.88 277 ARG B O 1
ATOM 5189 N N . ALA B 1 278 ? 11.203 -7.895 11.289 1 98.88 278 ALA B N 1
ATOM 5190 C CA . ALA B 1 278 ? 11.039 -9.328 11.062 1 98.88 278 ALA B CA 1
ATOM 5191 C C . ALA B 1 278 ? 11.703 -9.75 9.75 1 98.88 278 ALA B C 1
ATOM 5193 O O . ALA B 1 278 ? 12.359 -10.789 9.688 1 98.88 278 ALA B O 1
ATOM 5194 N N . THR B 1 279 ? 11.57 -8.938 8.75 1 98.94 279 THR B N 1
ATOM 5195 C CA . THR B 1 279 ? 12.125 -9.219 7.434 1 98.94 279 THR B CA 1
ATOM 5196 C C . THR B 1 279 ? 13.648 -9.219 7.48 1 98.94 279 THR B C 1
ATOM 5198 O O . THR B 1 279 ? 14.297 -10.047 6.832 1 98.94 279 THR B O 1
ATOM 5201 N N . LYS B 1 280 ? 14.188 -8.281 8.242 1 98.94 280 LYS B N 1
ATOM 5202 C CA . LYS B 1 280 ? 15.641 -8.258 8.391 1 98.94 280 LYS B CA 1
ATOM 5203 C C . LYS B 1 280 ? 16.156 -9.57 8.961 1 98.94 280 LYS B C 1
ATOM 5205 O O . LYS B 1 280 ? 17.156 -10.117 8.469 1 98.94 280 LYS B O 1
ATOM 5210 N N . ALA B 1 281 ? 15.453 -10.109 9.984 1 98.88 281 ALA B N 1
ATOM 5211 C CA . ALA B 1 281 ? 15.82 -11.398 10.562 1 98.88 281 ALA B CA 1
ATOM 5212 C C . ALA B 1 281 ? 15.727 -12.508 9.516 1 98.88 281 ALA B C 1
ATOM 5214 O O . ALA B 1 281 ? 16.578 -13.391 9.461 1 98.88 281 ALA B O 1
ATOM 5215 N N . ALA B 1 282 ? 14.75 -12.445 8.695 1 98.81 282 ALA B N 1
ATOM 5216 C CA . ALA B 1 282 ? 14.516 -13.469 7.684 1 98.81 282 ALA B CA 1
ATOM 5217 C C . ALA B 1 282 ? 15.625 -13.469 6.637 1 98.81 282 ALA B C 1
ATOM 5219 O O . ALA B 1 282 ? 16.219 -14.516 6.355 1 98.81 282 ALA B O 1
ATOM 5220 N N . VAL B 1 283 ? 15.961 -12.289 6.105 1 98.62 283 VAL B N 1
ATOM 5221 C CA . VAL B 1 283 ? 16.859 -12.227 4.965 1 98.62 283 VAL B CA 1
ATOM 5222 C C . VAL B 1 283 ? 18.297 -12.461 5.434 1 98.62 283 VAL B C 1
ATOM 5224 O O . VAL B 1 283 ? 19.172 -12.852 4.645 1 98.62 283 VAL B O 1
ATOM 5227 N N . GLU B 1 284 ? 18.531 -12.234 6.707 1 98.62 284 GLU B N 1
ATOM 5228 C CA . GLU B 1 284 ? 19.875 -12.461 7.254 1 98.62 284 GLU B CA 1
ATOM 5229 C C . GLU B 1 284 ? 20.094 -13.938 7.562 1 98.62 284 GLU B C 1
ATOM 5231 O O . GLU B 1 284 ? 21.25 -14.383 7.684 1 98.62 284 GLU B O 1
ATOM 5236 N N . ALA B 1 285 ? 19.031 -14.656 7.688 1 97.44 285 ALA B N 1
ATOM 5237 C CA . ALA B 1 285 ? 19.141 -16.062 8.07 1 97.44 285 ALA B CA 1
ATOM 5238 C C . ALA B 1 285 ? 19.688 -16.906 6.922 1 97.44 285 ALA B C 1
ATOM 5240 O O . ALA B 1 285 ? 19.516 -16.562 5.75 1 97.44 285 ALA B O 1
ATOM 5241 N N . ASN B 1 286 ? 20.406 -17.984 7.324 1 94.69 286 ASN B N 1
ATOM 5242 C CA . ASN B 1 286 ? 20.766 -19.016 6.352 1 94.69 286 ASN B CA 1
ATOM 5243 C C . ASN B 1 286 ? 19.531 -19.703 5.793 1 94.69 286 ASN B C 1
ATOM 5245 O O . ASN B 1 286 ? 18.641 -20.109 6.547 1 94.69 286 ASN B O 1
ATOM 5249 N N . PRO B 1 287 ? 19.5 -19.812 4.512 1 91.69 287 PRO B N 1
ATOM 5250 C CA . PRO B 1 287 ? 18.328 -20.469 3.896 1 91.69 287 PRO B CA 1
ATOM 5251 C C . PRO B 1 287 ? 18.062 -21.859 4.473 1 91.69 287 PRO B C 1
ATOM 5253 O O . PRO B 1 287 ? 16.938 -22.359 4.375 1 91.69 287 PRO B O 1
ATOM 5256 N N . GLU B 1 288 ? 19.016 -22.484 5.105 1 94.25 288 GLU B N 1
ATOM 5257 C CA . GLU B 1 288 ? 18.828 -23.781 5.754 1 94.25 288 GLU B CA 1
ATOM 5258 C C . GLU B 1 288 ? 17.781 -23.688 6.871 1 94.25 288 GLU B C 1
ATOM 5260 O O . GLU B 1 288 ? 17.188 -24.703 7.25 1 94.25 288 GLU B O 1
ATOM 5265 N N . ALA B 1 289 ? 17.578 -22.531 7.312 1 94.81 289 ALA B N 1
ATOM 5266 C CA . ALA B 1 289 ? 16.641 -22.297 8.406 1 94.81 289 ALA B CA 1
ATOM 5267 C C . ALA B 1 289 ? 15.211 -22.641 7.988 1 94.81 289 ALA B C 1
ATOM 5269 O O . ALA B 1 289 ? 14.344 -22.891 8.836 1 94.81 289 ALA B O 1
ATOM 5270 N N . ILE B 1 290 ? 14.977 -22.672 6.668 1 95.62 290 ILE B N 1
ATOM 5271 C CA . ILE B 1 290 ? 13.617 -22.922 6.207 1 95.62 290 ILE B CA 1
ATOM 5272 C C . ILE B 1 290 ? 13.57 -24.219 5.406 1 95.62 290 ILE B C 1
ATOM 5274 O O . ILE B 1 290 ? 12.578 -24.516 4.738 1 95.62 290 ILE B O 1
ATOM 5278 N N . LYS B 1 291 ? 14.609 -25.031 5.438 1 96.31 291 LYS B N 1
ATOM 5279 C CA . LYS B 1 291 ? 14.734 -26.25 4.656 1 96.31 291 LYS B CA 1
ATOM 5280 C C . LYS B 1 291 ? 13.617 -27.234 5.008 1 96.31 291 LYS B C 1
ATOM 5282 O O . LYS B 1 291 ? 13.148 -27.984 4.145 1 96.31 291 LYS B O 1
ATOM 5287 N N . TYR B 1 292 ? 13.148 -27.25 6.242 1 97.12 292 TYR B N 1
ATOM 5288 C CA . TYR B 1 292 ? 12.102 -28.172 6.66 1 97.12 292 TYR B CA 1
ATOM 5289 C C . TYR B 1 292 ? 10.805 -27.906 5.902 1 97.12 292 TYR B C 1
ATOM 5291 O O . TYR B 1 292 ? 10.07 -28.844 5.574 1 97.12 292 TYR B O 1
ATOM 5299 N N . MET B 1 293 ? 10.539 -26.688 5.617 1 97.44 293 MET B N 1
ATOM 5300 C CA . MET B 1 293 ? 9.359 -26.359 4.828 1 97.44 293 MET B CA 1
ATOM 5301 C C . MET B 1 293 ? 9.523 -26.812 3.383 1 97.44 293 MET B C 1
ATOM 5303 O O . MET B 1 293 ? 8.617 -27.406 2.809 1 97.44 293 MET B O 1
ATOM 5307 N N . VAL B 1 294 ? 10.711 -26.547 2.814 1 97.19 294 VAL B N 1
ATOM 5308 C CA . VAL B 1 294 ? 10.992 -26.875 1.423 1 97.19 294 VAL B CA 1
ATOM 5309 C C . VAL B 1 294 ? 10.938 -28.391 1.238 1 97.19 294 VAL B C 1
ATOM 5311 O O . VAL B 1 294 ? 10.375 -28.891 0.256 1 97.19 294 VAL B O 1
ATOM 5314 N N . ASP B 1 295 ? 11.461 -29.109 2.219 1 97.75 295 ASP B N 1
ATOM 5315 C CA . ASP B 1 295 ? 11.438 -30.578 2.176 1 97.75 295 ASP B CA 1
ATOM 5316 C C . ASP B 1 295 ? 10 -31.094 2.199 1 97.75 295 ASP B C 1
ATOM 5318 O O . ASP B 1 295 ? 9.68 -32.062 1.506 1 97.75 295 ASP B O 1
ATOM 5322 N N . SER B 1 296 ? 9.219 -30.469 2.998 1 98.06 296 SER B N 1
ATOM 5323 C CA . SER B 1 296 ? 7.82 -30.859 3.08 1 98.06 296 SER B CA 1
ATOM 5324 C C . SER B 1 296 ? 7.098 -30.625 1.759 1 98.06 296 SER B C 1
ATOM 5326 O O . SER B 1 296 ? 6.336 -31.484 1.297 1 98.06 296 SER B O 1
ATOM 5328 N N . PHE B 1 297 ? 7.363 -29.484 1.16 1 98.19 297 PHE B N 1
ATOM 5329 C CA . PHE B 1 297 ? 6.766 -29.188 -0.138 1 98.19 297 PHE B CA 1
ATOM 5330 C C . PHE B 1 297 ? 7.223 -30.203 -1.184 1 98.19 297 PHE B C 1
ATOM 5332 O O . PHE B 1 297 ? 6.43 -30.625 -2.023 1 98.19 297 PHE B O 1
ATOM 5339 N N . GLU B 1 298 ? 8.469 -30.531 -1.122 1 98.12 298 GLU B N 1
ATOM 5340 C CA . GLU B 1 298 ? 9.016 -31.484 -2.078 1 98.12 298 GLU B CA 1
ATOM 5341 C C . GLU B 1 298 ? 8.344 -32.844 -1.937 1 98.12 298 GLU B C 1
ATOM 5343 O O . GLU B 1 298 ? 8.016 -33.5 -2.936 1 98.12 298 GLU B O 1
ATOM 5348 N N . LYS B 1 299 ? 8.172 -33.281 -0.718 1 98.44 299 LYS B N 1
ATOM 5349 C CA . LYS B 1 299 ? 7.48 -34.531 -0.458 1 98.44 299 LYS B CA 1
ATOM 5350 C C . LYS B 1 299 ? 6.051 -34.5 -0.993 1 98.44 299 LYS B C 1
ATOM 5352 O O . LYS B 1 299 ? 5.617 -35.406 -1.684 1 98.44 299 LYS B O 1
ATOM 5357 N N . ARG B 1 300 ? 5.344 -33.469 -0.693 1 98.62 300 ARG B N 1
ATOM 5358 C CA . ARG B 1 300 ? 3.967 -33.281 -1.146 1 98.62 300 ARG B CA 1
ATOM 5359 C C . ARG B 1 300 ? 3.891 -33.25 -2.668 1 98.62 300 ARG B C 1
ATOM 5361 O O . ARG B 1 300 ? 2.98 -33.812 -3.268 1 98.62 300 ARG B O 1
ATOM 5368 N N . ARG B 1 301 ? 4.84 -32.562 -3.244 1 98.38 301 ARG B N 1
ATOM 5369 C CA . ARG B 1 301 ? 4.953 -32.5 -4.699 1 98.38 301 ARG B CA 1
ATOM 5370 C C . ARG B 1 301 ? 4.977 -33.875 -5.312 1 98.38 301 ARG B C 1
ATOM 5372 O O . ARG B 1 301 ? 4.285 -34.156 -6.301 1 98.38 301 ARG B O 1
ATOM 5379 N N . GLY B 1 302 ? 5.828 -34.719 -4.742 1 98.25 302 GLY B N 1
ATOM 5380 C CA . GLY B 1 302 ? 5.922 -36.094 -5.227 1 98.25 302 GLY B CA 1
ATOM 5381 C C . GLY B 1 302 ? 4.613 -36.844 -5.129 1 98.25 302 GLY B C 1
ATOM 5382 O O . GLY B 1 302 ? 4.211 -37.531 -6.078 1 98.25 302 GLY B O 1
ATOM 5383 N N . ILE B 1 303 ? 3.922 -36.719 -4.066 1 98.31 303 ILE B N 1
ATOM 5384 C CA . ILE B 1 303 ? 2.652 -37.375 -3.816 1 98.31 303 ILE B CA 1
ATOM 5385 C C . ILE B 1 303 ? 1.599 -36.875 -4.801 1 98.31 303 ILE B C 1
ATOM 5387 O O . ILE B 1 303 ? 0.909 -37.688 -5.441 1 98.31 303 ILE B O 1
ATOM 5391 N N . VAL B 1 304 ? 1.522 -35.594 -4.91 1 98.56 304 VAL B N 1
ATOM 5392 C CA . VAL B 1 304 ? 0.502 -35 -5.762 1 98.56 304 VAL B CA 1
ATOM 5393 C C . VAL B 1 304 ? 0.766 -35.375 -7.223 1 98.56 304 VAL B C 1
ATOM 5395 O O . VAL B 1 304 ? -0.167 -35.656 -7.977 1 98.56 304 VAL B O 1
ATOM 5398 N N . TYR B 1 305 ? 2.037 -35.312 -7.613 1 98.44 305 TYR B N 1
ATOM 5399 C CA . TYR B 1 305 ? 2.389 -35.719 -8.977 1 98.44 305 TYR B CA 1
ATOM 5400 C C . TYR B 1 305 ? 1.923 -37.125 -9.281 1 98.44 305 TYR B C 1
ATOM 5402 O O . TYR B 1 305 ? 1.317 -37.375 -10.328 1 98.44 305 TYR B O 1
ATOM 5410 N N . GLN B 1 306 ? 2.213 -38 -8.398 1 98.19 306 GLN B N 1
ATOM 5411 C CA . GLN B 1 306 ? 1.819 -39.375 -8.586 1 98.19 306 GLN B CA 1
ATOM 5412 C C . GLN B 1 306 ? 0.303 -39.531 -8.711 1 98.19 306 GLN B C 1
ATOM 5414 O O . GLN B 1 306 ? -0.197 -40.156 -9.641 1 98.19 306 GLN B O 1
ATOM 5419 N N . LEU B 1 307 ? -0.409 -38.938 -7.844 1 98.31 307 LEU B N 1
ATOM 5420 C CA . LEU B 1 307 ? -1.861 -39.062 -7.793 1 98.31 307 LEU B CA 1
ATOM 5421 C C . LEU B 1 307 ? -2.51 -38.406 -9 1 98.31 307 LEU B C 1
ATOM 5423 O O . LEU B 1 307 ? -3.428 -38.969 -9.602 1 98.31 307 LEU B O 1
ATOM 5427 N N . LEU B 1 308 ? -2.061 -37.219 -9.352 1 98.19 308 LEU B N 1
ATOM 5428 C CA . LEU B 1 308 ? -2.637 -36.5 -10.492 1 98.19 308 LEU B CA 1
ATOM 5429 C C . LEU B 1 308 ? -2.334 -37.219 -11.797 1 98.19 308 LEU B C 1
ATOM 5431 O O . LEU B 1 308 ? -3.148 -37.219 -12.727 1 98.19 308 LEU B O 1
ATOM 5435 N N . SER B 1 309 ? -1.153 -37.844 -11.883 1 97.06 309 SER B N 1
ATOM 5436 C CA . SER B 1 309 ? -0.736 -38.531 -13.094 1 97.06 309 SER B CA 1
ATOM 5437 C C . SER B 1 309 ? -1.632 -39.75 -13.375 1 97.06 309 SER B C 1
ATOM 5439 O O . SER B 1 309 ? -1.705 -40.219 -14.516 1 97.06 309 SER B O 1
ATOM 5441 N N . GLU B 1 310 ? -2.326 -40.156 -12.383 1 96.75 310 GLU B N 1
ATOM 5442 C CA . GLU B 1 310 ? -3.213 -41.312 -12.523 1 96.75 310 GLU B CA 1
ATOM 5443 C C . GLU B 1 310 ? -4.582 -40.906 -13.055 1 96.75 310 GLU B C 1
ATOM 5445 O O . GLU B 1 310 ? -5.379 -41.75 -13.461 1 96.75 310 GLU B O 1
ATOM 5450 N N . ILE B 1 311 ? -4.84 -39.656 -13.055 1 97.12 311 ILE B N 1
ATOM 5451 C CA . ILE B 1 311 ? -6.129 -39.188 -13.547 1 97.12 311 ILE B CA 1
ATOM 5452 C C . ILE B 1 311 ? -6.105 -39.094 -15.07 1 97.12 311 ILE B C 1
ATOM 5454 O O . ILE B 1 311 ? -5.367 -38.312 -15.641 1 97.12 311 ILE B O 1
ATOM 5458 N N . PRO B 1 312 ? -6.949 -39.906 -15.758 1 95.81 312 PRO B N 1
ATOM 5459 C CA . PRO B 1 312 ? -6.98 -39.812 -17.219 1 95.81 312 PRO B CA 1
ATOM 5460 C C . PRO B 1 312 ? -7.289 -38.406 -17.703 1 95.81 312 PRO B C 1
ATOM 5462 O O . PRO B 1 312 ? -8.141 -37.719 -17.141 1 95.81 312 PRO B O 1
ATOM 5465 N N . GLY B 1 313 ? -6.457 -37.938 -18.656 1 96.38 313 GLY B N 1
ATOM 5466 C CA . GLY B 1 313 ? -6.734 -36.656 -19.281 1 96.38 313 GLY B CA 1
ATOM 5467 C C . GLY B 1 313 ? -5.91 -35.531 -18.719 1 96.38 313 GLY B C 1
ATOM 5468 O O . GLY B 1 313 ? -5.809 -34.469 -19.328 1 96.38 313 GLY B O 1
ATOM 5469 N N . PHE B 1 314 ? -5.434 -35.688 -17.516 1 97.94 314 PHE B N 1
ATOM 5470 C CA . PHE B 1 314 ? -4.527 -34.688 -16.969 1 97.94 314 PHE B CA 1
ATOM 5471 C C . PHE B 1 314 ? -3.146 -34.781 -17.594 1 97.94 314 PHE B C 1
ATOM 5473 O O . PHE B 1 314 ? -2.525 -35.844 -17.578 1 97.94 314 PHE B O 1
ATOM 5480 N N . LYS B 1 315 ? -2.729 -33.75 -18.281 1 97.56 315 LYS B N 1
ATOM 5481 C CA . LYS B 1 315 ? -1.354 -33.625 -18.75 1 97.56 315 LYS B CA 1
ATOM 5482 C C . LYS B 1 315 ? -0.53 -32.719 -17.859 1 97.56 315 LYS B C 1
ATOM 5484 O O . LYS B 1 315 ? 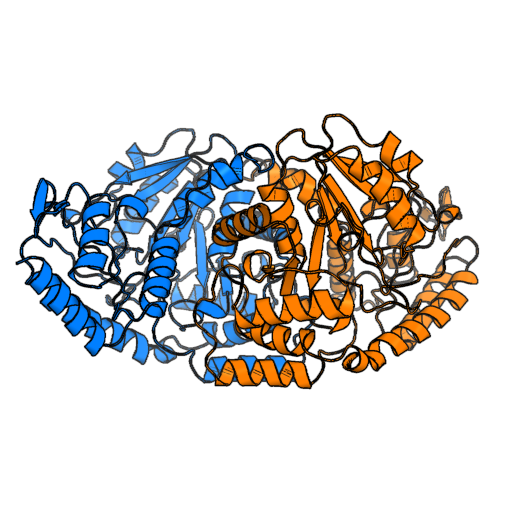-0.864 -31.547 -17.688 1 97.56 315 LYS B O 1
ATOM 5489 N N . LEU B 1 316 ? 0.457 -33.25 -17.281 1 94.38 316 LEU B N 1
ATOM 5490 C CA . LEU B 1 316 ? 1.125 -32.469 -16.25 1 94.38 316 LEU B CA 1
ATOM 5491 C C . LEU B 1 316 ? 2.639 -32.5 -16.438 1 94.38 316 LEU B C 1
ATOM 5493 O O . LEU B 1 316 ? 3.164 -33.375 -17.125 1 94.38 316 LEU B O 1
ATOM 5497 N N . THR B 1 317 ? 3.33 -31.547 -15.914 1 95.62 317 THR B N 1
ATOM 5498 C CA . THR B 1 317 ? 4.773 -31.516 -15.703 1 95.62 317 THR B CA 1
ATOM 5499 C C . THR B 1 317 ? 5.102 -31.562 -14.219 1 95.62 317 THR B C 1
ATOM 5501 O O . THR B 1 317 ? 4.25 -31.25 -13.375 1 95.62 317 THR B O 1
ATOM 5504 N N . MET B 1 318 ? 6.27 -32.062 -13.922 1 97 318 MET B N 1
ATOM 5505 C CA . MET B 1 318 ? 6.766 -31.984 -12.555 1 97 318 MET B CA 1
ATOM 5506 C C . MET B 1 318 ? 7.262 -30.578 -12.242 1 97 318 MET B C 1
ATOM 5508 O O . MET B 1 318 ? 8.242 -30.125 -12.836 1 97 318 MET B O 1
ATOM 5512 N N . PRO B 1 319 ? 6.578 -29.875 -11.344 1 97.81 319 PRO B N 1
ATOM 5513 C CA . PRO B 1 319 ? 7.078 -28.547 -11 1 97.81 319 PRO B CA 1
ATOM 5514 C C . PRO B 1 319 ? 8.5 -28.578 -10.43 1 97.81 319 PRO B C 1
ATOM 5516 O O . PRO B 1 319 ? 8.844 -29.484 -9.664 1 97.81 319 PRO B O 1
ATOM 5519 N N . GLU B 1 320 ? 9.281 -27.609 -10.758 1 98 320 GLU B N 1
ATOM 5520 C CA . GLU B 1 320 ? 10.664 -27.516 -10.297 1 98 320 GLU B CA 1
ATOM 5521 C C . GLU B 1 320 ? 10.781 -26.578 -9.094 1 98 320 GLU B C 1
ATOM 5523 O O . GLU B 1 320 ? 11.789 -26.594 -8.391 1 98 320 GLU B O 1
ATOM 5528 N N . GLY B 1 321 ? 9.789 -25.781 -8.875 1 97.81 321 GLY B N 1
ATOM 5529 C CA . GLY B 1 321 ? 9.734 -24.859 -7.758 1 97.81 321 GLY B CA 1
ATOM 5530 C C . GLY B 1 321 ? 8.32 -24.406 -7.43 1 97.81 321 GLY B C 1
ATOM 5531 O O . GLY B 1 321 ? 7.352 -24.953 -7.949 1 97.81 321 GLY B O 1
ATOM 5532 N N . ALA B 1 322 ? 8.25 -23.469 -6.488 1 97.81 322 ALA B N 1
ATOM 5533 C CA . ALA B 1 322 ? 6.969 -23 -5.969 1 97.81 322 ALA B CA 1
ATOM 5534 C C . ALA B 1 322 ? 6.184 -24.141 -5.332 1 97.81 322 ALA B C 1
ATOM 5536 O O . ALA B 1 322 ? 6.762 -25 -4.676 1 97.81 322 ALA B O 1
ATOM 5537 N N . PHE B 1 323 ? 4.867 -24.078 -5.32 1 98.5 323 PHE B N 1
ATOM 5538 C CA . PHE B 1 323 ? 4.07 -25.141 -4.711 1 98.5 323 PHE B CA 1
ATOM 5539 C C . PHE B 1 323 ? 2.727 -25.281 -5.414 1 98.5 323 PHE B C 1
ATOM 5541 O O . PHE B 1 323 ? 1.684 -25.344 -4.758 1 98.5 323 PHE B O 1
ATOM 5548 N N . TYR B 1 324 ? 2.834 -25.312 -6.805 1 98.25 324 TYR B N 1
ATOM 5549 C CA . TYR B 1 324 ? 1.633 -25.438 -7.621 1 98.25 324 TYR B CA 1
ATOM 5550 C C . TYR B 1 324 ? 1.788 -26.562 -8.648 1 98.25 324 TYR B C 1
ATOM 5552 O O . TYR B 1 324 ? 2.906 -26.891 -9.055 1 98.25 324 TYR B O 1
ATOM 5560 N N . PHE B 1 325 ? 0.697 -27.141 -9.047 1 98.56 325 PHE B N 1
ATOM 5561 C CA . PHE B 1 325 ? 0.563 -27.906 -10.289 1 98.56 325 PHE B CA 1
ATOM 5562 C C . PHE B 1 325 ? -0.349 -27.172 -11.273 1 98.56 325 PHE B C 1
ATOM 5564 O O . PHE B 1 325 ? -1.269 -26.469 -10.859 1 98.56 325 PHE B O 1
ATOM 5571 N N . PHE B 1 326 ? -0.076 -27.328 -12.5 1 98.56 326 PHE B N 1
ATOM 5572 C CA . PHE B 1 326 ? -0.8 -26.625 -13.547 1 98.56 326 PHE B CA 1
ATOM 5573 C C . PHE B 1 326 ? -1.146 -27.562 -14.695 1 98.56 326 PHE B C 1
ATOM 5575 O O . PHE B 1 326 ? -0.795 -27.297 -15.852 1 98.56 326 PHE B O 1
ATOM 5582 N N . PRO B 1 327 ? -1.915 -28.594 -14.445 1 98.5 327 PRO B N 1
ATOM 5583 C CA . PRO B 1 327 ? -2.209 -29.594 -15.461 1 98.5 327 PRO B CA 1
ATOM 5584 C C . PRO B 1 327 ? -3.084 -29.062 -16.594 1 98.5 327 PRO B C 1
ATOM 5586 O O . PRO B 1 327 ? -3.973 -28.234 -16.359 1 98.5 327 PRO B O 1
ATOM 5589 N N . ASP B 1 328 ? -2.816 -29.453 -17.781 1 98.56 328 ASP B N 1
ATOM 5590 C CA . ASP B 1 328 ? -3.709 -29.281 -18.922 1 98.56 328 ASP B CA 1
ATOM 5591 C C . ASP B 1 328 ? -4.895 -30.25 -18.844 1 98.56 328 ASP B C 1
ATOM 5593 O O . ASP B 1 328 ? -4.711 -31.469 -18.828 1 98.56 328 ASP B O 1
ATOM 5597 N N . VAL B 1 329 ? -6.066 -29.766 -18.812 1 98.5 32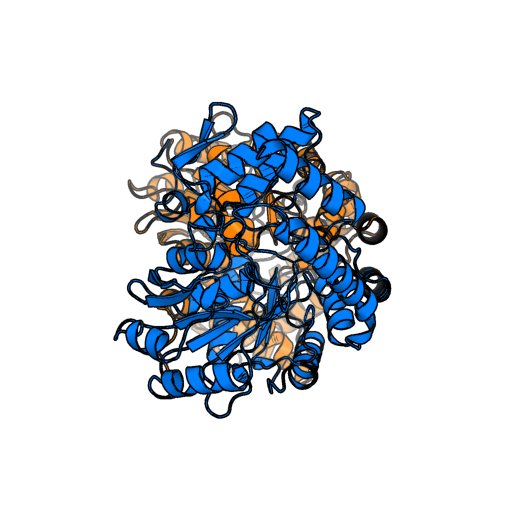9 VAL B N 1
ATOM 5598 C CA . VAL B 1 329 ? -7.27 -30.562 -18.625 1 98.5 329 VAL B CA 1
ATOM 5599 C C . VAL B 1 329 ? -8.164 -30.469 -19.859 1 98.5 329 VAL B C 1
ATOM 5601 O O . VAL B 1 329 ? -9.359 -30.766 -19.797 1 98.5 329 VAL B O 1
ATOM 5604 N N . SER B 1 330 ? -7.656 -30 -20.969 1 98.19 330 SER B N 1
ATOM 5605 C CA . SER B 1 330 ? -8.422 -29.703 -22.172 1 98.19 330 SER B CA 1
ATOM 5606 C C . SER B 1 330 ? -9.086 -30.953 -22.734 1 98.19 330 SER B C 1
ATOM 5608 O O . SER B 1 330 ? -10.023 -30.859 -23.547 1 98.19 330 SER B O 1
ATOM 5610 N N . GLU B 1 331 ? -8.648 -32.156 -22.328 1 97.69 331 GLU B N 1
ATOM 5611 C CA . GLU B 1 331 ? -9.266 -33.406 -22.75 1 97.69 331 GLU B CA 1
ATOM 5612 C C . GLU B 1 331 ? -10.719 -33.469 -22.281 1 97.69 331 GLU B C 1
ATOM 5614 O O . GLU B 1 331 ? -11.516 -34.25 -22.828 1 97.69 331 GLU B O 1
ATOM 5619 N N . TYR B 1 332 ? -11.047 -32.719 -21.312 1 98.12 332 TYR B N 1
ATOM 5620 C CA . TYR B 1 332 ? -12.391 -32.781 -20.766 1 98.12 332 TYR B CA 1
ATOM 5621 C C . TYR B 1 332 ? -13.305 -31.781 -21.453 1 98.12 332 TYR B C 1
ATOM 5623 O O . TYR B 1 332 ? -14.523 -31.797 -21.266 1 98.12 332 TYR B O 1
ATOM 5631 N N . PHE B 1 333 ? -12.711 -30.891 -22.25 1 98.19 333 PHE B N 1
ATOM 5632 C CA . PHE B 1 333 ? -13.516 -29.859 -22.891 1 98.19 333 PHE B CA 1
ATOM 5633 C C . PHE B 1 333 ? -14.453 -30.484 -23.922 1 98.19 333 PHE B C 1
ATOM 5635 O O . PHE B 1 333 ? -14.039 -31.344 -24.719 1 98.19 333 PHE B O 1
ATOM 5642 N N . GLY B 1 334 ? -15.719 -30.156 -23.922 1 97.5 334 GLY B N 1
ATOM 5643 C CA . GLY B 1 334 ? -16.719 -30.688 -24.828 1 97.5 334 GLY B CA 1
ATOM 5644 C C . GLY B 1 334 ? -17.406 -31.922 -24.266 1 97.5 334 GLY B C 1
ATOM 5645 O O . GLY B 1 334 ? -18.422 -32.375 -24.812 1 97.5 334 GLY B O 1
ATOM 5646 N N . LYS B 1 335 ? -16.953 -32.438 -23.203 1 97.38 335 LYS B N 1
ATOM 5647 C CA . LYS B 1 335 ? -17.562 -33.625 -22.594 1 97.38 335 LYS B CA 1
ATOM 5648 C C . LYS B 1 335 ? -18.688 -33.219 -21.625 1 97.38 335 LYS B C 1
ATOM 5650 O O . LYS B 1 335 ? -18.75 -32.062 -21.188 1 97.38 335 LYS B O 1
ATOM 5655 N N . ILE B 1 336 ? -19.562 -34.094 -21.406 1 97.31 336 ILE B N 1
ATOM 5656 C CA . ILE B 1 336 ? -20.609 -33.938 -20.391 1 97.31 336 ILE B CA 1
ATOM 5657 C C . ILE B 1 336 ? -20.281 -34.844 -19.188 1 97.31 336 ILE B C 1
ATOM 5659 O O . ILE B 1 336 ? -20.172 -36.062 -19.328 1 97.31 336 ILE B O 1
ATOM 5663 N N . LEU B 1 337 ? -19.969 -34.25 -18.094 1 96.62 337 LEU B N 1
ATOM 5664 C CA . LEU B 1 337 ? -19.688 -34.938 -16.844 1 96.62 337 LEU B CA 1
ATOM 5665 C C . LEU B 1 337 ? -20.844 -34.781 -15.867 1 96.62 337 LEU B C 1
ATOM 5667 O O . LEU B 1 337 ? -21.156 -33.656 -15.445 1 96.62 337 LEU B O 1
ATOM 5671 N N . ARG B 1 338 ? -21.484 -35.906 -15.508 1 95.94 338 ARG B N 1
ATOM 5672 C CA . ARG B 1 338 ? -22.625 -35.875 -14.594 1 95.94 338 ARG B CA 1
ATOM 5673 C C . ARG B 1 338 ? -23.641 -34.844 -15.016 1 95.94 338 ARG B C 1
ATOM 5675 O O . ARG B 1 338 ? -24.078 -34.031 -14.203 1 95.94 338 ARG B O 1
ATOM 5682 N N . GLY B 1 339 ? -23.938 -34.688 -16.297 1 95.38 339 GLY B N 1
ATOM 5683 C CA . GLY B 1 339 ? -24.984 -33.844 -16.844 1 95.38 339 GLY B CA 1
ATOM 5684 C C . GLY B 1 339 ? -24.531 -32.438 -17.078 1 95.38 339 GLY B C 1
ATOM 5685 O O . GLY B 1 339 ? -25.312 -31.594 -17.562 1 95.38 339 GLY B O 1
ATOM 5686 N N . LYS B 1 340 ? -23.297 -32.125 -16.781 1 96.12 340 LYS B N 1
ATOM 5687 C CA . LYS B 1 340 ? -22.766 -30.766 -16.969 1 96.12 340 LYS B CA 1
ATOM 5688 C C . LYS B 1 340 ? -21.781 -30.719 -18.141 1 96.12 340 LYS B C 1
ATOM 5690 O O . LYS B 1 340 ? -20.828 -31.5 -18.172 1 96.12 340 LYS B O 1
ATOM 5695 N N . GLU B 1 341 ? -22.047 -29.891 -19.062 1 97.69 341 GLU B N 1
ATOM 5696 C CA . GLU B 1 341 ? -21.094 -29.703 -20.172 1 97.69 341 GLU B CA 1
ATOM 5697 C C . GLU B 1 341 ? -19.891 -28.891 -19.719 1 97.69 341 GLU B C 1
ATOM 5699 O O . GLU B 1 341 ? -20.031 -27.828 -19.109 1 97.69 341 GLU B O 1
ATOM 5704 N N . ILE B 1 342 ? -18.719 -29.391 -20.016 1 98.44 342 ILE B N 1
ATOM 5705 C CA . ILE B 1 342 ? -17.469 -28.688 -19.734 1 98.44 342 ILE B CA 1
ATOM 5706 C C . ILE B 1 342 ? -16.969 -27.984 -21 1 98.44 342 ILE B C 1
ATOM 5708 O O . ILE B 1 342 ? -16.422 -28.641 -21.891 1 98.44 342 ILE B O 1
ATOM 5712 N N . LYS B 1 343 ? -17.047 -26.703 -21.016 1 98.44 343 LYS B N 1
ATOM 5713 C CA . LYS B 1 343 ? -16.688 -25.969 -22.234 1 98.44 343 LYS B CA 1
ATOM 5714 C C . LYS B 1 343 ? -15.227 -25.516 -22.188 1 98.44 343 LYS B C 1
ATOM 5716 O O . LYS B 1 343 ? -14.586 -25.375 -23.234 1 98.44 343 LYS B O 1
ATOM 5721 N N . ASP B 1 344 ? -14.766 -25.188 -21.047 1 98.19 344 ASP B N 1
ATOM 5722 C CA . ASP B 1 344 ? -13.438 -24.625 -20.859 1 98.19 344 ASP B CA 1
ATOM 5723 C C . ASP B 1 344 ? -12.93 -24.875 -19.438 1 98.19 344 ASP B C 1
ATOM 5725 O O . ASP B 1 344 ? -13.547 -25.625 -18.672 1 98.19 344 ASP B O 1
ATOM 5729 N N . ALA B 1 345 ? -11.812 -24.312 -19.172 1 98.12 345 ALA B N 1
ATOM 5730 C CA . ALA B 1 345 ? -11.18 -24.531 -17.875 1 98.12 345 ALA B CA 1
ATOM 5731 C C . ALA B 1 345 ? -11.992 -23.906 -16.75 1 98.12 345 ALA B C 1
ATOM 5733 O O . ALA B 1 345 ? -11.992 -24.391 -15.625 1 98.12 345 ALA B O 1
ATOM 5734 N N . ASN B 1 346 ? -12.664 -22.828 -17.047 1 97.06 346 ASN B N 1
ATOM 5735 C CA . ASN B 1 346 ? -13.547 -22.219 -16.062 1 97.06 346 ASN B CA 1
ATOM 5736 C C . ASN B 1 346 ? -14.664 -23.172 -15.648 1 97.06 346 ASN B C 1
ATOM 5738 O O . ASN B 1 346 ? -14.914 -23.375 -14.453 1 97.06 346 ASN B O 1
ATOM 5742 N N . ASP B 1 347 ? -15.312 -23.734 -16.641 1 97.69 347 ASP B N 1
ATOM 5743 C CA . ASP B 1 347 ? -16.359 -24.719 -16.359 1 97.69 347 ASP B CA 1
ATOM 5744 C C . ASP B 1 347 ? -15.812 -25.891 -15.547 1 97.69 347 ASP B C 1
ATOM 5746 O O . ASP B 1 347 ? -16.484 -26.391 -14.641 1 97.69 347 ASP B O 1
ATOM 5750 N N . PHE B 1 348 ? -14.68 -26.312 -15.938 1 98.31 348 PHE B N 1
ATOM 5751 C CA . PHE B 1 348 ? -14.078 -27.469 -15.273 1 98.31 348 PHE B CA 1
ATOM 5752 C C . PHE B 1 348 ? -13.797 -27.156 -13.805 1 98.31 348 PHE B C 1
ATOM 5754 O O . PHE B 1 348 ? -14.102 -27.969 -12.93 1 98.31 348 PHE B O 1
ATOM 5761 N N . ALA B 1 349 ? -13.188 -26 -13.484 1 97.81 349 ALA B N 1
ATOM 5762 C CA . ALA B 1 349 ? -12.914 -25.594 -12.109 1 97.81 349 ALA B CA 1
ATOM 5763 C C . ALA B 1 349 ? -14.211 -25.516 -11.297 1 97.81 349 ALA B C 1
ATOM 5765 O O . ALA B 1 349 ? -14.258 -25.969 -10.156 1 97.81 349 ALA B O 1
ATOM 5766 N N . MET B 1 350 ? -15.242 -24.953 -11.938 1 97 350 MET B N 1
ATOM 5767 C CA . MET B 1 350 ? -16.531 -24.828 -11.258 1 97 350 MET B CA 1
ATOM 5768 C C . MET B 1 350 ? -17.156 -26.203 -11.047 1 97 350 MET B C 1
ATOM 5770 O O . MET B 1 350 ? -17.812 -26.438 -10.031 1 97 350 MET B O 1
ATOM 5774 N N . TYR B 1 351 ? -17 -27.078 -12 1 97.69 351 TYR B N 1
ATOM 5775 C CA . TYR B 1 351 ? -17.484 -28.438 -11.875 1 97.69 351 TYR B CA 1
ATOM 5776 C C . TYR B 1 351 ? -16.828 -29.141 -10.688 1 97.69 351 TYR B C 1
ATOM 5778 O O . TYR B 1 351 ? -17.5 -29.797 -9.891 1 97.69 351 TYR B O 1
ATOM 5786 N N . LEU B 1 352 ? -15.492 -29.016 -10.555 1 98.19 352 LEU B N 1
ATOM 5787 C CA . LEU B 1 352 ? -14.773 -29.625 -9.438 1 98.19 352 LEU B CA 1
ATOM 5788 C C . LEU B 1 352 ? -15.266 -29.062 -8.109 1 98.19 352 LEU B C 1
ATOM 5790 O O . LEU B 1 352 ? -15.375 -29.797 -7.125 1 98.19 352 LEU B O 1
ATOM 5794 N N . LEU B 1 353 ? -15.477 -27.75 -8.078 1 97.56 353 LEU B N 1
ATOM 5795 C CA . LEU B 1 353 ? -15.977 -27.141 -6.859 1 97.56 353 LEU B CA 1
ATOM 5796 C C . LEU B 1 353 ? -17.344 -27.703 -6.484 1 97.56 353 LEU B C 1
ATOM 5798 O O . LEU B 1 353 ? -17.594 -28.016 -5.32 1 97.56 353 LEU B O 1
ATOM 5802 N N . ALA B 1 354 ? -18.234 -27.891 -7.469 1 95.56 354 ALA B N 1
ATOM 5803 C CA . ALA B 1 354 ? -19.625 -28.297 -7.238 1 95.56 354 ALA B CA 1
ATOM 5804 C C . ALA B 1 354 ? -19.719 -29.781 -6.914 1 95.56 354 ALA B C 1
ATOM 5806 O O . ALA B 1 354 ? -20.484 -30.188 -6.039 1 95.56 354 ALA B O 1
ATOM 5807 N N . GLU B 1 355 ? -18.938 -30.594 -7.652 1 97.06 355 GLU B N 1
ATOM 5808 C CA . GLU B 1 355 ? -19.125 -32.031 -7.602 1 97.06 355 GLU B CA 1
ATOM 5809 C C . GLU B 1 355 ? -18.094 -32.719 -6.699 1 97.06 355 GLU B C 1
ATOM 5811 O O . GLU B 1 355 ? -18.375 -33.75 -6.105 1 97.06 355 GLU B O 1
ATOM 5816 N N . ALA B 1 356 ? -16.938 -32.094 -6.633 1 97.88 356 ALA B N 1
ATOM 5817 C CA . ALA B 1 356 ? -15.875 -32.688 -5.832 1 97.88 356 ALA B CA 1
ATOM 5818 C C . ALA B 1 356 ? -15.648 -31.906 -4.543 1 97.88 356 ALA B C 1
ATOM 5820 O O . ALA B 1 356 ? -14.961 -32.375 -3.635 1 97.88 356 ALA B O 1
ATOM 5821 N N . ASN B 1 357 ? -16.188 -30.703 -4.402 1 97.75 357 ASN B N 1
ATOM 5822 C CA . ASN B 1 357 ? -15.945 -29.812 -3.273 1 97.75 357 ASN B CA 1
ATOM 5823 C C . ASN B 1 357 ? -14.469 -29.438 -3.146 1 97.75 357 ASN B C 1
ATOM 5825 O O . ASN B 1 357 ? -13.922 -29.422 -2.043 1 97.75 357 ASN B O 1
ATOM 5829 N N . VAL B 1 358 ? -13.859 -29.281 -4.312 1 98.25 358 VAL B N 1
ATOM 5830 C CA . VAL B 1 358 ? -12.461 -28.875 -4.367 1 98.25 358 VAL B CA 1
ATOM 5831 C C . VAL B 1 358 ? -12.328 -27.594 -5.188 1 98.25 358 VAL B C 1
ATOM 5833 O O . VAL B 1 358 ? -12.734 -27.547 -6.352 1 98.25 358 VAL B O 1
ATOM 5836 N N . ALA B 1 359 ? -11.781 -26.578 -4.543 1 97.81 359 ALA B N 1
ATOM 5837 C CA . ALA B 1 359 ? -11.602 -25.297 -5.215 1 97.81 359 ALA B CA 1
ATOM 5838 C C . ALA B 1 359 ? -10.242 -25.219 -5.91 1 97.81 359 ALA B C 1
ATOM 5840 O O . ALA B 1 359 ? -9.203 -25.391 -5.27 1 97.81 359 ALA B O 1
ATOM 5841 N N . THR B 1 360 ? -10.234 -25.047 -7.176 1 97.81 360 THR B N 1
ATOM 5842 C CA . THR B 1 360 ? -9.062 -24.797 -8.008 1 97.81 360 THR B CA 1
ATOM 5843 C C . THR B 1 360 ? -9.227 -23.5 -8.789 1 97.81 360 THR B C 1
ATOM 5845 O O . THR B 1 360 ? -10.242 -22.812 -8.656 1 97.81 360 THR B O 1
ATOM 5848 N N . VAL B 1 361 ? -8.203 -23.094 -9.516 1 97.06 361 VAL B N 1
ATOM 5849 C CA . VAL B 1 361 ? -8.281 -21.828 -10.234 1 97.06 361 VAL B CA 1
ATOM 5850 C C . VAL B 1 361 ? -8.125 -22.078 -11.734 1 97.06 361 VAL B C 1
ATOM 5852 O O . VAL B 1 361 ? -7.23 -22.812 -12.164 1 97.06 361 VAL B O 1
ATOM 5855 N N . THR B 1 362 ? -9.008 -21.5 -12.539 1 97.62 362 THR B N 1
ATOM 5856 C CA . THR B 1 362 ? -8.961 -21.625 -13.992 1 97.62 362 THR B CA 1
ATOM 5857 C C . THR B 1 362 ? -7.641 -21.078 -14.539 1 97.62 362 THR B C 1
ATOM 5859 O O . THR B 1 362 ? -7.141 -20.062 -14.07 1 97.62 362 THR B O 1
ATOM 5862 N N . GLY B 1 363 ? -7.07 -21.781 -15.453 1 97.69 363 GLY B N 1
ATOM 5863 C CA . GLY B 1 363 ? -5.844 -21.344 -16.094 1 97.69 363 GLY B CA 1
ATOM 5864 C C . GLY B 1 363 ? -6.031 -20.125 -16.969 1 97.69 363 GLY B C 1
ATOM 5865 O O . GLY B 1 363 ? -5.066 -19.422 -17.297 1 97.69 363 GLY B O 1
ATOM 5866 N N . ASP B 1 364 ? -7.25 -19.859 -17.328 1 96.06 364 ASP B N 1
ATOM 5867 C CA . ASP B 1 364 ? -7.559 -18.672 -18.109 1 96.06 364 ASP B CA 1
ATOM 5868 C C . ASP B 1 364 ? -7.07 -17.406 -17.406 1 96.06 364 ASP B C 1
ATOM 5870 O O . ASP B 1 364 ? -6.582 -16.484 -18.062 1 96.06 364 ASP B O 1
ATOM 5874 N N . ALA B 1 365 ? -7.141 -17.391 -16.141 1 94.5 365 ALA B N 1
ATOM 5875 C CA . ALA B 1 365 ? -6.742 -16.25 -15.312 1 94.5 365 ALA B CA 1
ATOM 5876 C C . ALA B 1 365 ? -5.23 -16.047 -15.375 1 94.5 365 ALA B C 1
ATOM 5878 O O . ALA B 1 365 ? -4.742 -14.945 -15.086 1 94.5 365 ALA B O 1
ATOM 5879 N N . PHE B 1 366 ? -4.508 -17.078 -15.758 1 97.31 366 PHE B N 1
ATOM 5880 C CA . PHE B 1 366 ? -3.051 -17.062 -15.789 1 97.31 366 PHE B CA 1
ATOM 5881 C C . PHE B 1 366 ? -2.545 -16.938 -17.219 1 97.31 366 PHE B C 1
ATOM 5883 O O . PHE B 1 366 ? -1.345 -17.062 -17.469 1 97.31 366 PHE B O 1
ATOM 5890 N N . GLY B 1 367 ? -3.475 -16.828 -18.188 1 96.94 367 GLY B N 1
ATOM 5891 C CA . GLY B 1 367 ? -3.094 -16.703 -19.578 1 96.94 367 GLY B CA 1
ATOM 5892 C C . GLY B 1 367 ? -2.984 -18.047 -20.297 1 96.94 367 GLY B C 1
ATOM 5893 O O . GLY B 1 367 ? -2.383 -18.125 -21.359 1 96.94 367 GLY B O 1
ATOM 5894 N N . ASN B 1 368 ? -3.428 -19.109 -19.719 1 97.75 368 ASN B N 1
ATOM 5895 C CA . ASN B 1 368 ? -3.496 -20.438 -20.328 1 97.75 368 ASN B CA 1
ATOM 5896 C C . ASN B 1 368 ? -4.863 -21.078 -20.125 1 97.75 368 ASN B C 1
ATOM 5898 O O . ASN B 1 368 ? -5.09 -21.766 -19.125 1 97.75 368 ASN B O 1
ATOM 5902 N N . PRO B 1 369 ? -5.719 -21.031 -21.094 1 97.38 369 PRO B N 1
ATOM 5903 C CA . PRO B 1 369 ? -7.121 -21.422 -20.938 1 97.38 369 PRO B CA 1
ATOM 5904 C C . PRO B 1 369 ? -7.309 -22.938 -20.891 1 97.38 369 PRO B C 1
ATOM 5906 O O . PRO B 1 369 ? -8.414 -23.422 -20.625 1 97.38 369 PRO B O 1
ATOM 5909 N N . ASN B 1 370 ? -6.258 -23.688 -21.062 1 98.25 370 ASN B N 1
ATOM 5910 C CA . ASN B 1 370 ? -6.379 -25.141 -21.109 1 98.25 370 ASN B CA 1
ATOM 5911 C C . ASN B 1 370 ? -6.109 -25.75 -19.734 1 98.25 370 ASN B C 1
ATOM 5913 O O . ASN B 1 370 ? -6.363 -26.938 -19.531 1 98.25 370 ASN B O 1
ATOM 5917 N N . CYS B 1 371 ? -5.641 -24.969 -18.797 1 98.5 371 CYS B N 1
ATOM 5918 C CA . CYS B 1 371 ? -5.113 -25.531 -17.562 1 98.5 371 CYS B CA 1
ATOM 5919 C C . CYS B 1 371 ? -5.941 -25.109 -16.359 1 98.5 371 CYS B C 1
ATOM 5921 O O . CYS B 1 371 ? -6.863 -24.297 -16.484 1 98.5 371 CYS B O 1
ATOM 5923 N N . ILE B 1 372 ? -5.664 -25.703 -15.211 1 98.19 372 ILE B N 1
ATOM 5924 C CA . ILE B 1 372 ? -6.094 -25.234 -13.898 1 98.19 372 ILE B CA 1
ATOM 5925 C C . ILE B 1 372 ? -4.91 -25.234 -12.938 1 98.19 372 ILE B C 1
ATOM 5927 O O . ILE B 1 372 ? -3.953 -25.984 -13.125 1 98.19 372 ILE B O 1
ATOM 5931 N N . ARG B 1 373 ? -4.953 -24.406 -11.953 1 98.31 373 ARG B N 1
ATOM 5932 C CA . ARG B 1 373 ? -3.904 -24.391 -10.945 1 98.31 373 ARG B CA 1
ATOM 5933 C C . ARG B 1 373 ? -4.383 -25.047 -9.648 1 98.31 373 ARG B C 1
ATOM 5935 O O . ARG B 1 373 ? -5.488 -24.781 -9.18 1 98.31 373 ARG B O 1
ATOM 5942 N N . LEU B 1 374 ? -3.57 -25.891 -9.102 1 97.5 374 LEU B N 1
ATOM 5943 C CA . LEU B 1 374 ? -3.746 -26.5 -7.793 1 97.5 374 LEU B CA 1
ATOM 5944 C C . LEU B 1 374 ? -2.551 -26.219 -6.891 1 97.5 374 LEU B C 1
ATOM 5946 O O . LEU B 1 374 ? -1.407 -26.484 -7.266 1 97.5 374 LEU B O 1
ATOM 5950 N N . SER B 1 375 ? -2.818 -25.688 -5.781 1 97.81 375 SER B N 1
ATOM 5951 C CA . SER B 1 375 ? -1.766 -25.5 -4.789 1 97.81 375 SER B CA 1
ATOM 5952 C C . SER B 1 375 ? -1.575 -26.75 -3.939 1 97.81 375 SER B C 1
ATOM 5954 O O . SER B 1 375 ? -2.551 -27.359 -3.5 1 97.81 375 SER B O 1
ATOM 5956 N N . TYR B 1 376 ? -0.379 -27.141 -3.773 1 98.06 376 TYR B N 1
ATOM 5957 C CA . TYR B 1 376 ? -0.144 -28.266 -2.869 1 98.06 376 TYR B CA 1
ATOM 5958 C C . TYR B 1 376 ? 0.46 -27.797 -1.555 1 98.06 376 TYR B C 1
ATOM 5960 O O . TYR B 1 376 ? 1.178 -28.547 -0.886 1 98.06 376 TYR B O 1
ATOM 5968 N N . ALA B 1 377 ? 0.233 -26.516 -1.222 1 96.5 377 ALA B N 1
ATOM 5969 C CA . ALA B 1 377 ? 0.644 -25.922 0.051 1 96.5 377 ALA B CA 1
ATOM 5970 C C . ALA B 1 377 ? -0.406 -26.172 1.132 1 96.5 377 ALA B C 1
ATOM 5972 O O . ALA B 1 377 ? -0.957 -25.219 1.694 1 96.5 377 ALA B O 1
ATOM 5973 N N . THR B 1 378 ? -0.774 -27.375 1.437 1 96.31 378 THR B N 1
ATOM 5974 C CA . THR B 1 378 ? -1.657 -27.844 2.502 1 96.31 378 THR B CA 1
ATOM 5975 C C . THR B 1 378 ? -1.239 -29.219 2.99 1 96.31 378 THR B C 1
ATOM 5977 O O . THR B 1 378 ? -0.233 -29.781 2.535 1 96.31 378 THR B O 1
ATOM 5980 N N . SER B 1 379 ? -1.93 -29.797 3.918 1 96.5 379 SER B N 1
ATOM 5981 C CA . SER B 1 379 ? -1.512 -31.062 4.52 1 96.5 379 SER B CA 1
ATOM 5982 C C . SER B 1 379 ? -1.599 -32.219 3.516 1 96.5 379 SER B C 1
ATOM 5984 O O . SER B 1 379 ? -2.412 -32.156 2.59 1 96.5 379 SER B O 1
ATOM 5986 N N . GLU B 1 380 ? -0.745 -33.125 3.707 1 97.5 380 GLU B N 1
ATOM 5987 C CA . GLU B 1 380 ? -0.764 -34.344 2.871 1 97.5 380 GLU B CA 1
ATOM 5988 C C . GLU B 1 380 ? -2.143 -35 2.877 1 97.5 380 GLU B C 1
ATOM 5990 O O . GLU B 1 380 ? -2.627 -35.438 1.837 1 97.5 380 GLU B O 1
ATOM 5995 N N . GLU B 1 381 ? -2.758 -35.031 4.016 1 98.12 381 GLU B N 1
ATOM 5996 C CA . GLU B 1 381 ? -4.082 -35.625 4.164 1 98.12 381 GLU B CA 1
ATOM 5997 C C . GLU B 1 381 ? -5.109 -34.906 3.279 1 98.12 381 GLU B C 1
ATOM 5999 O O . GLU B 1 381 ? -5.863 -35.562 2.557 1 98.12 381 GLU B O 1
ATOM 6004 N N . LEU B 1 382 ? -5.082 -33.625 3.297 1 97.69 382 LEU B N 1
ATOM 6005 C CA . LEU B 1 382 ? -6.031 -32.844 2.508 1 97.69 382 LEU B CA 1
ATOM 6006 C C . LEU B 1 382 ? -5.75 -33 1.016 1 97.69 382 LEU B C 1
ATOM 6008 O O . LEU B 1 382 ? -6.676 -33.062 0.205 1 97.69 382 LEU B O 1
ATOM 6012 N N . LEU B 1 383 ? -4.484 -33.125 0.688 1 98.44 383 LEU B N 1
ATOM 6013 C CA . LEU B 1 383 ? -4.109 -33.312 -0.711 1 98.44 383 LEU B CA 1
ATOM 6014 C C . LEU B 1 383 ? -4.613 -34.625 -1.251 1 98.44 383 LEU B C 1
ATOM 6016 O O . LEU B 1 383 ? -5.199 -34.688 -2.334 1 98.44 383 LEU B O 1
ATOM 6020 N N . ARG B 1 384 ? -4.387 -35.688 -0.516 1 98.56 384 ARG B N 1
ATOM 6021 C CA . ARG B 1 384 ? -4.844 -37 -0.922 1 98.56 384 ARG B CA 1
ATOM 6022 C C . ARG B 1 384 ? -6.363 -37.062 -1.051 1 98.56 384 ARG B C 1
ATOM 6024 O O . ARG B 1 384 ? -6.895 -37.594 -2.016 1 98.56 384 ARG B O 1
ATOM 6031 N N . GLU B 1 385 ? -7.023 -36.438 -0.069 1 98.62 385 GLU B N 1
ATOM 6032 C CA . GLU B 1 385 ? -8.484 -36.375 -0.087 1 98.62 385 GLU B CA 1
ATOM 6033 C C . GLU B 1 385 ? -9 -35.594 -1.272 1 98.62 385 GLU B C 1
ATOM 6035 O O . GLU B 1 385 ? -9.953 -36 -1.942 1 98.62 385 GLU B O 1
ATOM 6040 N N . ALA B 1 386 ? -8.383 -34.438 -1.518 1 98.56 386 ALA B N 1
ATOM 6041 C CA . ALA B 1 386 ? -8.812 -33.594 -2.623 1 98.56 386 ALA B CA 1
ATOM 6042 C C . ALA B 1 386 ? -8.695 -34.312 -3.957 1 98.56 386 ALA B C 1
ATOM 6044 O O . ALA B 1 386 ? -9.617 -34.281 -4.773 1 98.56 386 ALA B O 1
ATOM 6045 N N . ILE B 1 387 ? -7.586 -34.969 -4.191 1 98.5 387 ILE B N 1
ATOM 6046 C CA . ILE B 1 387 ? -7.348 -35.625 -5.465 1 98.5 387 ILE B CA 1
ATOM 6047 C C . ILE B 1 387 ? -8.266 -36.844 -5.594 1 98.5 387 ILE B C 1
ATOM 6049 O O . ILE B 1 387 ? -8.758 -37.156 -6.684 1 98.5 387 ILE B O 1
ATOM 6053 N N . LYS B 1 388 ? -8.492 -37.531 -4.48 1 98.31 388 LYS B N 1
ATOM 6054 C CA . LYS B 1 388 ? -9.469 -38.625 -4.48 1 98.31 388 LYS B CA 1
ATOM 6055 C C . LYS B 1 388 ? -10.844 -38.156 -4.926 1 98.31 388 LYS B C 1
ATOM 6057 O O . LYS B 1 388 ? -11.477 -38.75 -5.781 1 98.31 388 LYS B O 1
ATOM 6062 N N . ARG B 1 389 ? -11.266 -37.031 -4.391 1 98.44 389 ARG B N 1
ATOM 6063 C CA . ARG B 1 389 ? -12.562 -36.469 -4.738 1 98.44 389 ARG B CA 1
ATOM 6064 C C . ARG B 1 389 ? -12.609 -36.062 -6.215 1 98.44 389 ARG B C 1
ATOM 6066 O O . ARG B 1 389 ? -13.633 -36.281 -6.879 1 98.44 389 ARG B O 1
ATOM 6073 N N . ILE B 1 390 ? -11.555 -35.5 -6.656 1 98.5 390 ILE B N 1
ATOM 6074 C CA . ILE B 1 390 ? -11.469 -35.094 -8.055 1 98.5 390 ILE B CA 1
ATOM 6075 C C . ILE B 1 390 ? -11.602 -36.344 -8.953 1 98.5 390 ILE B C 1
ATOM 6077 O O . ILE B 1 390 ? -12.398 -36.344 -9.891 1 98.5 390 ILE B O 1
ATOM 6081 N N . LYS B 1 391 ? -10.875 -37.375 -8.648 1 97.38 391 LYS B N 1
ATOM 6082 C CA . LYS B 1 391 ? -10.922 -38.625 -9.422 1 97.38 391 LYS B CA 1
ATOM 6083 C C . LYS B 1 391 ? -12.336 -39.188 -9.461 1 97.38 391 LYS B C 1
ATOM 6085 O O . LYS B 1 391 ? -12.812 -39.594 -10.516 1 97.38 391 LYS B O 1
ATOM 6090 N N . GLU B 1 392 ? -12.969 -39.156 -8.328 1 97.31 392 GLU B N 1
ATOM 6091 C CA . GLU B 1 392 ? -14.312 -39.719 -8.219 1 97.31 392 GLU B CA 1
ATOM 6092 C C . GLU B 1 392 ? -15.312 -38.906 -9.031 1 97.31 392 GLU B C 1
ATOM 6094 O O . GLU B 1 392 ? -16.25 -39.438 -9.602 1 97.31 392 GLU B O 1
ATOM 6099 N N . ALA B 1 393 ? -15.078 -37.625 -9.062 1 97.56 393 ALA B N 1
ATOM 6100 C CA . ALA B 1 393 ? -16 -36.719 -9.758 1 97.56 393 ALA B CA 1
ATOM 6101 C C . ALA B 1 393 ? -15.859 -36.875 -11.273 1 97.56 393 ALA B C 1
ATOM 6103 O O . ALA B 1 393 ? -16.75 -36.469 -12.031 1 97.56 393 ALA B O 1
ATOM 6104 N N . LEU B 1 394 ? -14.766 -37.406 -11.727 1 97 394 LEU B N 1
ATOM 6105 C CA . LEU B 1 394 ? -14.484 -37.469 -13.156 1 97 394 LEU B CA 1
ATOM 6106 C C . LEU B 1 394 ? -14.859 -38.812 -13.742 1 97 394 LEU B C 1
ATOM 6108 O O . LEU B 1 394 ? -14.695 -39.031 -14.938 1 97 394 LEU B O 1
ATOM 6112 N N . VAL B 1 395 ? -15.266 -39.781 -12.891 1 87.81 395 VAL B N 1
ATOM 6113 C CA . VAL B 1 395 ? -15.766 -41.062 -13.344 1 87.81 395 VAL B CA 1
ATOM 6114 C C . VAL B 1 395 ? -17.281 -41 -13.539 1 87.81 395 VAL B C 1
ATOM 6116 O O . VAL B 1 395 ? -17.969 -40.281 -12.82 1 87.81 395 VAL B O 1
#

Radius of gyration: 27.09 Å; Cα contacts (8 Å, |Δi|>4): 1736; chains: 2; bounding box: 56×83×61 Å

Solvent-accessible surface area (backbone atoms only — not comparable to full-atom values): 39142 Å² total; per-residue (Å²): 125,85,80,56,50,10,66,66,54,71,66,52,75,79,57,56,52,58,49,45,44,51,49,47,51,51,44,38,72,72,68,47,83,58,46,74,25,36,58,93,53,54,72,54,70,51,51,65,71,32,50,50,38,26,45,47,27,56,75,69,57,50,26,55,75,49,50,40,37,43,53,66,71,41,32,46,37,48,29,50,35,34,37,74,73,41,58,31,90,58,55,52,70,16,34,33,36,26,40,13,44,52,25,42,54,34,33,52,31,45,29,45,30,37,77,72,27,25,30,39,28,51,14,51,32,53,55,61,57,58,54,36,34,44,75,28,35,24,42,74,42,74,42,76,49,38,73,90,54,56,46,48,79,49,50,69,56,52,59,70,68,57,54,99,47,42,40,33,37,46,48,46,42,26,21,47,45,50,1,33,61,68,48,63,68,55,44,50,49,40,45,60,56,47,64,78,36,81,75,40,33,34,40,43,35,34,46,28,56,74,28,50,76,72,85,72,79,65,45,66,48,47,41,89,86,28,56,79,34,26,34,41,35,27,54,44,27,53,63,46,17,28,44,7,47,28,41,11,28,34,46,31,41,48,74,56,24,51,44,31,34,58,50,31,53,57,37,46,34,30,36,39,35,35,47,47,44,19,44,38,48,53,49,67,45,62,72,72,78,41,41,69,59,44,52,50,46,51,54,40,48,54,53,49,52,55,58,49,65,67,36,87,57,48,45,70,70,82,49,39,15,49,54,30,39,47,30,34,44,56,72,49,42,77,37,67,56,95,86,40,72,19,74,41,26,56,44,43,31,51,45,35,32,74,67,34,28,29,37,38,29,38,15,51,60,24,60,33,53,44,17,36,34,37,33,57,43,59,55,64,67,56,50,55,52,46,52,50,30,46,52,58,54,73,101,126,86,79,56,48,10,67,67,53,71,66,53,76,78,55,56,52,57,50,46,45,52,50,47,52,51,42,37,73,73,69,45,83,57,47,74,23,37,59,94,51,54,73,54,71,52,51,66,71,32,51,50,37,26,47,47,29,57,75,67,57,51,25,55,74,50,50,40,37,42,52,67,70,42,32,46,37,49,30,51,34,35,37,74,71,40,58,31,91,58,56,52,71,15,37,33,35,26,40,12,44,53,24,42,53,33,32,51,30,45,29,45,29,36,78,71,25,24,30,40,29,52,15,50,32,52,55,61,58,57,55,38,33,44,75,29,36,23,41,74,41,75,43,75,48,38,74,91,55,55,46,48,80,50,49,68,57,51,58,69,68,58,54,98,45,44,39,33,36,46,50,46,44,24,21,47,45,49,2,34,62,68,49,63,68,58,44,51,49,41,45,60,58,47,64,77,38,82,73,40,34,33,39,43,33,34,47,27,56,74,28,52,75,73,83,72,79,64,46,66,47,46,42,89,86,29,56,79,34,26,34,39,36,28,54,42,29,51,64,48,17,28,44,7,46,28,41,10,29,35,46,31,42,49,73,57,25,51,43,30,35,57,51,32,53,57,38,47,35,30,35,40,37,35,47,47,43,18,45,38,48,53,50,66,44,60,74,73,80,42,41,70,58,45,51,50,46,52,54,41,48,54,53,49,50,56,58,49,64,68,36,86,57,47,45,72,70,84,48,40,16,51,54,30,40,48,32,34,45,54,72,48,42,76,39,67,55,96,86,39,73,19,75,42,26,58,43,43,30,52,46,33,34,73,69,33,28,29,37,40,28,36,15,51,58,24,60,33,54,44,17,34,34,36,34,57,45,59,54,66,68,57,50,54,51,45,52,51,30,48,53,59,53,74,102